Protein AF-A0A8D9GJ83-F1 (afdb_monomer_lite)

Secondary structure (DSSP, 8-state):
-------------------------------------------------------------PPP-------------SS------THHHHHHHHHHHHHHHHHHHT--S---PPPHHHHHHHHT-B-SSSSBS-HHHHHHHHHT--TTS--S-SSS--HHHHHHHHHHHHHHHHHTT--HHHHHHHHHHHHHHGGGGGGS-GGGPPTTHHHHHHHHHHHHHHTT----TT-HHHHHHHHHHHHHHHHS-HHHHTTS--GGGGGGGG--S--HHHHGGG--TTS-BTTBHHHHHHHHHHH--HHHHHHHHHHHHHTTT---SSS--HHHHHHHHHHHHHHTT-GGGGHHHHHHHHHHHHHT--TT---SSTT-SS--HHHHHHHHHHHHHTT----GGGGGGTEETTEE-SSTT-----HHHHHHHHHHHTT--TT-HHHHHHHHHHHHHHHHHHHTT----TTEE-TTHHHHHHHHHHS-GGG--HHHHHHHHHHH--GGG-EEE-STT-SSEE--TTTS-HHHHHHHHHHHHHHHHHHHHHHHHHHHHHHHTTGGGGT--HHHHHHHHHHHHHHS--STTHHHHHHHHHHHHHHHHHHHHH-S-HHHHHHHHHHHHHHHH--S---TT----SSTT---HHHHHHHHHHHHHHHHHHHHHHH----HHHHHHHHHHHHHHHHHHSS--HHHHHHHHHHHTSSS--GGGGGSHHHHHHHHHHHHHHHHHT-----HHHHHHHHHHHHHHHHHHHHHHHTS-TTTHHHHHHHHHHHHHHHHHHHH--TTSHHHHHHHHHHHT-TT--EEE--S----HHHHHHHHHS-SS--EEE-TT-TT--HHHHHHHHHH-SS----EEE-TTSS-HHHHHHSS-HHHHHHHHHH-HHHHHHHH-GGGGSEEE-TT-SS---HHHHHHHHHHHGGG--EEEEE-SS---TT-----S--S-TTHHHHH-TT--GGG--EEEEES-S--TTTGGGGGG-TT--EEEEEEE-S-THHHHHHHHHH-TT-SEEEEEESS--SS-B-TTTTHHHHHHHHH-TT--EEEEES--B-HHHHHHHHHH-SS--EEE-TT-SS--SHHHHHHHHHTTS----EEE-TT-TT-BHHHHHHHHHHHHTT--TT--EEE---TT-EEPTTS-EESS----HHHHHHH-TT-EEE---PPS---SSS-S--THHHHHHHHHHHTTTTGGGS-------------------------

pLDDT: mean 73.12, std 22.28, range [18.98, 98.5]

Foldseek 3Di:
DDDDDDDDDDDDDDDDDDDDDDDDDDDDDDDDDDDDDDDDDDDDDDDDDDDDDDDDDDDDDDDDDDDDDDDDPDDDPDDDDDDPPPPPQVVVLVVLLVVLLVVLVPFDLADKDFQLLLLLLQLQFDPPPLHRPQVQSLVVLVVQQDPQLWDFDPQDDDLLRGLSSLLSNLLSCLSSVHDVPSNVSSQVSNQVCVLCNVVGDPLQHFPCSLQSVVLSVVSCVVSPRDHDCPHPVNVVSPVVNVVVLVVDPLVVVLAAQDLVLLPCSSDPDHDLVSQQVQAFPQRGRQQASSSLSSSCNVPVDPSSVSSNVVQCVVVRSTHFRGIRQRLVLLLLLCVLCQLLLNCVSCVVSNVVSLVVNVVQADLLFDPSGGRDPWHFQLSRLSNLQSCLVVLHDDDPNNQVQQDDPLAGAGTRPDPHDWLNSLLSLLLSLLLDFPPRVSSVSSVVRSLVVLVVCVVVVNLDTNFKDWQCSVQVSVCCNQAPPLQDQSQLSSVSVLVRQPAQPIWTSDDVSRRGIMTRPSNRHVSSSVSSVSQSVVLVVLLVVVLVVLVVLCVVLVLVLLVQDPVNLVLLLCLLCSHVRDPVLSLLSSLLSVLSSLVVSQLSQQLPDLVSLVQLLVLLVVVVVPPDDPDPPPPDDPDPRHDDSNSSSVSVLVVLVVSQVVLCVVQVDRCSVVLSVLVSVVSVVCSPPSAWQSQVSSLLSSQSSDSDNPVVCCPPPLVVVLSVLRRLLLVLLPDDCPDPVVLVVSLVVLSNSLSNLSCSQSNDDPVCNVSSVSSSSSSSSSSNCSSVVVCAPSVLVVVLVSQLPPLPAQEDAAEQHQHALVSVLSSQLRHQRHQYYEHENHAHDDLVSLLSCLVRPPPTNHAYYHHHNHPDPPVSLLPDDPVSLVSSCVRYVVSVCCQQDLLVLQAEAPADPPDQDELVSLLVSCQSNQQNHAYDADDYPDDDDPPPDDDFSYDDLSLVSCVPPPRHQLCRHAEYHYEQGADCPPRLVSVQSNQNHQYYHHYADDDDCQVNLQCCLVRHLNHQYDHYYHNDQPPDACDCVNCVSVLSSLLRRQRHQEDAYERYNYALVVVLSNQQRYQRHQYYAHENHAHYQLVSLVVCQPRVPRHQHAEYEHEQHANHALVNVQVNLVSLLVVTPVNYQEYEHAHQQAHQYPVRDHDQPRDHPVVSSCVRPVSHDYHYHRDDPDDDDDDPPDPPVPVVVSVVSVVVVVVVVPPDDDDDDDDDDDDDDDYDDYDDYDDD

Organism: Brassica campestris (NCBI:txid3711)

InterPro domains:
  IPR001906 Terpene synthase, N-terminal domain [PF01397] (271-455)
  IPR008930 Terpenoid cyclases/protein prenyltransferase alpha-alpha toroid [SSF48239] (108-291)
  IPR008930 Terpenoid cyclases/protein prenyltransferase alpha-alpha toroid [SSF48239] (282-502)
  IPR008949 Isoprenoid synthase domain superfamily [G3DSA:1.10.600.10] (535-801)
  IPR008949 Isoprenoid synthase domain superfamily [SSF48576] (520-783)
  IPR032675 Leucine-rich repeat domain superfamily [G3DSA:3.80.10.10] (869-1026)
  IPR032675 Leucine-rich repeat domain superfamily [G3DSA:3.80.10.10] (1027-1166)
  IPR036965 Terpene synthase, N-terminal domain superfamily [G3DSA:1.50.10.130] (99-533)
  IPR050148 Terpene synthase-like [PTHR31739] (93-785)

Structure (mmCIF, N/CA/C/O backbone):
data_AF-A0A8D9GJ83-F1
#
_entry.id   AF-A0A8D9GJ83-F1
#
loop_
_atom_site.group_PDB
_atom_site.id
_atom_site.type_symbol
_atom_site.label_atom_id
_atom_site.label_alt_id
_atom_site.label_comp_id
_atom_site.label_asym_id
_atom_site.label_entity_id
_atom_site.label_seq_id
_atom_site.pdbx_PDB_ins_code
_atom_site.Cartn_x
_atom_site.Cartn_y
_atom_site.Cartn_z
_atom_site.occupancy
_atom_site.B_iso_or_equiv
_atom_site.auth_seq_id
_atom_site.auth_comp_id
_atom_site.auth_asym_id
_atom_site.auth_atom_id
_atom_site.pdbx_PDB_model_num
ATOM 1 N N . MET A 1 1 ? 0.315 40.683 31.418 1.00 27.83 1 MET A N 1
ATOM 2 C CA . MET A 1 1 ? 1.356 41.058 32.396 1.00 27.83 1 MET A CA 1
ATOM 3 C C . MET A 1 1 ? 2.654 40.435 31.937 1.00 27.83 1 MET A C 1
ATOM 5 O O . MET A 1 1 ? 2.744 39.225 31.814 1.00 27.83 1 MET A O 1
ATOM 9 N N . SER A 1 2 ? 3.570 41.310 31.556 1.00 22.62 2 SER A N 1
ATOM 10 C CA . SER A 1 2 ? 4.905 41.092 31.008 1.00 22.62 2 SER A CA 1
ATOM 11 C C . SER A 1 2 ? 5.904 40.647 32.071 1.00 22.62 2 SER A C 1
ATOM 13 O O . SER A 1 2 ? 5.884 41.228 33.149 1.00 22.62 2 SER A O 1
ATOM 15 N N . PHE A 1 3 ? 6.842 39.760 31.728 1.00 24.36 3 PHE A N 1
ATOM 16 C CA . PHE A 1 3 ? 8.225 39.866 32.206 1.00 24.36 3 PHE A CA 1
ATOM 17 C C . PHE A 1 3 ? 9.200 39.296 31.165 1.00 24.36 3 PHE A C 1
ATOM 19 O O . PHE A 1 3 ? 9.240 38.099 30.902 1.00 24.36 3 PHE A O 1
ATOM 26 N N . GLN A 1 4 ? 9.954 40.215 30.558 1.00 23.50 4 GLN A N 1
ATOM 27 C CA . GLN A 1 4 ? 11.200 39.995 29.826 1.00 23.50 4 GLN A CA 1
ATOM 28 C C . GLN A 1 4 ? 12.370 39.975 30.820 1.00 23.50 4 GLN A C 1
ATOM 30 O O . GLN A 1 4 ? 12.342 40.730 31.791 1.00 23.50 4 GLN A O 1
ATOM 35 N N . TYR A 1 5 ? 13.438 39.238 30.501 1.00 24.97 5 TYR A N 1
ATOM 36 C CA . TYR A 1 5 ? 14.807 39.603 30.883 1.00 24.97 5 TYR A CA 1
ATOM 37 C C . TYR A 1 5 ? 15.790 39.237 29.748 1.00 24.97 5 TYR A C 1
ATOM 39 O O . TYR A 1 5 ? 15.984 38.070 29.422 1.00 24.97 5 TYR A O 1
ATOM 47 N N . TYR A 1 6 ? 16.359 40.281 29.134 1.00 22.94 6 TYR A N 1
ATOM 48 C CA . TYR A 1 6 ? 17.632 40.350 28.383 1.00 22.94 6 TYR A CA 1
ATOM 49 C C . TYR A 1 6 ? 18.812 40.281 29.406 1.00 22.94 6 TYR A C 1
ATOM 51 O O . TYR A 1 6 ? 18.560 40.512 30.583 1.00 22.94 6 TYR A O 1
ATOM 59 N N . ALA A 1 7 ? 20.110 40.043 29.149 1.00 24.17 7 ALA A N 1
ATOM 60 C CA . ALA A 1 7 ? 20.991 40.154 27.980 1.00 24.17 7 ALA A CA 1
ATOM 61 C C . ALA A 1 7 ? 22.408 39.572 28.302 1.00 24.17 7 ALA A C 1
ATOM 63 O O . ALA A 1 7 ? 22.793 39.617 29.465 1.00 24.17 7 ALA A O 1
ATOM 64 N N . LEU A 1 8 ? 23.167 39.184 27.248 1.00 22.36 8 LEU A N 1
ATOM 65 C CA . LEU A 1 8 ? 24.612 39.445 26.939 1.00 22.36 8 LEU A CA 1
ATOM 66 C C . LEU A 1 8 ? 25.705 39.012 27.970 1.00 22.36 8 LEU A C 1
ATOM 68 O O . LEU A 1 8 ? 25.546 39.209 29.160 1.00 22.36 8 LEU A O 1
ATOM 72 N N . ASN A 1 9 ? 26.904 38.496 27.645 1.00 22.12 9 ASN A N 1
ATOM 73 C CA . ASN A 1 9 ? 27.788 38.687 26.488 1.00 22.12 9 ASN A CA 1
ATOM 74 C C . ASN A 1 9 ? 28.943 37.640 26.454 1.00 22.12 9 ASN A C 1
ATOM 76 O O . ASN A 1 9 ? 29.262 37.003 27.453 1.00 22.12 9 ASN A O 1
ATOM 80 N N . SER A 1 10 ? 29.576 37.547 25.283 1.00 20.81 10 SER A N 1
ATOM 81 C CA . SER A 1 10 ? 30.733 36.758 24.800 1.00 20.81 10 SER A CA 1
ATOM 82 C C . SER A 1 10 ? 32.085 36.868 25.543 1.00 20.81 10 SER A C 1
ATOM 84 O O . SER A 1 10 ? 32.339 37.908 26.141 1.00 20.81 10 SER A O 1
ATOM 86 N N . VAL A 1 11 ? 33.006 35.896 25.340 1.00 22.73 11 VAL A N 1
ATOM 87 C CA . VAL A 1 11 ? 34.366 36.052 24.726 1.00 22.73 11 VAL A CA 1
ATOM 88 C C . VAL A 1 11 ? 35.112 34.693 24.611 1.00 22.73 11 VAL A C 1
ATOM 90 O O . VAL A 1 11 ? 34.945 33.792 25.426 1.00 22.73 11 VAL A O 1
ATOM 93 N N . GLN A 1 12 ? 35.900 34.586 23.535 1.00 22.61 12 GLN A N 1
ATOM 94 C CA . GLN A 1 12 ? 36.705 33.492 22.960 1.00 22.61 12 GLN A CA 1
ATOM 95 C C . GLN A 1 12 ? 37.854 32.945 23.845 1.00 22.61 12 GLN A C 1
ATOM 97 O O . GLN A 1 12 ? 38.465 33.721 24.573 1.00 22.61 12 GLN A O 1
ATOM 102 N N . ASN A 1 13 ? 38.267 31.673 23.675 1.00 21.62 13 ASN A N 1
ATOM 103 C CA . ASN A 1 13 ? 39.493 31.301 22.926 1.00 21.62 13 ASN A CA 1
ATOM 104 C C . ASN A 1 13 ? 39.847 29.795 22.942 1.00 21.62 13 ASN A C 1
ATOM 106 O O . ASN A 1 13 ? 39.578 29.065 23.892 1.00 21.62 13 ASN A O 1
ATOM 110 N N . ASN A 1 14 ? 40.499 29.390 21.848 1.00 20.91 14 ASN A N 1
ATOM 111 C CA . ASN A 1 14 ? 41.061 28.082 21.492 1.00 20.91 14 ASN A CA 1
ATOM 112 C C . ASN A 1 14 ? 42.204 27.598 22.415 1.00 20.91 14 ASN A C 1
ATOM 114 O O . ASN A 1 14 ? 43.017 28.417 22.831 1.00 20.91 14 ASN A O 1
ATOM 118 N N . ASN A 1 15 ? 42.364 26.278 22.615 1.00 21.89 15 ASN A N 1
ATOM 119 C CA . ASN A 1 15 ? 43.464 25.462 22.047 1.00 21.89 15 ASN A CA 1
ATOM 120 C C . ASN A 1 15 ? 43.665 24.082 22.715 1.00 21.89 15 ASN A C 1
ATOM 122 O O . ASN A 1 15 ? 43.314 23.824 23.860 1.00 21.89 15 ASN A O 1
ATOM 126 N N . PHE A 1 16 ? 44.245 23.211 21.891 1.00 20.34 16 PHE A N 1
ATOM 127 C CA . PHE A 1 16 ? 44.512 21.777 21.975 1.00 20.34 16 PHE A CA 1
ATOM 128 C C . PHE A 1 16 ? 45.589 21.288 22.986 1.00 20.34 16 PHE A C 1
ATOM 130 O O . PHE A 1 16 ? 46.509 22.014 23.340 1.00 20.34 16 PHE A O 1
ATOM 137 N N . PHE A 1 17 ? 45.527 19.962 23.225 1.00 20.66 17 PHE A N 1
ATOM 138 C CA . PHE A 1 17 ? 46.575 18.961 23.555 1.00 20.66 17 PHE A CA 1
ATOM 139 C C . PHE A 1 17 ? 47.039 18.666 25.012 1.00 20.66 17 PHE A C 1
ATOM 141 O O . PHE A 1 17 ? 47.746 19.426 25.653 1.00 20.66 17 PHE A O 1
ATOM 148 N N . CYS A 1 18 ? 46.770 17.402 25.400 1.00 19.70 18 CYS A N 1
ATOM 149 C CA . CYS A 1 18 ? 47.689 16.365 25.924 1.00 19.70 18 CYS A CA 1
ATOM 150 C C . CYS A 1 18 ? 48.500 16.588 27.223 1.00 19.70 18 CYS A C 1
ATOM 152 O O . CYS A 1 18 ? 49.524 17.255 27.213 1.00 19.70 18 CYS A O 1
ATOM 154 N N . THR A 1 19 ? 48.227 15.816 28.287 1.00 21.41 19 THR A N 1
ATOM 155 C CA . THR A 1 19 ? 48.930 14.549 28.640 1.00 21.41 19 THR A CA 1
ATOM 156 C C . THR A 1 19 ? 48.764 14.132 30.117 1.00 21.41 19 THR A C 1
ATOM 158 O O . THR A 1 19 ? 48.921 14.929 31.027 1.00 21.41 19 THR A O 1
ATOM 161 N N . LYS A 1 20 ? 48.569 12.811 30.292 1.00 21.72 20 LYS A N 1
ATOM 162 C CA . LYS A 1 20 ? 49.153 11.885 31.293 1.00 21.72 20 LYS A CA 1
ATOM 163 C C . LYS A 1 20 ? 48.975 12.117 32.806 1.00 21.72 20 LYS A C 1
ATOM 165 O O . LYS A 1 20 ? 49.629 12.969 33.389 1.00 21.72 20 LYS A O 1
ATOM 170 N N . THR A 1 21 ? 48.428 11.070 33.441 1.00 22.28 21 THR A N 1
ATOM 171 C CA . THR A 1 21 ? 49.071 10.453 34.619 1.00 22.28 21 THR A CA 1
ATOM 172 C C . THR A 1 21 ? 49.032 8.911 34.544 1.00 22.28 21 THR A C 1
ATOM 174 O O . THR A 1 21 ? 47.981 8.292 34.416 1.00 22.28 21 THR A O 1
ATOM 177 N N . THR A 1 22 ? 50.234 8.333 34.567 1.00 22.28 22 THR A N 1
ATOM 178 C CA . THR A 1 22 ? 50.724 6.933 34.688 1.00 22.28 22 THR A CA 1
ATOM 179 C C . THR A 1 22 ? 50.175 6.178 35.924 1.00 22.28 22 THR A C 1
ATOM 181 O O . THR A 1 22 ? 49.994 6.817 36.950 1.00 22.28 22 THR A O 1
ATOM 184 N N . ILE A 1 23 ? 49.761 4.891 35.914 1.00 21.56 23 ILE A N 1
ATOM 185 C CA . ILE A 1 23 ? 50.394 3.557 35.653 1.00 21.56 23 ILE A CA 1
ATOM 186 C C . ILE A 1 23 ? 51.047 2.869 36.894 1.00 21.56 23 ILE A C 1
ATOM 188 O O . ILE A 1 23 ? 52.153 3.232 37.276 1.00 21.56 23 ILE A O 1
ATOM 192 N N . SER A 1 24 ? 50.405 1.755 37.335 1.00 20.80 24 SER A N 1
ATOM 193 C CA . SER A 1 24 ? 50.962 0.400 37.685 1.00 20.80 24 SER A CA 1
ATOM 194 C C . SER A 1 24 ? 51.687 0.207 39.045 1.00 20.80 24 SER A C 1
ATOM 196 O O . SER A 1 24 ? 51.962 1.221 39.679 1.00 20.80 24 SER A O 1
ATOM 198 N N . PRO A 1 25 ? 52.059 -1.025 39.523 1.00 36.62 25 PRO A N 1
ATOM 199 C CA . PRO A 1 25 ? 52.053 -2.354 38.861 1.00 36.62 25 PRO A CA 1
ATOM 200 C C . PRO A 1 25 ? 51.701 -3.614 39.700 1.00 36.62 25 PRO A C 1
ATOM 202 O O . PRO A 1 25 ? 51.746 -3.599 40.920 1.00 36.62 25 PRO A O 1
ATOM 205 N N . TYR A 1 26 ? 51.407 -4.746 39.031 1.00 20.22 26 TYR A N 1
ATOM 206 C CA . TYR A 1 26 ? 52.246 -5.972 39.025 1.00 20.22 26 TYR A CA 1
ATOM 207 C C . TYR A 1 26 ? 51.579 -7.156 38.287 1.00 20.22 26 TYR A C 1
ATOM 209 O O . TYR A 1 26 ? 50.457 -7.558 38.570 1.00 20.22 26 TYR A O 1
ATOM 217 N N . PHE A 1 27 ? 52.343 -7.759 37.370 1.00 22.48 27 PHE A N 1
ATOM 218 C CA . PHE A 1 27 ? 52.097 -9.028 36.671 1.00 22.48 27 PHE A CA 1
ATOM 219 C C . PHE A 1 27 ? 53.330 -9.918 36.900 1.00 22.48 27 PHE A C 1
ATOM 221 O O . PHE A 1 27 ? 54.445 -9.400 36.815 1.00 22.48 27 PHE A O 1
ATOM 228 N N . ARG A 1 28 ? 53.183 -11.246 37.059 1.00 22.00 28 ARG A N 1
ATOM 229 C CA . ARG A 1 28 ? 54.183 -12.218 36.556 1.00 22.00 28 ARG A CA 1
ATOM 230 C C . ARG A 1 28 ? 53.662 -13.663 36.459 1.00 22.00 28 ARG A C 1
ATOM 232 O O . ARG A 1 28 ? 53.137 -14.222 37.412 1.00 22.00 28 ARG A O 1
ATOM 239 N N . LYS A 1 29 ? 53.886 -14.239 35.270 1.00 23.55 29 LYS A N 1
ATOM 240 C CA . LYS A 1 29 ? 53.776 -15.650 34.844 1.00 23.55 29 LYS A CA 1
ATOM 241 C C . LYS A 1 29 ? 54.844 -16.541 35.494 1.00 23.55 29 LYS A C 1
ATOM 243 O O . LYS A 1 29 ? 55.973 -16.068 35.563 1.00 23.55 29 LYS A O 1
ATOM 248 N N . ILE A 1 30 ? 54.558 -17.837 35.715 1.00 21.47 30 ILE A N 1
ATOM 249 C CA . ILE A 1 30 ? 55.483 -18.985 35.505 1.00 21.47 30 ILE A CA 1
ATOM 250 C C . ILE A 1 30 ? 54.684 -20.234 35.051 1.00 21.47 30 ILE A C 1
ATOM 252 O O . ILE A 1 30 ? 53.531 -20.421 35.419 1.00 21.47 30 ILE A O 1
ATOM 256 N N . SER A 1 31 ? 55.317 -21.042 34.196 1.00 21.42 31 SER A N 1
ATOM 257 C CA . SER A 1 31 ? 54.876 -22.240 33.468 1.00 21.42 31 SER A CA 1
ATOM 258 C C . SER A 1 31 ? 55.155 -23.581 34.183 1.00 21.42 31 SER A C 1
ATOM 260 O O . SER A 1 31 ? 56.094 -23.655 34.969 1.00 21.42 31 SER A O 1
ATOM 262 N N . ARG A 1 32 ? 54.424 -24.659 33.815 1.00 21.39 32 ARG A N 1
ATOM 263 C CA . ARG A 1 32 ? 54.904 -26.007 33.367 1.00 21.39 32 ARG A CA 1
ATOM 264 C C . ARG A 1 32 ? 53.851 -27.126 33.572 1.00 21.39 32 ARG A C 1
ATOM 266 O O . ARG A 1 32 ? 53.192 -27.202 34.596 1.00 21.39 32 ARG A O 1
ATOM 273 N N . SER A 1 33 ? 53.733 -27.980 32.550 1.00 20.92 33 SER A N 1
ATOM 274 C CA . SER A 1 33 ? 52.922 -29.212 32.373 1.00 20.92 33 SER A CA 1
ATOM 275 C C . SER A 1 33 ? 53.438 -30.421 33.205 1.00 20.92 33 SER A C 1
ATOM 277 O O . SER A 1 33 ? 54.566 -30.290 33.686 1.00 20.92 33 SER A O 1
ATOM 279 N N . PRO A 1 34 ? 52.756 -31.602 33.336 1.00 28.67 34 PRO A N 1
ATOM 280 C CA . PRO A 1 34 ? 52.538 -32.576 32.228 1.00 28.67 34 PRO A CA 1
ATOM 281 C C . PRO A 1 34 ? 51.254 -33.470 32.254 1.00 28.67 34 PRO A C 1
ATOM 283 O O . PRO A 1 34 ? 50.641 -33.695 33.287 1.00 28.67 34 PRO A O 1
ATOM 286 N N . PHE A 1 35 ? 50.902 -33.996 31.065 1.00 20.67 35 PHE A N 1
ATOM 287 C CA . PHE A 1 35 ? 50.229 -35.274 30.711 1.00 20.67 35 PHE A CA 1
ATOM 288 C C . PHE A 1 35 ? 49.307 -36.012 31.716 1.00 20.67 35 PHE A C 1
ATOM 290 O O . PHE A 1 35 ? 49.795 -36.513 32.718 1.00 20.67 35 PHE A O 1
ATOM 297 N N . THR A 1 36 ? 48.057 -36.346 31.335 1.00 20.73 36 THR A N 1
ATOM 298 C CA . THR A 1 36 ? 47.646 -37.681 30.799 1.00 20.73 36 THR A CA 1
ATOM 299 C C . THR A 1 36 ? 46.145 -37.776 30.453 1.00 20.73 36 THR A C 1
ATOM 301 O O . THR A 1 36 ? 45.295 -37.087 31.003 1.00 20.73 36 THR A O 1
ATOM 304 N N . VAL A 1 37 ? 45.855 -38.661 29.497 1.00 22.30 37 VAL A N 1
ATOM 305 C CA . VAL A 1 37 ? 44.560 -39.036 28.906 1.00 22.30 37 VAL A CA 1
ATOM 306 C C . VAL A 1 37 ? 43.781 -40.006 29.807 1.00 22.30 37 VAL A C 1
ATOM 308 O O . VAL A 1 37 ? 44.364 -41.006 30.209 1.00 22.30 37 VAL A O 1
ATOM 311 N N . ALA A 1 38 ? 42.462 -39.825 29.986 1.00 20.91 38 ALA A N 1
ATOM 312 C CA . ALA A 1 38 ? 41.504 -40.942 30.088 1.00 20.91 38 ALA A CA 1
ATOM 313 C C . ALA A 1 38 ? 40.034 -40.510 29.891 1.00 20.91 38 ALA A C 1
ATOM 315 O O . ALA A 1 38 ? 39.585 -39.467 30.350 1.00 20.91 38 ALA A O 1
ATOM 316 N N . LYS A 1 39 ? 39.307 -41.371 29.175 1.00 23.56 39 LYS A N 1
ATOM 317 C CA . LYS A 1 39 ? 37.915 -41.295 28.706 1.00 23.56 39 LYS A CA 1
ATOM 318 C C . LYS A 1 39 ? 36.892 -41.535 29.833 1.00 23.56 39 LYS A C 1
ATOM 320 O O . LYS A 1 39 ? 37.119 -42.418 30.650 1.00 23.56 39 LYS A O 1
ATOM 325 N N . SER A 1 40 ? 35.697 -40.932 29.747 1.00 21.27 40 SER A N 1
ATOM 326 C CA . SER A 1 40 ? 34.394 -41.623 29.540 1.00 21.27 40 SER A CA 1
ATOM 327 C C . SER A 1 40 ? 33.158 -40.879 30.102 1.00 21.27 40 SER A C 1
ATOM 329 O O . SER A 1 40 ? 33.136 -40.490 31.258 1.00 21.27 40 SER A O 1
ATOM 331 N N . LYS A 1 41 ? 32.139 -40.752 29.227 1.00 22.16 41 LYS A N 1
ATOM 332 C CA . LYS A 1 41 ? 30.660 -40.719 29.397 1.00 22.16 41 LYS A CA 1
ATOM 333 C C . LYS A 1 41 ? 30.005 -39.959 30.575 1.00 22.16 41 LYS A C 1
ATOM 335 O O . LYS A 1 41 ? 30.254 -40.305 31.722 1.00 22.16 41 LYS A O 1
ATOM 340 N N . PRO A 1 42 ? 28.905 -39.223 30.310 1.00 23.41 42 PRO A N 1
ATOM 341 C CA . PRO A 1 42 ? 27.742 -39.229 31.184 1.00 23.41 42 PRO A CA 1
ATOM 342 C C . PRO A 1 42 ? 26.686 -40.229 30.685 1.00 23.41 42 PRO A C 1
ATOM 344 O O . PRO A 1 42 ? 26.356 -40.308 29.500 1.00 23.41 42 PRO A O 1
ATOM 347 N N . LYS A 1 43 ? 26.202 -41.035 31.632 1.00 22.59 43 LYS A N 1
ATOM 348 C CA . LYS A 1 43 ? 25.024 -41.897 31.531 1.00 22.59 43 LYS A CA 1
ATOM 349 C C . LYS A 1 43 ? 23.765 -41.030 31.483 1.00 22.59 43 LYS A C 1
ATOM 351 O O . LYS A 1 43 ? 23.676 -40.046 32.209 1.00 22.59 43 LYS A O 1
ATOM 356 N N . GLY A 1 44 ? 22.799 -41.455 30.677 1.00 22.67 44 GLY A N 1
ATOM 357 C CA . GLY A 1 44 ? 21.403 -41.056 30.815 1.00 22.67 44 GLY A CA 1
ATOM 358 C C . GLY A 1 44 ? 20.576 -42.088 31.588 1.00 22.67 44 GLY A C 1
ATOM 359 O O . GLY A 1 44 ? 21.124 -43.046 32.140 1.00 22.67 44 GLY A O 1
ATOM 360 N N . CYS A 1 45 ? 19.260 -41.890 31.453 1.00 20.92 45 CYS A N 1
ATOM 361 C CA . CYS A 1 45 ? 18.095 -42.680 31.877 1.00 20.92 45 CYS A CA 1
ATOM 362 C C . CYS A 1 45 ? 17.479 -42.308 33.233 1.00 20.92 45 CYS A C 1
ATOM 364 O O . CYS A 1 45 ? 18.206 -42.174 34.206 1.00 20.92 45 CYS A O 1
ATOM 366 N N . SER A 1 46 ? 16.156 -42.258 33.429 1.00 22.61 46 SER A N 1
ATOM 367 C CA . SER A 1 46 ? 14.909 -42.224 32.615 1.00 22.61 46 SER A CA 1
ATOM 368 C C . SER A 1 46 ? 13.765 -42.645 33.568 1.00 22.61 46 SER A C 1
ATOM 370 O O . SER A 1 46 ? 14.076 -43.082 34.675 1.00 22.61 46 SER A O 1
ATOM 372 N N . ILE A 1 47 ? 12.519 -42.692 33.056 1.00 22.42 47 ILE A N 1
ATOM 373 C CA . ILE A 1 47 ? 11.311 -43.461 33.484 1.00 22.42 47 ILE A CA 1
ATOM 374 C C . ILE A 1 47 ? 10.184 -42.483 33.889 1.00 22.42 47 ILE A C 1
ATOM 376 O O . ILE A 1 47 ? 10.434 -41.582 34.674 1.00 22.42 47 ILE A O 1
ATOM 380 N N . SER A 1 48 ? 8.944 -42.542 33.383 1.00 20.05 48 SER A N 1
ATOM 381 C CA . SER A 1 48 ? 8.200 -43.586 32.644 1.00 20.05 48 SER A CA 1
ATOM 382 C C . SER A 1 48 ? 6.969 -43.013 31.934 1.00 20.05 48 SER A C 1
ATOM 384 O O . SER A 1 48 ? 6.266 -42.193 32.513 1.00 20.05 48 SER A O 1
ATOM 386 N N . CYS A 1 49 ? 6.582 -43.628 30.814 1.00 19.80 49 CYS A N 1
ATOM 387 C CA . CYS A 1 49 ? 5.187 -44.026 30.607 1.00 19.80 49 CYS A CA 1
ATOM 388 C C . CYS A 1 49 ? 5.159 -45.489 30.114 1.00 19.80 49 CYS A C 1
ATOM 390 O O . CYS A 1 49 ? 6.072 -45.933 29.416 1.00 19.80 49 CYS A O 1
ATOM 392 N N . SER A 1 50 ? 4.196 -46.258 30.616 1.00 22.67 50 SER A N 1
ATOM 393 C CA . SER A 1 50 ? 4.157 -47.724 30.736 1.00 22.67 50 SER A CA 1
ATOM 394 C C . SER A 1 50 ? 3.593 -48.475 29.512 1.00 22.67 50 SER A C 1
ATOM 396 O O . SER A 1 50 ? 2.937 -47.911 28.645 1.00 22.67 50 SER A O 1
ATOM 398 N N . LYS A 1 51 ? 3.901 -49.782 29.461 1.00 20.61 51 LYS A N 1
ATOM 399 C CA . LYS A 1 51 ? 3.682 -50.778 28.389 1.00 20.61 51 LYS A CA 1
ATOM 400 C C . LYS A 1 51 ? 2.299 -51.484 28.431 1.00 20.61 51 LYS A C 1
ATOM 402 O O . LYS A 1 51 ? 1.913 -51.888 29.518 1.00 20.61 51 LYS A O 1
ATOM 407 N N . LEU A 1 52 ? 1.704 -51.716 27.238 1.00 24.02 52 LEU A N 1
ATOM 408 C CA . LEU A 1 52 ? 1.142 -52.962 26.603 1.00 24.02 52 LEU A CA 1
ATOM 409 C C . LEU A 1 52 ? 0.217 -53.929 27.410 1.00 24.02 52 LEU A C 1
ATOM 411 O O . LEU A 1 52 ? 0.479 -54.121 28.593 1.00 24.02 52 LEU A O 1
ATOM 415 N N . PRO A 1 53 ? -0.786 -54.637 26.798 1.00 22.39 53 PRO A N 1
ATOM 416 C CA . PRO A 1 53 ? -0.552 -55.593 25.692 1.00 22.39 53 PRO A CA 1
ATOM 417 C C . PRO A 1 53 ? -1.633 -55.782 24.595 1.00 22.39 53 PRO A C 1
ATOM 419 O O . PRO A 1 53 ? -2.797 -55.421 24.722 1.00 22.39 53 PRO A O 1
ATOM 422 N N . ILE A 1 54 ? -1.168 -56.416 23.512 1.00 22.36 54 ILE A N 1
ATOM 423 C CA . ILE A 1 54 ? -1.884 -56.955 22.344 1.00 22.36 54 ILE A CA 1
ATOM 424 C C . ILE A 1 54 ? -2.479 -58.335 22.682 1.00 22.36 54 ILE A C 1
ATOM 426 O O . ILE A 1 54 ? -1.785 -59.147 23.296 1.00 22.36 54 ILE A O 1
ATOM 430 N N . GLN A 1 55 ? -3.688 -58.642 22.187 1.00 20.78 55 GLN A N 1
ATOM 431 C CA . GLN A 1 55 ? -4.156 -60.021 21.983 1.00 20.78 55 GLN A CA 1
ATOM 432 C C . GLN A 1 55 ? -4.953 -60.179 20.665 1.00 20.78 55 GLN A C 1
ATOM 434 O O . GLN A 1 55 ? -6.069 -59.699 20.523 1.00 20.78 55 GLN A O 1
ATOM 439 N N . GLU A 1 56 ? -4.271 -60.809 19.703 1.00 18.98 56 GLU A N 1
ATOM 440 C CA . GLU A 1 56 ? -4.668 -61.797 18.677 1.00 18.98 56 GLU A CA 1
ATOM 441 C C . GLU A 1 56 ? -6.001 -61.752 17.885 1.00 18.98 56 GLU A C 1
ATOM 443 O O . GLU A 1 56 ? -7.056 -62.138 18.374 1.00 18.98 56 GLU A O 1
ATOM 448 N N . SER A 1 57 ? -5.814 -61.636 16.553 1.00 19.05 57 SER A N 1
ATOM 449 C CA . SER A 1 57 ? -6.452 -62.413 15.454 1.00 19.05 57 SER A CA 1
ATOM 450 C C . SER A 1 57 ? -7.915 -62.072 15.077 1.00 19.05 57 SER A C 1
ATOM 452 O O . SER A 1 57 ? -8.738 -61.854 15.947 1.00 19.05 57 SER A O 1
ATOM 454 N N . LYS A 1 58 ? -8.370 -62.036 13.811 1.00 20.42 58 LYS A N 1
ATOM 455 C CA . LYS A 1 58 ? -7.926 -62.670 12.552 1.00 20.42 58 LYS A CA 1
ATOM 456 C C . LYS A 1 58 ? -8.719 -62.073 11.357 1.00 20.42 58 LYS A C 1
ATOM 458 O O . LYS A 1 58 ? -9.927 -61.923 11.490 1.00 20.42 58 LYS A O 1
ATOM 463 N N . ASN A 1 59 ? -8.038 -61.917 10.207 1.00 21.39 59 ASN A N 1
ATOM 464 C CA . ASN A 1 59 ? -8.521 -61.882 8.798 1.00 21.39 59 ASN A CA 1
ATOM 465 C C . ASN A 1 59 ? -9.419 -60.701 8.358 1.00 21.39 59 ASN A C 1
ATOM 467 O O . ASN A 1 59 ? -10.316 -60.315 9.088 1.00 21.39 59 ASN A O 1
ATOM 471 N N . SER A 1 60 ? -9.350 -60.099 7.162 1.00 21.41 60 SER A N 1
ATOM 472 C CA . SER A 1 60 ? -8.661 -60.264 5.852 1.00 21.41 60 SER A CA 1
ATOM 473 C C . SER A 1 60 ? -9.232 -59.108 4.982 1.00 21.41 60 SER A C 1
ATOM 475 O O . SER A 1 60 ? -10.411 -58.819 5.151 1.00 21.41 60 SER A O 1
ATOM 477 N N . GLN A 1 61 ? -8.577 -58.361 4.087 1.00 23.75 61 GLN A N 1
ATOM 478 C CA . GLN A 1 61 ? -7.636 -58.676 3.010 1.00 23.75 61 GLN A CA 1
ATOM 479 C C . GLN A 1 61 ? -7.045 -57.336 2.502 1.00 23.75 61 GLN A C 1
ATOM 481 O O . GLN A 1 61 ? -7.796 -56.398 2.239 1.00 23.75 61 GLN A O 1
ATOM 486 N N . GLU A 1 62 ? -5.720 -57.261 2.368 1.00 22.83 62 GLU A N 1
ATOM 487 C CA . GLU A 1 62 ? -4.974 -56.169 1.727 1.00 22.83 62 GLU A CA 1
ATOM 488 C C . GLU A 1 62 ? -4.867 -56.395 0.210 1.00 22.83 62 GLU A C 1
ATOM 490 O O . GLU A 1 62 ? -4.662 -57.520 -0.248 1.00 22.83 62 GLU A O 1
ATOM 495 N N . THR A 1 63 ? -4.944 -55.312 -0.562 1.00 21.64 63 THR A N 1
ATOM 496 C CA . THR A 1 63 ? -4.470 -55.219 -1.950 1.00 21.64 63 THR A CA 1
ATOM 497 C C . THR A 1 63 ? -2.961 -54.976 -1.970 1.00 21.64 63 THR A C 1
ATOM 499 O O . THR A 1 63 ? -2.486 -53.985 -1.414 1.00 21.64 63 THR A O 1
ATOM 502 N N . GLN A 1 64 ? -2.225 -55.880 -2.619 1.00 22.72 64 GLN A N 1
ATOM 503 C CA . GLN A 1 64 ? -0.787 -55.790 -2.871 1.00 22.72 64 GLN A CA 1
ATOM 504 C C . GLN A 1 64 ? -0.446 -54.876 -4.057 1.00 22.72 64 GLN A C 1
ATOM 506 O O . GLN A 1 64 ? -1.186 -54.781 -5.034 1.00 22.72 64 GLN A O 1
ATOM 511 N N . HIS A 1 65 ? 0.723 -54.253 -3.912 1.00 24.69 65 HIS A N 1
ATOM 512 C CA . HIS A 1 65 ? 1.574 -53.640 -4.927 1.00 24.69 65 HIS A CA 1
ATOM 513 C C . HIS A 1 65 ? 1.776 -54.504 -6.179 1.00 24.69 65 HIS A C 1
ATOM 515 O O . HIS A 1 65 ? 1.884 -55.718 -6.053 1.00 24.69 65 HIS A O 1
ATOM 521 N N . ASP A 1 66 ? 1.984 -53.846 -7.324 1.00 21.45 66 ASP A N 1
ATOM 522 C CA . ASP A 1 66 ? 3.018 -54.259 -8.278 1.00 21.45 66 ASP A CA 1
ATOM 523 C C . ASP A 1 66 ? 3.543 -53.078 -9.118 1.00 21.45 66 ASP A C 1
ATOM 525 O O . ASP A 1 66 ? 2.868 -52.069 -9.336 1.00 21.45 66 ASP A O 1
ATOM 529 N N . ASP A 1 67 ? 4.806 -53.240 -9.501 1.00 22.38 67 ASP A N 1
ATOM 530 C CA . ASP A 1 67 ? 5.751 -52.351 -10.173 1.00 22.38 67 ASP A CA 1
ATOM 531 C C . ASP A 1 67 ? 5.266 -51.665 -11.465 1.00 22.38 67 ASP A C 1
ATOM 533 O O . ASP A 1 67 ? 4.627 -52.274 -12.321 1.00 22.38 67 ASP A O 1
ATOM 537 N N . LEU A 1 68 ? 5.729 -50.427 -11.698 1.00 24.19 68 LEU A N 1
ATOM 538 C CA . LEU A 1 68 ? 5.794 -49.840 -13.042 1.00 24.19 68 LEU A CA 1
ATOM 539 C C . LEU A 1 68 ? 7.238 -49.476 -13.401 1.00 24.19 68 LEU A C 1
ATOM 541 O O . LEU A 1 68 ? 7.809 -48.480 -12.958 1.00 24.19 68 LEU A O 1
ATOM 545 N N . SER A 1 69 ? 7.807 -50.343 -14.232 1.00 21.94 69 SER A N 1
ATOM 546 C CA . SER A 1 69 ? 9.088 -50.232 -14.917 1.00 21.94 69 SER A CA 1
ATOM 547 C C . SER A 1 69 ? 9.123 -49.105 -15.956 1.00 21.94 69 SER A C 1
ATOM 549 O O . SER A 1 69 ? 8.149 -48.870 -16.670 1.00 21.94 69 SER A O 1
ATOM 551 N N . LEU A 1 70 ? 10.309 -48.497 -16.096 1.00 29.95 70 LEU A N 1
ATOM 552 C CA . LEU A 1 70 ? 10.755 -47.661 -17.215 1.00 29.95 70 LEU A CA 1
ATOM 553 C C . LEU A 1 70 ? 10.272 -48.180 -18.583 1.00 29.95 70 LEU A C 1
ATOM 555 O O . LEU A 1 70 ? 10.701 -49.256 -18.998 1.00 29.95 70 LEU A O 1
ATOM 559 N N . ILE A 1 71 ? 9.541 -47.354 -19.343 1.00 25.05 71 ILE A N 1
ATOM 560 C CA . ILE A 1 71 ? 9.500 -47.439 -20.812 1.00 25.05 71 ILE A CA 1
ATOM 561 C C . ILE A 1 71 ? 9.643 -46.034 -21.433 1.00 25.05 71 ILE A C 1
ATOM 563 O O . ILE A 1 71 ? 9.024 -45.060 -21.018 1.00 25.05 71 ILE A O 1
ATOM 567 N N . GLN A 1 72 ? 10.552 -46.000 -22.405 1.00 22.91 72 GLN A N 1
ATOM 568 C CA . GLN A 1 72 ? 11.070 -44.955 -23.292 1.00 22.91 72 GLN A CA 1
ATOM 569 C C . GLN A 1 72 ? 10.132 -43.803 -23.711 1.00 22.91 72 GLN A C 1
ATOM 571 O O . GLN A 1 72 ? 9.147 -44.001 -24.414 1.00 22.91 72 GLN A O 1
ATOM 576 N N . TRP A 1 73 ? 10.577 -42.569 -23.449 1.00 23.70 73 TRP A N 1
ATOM 577 C CA . TRP A 1 73 ? 10.169 -41.360 -24.176 1.00 23.70 73 TRP A CA 1
ATOM 578 C C . TRP A 1 73 ? 10.999 -41.197 -25.458 1.00 23.70 73 TRP A C 1
ATOM 580 O O . TRP A 1 73 ? 11.946 -40.416 -25.493 1.00 23.70 73 TRP A O 1
ATOM 590 N N . GLN A 1 74 ? 10.665 -41.939 -26.513 1.00 26.44 74 GLN A N 1
ATOM 591 C CA . GLN A 1 74 ? 11.101 -41.648 -27.885 1.00 26.44 74 GLN A CA 1
ATOM 592 C C . GLN A 1 74 ? 10.028 -42.118 -28.870 1.00 26.44 74 GLN A C 1
ATOM 594 O O . GLN A 1 74 ? 10.124 -43.213 -29.404 1.00 26.44 74 GLN A O 1
ATOM 599 N N . HIS A 1 75 ? 8.989 -41.300 -29.045 1.00 25.03 75 HIS A N 1
ATOM 600 C CA . HIS A 1 75 ? 8.186 -41.113 -30.263 1.00 25.03 75 HIS A CA 1
ATOM 601 C C . HIS A 1 75 ? 6.849 -40.499 -29.859 1.00 25.03 75 HIS A C 1
ATOM 603 O O . HIS A 1 75 ? 6.026 -41.195 -29.287 1.00 25.03 75 HIS A O 1
ATOM 609 N N . LEU A 1 76 ? 6.674 -39.209 -30.147 1.00 24.23 76 LEU A N 1
ATOM 610 C CA . LEU A 1 76 ? 5.404 -38.539 -30.455 1.00 24.23 76 LEU A CA 1
ATOM 611 C C . LEU A 1 76 ? 5.769 -37.116 -30.922 1.00 24.23 76 LEU A C 1
ATOM 613 O O . LEU A 1 76 ? 5.707 -36.138 -30.185 1.00 24.23 76 LEU A O 1
ATOM 617 N N . GLN A 1 77 ? 6.272 -37.033 -32.156 1.00 33.88 77 GLN A N 1
ATOM 618 C CA . GLN A 1 77 ? 5.964 -35.889 -33.011 1.00 33.88 77 GLN A CA 1
ATOM 619 C C . GLN A 1 77 ? 4.561 -36.159 -33.557 1.00 33.88 77 GLN A C 1
ATOM 621 O O . GLN A 1 77 ? 4.352 -37.214 -34.154 1.00 33.88 77 GLN A O 1
ATOM 626 N N . GLY A 1 78 ? 3.630 -35.236 -33.338 1.00 25.80 78 GLY A N 1
ATOM 627 C CA . GLY A 1 78 ? 2.269 -35.314 -33.867 1.00 25.80 78 GLY A CA 1
ATOM 628 C C . GLY A 1 78 ? 1.240 -34.850 -32.845 1.00 25.80 78 GLY A C 1
ATOM 629 O O . GLY A 1 78 ? 1.026 -35.539 -31.858 1.00 25.80 78 GLY A O 1
ATOM 630 N N . GLU A 1 79 ? 0.692 -33.659 -33.100 1.00 31.86 79 GLU A N 1
ATOM 631 C CA . GLU A 1 79 ? -0.669 -33.206 -32.772 1.00 31.86 79 GLU A CA 1
ATOM 632 C C . GLU A 1 79 ? -1.281 -33.730 -31.462 1.00 31.86 79 GLU A C 1
ATOM 634 O O . GLU A 1 79 ? -1.890 -34.788 -31.436 1.00 31.86 79 GLU A O 1
ATOM 639 N N . ASP A 1 80 ? -1.096 -32.966 -30.379 1.00 28.02 80 ASP A N 1
ATOM 640 C CA . ASP A 1 80 ? -2.150 -32.565 -29.428 1.00 28.02 80 ASP A CA 1
ATOM 641 C C . ASP A 1 80 ? -1.496 -31.858 -28.230 1.00 28.02 80 ASP A C 1
ATOM 643 O O . ASP A 1 80 ? -0.975 -32.467 -27.293 1.00 28.02 80 ASP A O 1
ATOM 647 N N . ALA A 1 81 ? -1.485 -30.523 -28.275 1.00 25.59 81 ALA A N 1
ATOM 648 C CA . ALA A 1 81 ? -1.142 -29.705 -27.119 1.00 25.59 81 ALA A CA 1
ATOM 649 C C . ALA A 1 81 ? -2.277 -29.806 -26.078 1.00 25.59 81 ALA A C 1
ATOM 651 O O . ALA A 1 81 ? -3.445 -29.674 -26.455 1.00 25.59 81 ALA A O 1
ATOM 652 N N . PRO A 1 82 ? -1.987 -29.984 -24.774 1.00 24.62 82 PRO A N 1
ATOM 653 C CA . PRO A 1 82 ? -3.028 -29.936 -23.761 1.00 24.62 82 PRO A CA 1
ATOM 654 C C . PRO A 1 82 ? -3.575 -28.509 -23.688 1.00 24.62 82 PRO A C 1
ATOM 656 O O . PRO A 1 82 ? -2.876 -27.584 -23.273 1.00 24.62 82 PRO A O 1
ATOM 659 N N . GLN A 1 83 ? -4.833 -28.328 -24.095 1.00 26.06 83 GLN A N 1
ATOM 660 C CA . GLN A 1 83 ? -5.570 -27.099 -23.836 1.00 26.06 83 GLN A CA 1
ATOM 661 C C . GLN A 1 83 ? -5.694 -26.907 -22.321 1.00 26.06 83 GLN A C 1
ATOM 663 O O . GLN A 1 83 ? -6.370 -27.669 -21.631 1.00 26.06 83 GLN A O 1
ATOM 668 N N . ILE A 1 84 ? -5.039 -25.873 -21.796 1.00 31.52 84 ILE A N 1
ATOM 669 C CA . ILE A 1 84 ? -5.324 -25.350 -20.461 1.00 31.52 84 ILE A CA 1
ATOM 670 C C . ILE A 1 84 ? -6.731 -24.750 -20.534 1.00 31.52 84 ILE A C 1
ATOM 672 O O . ILE A 1 84 ? -6.971 -23.810 -21.289 1.00 31.52 84 ILE A O 1
ATOM 676 N N . GLY A 1 85 ? -7.679 -25.315 -19.788 1.00 29.00 85 GLY A N 1
ATOM 677 C CA . GLY A 1 85 ? -9.054 -24.828 -19.740 1.00 29.00 85 GLY A CA 1
ATOM 678 C C . GLY A 1 85 ? -9.137 -23.425 -19.131 1.00 29.00 85 GLY A C 1
ATOM 679 O O . GLY A 1 85 ? -9.204 -23.280 -17.916 1.00 29.00 85 GLY A O 1
ATOM 680 N N . ILE A 1 86 ? -9.181 -22.396 -19.980 1.00 36.34 86 ILE A N 1
ATOM 681 C CA . ILE A 1 86 ? -9.365 -20.978 -19.609 1.00 36.34 86 ILE A CA 1
ATOM 682 C C . ILE A 1 86 ? -10.810 -20.690 -19.126 1.00 36.34 86 ILE A C 1
ATOM 684 O O . ILE A 1 86 ? -11.074 -19.665 -18.506 1.00 36.34 86 ILE A O 1
ATOM 688 N N . GLY A 1 87 ? -11.760 -21.610 -19.336 1.00 32.84 87 GLY A N 1
ATOM 689 C CA . GLY A 1 87 ? -13.184 -21.382 -19.047 1.00 32.84 87 GLY A CA 1
ATOM 690 C C . GLY A 1 87 ? -13.635 -21.523 -17.584 1.00 32.84 87 GLY A C 1
ATOM 691 O O . GLY A 1 87 ? -14.703 -21.026 -17.250 1.00 32.84 87 GLY A O 1
ATOM 692 N N . SER A 1 88 ? -12.871 -22.182 -16.701 1.00 43.28 88 SER A N 1
ATOM 693 C CA . SER A 1 88 ? -13.356 -22.545 -15.350 1.00 43.28 88 SER A CA 1
ATOM 694 C C . SER A 1 88 ? -13.078 -21.508 -14.253 1.00 43.28 88 SER A C 1
ATOM 696 O O . SER A 1 88 ? -13.736 -21.554 -13.218 1.00 43.28 88 SER A O 1
ATOM 698 N N . SER A 1 89 ? -12.091 -20.620 -14.415 1.00 53.66 89 SER A N 1
ATOM 699 C CA . SER A 1 89 ? -11.667 -19.688 -13.355 1.00 53.66 89 SER A CA 1
ATOM 700 C C . SER A 1 89 ? -12.390 -18.338 -13.400 1.00 53.66 89 SER A C 1
ATOM 702 O O . SER A 1 89 ? -12.620 -17.737 -12.354 1.00 53.66 89 SER A O 1
ATOM 704 N N . ASN A 1 90 ? -12.801 -17.874 -14.585 1.00 63.81 90 ASN A N 1
ATOM 705 C CA . ASN A 1 90 ? -13.494 -16.589 -14.729 1.00 63.81 90 ASN A CA 1
ATOM 706 C C . ASN A 1 90 ? -14.889 -16.598 -14.080 1.00 63.81 90 ASN A C 1
ATOM 708 O O . ASN A 1 90 ? -15.254 -15.622 -13.431 1.00 63.81 90 ASN A O 1
ATOM 712 N N . SER A 1 91 ? -15.630 -17.712 -14.156 1.00 72.44 91 SER A N 1
ATOM 713 C CA . SER A 1 91 ? -16.952 -17.823 -13.518 1.00 72.44 91 SER A CA 1
ATOM 714 C C . SER A 1 91 ? -16.882 -17.724 -11.989 1.00 72.44 91 SER A C 1
ATOM 716 O O . SER A 1 91 ? -17.762 -17.138 -11.365 1.00 72.44 91 SER A O 1
ATOM 718 N N . VAL A 1 92 ? -15.812 -18.247 -11.380 1.00 81.94 92 VAL A N 1
ATOM 719 C CA . VAL A 1 92 ? -15.598 -18.205 -9.923 1.00 81.94 92 VAL A CA 1
ATOM 720 C C . VAL A 1 92 ? -15.313 -16.777 -9.446 1.00 81.94 92 VAL A C 1
ATOM 722 O O . VAL A 1 92 ? -15.864 -16.350 -8.429 1.00 81.94 92 VAL A O 1
ATOM 725 N N . ILE A 1 93 ? -14.506 -16.017 -10.197 1.00 88.12 93 ILE A N 1
ATOM 726 C CA . ILE A 1 93 ? -14.235 -14.600 -9.909 1.00 88.12 93 ILE A CA 1
ATOM 727 C C . ILE A 1 93 ? -15.511 -13.769 -10.047 1.00 88.12 93 ILE A C 1
ATOM 729 O O . ILE A 1 93 ? -15.811 -12.975 -9.160 1.00 88.12 93 ILE A O 1
ATOM 733 N N . GLU A 1 94 ? -16.295 -13.970 -11.107 1.00 90.44 94 GLU A N 1
ATOM 734 C CA . GLU A 1 94 ? -17.548 -13.233 -11.309 1.00 90.44 94 GLU A CA 1
ATOM 735 C C . GLU A 1 94 ? -18.553 -13.455 -10.172 1.00 90.44 94 GLU A C 1
ATOM 737 O O . GLU A 1 94 ? -19.201 -12.511 -9.713 1.00 90.44 94 GLU A O 1
ATOM 742 N N . GLU A 1 95 ? -18.689 -14.691 -9.690 1.00 91.44 95 GLU A N 1
ATOM 743 C CA . GLU A 1 95 ? -19.551 -14.998 -8.549 1.00 91.44 95 GLU A CA 1
ATOM 744 C C . GLU A 1 95 ? -19.037 -14.377 -7.247 1.00 91.44 95 GLU A C 1
ATOM 746 O O . GLU A 1 95 ? -19.832 -13.825 -6.484 1.00 91.44 95 GLU A O 1
ATOM 751 N N . ALA A 1 96 ? -17.726 -14.428 -6.996 1.00 92.12 96 ALA A N 1
ATOM 752 C CA . ALA A 1 96 ? -17.118 -13.784 -5.833 1.00 92.12 96 ALA A CA 1
ATOM 753 C C . ALA A 1 96 ? -17.319 -12.260 -5.862 1.00 92.12 96 ALA A C 1
ATOM 755 O O . ALA A 1 96 ? -17.761 -11.680 -4.873 1.00 92.12 96 ALA A O 1
ATOM 756 N N . VAL A 1 97 ? -17.107 -11.619 -7.015 1.00 95.44 97 VAL A N 1
ATOM 757 C CA . VAL A 1 97 ? -17.369 -10.184 -7.210 1.00 95.44 97 VAL A CA 1
ATOM 758 C C . VAL A 1 97 ? -18.836 -9.855 -6.926 1.00 95.44 97 VAL A C 1
ATOM 760 O O . VAL A 1 97 ? -19.117 -8.891 -6.218 1.00 95.44 97 VAL A O 1
ATOM 763 N N . LYS A 1 98 ? -19.793 -10.665 -7.402 1.00 94.94 98 LYS A N 1
ATOM 764 C CA . LYS A 1 98 ? -21.223 -10.460 -7.101 1.00 94.94 98 LYS A CA 1
ATOM 765 C C . LYS A 1 98 ? -21.526 -10.535 -5.602 1.00 94.94 98 LYS A C 1
ATOM 767 O O . LYS A 1 98 ? -22.313 -9.723 -5.115 1.00 94.94 98 LYS A O 1
ATOM 772 N N . ARG A 1 99 ? -20.906 -11.467 -4.868 1.00 93.56 99 ARG A N 1
ATOM 773 C CA . ARG A 1 99 ? -21.066 -11.566 -3.406 1.00 93.56 99 ARG A CA 1
ATOM 774 C C . ARG A 1 99 ? -20.525 -10.328 -2.698 1.00 93.56 99 ARG A C 1
ATOM 776 O O . ARG A 1 99 ? -21.254 -9.726 -1.915 1.00 93.56 99 ARG A O 1
ATOM 783 N N . VAL A 1 100 ? -19.319 -9.880 -3.049 1.00 94.50 100 VAL A N 1
ATOM 784 C CA . VAL A 1 100 ? -18.725 -8.667 -2.463 1.00 94.50 100 VAL A CA 1
ATOM 785 C C . VAL A 1 100 ? -19.557 -7.420 -2.791 1.00 94.50 100 VAL A C 1
ATOM 787 O O . VAL A 1 100 ? -19.837 -6.630 -1.896 1.00 94.50 100 VAL A O 1
ATOM 790 N N . LYS A 1 101 ? -20.070 -7.272 -4.021 1.00 95.88 101 LYS A N 1
ATOM 791 C CA . LYS A 1 101 ? -21.013 -6.186 -4.363 1.00 95.88 101 LYS A CA 1
ATOM 792 C C . LYS A 1 101 ? -22.273 -6.214 -3.502 1.00 95.88 101 LYS A C 1
ATOM 794 O O . LYS A 1 101 ? -22.755 -5.169 -3.077 1.00 95.88 101 LYS A O 1
ATOM 799 N N . SER A 1 102 ? -22.804 -7.405 -3.232 1.00 94.31 102 SER A N 1
ATOM 800 C CA . SER A 1 102 ? -23.952 -7.564 -2.340 1.00 94.31 102 SER A CA 1
ATOM 801 C C . SER A 1 102 ? -23.630 -7.143 -0.905 1.00 94.31 102 SER A C 1
ATOM 803 O O . SER A 1 102 ? -24.511 -6.610 -0.241 1.00 94.31 102 SER A O 1
ATOM 805 N N . ILE A 1 103 ? -22.406 -7.365 -0.419 1.00 91.94 103 ILE A N 1
ATOM 806 C CA . ILE A 1 103 ? -21.974 -6.865 0.894 1.00 91.94 103 ILE A CA 1
ATOM 807 C C . ILE A 1 103 ? -21.980 -5.334 0.882 1.00 91.94 103 ILE A C 1
ATOM 809 O O . ILE A 1 103 ? -22.677 -4.726 1.689 1.00 91.94 103 ILE A O 1
ATOM 813 N N . LEU A 1 104 ? -21.293 -4.720 -0.089 1.00 93.00 104 LEU A N 1
ATOM 814 C CA . LEU A 1 104 ? -21.136 -3.264 -0.187 1.00 93.00 104 LEU A CA 1
ATOM 815 C C . LEU A 1 104 ? -22.475 -2.514 -0.254 1.00 93.00 104 LEU A C 1
ATOM 817 O O . LEU A 1 104 ? -22.665 -1.519 0.436 1.00 93.00 104 LEU A O 1
ATOM 821 N N . ARG A 1 105 ? -23.437 -3.027 -1.028 1.00 92.38 105 ARG A N 1
ATOM 822 C CA . ARG A 1 105 ? -24.763 -2.402 -1.187 1.00 92.38 105 ARG A CA 1
ATOM 823 C C . ARG A 1 105 ? -25.652 -2.492 0.055 1.00 92.38 105 ARG A C 1
ATOM 825 O O . ARG A 1 105 ? -26.645 -1.777 0.137 1.00 92.38 105 ARG A O 1
ATOM 832 N N . ASN A 1 106 ? -25.336 -3.389 0.990 1.00 90.81 106 ASN A N 1
ATOM 833 C CA . ASN A 1 106 ? -26.123 -3.622 2.203 1.00 90.81 106 ASN A CA 1
ATOM 834 C C . ASN A 1 106 ? -25.447 -3.069 3.471 1.00 90.81 106 ASN A C 1
ATOM 836 O O . ASN A 1 106 ? -25.913 -3.348 4.580 1.00 90.81 106 ASN A O 1
ATOM 840 N N . ILE A 1 107 ? -24.367 -2.291 3.329 1.00 90.81 107 ILE A N 1
ATOM 841 C CA . ILE A 1 107 ? -23.732 -1.603 4.456 1.00 90.81 107 ILE A CA 1
ATOM 842 C C . ILE A 1 107 ? -24.734 -0.619 5.081 1.00 90.81 107 ILE A C 1
ATOM 844 O O . ILE A 1 107 ? -25.509 0.046 4.393 1.00 90.81 107 ILE A O 1
ATOM 848 N N . SER A 1 108 ? -24.746 -0.555 6.414 1.00 91.31 108 SER A N 1
ATOM 849 C CA . SER A 1 108 ? -25.650 0.312 7.179 1.00 91.31 108 SER A CA 1
ATOM 850 C C . SER A 1 108 ? -24.939 0.913 8.397 1.00 91.31 108 SER A C 1
ATOM 852 O O . SER A 1 108 ? -23.980 1.659 8.239 1.00 91.31 108 SER A O 1
ATOM 854 N N . ASP A 1 109 ? -25.387 0.587 9.610 1.00 91.81 109 ASP A N 1
ATOM 855 C CA . ASP A 1 109 ? -24.848 1.112 10.871 1.00 91.81 109 ASP A CA 1
ATOM 856 C C . ASP A 1 109 ? -23.594 0.359 11.372 1.00 91.81 109 ASP A C 1
ATOM 858 O O . ASP A 1 109 ? -23.073 0.678 12.444 1.00 91.81 109 ASP A O 1
ATOM 862 N N . GLY A 1 110 ? -23.113 -0.627 10.608 1.00 88.81 110 GLY A N 1
ATOM 863 C CA . GLY A 1 110 ? -21.967 -1.478 10.936 1.00 88.81 110 GLY A CA 1
ATOM 864 C C . GLY A 1 110 ? -22.334 -2.949 11.151 1.00 88.81 110 GLY A C 1
ATOM 865 O O . GLY A 1 110 ? -23.290 -3.247 11.876 1.00 88.81 110 GLY A O 1
ATOM 866 N N . GLU A 1 111 ? -21.564 -3.869 10.567 1.00 90.06 111 GLU A N 1
ATOM 867 C CA . GLU A 1 111 ? -21.576 -5.291 10.918 1.00 90.06 111 GLU A CA 1
ATOM 868 C C . GLU A 1 111 ? -20.416 -5.589 11.879 1.00 90.06 111 GLU A C 1
ATOM 870 O O . GLU A 1 111 ? -19.241 -5.587 11.517 1.00 90.06 111 GLU A O 1
ATOM 875 N N . ILE A 1 112 ? -20.762 -5.816 13.144 1.00 89.56 112 ILE A N 1
ATOM 876 C CA . ILE A 1 112 ? -19.822 -5.898 14.264 1.00 89.56 112 ILE A CA 1
ATOM 877 C C . ILE A 1 112 ? -20.249 -7.014 15.221 1.00 89.56 112 ILE A C 1
ATOM 879 O O . ILE A 1 112 ? -21.444 -7.221 15.453 1.00 89.56 112 ILE A O 1
ATOM 883 N N . THR A 1 113 ? -19.285 -7.749 15.784 1.00 89.25 113 THR A N 1
ATOM 884 C CA . THR A 1 113 ? -19.593 -8.823 16.738 1.00 89.25 113 THR A CA 1
ATOM 885 C C . THR A 1 113 ? -20.205 -8.302 18.040 1.00 89.25 113 THR A C 1
ATOM 887 O O . THR A 1 113 ? -19.987 -7.170 18.480 1.00 89.25 113 THR A O 1
ATOM 890 N N . ILE A 1 114 ? -21.011 -9.157 18.670 1.00 92.25 114 ILE A N 1
ATOM 891 C CA . ILE A 1 114 ? -21.721 -8.828 19.906 1.00 92.25 114 ILE A CA 1
ATOM 892 C C . ILE A 1 114 ? -20.768 -8.830 21.098 1.00 92.25 114 ILE A C 1
ATOM 894 O O . ILE A 1 114 ? -19.975 -9.748 21.275 1.00 92.25 114 ILE A O 1
ATOM 898 N N . SER A 1 115 ? -20.932 -7.830 21.958 1.00 92.81 115 SER A N 1
ATOM 899 C CA . SER A 1 115 ? -20.244 -7.683 23.232 1.00 92.81 115 SER A CA 1
ATOM 900 C C . SER A 1 115 ? -21.073 -8.316 24.352 1.00 92.81 115 SER A C 1
ATOM 902 O O . SER A 1 115 ? -22.206 -7.896 24.627 1.00 92.81 115 SER A O 1
ATOM 904 N N . ALA A 1 116 ? -20.511 -9.308 25.047 1.00 94.44 116 ALA A N 1
ATOM 905 C CA . ALA A 1 116 ? -21.219 -9.949 26.154 1.00 94.44 116 ALA A CA 1
ATOM 906 C C . ALA A 1 116 ? -21.330 -9.016 27.376 1.00 94.44 116 ALA A C 1
ATOM 908 O O . ALA A 1 116 ? -22.396 -8.936 27.987 1.00 94.44 116 ALA A O 1
ATOM 909 N N . TYR A 1 117 ? -20.284 -8.239 27.676 1.00 93.94 117 TYR A N 1
ATOM 910 C CA . TYR A 1 117 ? -20.290 -7.197 28.710 1.00 93.94 117 TYR A CA 1
ATOM 911 C C . TYR A 1 117 ? -21.390 -6.153 28.492 1.00 93.94 117 TYR A C 1
ATOM 913 O O . TYR A 1 117 ? -22.176 -5.887 29.400 1.00 93.94 117 TYR A O 1
ATOM 921 N N . ASP A 1 118 ? -21.476 -5.557 27.299 1.00 94.75 118 ASP A N 1
ATOM 922 C CA . ASP A 1 118 ? -22.453 -4.504 27.016 1.00 94.75 118 ASP A CA 1
ATOM 923 C C . ASP A 1 118 ? -23.874 -5.065 27.015 1.00 94.75 118 ASP A C 1
ATOM 925 O O . ASP A 1 118 ? -24.783 -4.454 27.582 1.00 94.75 118 ASP A O 1
ATOM 929 N N . THR A 1 119 ? -24.058 -6.274 26.476 1.00 97.00 119 THR A N 1
ATOM 930 C CA . THR A 1 119 ? -25.345 -6.977 26.539 1.00 97.00 119 THR A CA 1
ATOM 931 C C . THR A 1 119 ? -25.768 -7.245 27.986 1.00 97.00 119 THR A C 1
ATOM 933 O O . THR A 1 119 ? -26.940 -7.073 28.326 1.00 97.00 119 THR A O 1
ATOM 936 N N . ALA A 1 120 ? -24.830 -7.596 28.870 1.00 96.94 120 ALA A N 1
ATOM 937 C CA . ALA A 1 120 ? -25.099 -7.762 30.295 1.00 96.94 120 ALA A CA 1
ATOM 938 C C . ALA A 1 120 ? -25.508 -6.451 30.986 1.00 96.94 120 ALA A C 1
ATOM 940 O O . ALA A 1 120 ? -26.445 -6.453 31.785 1.00 96.94 120 ALA A O 1
ATOM 941 N N . TRP A 1 121 ? -24.890 -5.321 30.635 1.00 96.88 121 TRP A N 1
ATOM 942 C CA . TRP A 1 121 ? -25.317 -4.008 31.133 1.00 96.88 121 TRP A CA 1
ATOM 943 C C . TRP A 1 121 ? -26.728 -3.634 30.687 1.00 96.88 121 TRP A C 1
ATOM 945 O O . TRP A 1 121 ? -27.506 -3.121 31.489 1.00 96.88 121 TRP A O 1
ATOM 955 N N . ILE A 1 122 ? -27.103 -3.930 29.444 1.00 97.31 122 ILE A N 1
ATOM 956 C CA . ILE A 1 122 ? -28.484 -3.732 28.984 1.00 97.31 122 ILE A CA 1
ATOM 957 C C . ILE A 1 122 ? -29.448 -4.657 29.730 1.00 97.31 122 ILE A C 1
ATOM 959 O O . ILE A 1 122 ? -30.531 -4.233 30.136 1.00 97.31 122 ILE A O 1
ATOM 963 N N . ALA A 1 123 ? -29.051 -5.911 29.949 1.00 97.12 123 ALA A N 1
ATOM 964 C CA . ALA A 1 123 ? -29.859 -6.889 30.663 1.00 97.12 123 ALA A CA 1
ATOM 965 C C . ALA A 1 123 ? -30.153 -6.477 32.115 1.00 97.12 123 ALA A C 1
ATOM 967 O O . ALA A 1 123 ? -31.169 -6.900 32.654 1.00 97.12 123 ALA A O 1
ATOM 968 N N . LEU A 1 124 ? -29.320 -5.641 32.744 1.00 96.56 124 LEU A N 1
ATOM 969 C CA . LEU A 1 124 ? -29.533 -5.116 34.100 1.00 96.56 124 LEU A CA 1
ATOM 970 C C . LEU A 1 124 ? -30.625 -4.035 34.198 1.00 96.56 124 LEU A C 1
ATOM 972 O O . LEU A 1 124 ? -31.019 -3.667 35.304 1.00 96.56 124 LEU A O 1
ATOM 976 N N . ILE A 1 125 ? -31.118 -3.500 33.079 1.00 96.94 125 ILE A N 1
ATOM 977 C CA . ILE A 1 125 ? -32.089 -2.402 33.096 1.00 96.94 125 ILE A CA 1
ATOM 978 C C . ILE A 1 125 ? -33.450 -2.899 33.599 1.00 96.94 125 ILE A C 1
ATOM 980 O O . ILE A 1 125 ? -34.050 -3.792 33.006 1.00 96.94 125 ILE A O 1
ATOM 984 N N . ASP A 1 126 ? -33.973 -2.263 34.648 1.00 94.94 126 ASP A N 1
ATOM 985 C CA . ASP A 1 126 ? -35.321 -2.509 35.173 1.00 94.94 126 ASP A CA 1
ATOM 986 C C . ASP A 1 126 ? -36.384 -1.762 34.354 1.00 94.94 126 ASP A C 1
ATOM 988 O O . ASP A 1 126 ? -36.273 -0.546 34.157 1.00 94.94 126 ASP A O 1
ATOM 992 N N . ALA A 1 127 ? -37.431 -2.466 33.918 1.00 92.31 127 ALA A N 1
ATOM 993 C CA . ALA A 1 127 ? -38.595 -1.890 33.242 1.00 92.31 127 ALA A CA 1
ATOM 994 C C . ALA A 1 127 ? -39.415 -0.944 34.145 1.00 92.31 127 ALA A C 1
ATOM 996 O O . ALA A 1 127 ? -40.207 -0.145 33.647 1.00 92.31 127 ALA A O 1
ATOM 997 N N . GLY A 1 128 ? -39.196 -1.004 35.462 1.00 90.25 128 GLY A N 1
ATOM 998 C CA . GLY A 1 128 ? -39.910 -0.247 36.493 1.00 90.25 128 GLY A CA 1
ATOM 999 C C . GLY A 1 128 ? -40.840 -1.116 37.345 1.00 90.25 128 GLY A C 1
ATOM 1000 O O . GLY A 1 128 ? -41.405 -0.630 38.323 1.00 90.25 128 GLY A O 1
ATOM 1001 N N . ASP A 1 129 ? -40.980 -2.395 37.002 1.00 91.88 129 ASP A N 1
ATOM 1002 C CA . ASP A 1 129 ? -41.804 -3.394 37.686 1.00 91.88 129 ASP A CA 1
ATOM 1003 C C . ASP A 1 129 ? -40.976 -4.559 38.259 1.00 91.88 129 ASP A C 1
ATOM 1005 O O . ASP A 1 129 ? -41.533 -5.595 38.628 1.00 91.88 129 ASP A O 1
ATOM 1009 N N . LYS A 1 130 ? -39.653 -4.375 38.393 1.00 91.25 130 LYS A N 1
ATOM 1010 C CA . LYS A 1 130 ? -38.688 -5.404 38.808 1.00 91.25 130 LYS A CA 1
ATOM 1011 C C . LYS A 1 130 ? -38.599 -6.562 37.815 1.00 91.25 130 LYS A C 1
ATOM 1013 O O . LYS A 1 130 ? -38.342 -7.701 38.212 1.00 91.25 130 LYS A O 1
ATOM 1018 N N . THR A 1 131 ? -38.767 -6.267 36.530 1.00 93.19 131 THR A N 1
ATOM 1019 C CA . THR A 1 131 ? -38.464 -7.190 35.435 1.00 93.19 131 THR A CA 1
ATOM 1020 C C . THR A 1 131 ? -37.453 -6.572 34.462 1.00 93.19 131 THR A C 1
ATOM 1022 O O . THR A 1 131 ? -37.334 -5.343 34.395 1.00 93.19 131 THR A O 1
ATOM 1025 N N . PRO A 1 132 ? -36.696 -7.390 33.704 1.00 95.31 132 PRO A N 1
ATOM 1026 C CA . PRO A 1 132 ? -35.768 -6.867 32.708 1.00 95.31 132 PRO A CA 1
ATOM 1027 C C . PRO A 1 132 ? -36.512 -6.076 31.625 1.00 95.31 132 PRO A C 1
ATOM 1029 O O . PRO A 1 132 ? -37.381 -6.621 30.945 1.00 95.31 132 PRO A O 1
ATOM 1032 N N . ALA A 1 133 ? -36.115 -4.823 31.391 1.00 95.31 133 ALA A N 1
ATOM 1033 C CA . ALA A 1 133 ? -36.644 -3.994 30.302 1.00 95.31 133 ALA A CA 1
ATOM 1034 C C . ALA A 1 133 ? -36.360 -4.588 28.915 1.00 95.31 133 ALA A C 1
ATOM 1036 O O . ALA A 1 133 ? -37.120 -4.360 27.974 1.00 95.31 133 ALA A O 1
ATOM 1037 N N . PHE A 1 134 ? -35.286 -5.376 28.801 1.00 96.81 134 PHE A N 1
ATOM 1038 C CA . PHE A 1 134 ? -34.873 -6.060 27.579 1.00 96.81 134 PHE A CA 1
ATOM 1039 C C . PHE A 1 134 ? -34.731 -7.575 27.813 1.00 96.81 134 PHE A C 1
ATOM 1041 O O . PHE A 1 134 ? -33.616 -8.085 27.955 1.00 96.81 134 PHE A O 1
ATOM 1048 N N . PRO A 1 135 ? -35.839 -8.342 27.828 1.00 96.00 135 PRO A N 1
ATOM 1049 C CA . PRO A 1 135 ? -35.786 -9.793 28.035 1.00 96.00 135 PRO A CA 1
ATOM 1050 C C . PRO A 1 135 ? -34.978 -10.539 26.961 1.00 96.00 135 PRO A C 1
ATOM 1052 O O . PRO A 1 135 ? -34.403 -11.596 27.228 1.00 96.00 135 PRO A O 1
ATOM 1055 N N . SER A 1 136 ? -34.914 -9.992 25.743 1.00 97.25 136 SER A N 1
ATOM 1056 C CA . SER A 1 136 ? -34.108 -10.526 24.640 1.00 97.25 136 SER A CA 1
ATOM 1057 C C . SER A 1 136 ? -32.607 -10.515 24.947 1.00 97.25 136 SER A C 1
ATOM 1059 O O . SER A 1 136 ? -31.935 -11.486 24.608 1.00 97.25 136 SER A O 1
ATOM 1061 N N . ALA A 1 137 ? -32.097 -9.498 25.651 1.00 97.31 137 ALA A N 1
ATOM 1062 C CA . ALA A 1 137 ? -30.696 -9.430 26.074 1.00 97.31 137 ALA A CA 1
ATOM 1063 C C . ALA A 1 137 ? -30.357 -10.536 27.087 1.00 97.31 137 ALA A C 1
ATOM 1065 O O . ALA A 1 137 ? -29.369 -11.250 26.928 1.00 97.31 137 ALA A O 1
ATOM 1066 N N . VAL A 1 138 ? -31.235 -10.774 28.071 1.00 96.81 138 VAL A N 1
ATOM 1067 C CA . VAL A 1 138 ? -31.086 -11.892 29.023 1.00 96.81 138 VAL A CA 1
ATOM 1068 C C . VAL A 1 138 ? -31.061 -13.234 28.285 1.00 96.81 138 VAL A C 1
ATOM 1070 O O . VAL A 1 138 ? -30.218 -14.087 28.561 1.00 96.81 138 VAL A O 1
ATOM 1073 N N . LYS A 1 139 ? -31.964 -13.423 27.316 1.00 96.69 139 LYS A N 1
ATOM 1074 C CA . LYS A 1 139 ? -32.018 -14.644 26.503 1.00 96.69 139 LYS A CA 1
ATOM 1075 C C . LYS A 1 139 ? -30.757 -14.827 25.653 1.00 96.69 139 LYS A C 1
ATOM 1077 O O . LYS A 1 139 ? -30.280 -15.953 25.532 1.00 96.69 139 LYS A O 1
ATOM 1082 N N . TRP A 1 140 ? -30.212 -13.745 25.095 1.00 97.50 140 TRP A N 1
ATOM 1083 C CA . TRP A 1 140 ? -28.958 -13.786 24.346 1.00 97.50 140 TRP A CA 1
ATOM 1084 C C . TRP A 1 140 ? -27.807 -14.284 25.227 1.00 97.50 140 TRP A C 1
ATOM 1086 O O . TRP A 1 140 ? -27.119 -15.221 24.828 1.00 97.50 140 TRP A O 1
ATOM 1096 N N . ILE A 1 141 ? -27.662 -13.755 26.448 1.00 97.25 141 ILE A N 1
ATOM 1097 C CA . ILE A 1 141 ? -26.607 -14.175 27.390 1.00 97.25 141 ILE A CA 1
ATOM 1098 C C . ILE A 1 141 ? -26.676 -15.686 27.639 1.00 97.25 141 ILE A C 1
ATOM 1100 O O . ILE A 1 141 ? -25.676 -16.388 27.522 1.00 97.25 141 ILE A O 1
ATOM 1104 N N . VAL A 1 142 ? -27.866 -16.213 27.929 1.00 96.19 142 VAL A N 1
ATOM 1105 C CA . VAL A 1 142 ? -28.059 -17.643 28.229 1.00 96.19 142 VAL A CA 1
ATOM 1106 C C . VAL A 1 142 ? -27.713 -18.539 27.041 1.00 96.19 142 VAL A C 1
ATOM 1108 O O . VAL A 1 142 ? -27.171 -19.626 27.234 1.00 96.19 142 VAL A O 1
ATOM 1111 N N . ASN A 1 143 ? -28.034 -18.094 25.827 1.00 96.00 143 ASN A N 1
ATOM 1112 C CA . ASN A 1 143 ? -27.844 -18.879 24.611 1.00 96.00 143 ASN A CA 1
ATOM 1113 C C . ASN A 1 143 ? -26.404 -18.847 24.074 1.00 96.00 143 ASN A C 1
ATOM 1115 O O . ASN A 1 143 ? -26.065 -19.703 23.265 1.00 96.00 143 ASN A O 1
ATOM 1119 N N . ASN A 1 144 ? -25.579 -17.889 24.507 1.00 95.94 144 ASN A N 1
ATOM 1120 C CA . ASN A 1 144 ? -24.229 -17.658 23.975 1.00 95.94 144 ASN A CA 1
ATOM 1121 C C . ASN A 1 144 ? -23.116 -17.886 25.015 1.00 95.94 144 ASN A C 1
ATOM 1123 O O . ASN A 1 144 ? -22.013 -17.368 24.863 1.00 95.94 144 ASN A O 1
ATOM 1127 N N . GLN A 1 145 ? -23.385 -18.652 26.079 1.00 97.06 145 GLN A N 1
ATOM 1128 C CA . GLN A 1 145 ? -22.325 -19.111 26.982 1.00 97.06 145 GLN A CA 1
ATOM 1129 C C . GLN A 1 145 ? -21.411 -20.104 26.251 1.00 97.06 145 GLN A C 1
ATOM 1131 O O . GLN A 1 145 ? -21.895 -21.059 25.638 1.00 97.06 145 GLN A O 1
ATOM 1136 N N . LEU A 1 146 ? -20.096 -19.908 26.347 1.00 96.56 146 LEU A N 1
ATOM 1137 C CA . LEU A 1 146 ? -19.104 -20.806 25.766 1.00 96.56 146 LEU A CA 1
ATOM 1138 C C . LEU A 1 146 ? -19.054 -22.143 26.521 1.00 96.56 146 LEU A C 1
ATOM 1140 O O . LEU A 1 146 ? -19.532 -22.290 27.650 1.00 96.56 146 LEU A O 1
ATOM 1144 N N . SER A 1 147 ? -18.466 -23.155 25.879 1.00 94.44 147 SER A N 1
ATOM 1145 C CA . SER A 1 147 ? -18.427 -24.523 26.419 1.00 94.44 147 SER A CA 1
ATOM 1146 C C . SER A 1 147 ? -17.670 -24.651 27.750 1.00 94.44 147 SER A C 1
ATOM 1148 O O . SER A 1 147 ? -18.027 -25.502 28.567 1.00 94.44 147 SER A O 1
ATOM 1150 N N . ASP A 1 148 ? -16.691 -23.776 27.987 1.00 95.00 148 ASP A N 1
ATOM 1151 C CA . ASP A 1 148 ? -15.902 -23.671 29.221 1.00 95.00 148 ASP A CA 1
ATOM 1152 C C . ASP A 1 148 ? -16.629 -22.914 30.350 1.00 95.00 148 ASP A C 1
ATOM 1154 O O . ASP A 1 148 ? -16.120 -22.820 31.463 1.00 95.00 148 ASP A O 1
ATOM 1158 N N . GLY A 1 149 ? -17.837 -22.401 30.092 1.00 95.25 149 GLY A N 1
ATOM 1159 C CA . GLY A 1 149 ? -18.624 -21.622 31.045 1.00 95.25 149 GLY A CA 1
ATOM 1160 C C . GLY A 1 149 ? -18.380 -20.113 30.987 1.00 95.25 149 GLY A C 1
ATOM 1161 O O . GLY A 1 149 ? -19.098 -19.377 31.667 1.00 95.25 149 GLY A O 1
ATOM 1162 N N . SER A 1 150 ? -17.433 -19.643 30.174 1.00 96.31 150 SER A N 1
ATOM 1163 C CA . SER A 1 150 ? -17.157 -18.217 29.990 1.00 96.31 150 SER A CA 1
ATOM 1164 C C . SER A 1 150 ? -18.059 -17.555 28.942 1.00 96.31 150 SER A C 1
ATOM 1166 O O . SER A 1 150 ? -18.836 -18.211 28.244 1.00 96.31 150 SER A O 1
ATOM 1168 N N . TRP A 1 151 ? -17.951 -16.234 28.835 1.00 95.50 151 TRP A N 1
ATOM 1169 C CA . TRP A 1 151 ? -18.426 -15.435 27.705 1.00 95.50 151 TRP A CA 1
ATOM 1170 C C . TRP A 1 151 ? -17.262 -14.610 27.150 1.00 95.50 151 TRP A C 1
ATOM 1172 O O . TRP A 1 151 ? -16.340 -14.286 27.896 1.00 95.50 151 TRP A O 1
ATOM 1182 N N . GLY A 1 152 ? -17.319 -14.256 25.867 1.00 88.88 152 GLY A N 1
ATOM 1183 C CA . GLY A 1 152 ? -16.296 -13.471 25.171 1.00 88.88 152 GLY A CA 1
ATOM 1184 C C . GLY A 1 152 ? -16.059 -13.996 23.759 1.00 88.88 152 GLY A C 1
ATOM 1185 O O . GLY A 1 152 ? -16.896 -14.734 23.229 1.00 88.88 152 GLY A O 1
ATOM 1186 N N . ASP A 1 153 ? -14.920 -13.643 23.168 1.00 84.12 153 ASP A N 1
ATOM 1187 C CA . ASP A 1 153 ? -14.570 -14.111 21.824 1.00 84.12 153 ASP A CA 1
ATOM 1188 C C . ASP A 1 153 ? -14.274 -15.626 21.815 1.00 84.12 153 ASP A C 1
ATOM 1190 O O . ASP A 1 153 ? -13.554 -16.160 22.669 1.00 84.12 153 ASP A O 1
ATOM 1194 N N . ALA A 1 154 ? -14.875 -16.348 20.865 1.00 83.44 154 ALA A N 1
ATOM 1195 C CA . ALA A 1 154 ? -14.759 -17.802 20.757 1.00 83.44 154 ALA A CA 1
ATOM 1196 C C . ALA A 1 154 ? -13.476 -18.262 20.042 1.00 83.44 154 ALA A C 1
ATOM 1198 O O . ALA A 1 154 ? -13.037 -19.394 20.253 1.00 83.44 154 ALA A O 1
ATOM 1199 N N . HIS A 1 155 ? -12.894 -17.408 19.201 1.00 77.81 155 HIS A N 1
ATOM 1200 C CA . HIS A 1 155 ? -11.757 -17.704 18.334 1.00 77.81 155 HIS A CA 1
ATOM 1201 C C . HIS A 1 155 ? -10.434 -17.206 18.926 1.00 77.81 155 HIS A C 1
ATOM 1203 O O . HIS A 1 155 ? -9.408 -17.862 18.746 1.00 77.81 155 HIS A O 1
ATOM 1209 N N . LEU A 1 156 ? -10.464 -16.108 19.686 1.00 78.38 156 LEU A N 1
ATOM 1210 C CA . LEU A 1 156 ? -9.322 -15.564 20.410 1.00 78.38 156 LEU A CA 1
ATOM 1211 C C . LEU A 1 156 ? -9.550 -15.640 21.924 1.00 78.38 156 LEU A C 1
ATOM 1213 O O . LEU A 1 156 ? -10.482 -15.055 22.471 1.00 78.38 156 LEU A O 1
ATOM 1217 N N . PHE A 1 157 ? -8.670 -16.352 22.627 1.00 84.38 157 PHE A N 1
ATOM 1218 C CA . PHE A 1 157 ? -8.720 -16.437 24.084 1.00 84.38 157 PHE A CA 1
ATOM 1219 C C . PHE A 1 157 ? -7.822 -15.364 24.712 1.00 84.38 157 PHE A C 1
ATOM 1221 O O . PHE A 1 157 ? -6.604 -15.427 24.568 1.00 84.38 157 PHE A O 1
ATOM 1228 N N . SER A 1 158 ? -8.422 -14.433 25.456 1.00 85.69 158 SER A N 1
ATOM 1229 C CA . SER A 1 158 ? -7.726 -13.508 26.361 1.00 85.69 158 SER A CA 1
ATOM 1230 C C . SER A 1 158 ? -8.355 -13.578 27.752 1.00 85.69 158 SER A C 1
ATOM 1232 O O . SER A 1 158 ? -9.583 -13.565 27.867 1.00 85.69 158 SER A O 1
ATOM 1234 N N . TYR A 1 159 ? -7.552 -13.649 28.819 1.00 88.06 159 TYR A N 1
ATOM 1235 C CA . TYR A 1 159 ? -8.096 -13.708 30.181 1.00 88.06 159 TYR A CA 1
ATOM 1236 C C . TYR A 1 159 ? -8.816 -12.415 30.544 1.00 88.06 159 TYR A C 1
ATOM 1238 O O . TYR A 1 159 ? -9.916 -12.483 31.094 1.00 88.06 159 TYR A O 1
ATOM 1246 N N . HIS A 1 160 ? -8.260 -11.256 30.189 1.00 86.50 160 HIS A N 1
ATOM 1247 C CA . HIS A 1 160 ? -8.925 -9.971 30.377 1.00 86.50 160 HIS A CA 1
ATOM 1248 C C . HIS A 1 160 ? -10.323 -9.961 29.738 1.00 86.50 160 HIS A C 1
ATOM 1250 O O . HIS A 1 160 ? -11.295 -9.615 30.413 1.00 86.50 160 HIS A O 1
ATOM 1256 N N . ASP A 1 161 ? -10.439 -10.387 28.473 1.00 87.06 161 ASP A N 1
ATOM 1257 C CA . ASP A 1 161 ? -11.716 -10.454 27.748 1.00 87.06 161 ASP A CA 1
ATOM 1258 C C . ASP A 1 161 ? -12.690 -11.447 28.400 1.00 87.06 161 ASP A C 1
ATOM 1260 O O . ASP A 1 161 ? -13.816 -11.089 28.759 1.00 87.06 161 ASP A O 1
ATOM 1264 N N . ARG A 1 162 ? -12.252 -12.689 28.634 1.00 91.31 162 ARG A N 1
ATOM 1265 C CA . ARG A 1 162 ? -13.120 -13.739 29.180 1.00 91.31 162 ARG A CA 1
ATOM 1266 C C . ARG A 1 162 ? -13.603 -13.413 30.589 1.00 91.31 162 ARG A C 1
ATOM 1268 O O . ARG A 1 162 ? -14.772 -13.644 30.903 1.00 91.31 162 ARG A O 1
ATOM 1275 N N . LEU A 1 163 ? -12.743 -12.875 31.453 1.00 92.88 163 LEU A N 1
ATOM 1276 C CA . LEU A 1 163 ? -13.085 -12.597 32.850 1.00 92.88 163 LEU A CA 1
ATOM 1277 C C . LEU A 1 163 ? -14.081 -11.441 32.981 1.00 92.88 163 LEU A C 1
ATOM 1279 O O . LEU A 1 163 ? -15.059 -11.579 33.720 1.00 92.88 163 LEU A O 1
ATOM 1283 N N . ILE A 1 164 ? -13.881 -10.326 32.265 1.00 92.38 164 ILE A N 1
ATOM 1284 C CA . ILE A 1 164 ? -14.797 -9.175 32.353 1.00 92.38 164 ILE A CA 1
ATOM 1285 C C . ILE A 1 164 ? -16.180 -9.508 31.784 1.00 92.38 164 ILE A C 1
ATOM 1287 O O . ILE A 1 164 ? -17.197 -9.176 32.398 1.00 92.38 164 ILE A O 1
ATOM 1291 N N . ASN A 1 165 ? -16.222 -10.234 30.666 1.00 94.19 165 ASN A N 1
ATOM 1292 C CA . ASN A 1 165 ? -17.456 -10.695 30.040 1.00 94.19 165 ASN A CA 1
ATOM 1293 C C . ASN A 1 165 ? -18.237 -11.661 30.921 1.00 94.19 165 ASN A C 1
ATOM 1295 O O . ASN A 1 165 ? -19.441 -11.493 31.137 1.00 94.19 165 ASN A O 1
ATOM 1299 N N . THR A 1 166 ? -17.538 -12.663 31.453 1.00 96.56 166 THR A N 1
ATOM 1300 C CA . THR A 1 166 ? -18.145 -13.690 32.300 1.00 96.56 166 THR A CA 1
ATOM 1301 C C . THR A 1 166 ? -18.704 -13.077 33.573 1.00 96.56 166 THR A C 1
ATOM 1303 O O . THR A 1 166 ? -19.853 -13.348 33.926 1.00 96.56 166 THR A O 1
ATOM 1306 N N . LEU A 1 167 ? -17.942 -12.199 34.232 1.00 96.12 167 LEU A N 1
ATOM 1307 C CA . LEU A 1 167 ? -18.406 -11.524 35.439 1.00 96.12 167 LEU A CA 1
ATOM 1308 C C . LEU A 1 167 ? -19.664 -10.689 35.163 1.00 96.12 167 LEU A C 1
ATOM 1310 O O . LEU A 1 167 ? -20.615 -10.749 35.941 1.00 96.12 167 LEU A O 1
ATOM 1314 N N . ALA A 1 168 ? -19.712 -9.965 34.041 1.00 96.19 168 ALA A N 1
ATOM 1315 C CA . ALA A 1 168 ? -20.853 -9.113 33.707 1.00 96.19 168 ALA A CA 1
ATOM 1316 C C . ALA A 1 168 ? -22.115 -9.946 33.465 1.00 96.19 168 ALA A C 1
ATOM 1318 O O . ALA A 1 168 ? -23.171 -9.664 34.037 1.00 96.19 168 ALA A O 1
ATOM 1319 N N . CYS A 1 169 ? -21.990 -11.025 32.689 1.00 97.56 169 CYS A N 1
ATOM 1320 C CA . CYS A 1 169 ? -23.086 -11.951 32.417 1.00 97.56 169 CYS A CA 1
ATOM 1321 C C . CYS A 1 169 ? -23.609 -12.613 33.698 1.00 97.56 169 CYS A C 1
ATOM 1323 O O . CYS A 1 169 ? -24.821 -12.676 33.912 1.00 97.56 169 CYS A O 1
ATOM 1325 N N . VAL A 1 170 ? -22.716 -13.058 34.588 1.00 97.44 170 VAL A N 1
ATOM 1326 C CA . VAL A 1 170 ? -23.095 -13.636 35.886 1.00 97.44 170 VAL A CA 1
ATOM 1327 C C . VAL A 1 170 ? -23.841 -12.610 36.743 1.00 97.44 170 VAL A C 1
ATOM 1329 O O . VAL A 1 170 ? -24.901 -12.933 37.283 1.00 97.44 170 VAL A O 1
ATOM 1332 N N . VAL A 1 171 ? -23.340 -11.374 36.830 1.00 96.69 171 VAL A N 1
ATOM 1333 C CA . VAL A 1 171 ? -23.992 -10.279 37.567 1.00 96.69 171 VAL A CA 1
ATOM 1334 C C . VAL A 1 171 ? -25.402 -10.020 37.032 1.00 96.69 171 VAL A C 1
ATOM 1336 O O . VAL A 1 171 ? -26.346 -9.951 37.823 1.00 96.69 171 VAL A O 1
ATOM 1339 N N . ALA A 1 172 ? -25.583 -9.959 35.712 1.00 96.50 172 ALA A N 1
ATOM 1340 C CA . ALA A 1 172 ? -26.895 -9.774 35.097 1.00 96.50 172 ALA A CA 1
ATOM 1341 C C . ALA A 1 172 ? -27.864 -10.926 35.423 1.00 96.50 172 ALA A C 1
ATOM 1343 O O . ALA A 1 172 ? -28.984 -10.688 35.879 1.00 96.50 172 ALA A O 1
ATOM 1344 N N . LEU A 1 173 ? -27.434 -12.183 35.264 1.00 96.25 173 LEU A N 1
ATOM 1345 C CA . LEU A 1 173 ? -28.279 -13.354 35.536 1.00 96.25 173 LEU A CA 1
ATOM 1346 C C . LEU A 1 173 ? -28.656 -13.486 37.021 1.00 96.25 173 LEU A C 1
ATOM 1348 O O . LEU A 1 173 ? -29.792 -13.847 37.343 1.00 96.25 173 LEU A O 1
ATOM 1352 N N . ARG A 1 174 ? -27.723 -13.192 37.936 1.00 95.12 174 ARG A N 1
ATOM 1353 C CA . ARG A 1 174 ? -27.967 -13.228 39.389 1.00 95.12 174 ARG A CA 1
ATOM 1354 C C . ARG A 1 174 ? -28.856 -12.095 39.869 1.00 95.12 174 ARG A C 1
ATOM 1356 O O . ARG A 1 174 ? -29.715 -12.353 40.705 1.00 95.12 174 ARG A O 1
ATOM 1363 N N . SER A 1 175 ? -28.727 -10.897 39.304 1.00 94.31 175 SER A N 1
ATOM 1364 C CA . SER A 1 175 ? -29.568 -9.750 39.678 1.00 94.31 175 SER A CA 1
ATOM 1365 C C . SER A 1 175 ? -31.063 -10.027 39.470 1.00 94.31 175 SER A C 1
ATOM 1367 O O . SER A 1 175 ? -31.891 -9.580 40.259 1.00 94.31 175 SER A O 1
ATOM 1369 N N . TRP A 1 176 ? -31.409 -10.843 38.467 1.00 94.50 176 TRP A N 1
ATOM 1370 C CA . TRP A 1 176 ? -32.787 -11.269 38.197 1.00 94.50 176 TRP A CA 1
ATOM 1371 C C . TRP A 1 176 ? -33.163 -12.634 38.792 1.00 94.50 176 TRP A C 1
ATOM 1373 O O . TRP A 1 176 ? -34.302 -13.069 38.639 1.00 94.50 176 TRP A O 1
ATOM 1383 N N . ASN A 1 177 ? -32.236 -13.331 39.459 1.00 92.88 177 ASN A N 1
ATOM 1384 C CA . ASN A 1 177 ? -32.401 -14.718 39.918 1.00 92.88 177 ASN A CA 1
ATOM 1385 C C . ASN A 1 177 ? -32.836 -15.700 38.810 1.00 92.88 177 ASN A C 1
ATOM 1387 O O . ASN A 1 177 ? -33.547 -16.675 39.063 1.00 92.88 177 ASN A O 1
ATOM 1391 N N . LEU A 1 178 ? -32.378 -15.475 37.576 1.00 91.62 178 LEU A N 1
ATOM 1392 C CA . LEU A 1 178 ? -32.678 -16.328 36.427 1.00 91.62 178 LEU A CA 1
ATOM 1393 C C . LEU A 1 178 ? -31.495 -17.259 36.105 1.00 91.62 178 LEU A C 1
ATOM 1395 O O . LEU A 1 178 ? -30.353 -17.007 36.495 1.00 91.62 178 LEU A O 1
ATOM 1399 N N . PHE A 1 179 ? -31.792 -18.370 35.423 1.00 93.31 179 PHE A N 1
ATOM 1400 C CA . PHE A 1 179 ? -30.819 -19.304 34.826 1.00 93.31 179 PHE A CA 1
ATOM 1401 C C . PHE A 1 179 ? -29.622 -19.686 35.736 1.00 93.31 179 PHE A C 1
ATOM 1403 O O . PHE A 1 179 ? -28.463 -19.420 35.405 1.00 93.31 179 PHE A O 1
ATOM 1410 N N . PRO A 1 180 ? -29.868 -20.330 36.899 1.00 92.56 180 PRO A N 1
ATOM 1411 C CA . PRO A 1 180 ? -28.825 -20.638 37.885 1.00 92.56 180 PRO A CA 1
ATOM 1412 C C . PRO A 1 180 ? -27.730 -21.569 37.385 1.00 92.56 180 PRO A C 1
ATOM 1414 O O . PRO A 1 180 ? -26.592 -21.445 37.822 1.00 92.56 180 PRO A O 1
ATOM 1417 N N . HIS A 1 181 ? -28.047 -22.458 36.449 1.00 93.31 181 HIS A N 1
ATOM 1418 C CA . HIS A 1 181 ? -27.070 -23.378 35.887 1.00 93.31 181 HIS A CA 1
ATOM 1419 C C . HIS A 1 181 ? -25.966 -22.643 35.104 1.00 93.31 181 HIS A C 1
ATOM 1421 O O . HIS A 1 181 ? -24.784 -22.860 35.357 1.00 93.31 181 HIS A O 1
ATOM 1427 N N . GLN A 1 182 ? -26.342 -21.733 34.200 1.00 93.25 182 GLN A N 1
ATOM 1428 C CA . GLN A 1 182 ? -25.405 -20.918 33.420 1.00 93.25 182 GLN A CA 1
ATOM 1429 C C . GLN A 1 182 ? -24.585 -20.004 34.333 1.00 93.25 182 GLN A C 1
ATOM 1431 O O . GLN A 1 182 ? -23.365 -19.924 34.200 1.00 93.25 182 GLN A O 1
ATOM 1436 N N . SER A 1 183 ? -25.246 -19.376 35.311 1.00 93.75 183 SER A N 1
ATOM 1437 C CA . SER A 1 183 ? -24.574 -18.538 36.304 1.00 93.75 183 SER A CA 1
ATOM 1438 C C . SER A 1 183 ? -23.531 -19.315 37.110 1.00 93.75 183 SER A C 1
ATOM 1440 O O . SER A 1 183 ? -22.442 -18.794 37.320 1.00 93.75 183 SER A O 1
ATOM 1442 N N . GLN A 1 184 ? -23.832 -20.544 37.545 1.00 95.25 184 GLN A N 1
ATOM 1443 C CA . GLN A 1 184 ? -22.888 -21.348 38.321 1.00 95.25 184 GLN A CA 1
ATOM 1444 C C . GLN A 1 184 ? -21.656 -21.730 37.496 1.00 95.25 184 GLN A C 1
ATOM 1446 O O . GLN A 1 184 ? -20.542 -21.631 37.998 1.00 95.25 184 GLN A O 1
ATOM 1451 N N . LYS A 1 185 ? -21.843 -22.102 36.223 1.00 96.38 185 LYS A N 1
ATOM 1452 C CA . LYS A 1 185 ? -20.725 -22.380 35.309 1.00 96.38 185 LYS A CA 1
ATOM 1453 C C . LYS A 1 185 ? -19.806 -21.171 35.125 1.00 96.38 185 LYS A C 1
ATOM 1455 O O . LYS A 1 185 ? -18.593 -21.329 35.179 1.00 96.38 185 LYS A O 1
ATOM 1460 N N . GLY A 1 186 ? -20.379 -19.975 34.967 1.00 96.62 186 GLY A N 1
ATOM 1461 C CA . GLY A 1 186 ? -19.600 -18.739 34.853 1.00 96.62 186 GLY A CA 1
ATOM 1462 C C . GLY A 1 186 ? -18.811 -18.410 36.119 1.00 96.62 186 GLY A C 1
ATOM 1463 O O . GLY A 1 186 ? -17.653 -18.012 36.035 1.00 96.62 186 GLY A O 1
ATOM 1464 N N . ILE A 1 187 ? -19.405 -18.633 37.297 1.00 96.25 187 ILE A N 1
ATOM 1465 C CA . ILE A 1 187 ? -18.712 -18.465 38.584 1.00 96.25 187 ILE A CA 1
ATOM 1466 C C . ILE A 1 187 ? -17.534 -19.439 38.687 1.00 96.25 187 ILE A C 1
ATOM 1468 O O . ILE A 1 187 ? -16.434 -19.017 39.029 1.00 96.25 187 ILE A O 1
ATOM 1472 N N . THR A 1 188 ? -17.740 -20.712 38.338 1.00 96.56 188 THR A N 1
ATOM 1473 C CA . THR A 1 188 ? -16.672 -21.721 38.331 1.00 96.56 188 THR A CA 1
ATOM 1474 C C . THR A 1 188 ? -15.535 -21.326 37.387 1.00 96.56 188 THR A C 1
ATOM 1476 O O . THR A 1 188 ? -14.386 -21.299 37.816 1.00 96.56 188 THR A O 1
ATOM 1479 N N . PHE A 1 189 ? -15.840 -20.911 36.151 1.00 96.94 189 PHE A N 1
ATOM 1480 C CA . PHE A 1 189 ? -14.819 -20.422 35.220 1.00 96.94 189 PHE A CA 1
ATOM 1481 C C . PHE A 1 189 ? -14.028 -19.240 35.801 1.00 96.94 189 PHE A C 1
ATOM 1483 O O . PHE A 1 189 ? -12.801 -19.216 35.717 1.00 96.94 189 PHE A O 1
ATOM 1490 N N . PHE A 1 190 ? -14.714 -18.263 36.403 1.00 95.44 190 PHE A N 1
ATOM 1491 C CA . PHE A 1 190 ? -14.064 -17.092 36.993 1.00 95.44 190 PHE A CA 1
ATOM 1492 C C . PHE A 1 190 ? -13.119 -17.489 38.136 1.00 95.44 190 PHE A C 1
ATOM 1494 O O . PHE A 1 190 ? -11.974 -17.041 38.174 1.00 95.44 190 PHE A O 1
ATOM 1501 N N . GLN A 1 191 ? -13.573 -18.362 39.041 1.00 94.12 191 GLN A N 1
ATOM 1502 C CA . GLN A 1 191 ? -12.777 -18.867 40.164 1.00 94.12 191 GLN A CA 1
ATOM 1503 C C . GLN A 1 191 ? -11.516 -19.607 39.695 1.00 94.12 191 GLN A C 1
ATOM 1505 O O . GLN A 1 191 ? -10.449 -19.414 40.269 1.00 94.12 191 GLN A O 1
ATOM 1510 N N . GLU A 1 192 ? -11.620 -20.416 38.640 1.00 94.19 192 GLU A N 1
ATOM 1511 C CA . GLU A 1 192 ? -10.509 -21.222 38.115 1.00 94.19 192 GLU A CA 1
ATOM 1512 C C . GLU A 1 192 ? -9.462 -20.417 37.324 1.00 94.19 192 GLU A C 1
ATOM 1514 O O . GLU A 1 192 ? -8.347 -20.902 37.111 1.00 94.19 192 GLU A O 1
ATOM 1519 N N . ASN A 1 193 ? -9.807 -19.215 36.845 1.00 93.50 193 ASN A N 1
ATOM 1520 C CA . ASN A 1 193 ? -8.971 -18.469 35.898 1.00 93.50 193 ASN A CA 1
ATOM 1521 C C . ASN A 1 193 ? -8.531 -17.080 36.374 1.00 93.50 193 ASN A C 1
ATOM 1523 O O . ASN A 1 193 ? -7.626 -16.518 35.765 1.00 93.50 193 ASN A O 1
ATOM 1527 N N . ILE A 1 194 ? -9.095 -16.526 37.454 1.00 91.50 194 ILE A N 1
ATOM 1528 C CA . ILE A 1 194 ? -8.748 -15.169 37.910 1.00 91.50 194 ILE A CA 1
ATOM 1529 C C . ILE A 1 194 ? -7.270 -15.008 38.295 1.00 91.50 194 ILE A C 1
ATOM 1531 O O . ILE A 1 194 ? -6.685 -13.962 38.037 1.00 91.50 194 ILE A O 1
ATOM 1535 N N . GLU A 1 195 ? -6.641 -16.036 38.871 1.00 88.25 195 GLU A N 1
ATOM 1536 C CA . GLU A 1 195 ? -5.218 -15.988 39.251 1.00 88.25 195 GLU A CA 1
ATOM 1537 C C . GLU A 1 195 ? -4.289 -15.930 38.032 1.00 88.25 195 GLU A C 1
ATOM 1539 O O . GLU A 1 195 ? -3.218 -15.336 38.100 1.00 88.25 195 GLU A O 1
ATOM 1544 N N . LYS A 1 196 ? -4.728 -16.470 36.888 1.00 88.69 196 LYS A N 1
ATOM 1545 C CA . LYS A 1 196 ? -3.948 -16.493 35.641 1.00 88.69 196 LYS A CA 1
ATOM 1546 C C . LYS A 1 196 ? -3.889 -15.132 34.949 1.00 88.69 196 LYS A C 1
ATOM 1548 O O . LYS A 1 196 ? -3.123 -14.963 34.009 1.00 88.69 196 LYS A O 1
ATOM 1553 N N . LEU A 1 197 ? -4.671 -14.156 35.415 1.00 84.94 197 LEU A N 1
ATOM 1554 C CA . LEU A 1 197 ? -4.630 -12.789 34.902 1.00 84.94 197 LEU A CA 1
ATOM 1555 C C . LEU A 1 197 ? -3.264 -12.122 35.147 1.00 84.94 197 LEU A C 1
ATOM 1557 O O . LEU A 1 197 ? -2.868 -11.271 34.365 1.00 84.94 197 LEU A O 1
ATOM 1561 N N . GLU A 1 198 ? -2.526 -12.533 36.187 1.00 81.38 198 GLU A N 1
ATOM 1562 C CA . GLU A 1 198 ? -1.164 -12.039 36.465 1.00 81.38 198 GLU A CA 1
ATOM 1563 C C . GLU A 1 198 ? -0.135 -12.501 35.415 1.00 81.38 198 GLU A C 1
ATOM 1565 O O . GLU A 1 198 ? 0.907 -11.873 35.245 1.00 81.38 198 GLU A O 1
ATOM 1570 N N . GLU A 1 199 ? -0.425 -13.589 34.694 1.00 77.62 199 GLU A N 1
ATOM 1571 C CA . GLU A 1 199 ? 0.449 -14.144 33.654 1.00 77.62 199 GLU A CA 1
ATOM 1572 C C . GLU A 1 199 ? 0.204 -13.513 32.269 1.00 77.62 199 GLU A C 1
ATOM 1574 O O . GLU A 1 199 ? 0.986 -13.742 31.344 1.00 77.62 199 GLU A O 1
ATOM 1579 N N . GLU A 1 200 ? -0.877 -12.741 32.095 1.00 74.31 200 GLU A N 1
ATOM 1580 C CA . GLU A 1 200 ? -1.246 -12.141 30.810 1.00 74.31 200 GLU A CA 1
ATOM 1581 C C . GLU A 1 200 ? -0.572 -10.776 30.604 1.00 74.31 200 GLU A C 1
ATOM 1583 O O . GLU A 1 200 ? -0.427 -9.981 31.527 1.00 74.31 200 GLU A O 1
ATOM 1588 N N . ASN A 1 201 ? -0.158 -10.492 29.367 1.00 69.62 201 ASN A N 1
ATOM 1589 C CA . ASN A 1 201 ? 0.487 -9.228 29.026 1.00 69.62 201 ASN A CA 1
ATOM 1590 C C . ASN A 1 201 ? -0.506 -8.049 29.132 1.00 69.62 201 ASN A C 1
ATOM 1592 O O . ASN A 1 201 ? -1.525 -8.027 28.436 1.00 69.62 201 ASN A O 1
ATOM 1596 N N . ASP A 1 202 ? -0.156 -7.042 29.940 1.00 68.38 202 ASP A N 1
ATOM 1597 C CA . ASP A 1 202 ? -0.899 -5.785 30.124 1.00 68.38 202 ASP A CA 1
ATOM 1598 C C . ASP A 1 202 ? -1.102 -4.998 28.803 1.00 68.38 202 ASP A C 1
ATOM 1600 O O . ASP A 1 202 ? -1.990 -4.143 28.716 1.00 68.38 202 ASP A O 1
ATOM 1604 N N . GLU A 1 203 ? -0.304 -5.262 27.759 1.00 60.66 203 GLU A N 1
ATOM 1605 C CA . GLU A 1 203 ? -0.386 -4.569 26.462 1.00 60.66 203 GLU A CA 1
ATOM 1606 C C . GLU A 1 203 ? -1.716 -4.790 25.726 1.00 60.66 203 GLU A C 1
ATOM 1608 O O . GLU A 1 203 ? -2.214 -3.859 25.093 1.00 60.66 203 GLU A O 1
ATOM 1613 N N . HIS A 1 204 ? -2.333 -5.968 25.867 1.00 62.31 204 HIS A N 1
ATOM 1614 C CA . HIS A 1 204 ? -3.610 -6.316 25.223 1.00 62.31 204 HIS A CA 1
ATOM 1615 C C . HIS A 1 204 ? -4.832 -6.086 26.127 1.00 62.31 204 HIS A C 1
ATOM 1617 O O . HIS A 1 204 ? -5.945 -6.509 25.809 1.00 62.31 204 HIS A O 1
ATOM 1623 N N . MET A 1 205 ? -4.646 -5.415 27.266 1.00 72.06 205 MET A N 1
ATOM 1624 C CA . MET A 1 205 ? -5.723 -5.141 28.211 1.00 72.06 205 MET A CA 1
ATOM 1625 C C . MET A 1 205 ? -6.829 -4.268 27.570 1.00 72.06 205 MET A C 1
ATOM 1627 O O . MET A 1 205 ? -6.532 -3.164 27.087 1.00 72.06 205 MET A O 1
ATOM 1631 N N . PRO A 1 206 ? -8.113 -4.684 27.641 1.00 68.75 206 PRO A N 1
ATOM 1632 C CA . PRO A 1 206 ? -9.237 -3.932 27.100 1.00 68.75 206 PRO A CA 1
ATOM 1633 C C . PRO A 1 206 ? -9.363 -2.516 27.671 1.00 68.75 206 PRO A C 1
ATOM 1635 O O . PRO A 1 206 ? -8.978 -2.213 28.809 1.00 68.75 206 PRO A O 1
ATOM 1638 N N . ILE A 1 207 ? -9.957 -1.619 26.884 1.00 67.19 207 ILE A N 1
ATOM 1639 C CA . ILE A 1 207 ? -10.119 -0.214 27.267 1.00 67.19 207 ILE A CA 1
ATOM 1640 C C . ILE A 1 207 ? -10.979 -0.096 28.513 1.00 67.19 207 ILE A C 1
ATOM 1642 O O . ILE A 1 207 ? -12.063 -0.661 28.620 1.00 67.19 207 ILE A O 1
ATOM 1646 N N . GLY A 1 208 ? -10.482 0.689 29.467 1.00 73.38 208 GLY A N 1
ATOM 1647 C CA . GLY A 1 208 ? -11.205 0.946 30.702 1.00 73.38 208 GLY A CA 1
ATOM 1648 C C . GLY A 1 208 ? -11.280 -0.262 31.632 1.00 73.38 208 GLY A C 1
ATOM 1649 O O . GLY A 1 208 ? -11.881 -0.107 32.688 1.00 73.38 208 GLY A O 1
ATOM 1650 N N . PHE A 1 209 ? -10.643 -1.402 31.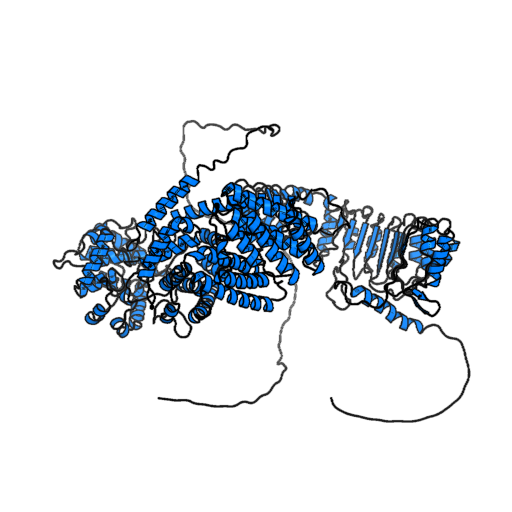322 1.00 82.31 209 PHE A N 1
ATOM 1651 C CA . PHE A 1 209 ? -10.662 -2.608 32.159 1.00 82.31 209 PHE A CA 1
ATOM 1652 C C . PHE A 1 209 ? -10.303 -2.300 33.618 1.00 82.31 209 PHE A C 1
ATOM 1654 O O . PHE A 1 209 ? -11.060 -2.633 34.524 1.00 82.31 209 PHE A O 1
ATOM 1661 N N . GLU A 1 210 ? -9.228 -1.539 33.843 1.00 82.62 210 GLU A N 1
ATOM 1662 C CA . GLU A 1 210 ? -8.769 -1.124 35.180 1.00 82.62 210 GLU A CA 1
ATOM 1663 C C . GLU A 1 210 ? -9.824 -0.347 35.986 1.00 82.62 210 GLU A C 1
ATOM 1665 O O . GLU A 1 210 ? -9.730 -0.261 37.202 1.00 82.62 210 GLU A O 1
ATOM 1670 N N . VAL A 1 211 ? -10.827 0.242 35.333 1.00 84.44 211 VAL A N 1
ATOM 1671 C CA . VAL A 1 211 ? -11.906 0.999 35.984 1.00 84.44 211 VAL A CA 1
ATOM 1672 C C . VAL A 1 211 ? -13.202 0.187 36.009 1.00 84.44 211 VAL A C 1
ATOM 1674 O O . VAL A 1 211 ? -13.847 0.080 37.054 1.00 84.44 211 VAL A O 1
ATOM 1677 N N . ALA A 1 212 ? -13.566 -0.412 34.876 1.00 87.12 212 ALA A N 1
ATOM 1678 C CA . ALA A 1 212 ? -14.776 -1.191 34.666 1.00 87.12 212 ALA A CA 1
ATOM 1679 C C . ALA A 1 212 ? -14.775 -2.498 35.468 1.00 87.12 212 ALA A C 1
ATOM 1681 O O . ALA A 1 212 ? -15.764 -2.802 36.136 1.00 87.12 212 ALA A O 1
ATOM 1682 N N . PHE A 1 213 ? -13.668 -3.245 35.456 1.00 89.94 213 PHE A N 1
ATOM 1683 C CA . PHE A 1 213 ? -13.579 -4.556 36.094 1.00 89.94 213 PHE A CA 1
ATOM 1684 C C . PHE A 1 213 ? -13.724 -4.477 37.625 1.00 89.94 213 PHE A C 1
ATOM 1686 O O . PHE A 1 213 ? -14.603 -5.156 38.163 1.00 89.94 213 PHE A O 1
ATOM 1693 N N . PRO A 1 214 ? -13.019 -3.585 38.357 1.00 90.69 214 PRO A N 1
ATOM 1694 C CA . PRO A 1 214 ? -13.244 -3.454 39.798 1.00 90.69 214 PRO A CA 1
ATOM 1695 C C . PRO A 1 214 ? -14.602 -2.844 40.144 1.00 90.69 214 PRO A C 1
ATOM 1697 O O . PRO A 1 214 ? -15.164 -3.139 41.192 1.00 90.69 214 PRO A O 1
ATOM 1700 N N . SER A 1 215 ? -15.154 -1.969 39.294 1.00 89.81 215 SER A N 1
ATOM 1701 C CA . SER A 1 215 ? -16.521 -1.466 39.499 1.00 89.81 215 SER A CA 1
ATOM 1702 C C . SER A 1 215 ? -17.550 -2.591 39.421 1.00 89.81 215 SER A C 1
ATOM 1704 O O . SER A 1 215 ? -18.448 -2.652 40.257 1.00 89.81 215 SER A O 1
ATOM 1706 N N . LEU A 1 216 ? -17.373 -3.518 38.484 1.00 91.75 216 LEU A N 1
ATOM 1707 C CA . LEU A 1 216 ? -18.230 -4.684 38.334 1.00 91.75 216 LEU A CA 1
ATOM 1708 C C . LEU A 1 216 ? -18.062 -5.694 39.482 1.00 91.75 216 LEU A C 1
ATOM 1710 O O . LEU A 1 216 ? -19.051 -6.263 39.940 1.00 91.75 216 LEU A O 1
ATOM 1714 N N . LEU A 1 217 ? -16.842 -5.860 40.005 1.00 93.00 217 LEU A N 1
ATOM 1715 C CA . LEU A 1 217 ? -16.581 -6.664 41.205 1.00 93.00 217 LEU A CA 1
ATOM 1716 C C . LEU A 1 217 ? -17.311 -6.125 42.442 1.00 93.00 217 LEU A C 1
ATOM 1718 O O . LEU A 1 217 ? -17.861 -6.908 43.212 1.00 93.00 217 LEU A O 1
ATOM 1722 N N . GLU A 1 218 ? -17.385 -4.804 42.625 1.00 91.69 218 GLU A N 1
ATOM 1723 C CA . GLU A 1 218 ? -18.169 -4.225 43.727 1.00 91.69 218 GLU A CA 1
ATOM 1724 C C . GLU A 1 218 ? -19.674 -4.482 43.573 1.00 91.69 218 GLU A C 1
ATOM 1726 O O . GLU A 1 218 ? -20.356 -4.745 44.565 1.00 91.69 218 GLU A O 1
ATOM 1731 N N . ILE A 1 219 ? -20.195 -4.468 42.341 1.00 92.25 219 ILE A N 1
ATOM 1732 C CA . ILE A 1 219 ? -21.591 -4.847 42.075 1.00 92.25 219 ILE A CA 1
ATOM 1733 C C . ILE A 1 219 ? -21.802 -6.322 42.431 1.00 92.25 219 ILE A C 1
ATOM 1735 O O . ILE A 1 219 ? -22.746 -6.643 43.151 1.00 92.25 219 ILE A O 1
ATOM 1739 N N . ALA A 1 220 ? -20.900 -7.207 41.992 1.00 94.25 220 ALA A N 1
ATOM 1740 C CA . ALA A 1 220 ? -20.958 -8.636 42.291 1.00 94.25 220 ALA A CA 1
ATOM 1741 C C . ALA A 1 220 ? -20.931 -8.919 43.804 1.00 94.25 220 ALA A C 1
ATOM 1743 O O . ALA A 1 220 ? -21.725 -9.725 44.300 1.00 94.25 220 ALA A O 1
ATOM 1744 N N . ARG A 1 221 ? -20.088 -8.188 44.547 1.00 93.88 221 ARG A N 1
ATOM 1745 C CA . ARG A 1 221 ? -20.018 -8.254 46.012 1.00 93.88 221 ARG A CA 1
ATOM 1746 C C . ARG A 1 221 ? -21.334 -7.814 46.652 1.00 93.88 221 ARG A C 1
ATOM 1748 O O . ARG A 1 221 ? -21.812 -8.472 47.571 1.00 93.88 221 ARG A O 1
ATOM 1755 N N . GLY A 1 222 ? -21.950 -6.746 46.141 1.00 93.19 222 GLY A N 1
ATOM 1756 C CA . GLY A 1 222 ? -23.226 -6.218 46.635 1.00 93.19 222 GLY A CA 1
ATOM 1757 C C . GLY A 1 222 ? -24.415 -7.178 46.499 1.00 93.19 222 GLY A C 1
ATOM 1758 O O . GLY A 1 222 ? -25.359 -7.085 47.282 1.00 93.19 222 GLY A O 1
ATOM 1759 N N . ILE A 1 223 ? -24.362 -8.122 45.554 1.00 93.38 223 ILE A N 1
ATOM 1760 C CA . ILE A 1 223 ? -25.397 -9.151 45.336 1.00 93.38 223 ILE A CA 1
ATOM 1761 C C . ILE A 1 223 ? -24.976 -10.556 45.806 1.00 93.38 223 ILE A C 1
ATOM 1763 O O . ILE A 1 223 ? -25.636 -11.538 45.472 1.00 93.38 223 ILE A O 1
ATOM 1767 N N . ASN A 1 224 ? -23.919 -10.652 46.624 1.00 93.25 224 ASN A N 1
ATOM 1768 C CA . ASN A 1 224 ? -23.413 -11.886 47.242 1.00 93.25 224 ASN A CA 1
ATOM 1769 C C . ASN A 1 224 ? -23.006 -12.991 46.244 1.00 93.25 224 ASN A C 1
ATOM 1771 O O . ASN A 1 224 ? -23.291 -14.169 46.466 1.00 93.25 224 ASN A O 1
ATOM 1775 N N . ILE A 1 225 ? -22.336 -12.631 45.145 1.00 93.50 225 ILE A N 1
ATOM 1776 C CA . ILE A 1 225 ? -21.693 -13.620 44.265 1.00 93.50 225 ILE A CA 1
ATOM 1777 C C . ILE A 1 225 ? -20.389 -14.103 44.908 1.00 93.50 225 ILE A C 1
ATOM 1779 O O . ILE A 1 225 ? -19.551 -13.290 45.297 1.00 93.50 225 ILE A O 1
ATOM 1783 N N . ASP A 1 226 ? -20.208 -15.420 44.991 1.00 91.81 226 ASP A N 1
ATOM 1784 C CA . ASP A 1 226 ? -19.021 -16.053 45.571 1.00 91.81 226 ASP A CA 1
ATOM 1785 C C . ASP A 1 226 ? -17.870 -16.122 44.552 1.00 91.81 226 ASP A C 1
ATOM 1787 O O . ASP A 1 226 ? -17.769 -17.061 43.762 1.00 91.81 226 ASP A O 1
ATOM 1791 N N . VAL A 1 227 ? -17.018 -15.096 44.530 1.00 90.56 227 VAL A N 1
ATOM 1792 C CA . VAL A 1 227 ? -15.783 -15.055 43.728 1.00 90.56 227 VAL A CA 1
ATOM 1793 C C . VAL A 1 227 ? -14.589 -14.630 44.592 1.00 90.56 227 VAL A C 1
ATOM 1795 O O . VAL A 1 227 ? -14.785 -14.013 45.641 1.00 90.56 227 VAL A O 1
ATOM 1798 N N . PRO A 1 228 ? -13.340 -14.927 44.182 1.00 90.38 228 PRO A N 1
ATOM 1799 C CA . PRO A 1 228 ? -12.152 -14.668 44.994 1.00 90.38 228 PRO A CA 1
ATOM 1800 C C . PRO A 1 228 ? -11.797 -13.169 45.027 1.00 90.38 228 PRO A C 1
ATOM 1802 O O . PRO A 1 228 ? -10.948 -12.700 44.280 1.00 90.38 228 PRO A O 1
ATOM 1805 N N . TYR A 1 229 ? -12.462 -12.384 45.880 1.00 89.56 229 TYR A N 1
ATOM 1806 C CA . TYR A 1 229 ? -12.275 -10.925 45.933 1.00 89.56 229 TYR A CA 1
ATOM 1807 C C . TYR A 1 229 ? -10.905 -10.476 46.468 1.00 89.56 229 TYR A C 1
ATOM 1809 O O . TYR A 1 229 ? -10.480 -9.356 46.187 1.00 89.56 229 TYR A O 1
ATOM 1817 N N . ASP A 1 230 ? -10.234 -11.322 47.253 1.00 86.94 230 ASP A N 1
ATOM 1818 C CA . ASP A 1 230 ? -9.011 -10.969 47.986 1.00 86.94 230 ASP A CA 1
ATOM 1819 C C . ASP A 1 230 ? -7.712 -11.409 47.286 1.00 86.94 230 ASP A C 1
ATOM 1821 O O . ASP A 1 230 ? -6.622 -11.271 47.858 1.00 86.94 230 ASP A O 1
ATOM 1825 N N . THR A 1 231 ? -7.811 -11.917 46.052 1.00 86.75 231 THR A N 1
ATOM 1826 C CA . THR A 1 231 ? -6.670 -12.372 45.245 1.00 86.75 231 THR A CA 1
ATOM 1827 C C . THR A 1 231 ? -5.665 -11.233 45.008 1.00 86.75 231 THR A C 1
ATOM 1829 O O . THR A 1 231 ? -6.083 -10.097 44.757 1.00 86.75 231 THR A O 1
ATOM 1832 N N . PRO A 1 232 ? -4.340 -11.492 45.060 1.00 86.31 232 PRO A N 1
ATOM 1833 C CA . PRO A 1 232 ? -3.311 -10.461 44.890 1.00 86.31 232 PRO A CA 1
ATOM 1834 C C . PRO A 1 232 ? -3.476 -9.603 43.630 1.00 86.31 232 PRO A C 1
ATOM 1836 O O . PRO A 1 232 ? -3.411 -8.379 43.734 1.00 86.31 232 PRO A O 1
ATOM 1839 N N . VAL A 1 233 ? -3.786 -10.223 42.484 1.00 86.94 233 VAL A N 1
ATOM 1840 C CA . VAL A 1 233 ? -3.996 -9.518 41.207 1.00 86.94 233 VAL A CA 1
ATOM 1841 C C . VAL A 1 233 ? -5.105 -8.464 41.297 1.00 86.94 233 VAL A C 1
ATOM 1843 O O . VAL A 1 233 ? -4.965 -7.359 40.782 1.00 86.94 233 VAL A O 1
ATOM 1846 N N . LEU A 1 234 ? -6.185 -8.739 42.038 1.00 87.56 234 LEU A N 1
ATOM 1847 C CA . LEU A 1 234 ? -7.281 -7.786 42.195 1.00 87.56 234 LEU A CA 1
ATOM 1848 C C . LEU A 1 234 ? -6.854 -6.576 43.025 1.00 87.56 234 LEU A C 1
ATOM 1850 O O . LEU A 1 234 ? -7.228 -5.456 42.689 1.00 87.56 234 LEU A O 1
ATOM 1854 N N . LYS A 1 235 ? -6.037 -6.763 44.070 1.00 87.56 235 LYS A N 1
ATOM 1855 C CA . LYS A 1 235 ? -5.547 -5.644 44.896 1.00 87.56 235 LYS A CA 1
ATOM 1856 C C . LYS A 1 235 ? -4.775 -4.624 44.062 1.00 87.56 235 LYS A C 1
ATOM 1858 O O . LYS A 1 235 ? -4.970 -3.425 44.261 1.00 87.56 235 LYS A O 1
ATOM 1863 N N . ASP A 1 236 ? -3.958 -5.093 43.120 1.00 86.31 236 ASP A N 1
ATOM 1864 C CA . ASP A 1 236 ? -3.253 -4.219 42.179 1.00 86.31 236 ASP A CA 1
ATOM 1865 C C . ASP A 1 236 ? -4.229 -3.473 41.257 1.00 86.31 236 ASP A C 1
ATOM 1867 O O . ASP A 1 236 ? -4.164 -2.249 41.146 1.00 86.31 236 ASP A O 1
ATOM 1871 N N . ILE A 1 237 ? -5.217 -4.167 40.680 1.00 86.56 237 ILE A N 1
ATOM 1872 C CA . ILE A 1 237 ? -6.207 -3.533 39.792 1.00 86.56 237 ILE A CA 1
ATOM 1873 C C . ILE A 1 237 ? -7.032 -2.468 40.541 1.00 86.56 237 ILE A C 1
ATOM 1875 O O . ILE A 1 237 ? -7.281 -1.389 40.001 1.00 86.56 237 ILE A O 1
ATOM 1879 N N . TYR A 1 238 ? -7.416 -2.698 41.803 1.00 88.06 238 TYR A N 1
ATOM 1880 C CA . TYR A 1 238 ? -8.076 -1.669 42.622 1.00 88.06 238 TYR A CA 1
ATOM 1881 C C . TYR A 1 238 ? -7.167 -0.455 42.878 1.00 88.06 238 TYR A C 1
ATOM 1883 O O . TYR A 1 238 ? -7.646 0.679 42.847 1.00 88.06 238 TYR A O 1
ATOM 1891 N N . ALA A 1 239 ? -5.861 -0.655 43.080 1.00 87.50 239 ALA A N 1
ATOM 1892 C CA . ALA A 1 239 ? -4.911 0.451 43.204 1.00 87.50 239 ALA A CA 1
ATOM 1893 C C . ALA A 1 239 ? -4.770 1.232 41.882 1.00 87.50 239 ALA A C 1
ATOM 1895 O O . ALA A 1 239 ? -4.835 2.467 41.885 1.00 87.50 239 ALA A O 1
ATOM 1896 N N . LYS A 1 240 ? -4.662 0.524 40.746 1.00 85.00 240 LYS A N 1
ATOM 1897 C CA . LYS A 1 240 ? -4.659 1.104 39.391 1.00 85.00 240 LYS A CA 1
ATOM 1898 C C . LYS A 1 240 ? -5.930 1.922 39.135 1.00 85.00 240 LYS A C 1
ATOM 1900 O O . LYS A 1 240 ? -5.838 3.047 38.640 1.00 85.00 240 LYS A O 1
ATOM 1905 N N . LYS A 1 241 ? -7.104 1.427 39.549 1.00 85.56 241 LYS A N 1
ATOM 1906 C CA . LYS A 1 241 ? -8.384 2.148 39.454 1.00 85.56 241 LYS A CA 1
ATOM 1907 C C . LYS A 1 241 ? -8.351 3.498 40.159 1.00 85.56 241 LYS A C 1
ATOM 1909 O O . LYS A 1 241 ? -8.665 4.509 39.537 1.00 85.56 241 LYS A O 1
ATOM 1914 N N . GLU A 1 242 ? -7.988 3.531 41.439 1.00 85.88 242 GLU A N 1
ATOM 1915 C CA . GLU A 1 242 ? -7.994 4.771 42.227 1.00 85.88 242 GLU A CA 1
ATOM 1916 C C . GLU A 1 242 ? -6.980 5.786 41.677 1.00 85.88 242 GLU A C 1
ATOM 1918 O O . GLU A 1 242 ? -7.275 6.976 41.518 1.00 85.88 242 GLU A O 1
ATOM 1923 N N . LEU A 1 243 ? -5.802 5.311 41.267 1.00 85.62 243 LEU A N 1
ATOM 1924 C CA . LEU A 1 243 ? -4.797 6.143 40.609 1.00 85.62 243 LEU A CA 1
ATOM 1925 C C . LEU A 1 243 ? -5.299 6.702 39.267 1.00 85.62 243 LEU A C 1
ATOM 1927 O O . LEU A 1 243 ? -5.024 7.852 38.928 1.00 85.62 243 LEU A O 1
ATOM 1931 N N . LYS A 1 244 ? -6.079 5.930 38.507 1.00 81.12 244 LYS A N 1
ATOM 1932 C CA . LYS A 1 244 ? -6.669 6.384 37.244 1.00 81.12 244 LYS A CA 1
ATOM 1933 C C . LYS A 1 244 ? -7.807 7.378 37.472 1.00 81.12 244 LYS A C 1
ATOM 1935 O O . LYS A 1 244 ? -7.836 8.414 36.814 1.00 81.12 244 LYS A O 1
ATOM 1940 N N . LEU A 1 245 ? -8.684 7.134 38.447 1.00 80.44 245 LEU A N 1
ATOM 1941 C CA . LEU A 1 245 ? -9.783 8.038 38.806 1.00 80.44 245 LEU A CA 1
ATOM 1942 C C . LEU A 1 245 ? -9.289 9.404 39.311 1.00 80.44 245 LEU A C 1
ATOM 1944 O O . LEU A 1 245 ? -9.923 10.414 39.015 1.00 80.44 245 LEU A O 1
ATOM 1948 N N . THR A 1 246 ? -8.154 9.460 40.018 1.00 82.81 246 THR A N 1
ATOM 1949 C CA . THR A 1 246 ? -7.548 10.736 40.460 1.00 82.81 246 THR A CA 1
ATOM 1950 C C . THR A 1 246 ? -6.930 11.542 39.316 1.00 82.81 246 THR A C 1
ATOM 1952 O O . THR A 1 246 ? -6.881 12.769 39.390 1.00 82.81 246 THR A O 1
ATOM 1955 N N . ARG A 1 247 ? -6.491 10.879 38.238 1.00 80.31 247 ARG A N 1
ATOM 1956 C CA . ARG A 1 247 ? -5.965 11.529 37.025 1.00 80.31 247 ARG A CA 1
ATOM 1957 C C . ARG A 1 247 ? -7.056 12.009 36.072 1.00 80.31 247 ARG A C 1
ATOM 1959 O O . ARG A 1 247 ? -6.770 12.825 35.200 1.00 80.31 247 ARG A O 1
ATOM 1966 N N . ILE A 1 248 ? -8.287 11.513 36.211 1.00 77.38 248 ILE A N 1
ATOM 1967 C CA . ILE A 1 248 ? -9.408 11.937 35.374 1.00 77.38 248 ILE A CA 1
ATOM 1968 C C . ILE A 1 248 ? -9.807 13.369 35.755 1.00 77.38 248 ILE A C 1
ATOM 1970 O O . ILE A 1 248 ? -10.235 13.611 36.888 1.00 77.38 248 ILE A O 1
ATOM 1974 N N . PRO A 1 249 ? -9.745 14.333 34.819 1.00 80.44 249 PRO A N 1
ATOM 1975 C CA . PRO A 1 249 ? -10.175 15.693 35.088 1.00 80.44 249 PRO A CA 1
ATOM 1976 C C . PRO A 1 249 ? -11.708 15.753 35.100 1.00 80.44 249 PRO A C 1
ATOM 1978 O O . PRO A 1 249 ? -12.338 16.114 34.103 1.00 80.44 249 PRO A O 1
ATOM 1981 N N . LYS A 1 250 ? -12.325 15.399 36.239 1.00 78.25 250 LYS A N 1
ATOM 1982 C CA . LYS A 1 250 ? -13.791 15.331 36.386 1.00 78.25 250 LYS A CA 1
ATOM 1983 C C . LYS A 1 250 ? -14.474 16.632 35.956 1.00 78.25 250 LYS A C 1
ATOM 1985 O O . LYS A 1 250 ? -15.515 16.578 35.313 1.00 78.25 250 LYS A O 1
ATOM 1990 N N . GLU A 1 251 ? -13.890 17.798 36.233 1.00 82.00 251 GLU A N 1
ATOM 1991 C CA . GLU A 1 251 ? -14.462 19.074 35.782 1.00 82.00 251 GLU A CA 1
ATOM 1992 C C . GLU A 1 251 ? -14.528 19.220 34.258 1.00 82.00 251 GLU A C 1
ATOM 1994 O O . GLU A 1 251 ? -15.490 19.788 33.744 1.00 82.00 251 GLU A O 1
ATOM 1999 N N . ILE A 1 252 ? -13.517 18.726 33.541 1.00 83.38 252 ILE A N 1
ATOM 2000 C CA . ILE A 1 252 ? -13.450 18.796 32.077 1.00 83.38 252 ILE A CA 1
ATOM 2001 C C . ILE A 1 252 ? -14.466 17.822 31.476 1.00 83.38 252 ILE A C 1
ATOM 2003 O O . ILE A 1 252 ? -15.224 18.207 30.589 1.00 83.38 252 ILE A O 1
ATOM 2007 N N . MET A 1 253 ? -14.554 16.607 32.026 1.00 84.12 253 MET A N 1
ATOM 2008 C CA . MET A 1 253 ? -15.492 15.568 31.584 1.00 84.12 253 MET A CA 1
ATOM 2009 C C . MET A 1 253 ? -16.964 16.012 31.623 1.00 84.12 253 MET A C 1
ATOM 2011 O O . MET A 1 253 ? -17.753 15.567 30.800 1.00 84.12 253 MET A O 1
ATOM 2015 N N . HIS A 1 254 ? -17.341 16.899 32.552 1.00 87.31 254 HIS A N 1
ATOM 2016 C CA . HIS A 1 254 ? -18.706 17.434 32.658 1.00 87.31 254 HIS A CA 1
ATOM 2017 C C . HIS A 1 254 ? -18.940 18.715 31.834 1.00 87.31 254 HIS A C 1
ATOM 2019 O O . HIS A 1 254 ? -20.054 19.236 31.825 1.00 87.31 254 HIS A O 1
ATOM 2025 N N . LYS A 1 255 ? -17.904 19.268 31.189 1.00 86.56 255 LYS A N 1
ATOM 2026 C CA . LYS A 1 255 ? -17.983 20.519 30.411 1.00 86.56 255 LYS A CA 1
ATOM 2027 C C . LYS A 1 255 ? -17.860 20.287 28.911 1.00 86.56 255 LYS A C 1
ATOM 2029 O O . LYS A 1 255 ? -18.512 20.994 28.149 1.00 86.56 255 LYS A O 1
ATOM 2034 N N . ILE A 1 256 ? -17.019 19.342 28.495 1.00 86.00 256 ILE A N 1
ATOM 2035 C CA . ILE A 1 256 ? -16.757 19.056 27.083 1.00 86.00 256 ILE A CA 1
ATOM 2036 C C . ILE A 1 256 ? -16.837 17.550 26.798 1.00 86.00 256 ILE A C 1
ATOM 2038 O O . ILE A 1 256 ? -16.487 16.749 27.669 1.00 86.00 256 ILE A O 1
ATOM 2042 N N . PRO A 1 257 ? -17.260 17.145 25.586 1.00 84.81 257 PRO A N 1
ATOM 2043 C CA . PRO A 1 257 ? -17.231 15.746 25.181 1.00 84.81 257 PRO A CA 1
ATOM 2044 C C . PRO A 1 257 ? -15.798 15.200 25.166 1.00 84.81 257 PRO A C 1
ATOM 2046 O O . PRO A 1 257 ? -14.897 15.808 24.594 1.00 84.81 257 PRO A O 1
ATOM 2049 N N . THR A 1 258 ? -15.583 14.046 25.798 1.00 84.56 258 THR A N 1
ATOM 2050 C CA . THR A 1 258 ? -14.286 13.348 25.838 1.00 84.56 258 THR A CA 1
ATOM 2051 C C . THR A 1 258 ? -14.507 11.840 25.744 1.00 84.56 258 THR A C 1
ATOM 2053 O O . THR A 1 258 ? -15.621 11.368 25.976 1.00 84.56 258 THR A O 1
ATOM 2056 N N . THR A 1 259 ? -13.450 11.067 25.473 1.00 83.00 259 THR A N 1
ATOM 2057 C CA . THR A 1 259 ? -13.536 9.591 25.413 1.00 83.00 259 THR A CA 1
ATOM 2058 C C . THR A 1 259 ? -14.032 8.943 26.705 1.00 83.00 259 THR A C 1
ATOM 2060 O O . THR A 1 259 ? -14.587 7.852 26.679 1.00 83.00 259 THR A O 1
ATOM 2063 N N . LEU A 1 260 ? -13.927 9.644 27.837 1.00 83.75 260 LEU A N 1
ATOM 2064 C CA . LEU A 1 260 ? -14.434 9.198 29.135 1.00 83.75 260 LEU A CA 1
ATOM 2065 C C . LEU A 1 260 ? -15.947 8.938 29.138 1.00 83.75 260 LEU A C 1
ATOM 2067 O O . LEU A 1 260 ? -16.414 8.099 29.906 1.00 83.75 260 LEU A O 1
ATOM 2071 N N . LEU A 1 261 ? -16.703 9.601 28.254 1.00 88.81 261 LEU A N 1
ATOM 2072 C CA . LEU A 1 261 ? -18.136 9.350 28.081 1.00 88.81 261 LEU A CA 1
ATOM 2073 C C . LEU A 1 261 ? -18.433 7.911 27.626 1.00 88.81 261 LEU A C 1
ATOM 2075 O O . LEU A 1 261 ? -19.539 7.424 27.842 1.00 88.81 261 LEU A O 1
ATOM 2079 N N . HIS A 1 262 ? -17.459 7.203 27.051 1.00 87.50 262 HIS A N 1
ATOM 2080 C CA . HIS A 1 262 ? -17.620 5.811 26.637 1.00 87.50 262 HIS A CA 1
ATOM 2081 C C . HIS A 1 262 ? -17.548 4.809 27.806 1.00 87.50 262 HIS A C 1
ATOM 2083 O O . HIS A 1 262 ? -17.843 3.631 27.628 1.00 87.50 262 HIS A O 1
ATOM 2089 N N . SER A 1 263 ? -17.142 5.224 29.011 1.00 88.94 263 SER A N 1
ATOM 2090 C CA . SER A 1 263 ? -16.912 4.313 30.152 1.00 88.94 263 SER A CA 1
ATOM 2091 C C . SER A 1 263 ? -17.496 4.838 31.469 1.00 88.94 263 SER A C 1
ATOM 2093 O O . SER A 1 263 ? -16.870 4.720 32.527 1.00 88.94 263 SER A O 1
ATOM 2095 N N . LEU A 1 264 ? -18.681 5.463 31.424 1.00 90.81 264 LEU A N 1
ATOM 2096 C CA . LEU A 1 264 ? -19.307 6.072 32.606 1.00 90.81 264 LEU A CA 1
ATOM 2097 C C . LEU A 1 264 ? -19.722 5.042 33.663 1.00 90.81 264 LEU A C 1
ATOM 2099 O O . LEU A 1 264 ? -19.720 5.363 34.848 1.00 90.81 264 LEU A O 1
ATOM 2103 N N . GLU A 1 265 ? -20.025 3.808 33.264 1.00 90.50 265 GLU A N 1
ATOM 2104 C CA . GLU A 1 265 ? -20.440 2.716 34.154 1.00 90.50 265 GLU A CA 1
ATOM 2105 C C . GLU A 1 265 ? -19.364 2.300 35.165 1.00 90.50 265 GLU A C 1
ATOM 2107 O O . GLU A 1 265 ? -19.662 1.726 36.213 1.00 90.50 265 GLU A O 1
ATOM 2112 N N . GLY A 1 266 ? -18.101 2.620 34.876 1.00 85.94 266 GLY A N 1
ATOM 2113 C CA . GLY A 1 266 ? -16.986 2.400 35.787 1.00 85.94 266 GLY A CA 1
ATOM 2114 C C . GLY A 1 266 ? -16.772 3.528 36.804 1.00 85.94 266 GLY A C 1
ATOM 2115 O O . GLY A 1 266 ? -15.969 3.357 37.726 1.00 85.94 266 GLY A O 1
ATOM 2116 N N . MET A 1 267 ? -17.447 4.671 36.657 1.00 86.06 267 MET A N 1
ATOM 2117 C CA . MET A 1 267 ? -17.157 5.901 37.400 1.00 86.06 267 MET A CA 1
ATOM 2118 C C . MET A 1 267 ? -18.133 6.157 38.556 1.00 86.06 267 MET A C 1
ATOM 2120 O O . MET A 1 267 ? -19.251 5.652 38.592 1.00 86.06 267 MET A O 1
ATOM 2124 N N . ARG A 1 268 ? -17.693 6.971 39.524 1.00 83.19 268 ARG A N 1
ATOM 2125 C CA . ARG A 1 268 ? -18.474 7.378 40.704 1.00 83.19 268 ARG A CA 1
ATOM 2126 C C . ARG A 1 268 ? -18.570 8.901 40.806 1.00 83.19 268 ARG A C 1
ATOM 2128 O O . ARG A 1 268 ? -17.689 9.618 40.317 1.00 83.19 268 ARG A O 1
ATOM 2135 N N . ASP A 1 269 ? -19.612 9.362 41.497 1.00 84.75 269 ASP A N 1
ATOM 2136 C CA . ASP A 1 269 ? -19.892 10.776 41.790 1.00 84.75 269 ASP A CA 1
ATOM 2137 C C . ASP A 1 269 ? -20.056 11.629 40.520 1.00 84.75 269 ASP A C 1
ATOM 2139 O O . ASP A 1 269 ? -19.360 12.626 40.318 1.00 84.75 269 ASP A O 1
ATOM 2143 N N . LEU A 1 270 ? -20.947 11.184 39.630 1.00 90.38 270 LEU A N 1
ATOM 2144 C CA . LEU A 1 270 ? -21.248 11.849 38.363 1.00 90.38 270 LEU A CA 1
ATOM 2145 C C . LEU A 1 270 ? -22.390 12.862 38.512 1.00 90.38 270 LEU A C 1
ATOM 2147 O O . LEU A 1 270 ? -23.405 12.583 39.148 1.00 90.38 270 LEU A O 1
ATOM 2151 N N . ASP A 1 271 ? -22.241 14.019 37.870 1.00 93.12 271 ASP A N 1
ATOM 2152 C CA . ASP A 1 271 ? -23.280 15.043 37.757 1.00 93.12 271 ASP A CA 1
ATOM 2153 C C . ASP A 1 271 ? -24.055 14.846 36.446 1.00 93.12 271 ASP A C 1
ATOM 2155 O O . ASP A 1 271 ? -23.674 15.328 35.373 1.00 93.12 271 ASP A O 1
ATOM 2159 N N . TRP A 1 272 ? -25.157 14.103 36.543 1.00 93.75 272 TRP A N 1
ATOM 2160 C CA . TRP A 1 272 ? -25.986 13.730 35.398 1.00 93.75 272 TRP A CA 1
ATOM 2161 C C . TRP A 1 272 ? -26.642 14.917 34.694 1.00 93.75 272 TRP A C 1
ATOM 2163 O O . TRP A 1 272 ? -26.842 14.859 33.482 1.00 93.75 272 TRP A O 1
ATOM 2173 N N . GLU A 1 273 ? -26.927 16.012 35.405 1.00 92.81 273 GLU A N 1
ATOM 2174 C CA . GLU A 1 273 ? -27.516 17.205 34.787 1.00 92.81 273 GLU A CA 1
ATOM 2175 C C . GLU A 1 273 ? -26.546 17.838 33.781 1.00 92.81 273 GLU A C 1
ATOM 2177 O O . GLU A 1 273 ? -26.950 18.342 32.730 1.00 92.81 273 GLU A O 1
ATOM 2182 N N . LYS A 1 274 ? -25.243 17.793 34.082 1.00 93.75 274 LYS A N 1
ATOM 2183 C CA . LYS A 1 274 ? -24.199 18.243 33.158 1.00 93.75 274 LYS A CA 1
ATOM 2184 C C . LYS A 1 274 ? -23.916 17.215 32.067 1.00 93.75 274 LYS A C 1
ATOM 2186 O O . LYS A 1 274 ? -23.816 17.601 30.907 1.00 93.75 274 LYS A O 1
ATOM 2191 N N . LEU A 1 275 ? -23.821 15.927 32.410 1.00 93.69 275 LEU A N 1
ATOM 2192 C CA . LEU A 1 275 ? -23.499 14.878 31.434 1.00 93.69 275 LEU A CA 1
ATOM 2193 C C . LEU A 1 275 ? -24.564 14.735 30.344 1.00 93.69 275 LEU A C 1
ATOM 2195 O O . LEU A 1 275 ? -24.202 14.588 29.182 1.00 93.69 275 LEU A O 1
ATOM 2199 N N . LEU A 1 276 ? -25.856 14.855 30.668 1.00 94.25 276 LEU A N 1
ATOM 2200 C CA . LEU A 1 276 ? -26.929 14.789 29.665 1.00 94.25 276 LEU A CA 1
ATOM 2201 C C . LEU A 1 276 ? -26.811 15.880 28.584 1.00 94.25 276 LEU A C 1
ATOM 2203 O O . LEU A 1 276 ? -27.260 15.678 27.461 1.00 94.25 276 LEU A O 1
ATOM 2207 N N . LYS A 1 277 ? -26.147 17.009 28.872 1.00 93.81 277 LYS A N 1
ATOM 2208 C CA . LYS A 1 277 ? -25.871 18.069 27.879 1.00 93.81 277 LYS A CA 1
ATOM 2209 C C . LYS A 1 277 ? -24.791 17.664 26.866 1.00 93.81 277 LYS A C 1
ATOM 2211 O O . LYS A 1 277 ? -24.635 18.338 25.853 1.00 93.81 277 LYS A O 1
ATOM 2216 N N . LEU A 1 278 ? -24.046 16.593 27.144 1.00 93.12 278 LEU A N 1
ATOM 2217 C CA . LEU A 1 278 ? -22.985 16.036 26.300 1.00 93.12 278 LEU A CA 1
ATOM 2218 C C . LEU A 1 278 ? -23.422 14.755 25.564 1.00 93.12 278 LEU A C 1
ATOM 2220 O O . LEU A 1 278 ? -22.588 14.115 24.924 1.00 93.12 278 LEU A O 1
ATOM 2224 N N . GLN A 1 279 ? -24.699 14.371 25.668 1.00 94.06 279 GLN A N 1
ATOM 2225 C CA . GLN A 1 279 ? -25.270 13.214 24.976 1.00 94.06 279 GLN A CA 1
ATOM 2226 C C . GLN A 1 279 ? -25.123 13.362 23.451 1.00 94.06 279 GLN A C 1
ATOM 2228 O O . GLN A 1 279 ? -25.258 14.457 22.893 1.00 94.06 279 GLN A O 1
ATOM 2233 N N . CYS A 1 280 ? -24.844 12.255 22.765 1.00 92.81 280 CYS A N 1
ATOM 2234 C CA . CYS A 1 280 ? -24.824 12.212 21.308 1.00 92.81 280 CYS A CA 1
ATOM 2235 C C . CYS A 1 280 ? -26.236 12.410 20.732 1.00 92.81 280 CYS A C 1
ATOM 2237 O O . CYS A 1 280 ? -27.246 12.179 21.396 1.00 92.81 280 CYS A O 1
ATOM 2239 N N . GLN A 1 281 ? -26.317 12.822 19.465 1.00 91.19 281 GLN A N 1
ATOM 2240 C CA . GLN A 1 281 ? -27.601 13.109 18.809 1.00 91.19 281 GLN A CA 1
ATOM 2241 C C . GLN A 1 281 ? -28.506 11.873 18.670 1.00 91.19 281 GLN A C 1
ATOM 2243 O O . GLN A 1 281 ? -29.725 12.005 18.582 1.00 91.19 281 GLN A O 1
ATOM 2248 N N . ASP A 1 282 ? -27.920 10.677 18.657 1.00 92.00 282 ASP A N 1
ATOM 2249 C CA . ASP A 1 282 ? -28.627 9.396 18.622 1.00 92.00 282 ASP A CA 1
ATOM 2250 C C . ASP A 1 282 ? -29.171 8.958 19.995 1.00 92.00 282 ASP A C 1
ATOM 2252 O O . ASP A 1 282 ? -29.950 8.008 20.063 1.00 92.00 282 ASP A O 1
ATOM 2256 N N . GLY A 1 283 ? -28.812 9.667 21.072 1.00 93.88 283 GLY A N 1
ATOM 2257 C CA . GLY A 1 283 ? -29.174 9.355 22.455 1.00 93.88 283 GLY A CA 1
ATOM 2258 C C . GLY A 1 283 ? -28.105 8.581 23.230 1.00 93.88 283 GLY A C 1
ATOM 2259 O O . GLY A 1 283 ? -28.294 8.315 24.418 1.00 93.88 283 GLY A O 1
ATOM 2260 N N . SER A 1 284 ? -26.984 8.232 22.600 1.00 95.88 284 SER A N 1
ATOM 2261 C CA . SER A 1 284 ? -25.903 7.494 23.252 1.00 95.88 284 SER A CA 1
ATOM 2262 C C . SER A 1 284 ? -24.964 8.391 24.063 1.00 95.88 284 SER A C 1
ATOM 2264 O O . SER A 1 284 ? -24.870 9.605 23.860 1.00 95.88 284 SER A O 1
ATOM 2266 N N . PHE A 1 285 ? -24.209 7.773 24.968 1.00 94.19 285 PHE A N 1
ATOM 2267 C CA . PHE A 1 285 ? -22.991 8.349 25.530 1.00 94.19 285 PHE A CA 1
ATOM 2268 C C . PHE A 1 285 ? -21.775 7.798 24.781 1.00 94.19 285 PHE A C 1
ATOM 2270 O O . PHE A 1 285 ? -21.354 6.661 24.998 1.00 94.19 285 PHE A O 1
ATOM 2277 N N . LEU A 1 286 ? -21.260 8.617 23.856 1.00 92.06 286 LEU A N 1
ATOM 2278 C CA . LEU A 1 286 ? -20.162 8.308 22.933 1.00 92.06 286 LEU A CA 1
ATOM 2279 C C . LEU A 1 286 ? -20.282 6.917 22.293 1.00 92.06 286 LEU A C 1
ATOM 2281 O O . LEU A 1 286 ? -19.308 6.169 22.255 1.00 92.06 286 LEU A O 1
ATOM 2285 N N . PHE A 1 287 ? -21.478 6.562 21.816 1.00 93.81 287 PHE A N 1
ATOM 2286 C CA . PHE A 1 287 ? -21.732 5.321 21.076 1.00 93.81 287 PHE A CA 1
ATOM 2287 C C . PHE A 1 287 ? -21.501 4.028 21.880 1.00 93.81 287 PHE A C 1
ATOM 2289 O O . PHE A 1 287 ? -21.404 2.959 21.291 1.00 93.81 287 PHE A O 1
ATOM 2296 N N . SER A 1 288 ? -21.415 4.088 23.218 1.00 93.81 288 SER A N 1
ATOM 2297 C CA . SER A 1 288 ? -21.280 2.902 24.082 1.00 93.81 288 SER A CA 1
ATOM 2298 C C . SER A 1 288 ? -22.639 2.431 24.607 1.00 93.81 288 SER A C 1
ATOM 2300 O O . SER A 1 288 ? -23.296 3.183 25.344 1.00 93.81 288 SER A O 1
ATOM 2302 N N . PRO A 1 289 ? -23.073 1.189 24.321 1.00 95.44 289 PRO A N 1
ATOM 2303 C CA . PRO A 1 289 ? -24.296 0.651 24.908 1.00 95.44 289 PRO A CA 1
ATOM 2304 C C . PRO A 1 289 ? -24.237 0.481 26.425 1.00 95.44 289 PRO A C 1
ATOM 2306 O O . PRO A 1 289 ? -25.187 0.882 27.091 1.00 95.44 289 PRO A O 1
ATOM 2309 N N . SER A 1 290 ? -23.135 -0.004 27.005 1.00 94.50 290 SER A N 1
ATOM 2310 C CA . SER A 1 290 ? -23.001 -0.109 28.471 1.00 94.50 290 SER A CA 1
ATOM 2311 C C . SER A 1 290 ? -23.013 1.245 29.180 1.00 94.50 290 SER A C 1
ATOM 2313 O O . SER A 1 290 ? -23.741 1.406 30.161 1.00 94.50 290 SER A O 1
ATOM 2315 N N . SER A 1 291 ? -22.286 2.244 28.667 1.00 94.69 291 SER A N 1
ATOM 2316 C CA . SER A 1 291 ? -22.293 3.597 29.249 1.00 94.69 291 SER A CA 1
ATOM 2317 C C . SER A 1 291 ? -23.698 4.212 29.194 1.00 94.69 291 SER A C 1
ATOM 2319 O O . SER A 1 291 ? -24.189 4.788 30.167 1.00 94.69 291 SER A O 1
ATOM 2321 N N . THR A 1 292 ? -24.400 4.009 28.073 1.00 97.00 292 THR A N 1
ATOM 2322 C CA . THR A 1 292 ? -25.771 4.502 27.875 1.00 97.00 292 THR A CA 1
ATOM 2323 C C . THR A 1 292 ? -26.787 3.751 28.742 1.00 97.00 292 THR A C 1
ATOM 2325 O O . THR A 1 292 ? -27.698 4.367 29.296 1.00 97.00 292 THR A O 1
ATOM 2328 N N . ALA A 1 293 ? -26.620 2.437 28.923 1.00 96.88 293 ALA A N 1
ATOM 2329 C CA . ALA A 1 293 ? -27.427 1.626 29.832 1.00 96.88 293 ALA A CA 1
ATOM 2330 C C . ALA A 1 293 ? -27.280 2.107 31.277 1.00 96.88 293 ALA A C 1
ATOM 2332 O O . ALA A 1 293 ? -28.282 2.334 31.958 1.00 96.88 293 ALA A O 1
ATOM 2333 N N . PHE A 1 294 ? -26.046 2.346 31.722 1.00 96.00 294 PHE A N 1
ATOM 2334 C CA . PHE A 1 294 ? -25.779 2.902 33.041 1.00 96.00 294 PHE A CA 1
ATOM 2335 C C . PHE A 1 294 ? -26.397 4.297 33.208 1.00 96.00 294 PHE A C 1
ATOM 2337 O O . PHE A 1 294 ? -27.102 4.541 34.188 1.00 96.00 294 PHE A O 1
ATOM 2344 N N . ALA A 1 295 ? -26.228 5.188 32.228 1.00 96.38 295 ALA A N 1
ATOM 2345 C CA . ALA A 1 295 ? -26.854 6.507 32.249 1.00 96.38 295 ALA A CA 1
ATOM 2346 C C . ALA A 1 295 ? -28.385 6.424 32.336 1.00 96.38 295 ALA A C 1
ATOM 2348 O O . ALA A 1 295 ? -29.003 7.152 33.116 1.00 96.38 295 ALA A O 1
ATOM 2349 N N . PHE A 1 296 ? -29.012 5.503 31.597 1.00 97.19 296 PHE A N 1
ATOM 2350 C CA . PHE A 1 296 ? -30.455 5.275 31.668 1.00 97.19 296 PHE A CA 1
ATOM 2351 C C . PHE A 1 296 ? -30.903 4.795 33.054 1.00 97.19 296 PHE A C 1
ATOM 2353 O O . PHE A 1 296 ? -31.903 5.293 33.569 1.00 97.19 296 PHE A O 1
ATOM 2360 N N . MET A 1 297 ? -30.166 3.878 33.689 1.00 95.00 297 MET A N 1
ATOM 2361 C CA . MET A 1 297 ? -30.490 3.406 35.043 1.00 95.00 297 MET A CA 1
ATOM 2362 C C . MET A 1 297 ? -30.496 4.546 36.069 1.00 95.00 297 MET A C 1
ATOM 2364 O O . MET A 1 297 ? -31.309 4.523 36.992 1.00 95.00 297 MET A O 1
ATOM 2368 N N . GLN A 1 298 ? -29.627 5.547 35.895 1.00 94.81 298 GLN A N 1
ATOM 2369 C CA . GLN A 1 298 ? -29.501 6.684 36.812 1.00 94.81 298 GLN A CA 1
ATOM 2370 C C . GLN A 1 298 ? -30.481 7.828 36.515 1.00 94.81 298 GLN A C 1
ATOM 2372 O O . GLN A 1 298 ? -30.916 8.517 37.433 1.00 94.81 298 GLN A O 1
ATOM 2377 N N . THR A 1 299 ? -30.833 8.046 35.245 1.00 95.56 299 THR A N 1
ATOM 2378 C CA . THR A 1 299 ? -31.564 9.254 34.805 1.00 95.56 299 THR A CA 1
ATOM 2379 C C . THR A 1 299 ? -32.971 8.987 34.283 1.00 95.56 299 THR A C 1
ATOM 2381 O O . THR A 1 299 ? -33.796 9.896 34.276 1.00 95.56 299 THR A O 1
ATOM 2384 N N . ARG A 1 300 ? -33.252 7.757 33.833 1.00 94.75 300 ARG A N 1
ATOM 2385 C CA . ARG A 1 300 ? -34.463 7.380 33.083 1.00 94.75 300 ARG A CA 1
ATOM 2386 C C . ARG A 1 300 ? -34.697 8.220 31.818 1.00 94.75 300 ARG A C 1
ATOM 2388 O O . ARG A 1 300 ? -35.837 8.387 31.393 1.00 94.75 300 ARG A O 1
ATOM 2395 N N . ASP A 1 301 ? -33.626 8.718 31.200 1.00 96.38 301 ASP A N 1
ATOM 2396 C CA . ASP A 1 301 ? -33.700 9.508 29.971 1.00 96.38 301 ASP A CA 1
ATOM 2397 C C . ASP A 1 301 ? -34.273 8.715 28.776 1.00 96.38 301 ASP A C 1
ATOM 2399 O O . ASP A 1 301 ? -33.873 7.585 28.485 1.00 96.38 301 ASP A O 1
ATOM 2403 N N . ASN A 1 302 ? -35.206 9.325 28.042 1.00 95.81 302 ASN A N 1
ATOM 2404 C CA . ASN A 1 302 ? -35.897 8.659 26.936 1.00 95.81 302 ASN A CA 1
ATOM 2405 C C . ASN A 1 302 ? -35.012 8.480 25.693 1.00 95.81 302 ASN A C 1
ATOM 2407 O O . ASN A 1 302 ? -35.226 7.526 24.940 1.00 95.81 302 ASN A O 1
ATOM 2411 N N . ASN A 1 303 ? -34.032 9.361 25.465 1.00 96.62 303 ASN A N 1
ATOM 2412 C CA . ASN A 1 303 ? -33.141 9.246 24.310 1.00 96.62 303 ASN A CA 1
ATOM 2413 C C . ASN A 1 303 ? -32.168 8.078 24.499 1.00 96.62 303 ASN A C 1
ATOM 2415 O O . ASN A 1 303 ? -32.012 7.279 23.576 1.00 96.62 303 ASN A O 1
ATOM 2419 N N . CYS A 1 304 ? -31.627 7.898 25.710 1.00 97.19 304 CYS A N 1
ATOM 2420 C CA . CYS A 1 304 ? -30.852 6.706 26.069 1.00 97.19 304 CYS A CA 1
ATOM 2421 C C . CYS A 1 304 ? -31.642 5.424 25.770 1.00 97.19 304 CYS A C 1
ATOM 2423 O O . CYS A 1 304 ? -31.143 4.508 25.121 1.00 97.19 304 CYS A O 1
ATOM 2425 N N . LEU A 1 305 ? -32.909 5.364 26.197 1.00 96.50 305 LEU A N 1
ATOM 2426 C CA . LEU A 1 305 ? -33.754 4.191 25.969 1.00 96.50 305 LEU A CA 1
ATOM 2427 C C . LEU A 1 305 ? -34.020 3.932 24.481 1.00 96.50 305 LEU A C 1
ATOM 2429 O O . LEU A 1 305 ? -34.052 2.778 24.055 1.00 96.50 305 LEU A O 1
ATOM 2433 N N . LYS A 1 306 ? -34.213 4.994 23.689 1.00 97.12 306 LYS A N 1
ATOM 2434 C CA . LYS A 1 306 ? -34.408 4.899 22.237 1.00 97.12 306 LYS A CA 1
ATOM 2435 C C . LYS A 1 306 ? -33.173 4.317 21.547 1.00 97.12 306 LYS A C 1
ATOM 2437 O O . LYS A 1 306 ? -33.319 3.393 20.754 1.00 97.12 306 LYS A O 1
ATOM 2442 N N . TYR A 1 307 ? -31.982 4.807 21.887 1.00 97.19 307 TYR A N 1
ATOM 2443 C CA . TYR A 1 307 ? -30.720 4.273 21.376 1.00 97.19 307 TYR A CA 1
ATOM 2444 C C . TYR A 1 307 ? -30.570 2.774 21.685 1.00 97.19 307 TYR A C 1
ATOM 2446 O O . TYR A 1 307 ? -30.326 1.970 20.786 1.00 97.19 307 TYR A O 1
ATOM 2454 N N . LEU A 1 308 ? -30.795 2.381 22.944 1.00 97.50 308 LEU A N 1
ATOM 2455 C CA . LEU A 1 308 ? -30.654 0.987 23.376 1.00 97.50 308 LEU A CA 1
ATOM 2456 C C . LEU A 1 308 ? -31.657 0.057 22.685 1.00 97.50 308 LEU A C 1
ATOM 2458 O O . LEU A 1 308 ? -31.287 -1.047 22.296 1.00 97.50 308 LEU A O 1
ATOM 2462 N N . ARG A 1 309 ? -32.908 0.499 22.487 1.00 96.81 309 ARG A N 1
ATOM 2463 C CA . ARG A 1 309 ? -33.909 -0.263 21.719 1.00 96.81 309 ARG A CA 1
ATOM 2464 C C . ARG A 1 309 ? -33.444 -0.520 20.294 1.00 96.81 309 ARG A C 1
ATOM 2466 O O . ARG A 1 309 ? -33.463 -1.669 19.872 1.00 96.81 309 ARG A O 1
ATOM 2473 N N . ASN A 1 310 ? -32.963 0.513 19.606 1.00 95.81 310 ASN A N 1
ATOM 2474 C CA . ASN A 1 310 ? -32.473 0.376 18.236 1.00 95.81 310 ASN A CA 1
ATOM 2475 C C . ASN A 1 310 ? -31.317 -0.634 18.146 1.00 95.81 310 ASN A C 1
ATOM 2477 O O . ASN A 1 310 ? -31.326 -1.500 17.275 1.00 95.81 310 ASN A O 1
ATOM 2481 N N . ALA A 1 311 ? -30.350 -0.562 19.068 1.00 95.62 311 ALA A N 1
ATOM 2482 C CA . ALA A 1 311 ? -29.229 -1.500 19.102 1.00 95.62 311 ALA A CA 1
ATOM 2483 C C . ALA A 1 311 ? -29.702 -2.945 19.360 1.00 95.62 311 ALA A C 1
ATOM 2485 O O . ALA A 1 311 ? -29.353 -3.858 18.617 1.00 95.62 311 ALA A O 1
ATOM 2486 N N . VAL A 1 312 ? -30.554 -3.159 20.368 1.00 96.44 312 VAL A N 1
ATOM 2487 C CA . VAL A 1 312 ? -31.078 -4.495 20.710 1.00 96.44 312 VAL A CA 1
ATOM 2488 C C . VAL A 1 312 ? -31.915 -5.092 19.574 1.00 96.44 312 VAL A C 1
ATOM 2490 O O . VAL A 1 312 ? -31.843 -6.299 19.331 1.00 96.44 312 VAL A O 1
ATOM 2493 N N . GLU A 1 313 ? -32.705 -4.272 18.876 1.00 95.31 313 GLU A N 1
ATOM 2494 C CA . GLU A 1 313 ? -33.498 -4.687 17.712 1.00 95.31 313 GLU A CA 1
ATOM 2495 C C . GLU A 1 313 ? -32.600 -5.089 16.536 1.00 95.31 313 GLU A C 1
ATOM 2497 O O . GLU A 1 313 ? -32.810 -6.146 15.943 1.00 95.31 313 GLU A O 1
ATOM 2502 N N . ARG A 1 314 ? -31.552 -4.307 16.244 1.00 93.88 314 ARG A N 1
ATOM 2503 C CA . ARG A 1 314 ? -30.598 -4.585 15.156 1.00 93.88 314 ARG A CA 1
ATOM 2504 C C . ARG A 1 314 ? -29.833 -5.899 15.339 1.00 93.88 314 ARG A C 1
ATOM 2506 O O . ARG A 1 314 ? -29.503 -6.561 14.352 1.00 93.88 314 ARG A O 1
ATOM 2513 N N . PHE A 1 315 ? -29.544 -6.268 16.582 1.00 94.62 315 PHE A N 1
ATOM 2514 C CA . PHE A 1 315 ? -28.680 -7.397 16.934 1.00 94.62 315 PHE A CA 1
ATOM 2515 C C . PHE A 1 315 ? -29.428 -8.538 17.648 1.00 94.62 315 PHE A C 1
ATOM 2517 O O . PHE A 1 315 ? -28.820 -9.409 18.275 1.00 94.62 315 PHE A O 1
ATOM 2524 N N . ASN A 1 316 ? -30.761 -8.573 17.522 1.00 94.00 316 ASN A N 1
ATOM 2525 C CA . ASN A 1 316 ? -31.624 -9.659 18.000 1.00 94.00 316 ASN A CA 1
ATOM 2526 C C . ASN A 1 316 ? -31.408 -10.034 19.481 1.00 94.00 316 ASN A C 1
ATOM 2528 O O . ASN A 1 316 ? -31.388 -11.212 19.847 1.00 94.00 316 ASN A O 1
ATOM 2532 N N . GLY A 1 317 ? -31.267 -9.032 20.350 1.00 93.62 317 GLY A N 1
ATOM 2533 C CA . GLY A 1 317 ? -31.056 -9.215 21.788 1.00 93.62 317 GLY A CA 1
ATOM 2534 C C . GLY A 1 317 ? -29.661 -8.820 22.257 1.00 93.62 317 GLY A C 1
ATOM 2535 O O . GLY A 1 317 ? -29.551 -8.139 23.274 1.00 93.62 317 GLY A O 1
ATOM 2536 N N . GLY A 1 318 ? -28.622 -9.223 21.526 1.00 94.44 318 GLY A N 1
ATOM 2537 C CA . GLY A 1 318 ? -27.249 -8.804 21.805 1.00 94.44 318 GLY A CA 1
ATOM 2538 C C . GLY A 1 318 ? -27.019 -7.332 21.465 1.00 94.44 318 GLY A C 1
ATOM 2539 O O . GLY A 1 318 ? -27.836 -6.731 20.777 1.00 94.44 318 GLY A O 1
ATOM 2540 N N . VAL A 1 319 ? -25.906 -6.756 21.917 1.00 94.81 319 VAL A N 1
ATOM 2541 C CA . VAL A 1 319 ? -25.381 -5.471 21.421 1.00 94.81 319 VAL A CA 1
ATOM 2542 C C . VAL A 1 319 ? -23.850 -5.485 21.333 1.00 94.81 319 VAL A C 1
ATOM 2544 O O . VAL A 1 319 ? -23.207 -6.160 22.136 1.00 94.81 319 VAL A O 1
ATOM 2547 N N . PRO A 1 320 ? -23.235 -4.752 20.392 1.00 92.25 320 PRO A N 1
ATOM 2548 C CA . PRO A 1 320 ? -21.781 -4.606 20.312 1.00 92.25 320 PRO A CA 1
ATOM 2549 C C . PRO A 1 320 ? -21.243 -3.641 21.380 1.00 92.25 320 PRO A C 1
ATOM 2551 O O . PRO A 1 320 ? -22.004 -3.013 22.113 1.00 92.25 320 PRO A O 1
ATOM 2554 N N . GLY A 1 321 ? -19.918 -3.510 21.477 1.00 86.25 321 GLY A N 1
ATOM 2555 C CA . GLY A 1 321 ? -19.293 -2.576 22.425 1.00 86.25 321 GLY A CA 1
ATOM 2556 C C . GLY A 1 321 ? -19.314 -1.108 21.983 1.00 86.25 321 GLY A C 1
ATOM 2557 O O . GLY A 1 321 ? -19.248 -0.215 22.825 1.00 86.25 321 GLY A O 1
ATOM 2558 N N . ALA A 1 322 ? -19.456 -0.853 20.679 1.00 89.69 322 ALA A N 1
ATOM 2559 C CA . ALA A 1 322 ? -19.708 0.468 20.112 1.00 89.69 322 ALA A CA 1
ATOM 2560 C C . ALA A 1 322 ? -20.723 0.359 18.971 1.00 89.69 322 ALA A C 1
ATOM 2562 O O . ALA A 1 322 ? -20.658 -0.580 18.179 1.00 89.69 322 ALA A O 1
ATOM 2563 N N . PHE A 1 323 ? -21.666 1.299 18.898 1.00 92.69 323 PHE A N 1
ATOM 2564 C CA . PHE A 1 323 ? -22.672 1.352 17.840 1.00 92.69 323 PHE A CA 1
ATOM 2565 C C . PHE A 1 323 ? -23.196 2.784 17.641 1.00 92.69 323 PHE A C 1
ATOM 2567 O O . PHE A 1 323 ? -23.489 3.450 18.633 1.00 92.69 323 PHE A O 1
ATOM 2574 N N . PRO A 1 324 ? -23.365 3.272 16.401 1.00 94.94 324 PRO A N 1
ATOM 2575 C CA . PRO A 1 324 ? -22.960 2.653 15.135 1.00 94.94 324 PRO A CA 1
ATOM 2576 C C . PRO A 1 324 ? -21.430 2.654 14.939 1.00 94.94 324 PRO A C 1
ATOM 2578 O O . PRO A 1 324 ? -20.692 3.257 15.718 1.00 94.94 324 PRO A O 1
ATOM 2581 N N . VAL A 1 325 ? -20.957 1.963 13.902 1.00 93.50 325 VAL A N 1
ATOM 2582 C CA . VAL A 1 325 ? -19.560 1.981 13.409 1.00 93.50 325 VAL A CA 1
ATOM 2583 C C . VAL A 1 325 ? -19.525 2.179 11.888 1.00 93.50 325 VAL A C 1
ATOM 2585 O O . VAL A 1 325 ? -18.682 1.633 11.177 1.00 93.50 325 VAL A O 1
ATOM 2588 N N . ASP A 1 326 ? -20.490 2.946 11.383 1.00 95.00 326 ASP A N 1
ATOM 2589 C CA . ASP A 1 326 ? -20.756 3.125 9.961 1.00 95.00 326 ASP A CA 1
ATOM 2590 C C . ASP A 1 326 ? -19.578 3.758 9.220 1.00 95.00 326 ASP A C 1
ATOM 2592 O O . ASP A 1 326 ? -19.114 3.196 8.231 1.00 95.00 326 ASP A O 1
ATOM 2596 N N . LEU A 1 327 ? -19.060 4.897 9.685 1.00 96.12 327 LEU A N 1
ATOM 2597 C CA . LEU A 1 327 ? -17.958 5.575 8.994 1.00 96.12 327 LEU A CA 1
ATOM 2598 C C . LEU A 1 327 ? -16.698 4.709 8.969 1.00 96.12 327 LEU A C 1
ATOM 2600 O O . LEU A 1 327 ? -16.103 4.547 7.904 1.00 96.12 327 LEU A O 1
ATOM 2604 N N . PHE A 1 328 ? -16.352 4.096 10.102 1.00 94.19 328 PHE A N 1
ATOM 2605 C CA . PHE A 1 328 ? -15.215 3.180 10.202 1.00 94.19 328 PHE A CA 1
ATOM 2606 C C . PHE A 1 328 ? -15.323 2.029 9.191 1.00 94.19 328 PHE A C 1
ATOM 2608 O O . PHE A 1 328 ? -14.375 1.764 8.450 1.00 94.19 328 PHE A O 1
ATOM 2615 N N . GLU A 1 329 ? -16.482 1.368 9.115 1.00 94.31 329 GLU A N 1
ATOM 2616 C CA . GLU A 1 329 ? -16.697 0.236 8.209 1.00 94.31 329 GLU A CA 1
ATOM 2617 C C . GLU A 1 329 ? -16.568 0.653 6.735 1.00 94.31 329 GLU A C 1
ATOM 2619 O O . GLU A 1 329 ? -15.795 0.041 5.996 1.00 94.31 329 GLU A O 1
ATOM 2624 N N . HIS A 1 330 ? -17.230 1.737 6.311 1.00 96.75 330 HIS A N 1
ATOM 2625 C CA . HIS A 1 330 ? -17.138 2.225 4.928 1.00 96.75 330 HIS A CA 1
ATOM 2626 C C . HIS A 1 330 ? -15.693 2.564 4.534 1.00 96.75 330 HIS A C 1
ATOM 2628 O O . HIS A 1 330 ? -15.219 2.169 3.467 1.00 96.75 330 HIS A O 1
ATOM 2634 N N . ILE A 1 331 ? -14.983 3.289 5.401 1.00 97.44 331 ILE A N 1
ATOM 2635 C CA . ILE A 1 331 ? -13.610 3.744 5.165 1.00 97.44 331 ILE A CA 1
ATOM 2636 C C . ILE A 1 331 ? -12.661 2.550 5.040 1.00 97.44 331 ILE A C 1
ATOM 2638 O O . ILE A 1 331 ? -11.876 2.467 4.088 1.00 97.44 331 ILE A O 1
ATOM 2642 N N . TRP A 1 332 ? -12.723 1.612 5.986 1.00 95.25 332 TRP A N 1
ATOM 2643 C CA . TRP A 1 332 ? -11.802 0.485 5.989 1.00 95.25 332 TRP A CA 1
ATOM 2644 C C . TRP A 1 332 ? -12.079 -0.501 4.868 1.00 95.25 332 TRP A C 1
ATOM 2646 O O . TRP A 1 332 ? -11.119 -0.986 4.275 1.00 95.25 332 TRP A O 1
ATOM 2656 N N . ILE A 1 333 ? -13.338 -0.755 4.505 1.00 95.56 333 ILE A N 1
ATOM 2657 C CA . ILE A 1 333 ? -13.651 -1.620 3.362 1.00 95.56 333 ILE A CA 1
ATOM 2658 C C . ILE A 1 333 ? -13.007 -1.081 2.084 1.00 95.56 333 ILE A C 1
ATOM 2660 O O . ILE A 1 333 ? -12.319 -1.823 1.380 1.00 95.56 333 ILE A O 1
ATOM 2664 N N . VAL A 1 334 ? -13.162 0.219 1.813 1.00 97.50 334 VAL A N 1
ATOM 2665 C CA . VAL A 1 334 ? -12.556 0.850 0.634 1.00 97.50 334 VAL A CA 1
ATOM 2666 C C . VAL A 1 334 ? -11.030 0.720 0.671 1.00 97.50 334 VAL A C 1
ATOM 2668 O O . VAL A 1 334 ? -10.431 0.309 -0.324 1.00 97.50 334 VAL A O 1
ATOM 2671 N N . ASP A 1 335 ? -10.392 0.993 1.815 1.00 97.12 335 ASP A N 1
ATOM 2672 C CA . ASP A 1 335 ? -8.938 0.845 1.953 1.00 97.12 335 ASP A CA 1
ATOM 2673 C C . ASP A 1 335 ? -8.471 -0.598 1.717 1.00 97.12 335 ASP A C 1
ATOM 2675 O O . ASP A 1 335 ? -7.491 -0.818 1.005 1.00 97.12 335 ASP A O 1
ATOM 2679 N N . ARG A 1 336 ? -9.173 -1.595 2.270 1.00 95.62 336 ARG A N 1
ATOM 2680 C CA . ARG A 1 336 ? -8.831 -3.014 2.092 1.00 95.62 336 ARG A CA 1
ATOM 2681 C C . ARG A 1 336 ? -8.962 -3.440 0.635 1.00 95.62 336 ARG A C 1
ATOM 2683 O O . ARG A 1 336 ? -8.029 -4.038 0.109 1.00 95.62 336 ARG A O 1
ATOM 2690 N N . LEU A 1 337 ? -10.054 -3.085 -0.042 1.00 97.06 337 LEU A N 1
ATOM 2691 C CA . LEU A 1 337 ? -10.258 -3.426 -1.455 1.00 97.06 337 LEU A CA 1
ATOM 2692 C C . LEU A 1 337 ? -9.206 -2.783 -2.374 1.00 97.06 337 LEU A C 1
ATOM 2694 O O . LEU A 1 337 ? -8.746 -3.428 -3.321 1.00 97.06 337 LEU A O 1
ATOM 2698 N N . GLN A 1 338 ? -8.801 -1.538 -2.092 1.00 96.56 338 GLN A N 1
ATOM 2699 C CA . GLN A 1 338 ? -7.744 -0.851 -2.841 1.00 96.56 338 GLN A CA 1
ATOM 2700 C C . GLN A 1 338 ? -6.375 -1.497 -2.627 1.00 96.56 338 GLN A C 1
ATOM 2702 O O . GLN A 1 338 ? -5.696 -1.824 -3.599 1.00 96.56 338 GLN A O 1
ATOM 2707 N N . ARG A 1 339 ? -5.982 -1.735 -1.370 1.00 95.69 339 ARG A N 1
ATOM 2708 C CA . ARG A 1 339 ? -4.681 -2.337 -1.043 1.00 95.69 339 ARG A CA 1
ATOM 2709 C C . ARG A 1 339 ? -4.586 -3.798 -1.478 1.00 95.69 339 ARG A C 1
ATOM 2711 O O . ARG A 1 339 ? -3.507 -4.249 -1.824 1.00 95.69 339 ARG A O 1
ATOM 2718 N N . LEU A 1 340 ? -5.698 -4.535 -1.507 1.00 95.31 340 LEU A N 1
ATOM 2719 C CA . LEU A 1 340 ? -5.769 -5.885 -2.084 1.00 95.31 340 LEU A CA 1
ATOM 2720 C C . LEU A 1 340 ? -5.768 -5.882 -3.622 1.00 95.31 340 LEU A C 1
ATOM 2722 O O . LEU A 1 340 ? -5.732 -6.942 -4.244 1.00 95.31 340 LEU A O 1
ATOM 2726 N N . GLY A 1 341 ? -5.800 -4.706 -4.253 1.00 94.44 341 GLY A N 1
ATOM 2727 C CA . GLY A 1 341 ? -5.652 -4.561 -5.694 1.00 94.44 341 GLY A CA 1
ATOM 2728 C C . GLY A 1 341 ? -6.857 -5.024 -6.513 1.00 94.44 341 GLY A C 1
ATOM 2729 O O . GLY A 1 341 ? -6.696 -5.280 -7.710 1.00 94.44 341 GLY A O 1
ATOM 2730 N N . ILE A 1 342 ? -8.038 -5.119 -5.892 1.00 96.81 342 ILE A N 1
ATOM 2731 C CA . ILE A 1 342 ? -9.297 -5.601 -6.492 1.00 96.81 342 ILE A CA 1
ATOM 2732 C C . ILE A 1 342 ? -10.390 -4.523 -6.568 1.00 96.81 342 ILE A C 1
ATOM 2734 O O . ILE A 1 342 ? -11.487 -4.795 -7.047 1.00 96.81 342 ILE A O 1
ATOM 2738 N N . SER A 1 343 ? -10.102 -3.286 -6.153 1.00 96.62 343 SER A N 1
ATOM 2739 C CA . SER A 1 343 ? -11.071 -2.178 -6.123 1.00 96.62 343 SER A CA 1
ATOM 2740 C C . SER A 1 343 ? -11.729 -1.860 -7.469 1.00 96.62 343 SER A C 1
ATOM 2742 O O . SER A 1 343 ? -12.878 -1.436 -7.481 1.00 96.62 343 SER A O 1
ATOM 2744 N N . ARG A 1 344 ? -11.046 -2.103 -8.597 1.00 94.38 344 ARG A N 1
ATOM 2745 C CA . ARG A 1 344 ? -11.569 -1.854 -9.959 1.00 94.38 344 ARG A CA 1
ATOM 2746 C C . ARG A 1 344 ? -12.843 -2.639 -10.300 1.00 94.38 344 ARG A C 1
ATOM 2748 O O . ARG A 1 344 ? -13.583 -2.269 -11.198 1.00 94.38 344 ARG A O 1
ATOM 2755 N N . TYR A 1 345 ? -13.132 -3.721 -9.574 1.00 95.75 345 TYR A N 1
ATOM 2756 C CA . TYR A 1 345 ? -14.388 -4.463 -9.730 1.00 95.75 345 TYR A CA 1
ATOM 2757 C C . TYR A 1 345 ? -15.588 -3.775 -9.058 1.00 95.75 345 TYR A C 1
ATOM 2759 O O . TYR A 1 345 ? -16.735 -4.153 -9.313 1.00 95.75 345 TYR A O 1
ATOM 2767 N N . PHE A 1 346 ? -15.331 -2.786 -8.199 1.00 96.81 346 PHE A N 1
ATOM 2768 C CA . PHE A 1 346 ? -16.286 -2.208 -7.254 1.00 96.81 346 PHE A CA 1
ATOM 2769 C C . PHE A 1 346 ? -16.338 -0.677 -7.337 1.00 96.81 346 PHE A C 1
ATOM 2771 O O . PHE A 1 346 ? -16.646 -0.030 -6.345 1.00 96.81 346 PHE A O 1
ATOM 2778 N N . GLU A 1 347 ? -15.993 -0.070 -8.477 1.00 94.31 347 GLU A N 1
ATOM 2779 C CA . GLU A 1 347 ? -15.894 1.395 -8.604 1.00 94.31 347 GLU A CA 1
ATOM 2780 C C . GLU A 1 347 ? -17.196 2.126 -8.245 1.00 94.31 347 GLU A C 1
ATOM 2782 O O . GLU A 1 347 ? -17.161 3.105 -7.500 1.00 94.31 347 GLU A O 1
ATOM 2787 N N . GLU A 1 348 ? -18.340 1.621 -8.718 1.00 95.81 348 GLU A N 1
ATOM 2788 C CA . GLU A 1 348 ? -19.671 2.162 -8.407 1.00 95.81 348 GLU A CA 1
ATOM 2789 C C . GLU A 1 348 ? -19.955 2.085 -6.902 1.00 95.81 348 GLU A C 1
ATOM 2791 O O . GLU A 1 348 ? -20.263 3.092 -6.267 1.00 95.81 348 GLU A O 1
ATOM 2796 N N . GLU A 1 349 ? -19.768 0.905 -6.311 1.00 97.19 349 GLU A N 1
ATOM 2797 C CA . GLU A 1 349 ? -20.019 0.680 -4.891 1.00 97.19 349 GLU A CA 1
ATOM 2798 C C . GLU A 1 349 ? -19.049 1.472 -3.986 1.00 97.19 349 GLU A C 1
ATOM 2800 O O . GLU A 1 349 ? -19.451 2.020 -2.962 1.00 97.19 349 GLU A O 1
ATOM 2805 N N . ILE A 1 350 ? -17.773 1.596 -4.369 1.00 97.12 350 ILE A N 1
ATOM 2806 C CA . ILE A 1 350 ? -16.784 2.419 -3.654 1.00 97.12 350 ILE A CA 1
ATOM 2807 C C . ILE A 1 350 ? -17.186 3.893 -3.700 1.00 97.12 350 ILE A C 1
ATOM 2809 O O . ILE A 1 350 ? -17.070 4.586 -2.687 1.00 97.12 350 ILE A O 1
ATOM 2813 N N . LYS A 1 351 ? -17.674 4.378 -4.847 1.00 95.88 351 LYS A N 1
ATOM 2814 C CA . LYS A 1 351 ? -18.162 5.751 -4.969 1.00 95.88 351 LYS A CA 1
ATOM 2815 C C . LYS A 1 351 ? -19.340 6.001 -4.024 1.00 95.88 351 LYS A C 1
ATOM 2817 O O . LYS A 1 351 ? -19.333 7.007 -3.322 1.00 95.88 351 LYS A O 1
ATOM 2822 N N . GLU A 1 352 ? -20.306 5.086 -3.954 1.00 96.44 352 GLU A N 1
ATOM 2823 C CA . GLU A 1 352 ? -21.432 5.186 -3.013 1.00 96.44 352 GLU A CA 1
ATOM 2824 C C . GLU A 1 352 ? -20.957 5.240 -1.551 1.00 96.44 352 GLU A C 1
ATOM 2826 O O . GLU A 1 352 ? -21.417 6.089 -0.779 1.00 96.44 352 GLU A O 1
ATOM 2831 N N . CYS A 1 353 ? -19.985 4.398 -1.183 1.00 97.19 353 CYS A N 1
ATOM 2832 C CA . CYS A 1 353 ? -19.387 4.412 0.150 1.00 97.19 353 CYS A CA 1
ATOM 2833 C C . CYS A 1 353 ? -18.716 5.754 0.475 1.00 97.19 353 CYS A C 1
ATOM 2835 O O . CYS A 1 353 ? -18.893 6.296 1.566 1.00 97.19 353 CYS A O 1
ATOM 2837 N N . LEU A 1 354 ? -17.951 6.318 -0.460 1.00 97.69 354 LEU A N 1
ATOM 2838 C CA . LEU A 1 354 ? -17.255 7.588 -0.244 1.00 97.69 354 LEU A CA 1
ATOM 2839 C C . LEU A 1 354 ? -18.201 8.790 -0.275 1.00 97.69 354 LEU A C 1
ATOM 2841 O O . LEU A 1 354 ? -18.006 9.721 0.503 1.00 97.69 354 LEU A O 1
ATOM 2845 N N . ASP A 1 355 ? -19.271 8.743 -1.073 1.00 97.56 355 ASP A N 1
ATOM 2846 C CA . ASP A 1 355 ? -20.360 9.723 -1.023 1.00 97.56 355 ASP A CA 1
ATOM 2847 C C . ASP A 1 355 ? -21.036 9.725 0.360 1.00 97.56 355 ASP A C 1
ATOM 2849 O O . ASP A 1 355 ? -21.384 10.789 0.884 1.00 97.56 355 ASP A O 1
ATOM 2853 N N . TYR A 1 356 ? -21.198 8.549 0.981 1.00 97.56 356 TYR A N 1
ATOM 2854 C CA . TYR A 1 356 ? -21.688 8.433 2.355 1.00 97.56 356 TYR A CA 1
ATOM 2855 C C . TYR A 1 356 ? -20.709 9.053 3.360 1.00 97.56 356 TYR A C 1
ATOM 2857 O O . TYR A 1 356 ? -21.114 9.894 4.162 1.00 97.56 356 TYR A O 1
ATOM 2865 N N . VAL A 1 357 ? -19.420 8.707 3.290 1.00 98.00 357 VAL A N 1
ATOM 2866 C CA . VAL A 1 357 ? -18.390 9.259 4.190 1.00 98.00 357 VAL A CA 1
ATOM 2867 C C . VAL A 1 357 ? -18.288 10.781 4.048 1.00 98.00 357 VAL A C 1
ATOM 2869 O O . VAL A 1 357 ? -18.292 11.496 5.049 1.00 98.00 357 VAL A O 1
ATOM 2872 N N . HIS A 1 358 ? -18.274 11.299 2.817 1.00 97.69 358 HIS A N 1
ATOM 2873 C CA . HIS A 1 358 ? -18.204 12.733 2.538 1.00 97.69 358 HIS A CA 1
ATOM 2874 C C . HIS A 1 358 ? -19.416 13.494 3.088 1.00 97.69 358 HIS A C 1
ATOM 2876 O O . HIS A 1 358 ? -19.271 14.602 3.600 1.00 97.69 358 HIS A O 1
ATOM 2882 N N . ARG A 1 359 ? -20.615 12.898 3.045 1.00 97.50 359 ARG A N 1
ATOM 2883 C CA . ARG A 1 359 ? -21.838 13.503 3.602 1.00 97.50 359 ARG A CA 1
ATOM 2884 C C . ARG A 1 359 ? -21.716 13.824 5.093 1.00 97.50 359 ARG A C 1
ATOM 2886 O O . ARG A 1 359 ? -22.339 14.778 5.553 1.00 97.50 359 ARG A O 1
ATOM 2893 N N . TYR A 1 360 ? -20.945 13.030 5.833 1.00 96.94 360 TYR A N 1
ATOM 2894 C CA . TYR A 1 360 ? -20.727 13.194 7.272 1.00 96.94 360 TYR A CA 1
ATOM 2895 C C . TYR A 1 360 ? -19.346 13.759 7.620 1.00 96.94 360 TYR A C 1
ATOM 2897 O O . TYR A 1 360 ? -19.016 13.879 8.800 1.00 96.94 360 TYR A O 1
ATOM 2905 N N . TRP A 1 361 ? -18.551 14.131 6.616 1.00 97.38 361 TRP A N 1
ATOM 2906 C CA . TRP A 1 361 ? -17.280 14.812 6.813 1.00 97.38 361 TRP A CA 1
ATOM 2907 C C . TRP A 1 361 ? -17.493 16.206 7.422 1.00 97.38 361 TRP A C 1
ATOM 2909 O O . TRP A 1 361 ? -18.447 16.908 7.082 1.00 97.38 361 TRP A O 1
ATOM 2919 N N . THR A 1 362 ? -16.602 16.626 8.325 1.00 96.00 362 THR A N 1
ATOM 2920 C CA . THR A 1 362 ? -16.677 17.946 8.972 1.00 96.00 362 THR A CA 1
ATOM 2921 C C . THR A 1 362 ? -15.306 18.609 9.060 1.00 96.00 362 THR A C 1
ATOM 2923 O O . THR A 1 362 ? -14.282 17.929 9.091 1.00 96.00 362 THR A O 1
ATOM 2926 N N . ASP A 1 363 ? -15.278 19.936 9.215 1.00 94.00 363 ASP A N 1
ATOM 2927 C CA . ASP A 1 363 ? -14.038 20.710 9.413 1.00 94.00 363 ASP A CA 1
ATOM 2928 C C . ASP A 1 363 ? -13.286 20.348 10.708 1.00 94.00 363 ASP A C 1
ATOM 2930 O O . ASP A 1 363 ? -12.119 20.698 10.883 1.00 94.00 363 ASP A O 1
ATOM 2934 N N . LYS A 1 364 ? -13.950 19.647 11.637 1.00 93.00 364 LYS A N 1
ATOM 2935 C CA . LYS A 1 364 ? -13.342 19.142 12.875 1.00 93.00 364 LYS A CA 1
ATOM 2936 C C . LYS A 1 364 ? -12.809 17.716 12.747 1.00 93.00 364 LYS A C 1
ATOM 2938 O O . LYS A 1 364 ? -12.109 17.251 13.641 1.00 93.00 364 LYS A O 1
ATOM 2943 N N . GLY A 1 365 ? -13.144 17.036 11.654 1.00 94.81 365 GLY A N 1
ATOM 2944 C CA . GLY A 1 365 ? -12.854 15.631 11.409 1.00 94.81 365 GLY A CA 1
ATOM 2945 C C . GLY A 1 365 ? -14.062 14.754 11.672 1.00 94.81 365 GLY A C 1
ATOM 2946 O O . GLY A 1 365 ? -15.194 15.231 11.792 1.00 94.81 365 GLY A O 1
ATOM 2947 N N . ILE A 1 366 ? -13.808 13.459 11.761 1.00 95.94 366 ILE A N 1
ATOM 2948 C CA . ILE A 1 366 ? -14.819 12.437 12.018 1.00 95.94 366 ILE A CA 1
ATOM 2949 C C . ILE A 1 366 ? -14.314 11.470 13.091 1.00 95.94 366 ILE A C 1
ATOM 2951 O O . ILE A 1 366 ? -13.168 11.554 13.535 1.00 95.94 366 ILE A O 1
ATOM 2955 N N . CYS A 1 367 ? -15.185 10.568 13.524 1.00 93.12 367 CYS A N 1
ATOM 2956 C CA . CYS A 1 367 ? -14.783 9.350 14.214 1.00 93.12 367 CYS A CA 1
ATOM 2957 C C . CYS A 1 367 ? -15.473 8.148 13.564 1.00 93.12 367 CYS A C 1
ATOM 2959 O O . CYS A 1 367 ? -16.145 8.310 12.543 1.00 93.12 367 CYS A O 1
ATOM 2961 N N . TRP A 1 368 ? -15.375 6.973 14.179 1.00 92.38 368 TRP A N 1
ATOM 2962 C CA . TRP A 1 368 ? -15.973 5.731 13.675 1.00 92.38 368 TRP A CA 1
ATOM 2963 C C . TRP A 1 368 ? -17.486 5.779 13.402 1.00 92.38 368 TRP A C 1
ATOM 2965 O O . TRP A 1 368 ? -17.996 4.925 12.677 1.00 92.38 368 TRP A O 1
ATOM 2975 N N . ALA A 1 369 ? -18.198 6.761 13.963 1.00 94.06 369 ALA A N 1
ATOM 2976 C CA . ALA A 1 369 ? -19.641 6.927 13.870 1.00 94.06 369 ALA A CA 1
ATOM 2977 C C . ALA A 1 369 ? -20.024 8.317 13.341 1.00 94.06 369 ALA A C 1
ATOM 2979 O O . ALA A 1 369 ? -19.418 9.335 13.698 1.00 94.06 369 ALA A O 1
ATOM 2980 N N . ARG A 1 370 ? -21.089 8.382 12.537 1.00 93.31 370 ARG A N 1
ATOM 2981 C CA . ARG A 1 370 ? -21.650 9.659 12.064 1.00 93.31 370 ARG A CA 1
ATOM 2982 C C . ARG A 1 370 ? -22.145 10.565 13.202 1.00 93.31 370 ARG A C 1
ATOM 2984 O O . ARG A 1 370 ? -22.565 10.111 14.263 1.00 93.31 370 ARG A O 1
ATOM 2991 N N . CYS A 1 371 ? -22.179 11.874 12.936 1.00 90.06 371 CYS A N 1
ATOM 2992 C CA . CYS A 1 371 ? -22.756 12.902 13.821 1.00 90.06 371 CYS A CA 1
ATOM 2993 C C . CYS A 1 371 ? -22.145 12.973 15.239 1.00 90.06 371 CYS A C 1
ATOM 2995 O O . CYS A 1 371 ? -22.816 13.377 16.193 1.00 90.06 371 CYS A O 1
ATOM 2997 N N . SER A 1 372 ? -20.869 12.611 15.383 1.00 90.31 372 SER A N 1
ATOM 2998 C CA . SER A 1 372 ? -20.145 12.705 16.651 1.00 90.31 372 SER A CA 1
ATOM 2999 C C . SER A 1 372 ? -19.656 14.119 16.968 1.00 90.31 372 SER A C 1
ATOM 3001 O O . SER A 1 372 ? -19.163 14.848 16.105 1.00 90.31 372 SER A O 1
ATOM 3003 N N . HIS A 1 373 ? -19.700 14.477 18.253 1.00 87.62 373 HIS A N 1
ATOM 3004 C CA . HIS A 1 373 ? -19.044 15.680 18.773 1.00 87.62 373 HIS A CA 1
ATOM 3005 C C . HIS A 1 373 ? -17.565 15.458 19.125 1.00 87.62 373 HIS A C 1
ATOM 3007 O O . HIS A 1 373 ? -16.853 16.438 19.339 1.00 87.62 373 HIS A O 1
ATOM 3013 N N . VAL A 1 374 ? -17.103 14.204 19.171 1.00 89.12 374 VAL A N 1
ATOM 3014 C CA . VAL A 1 374 ? -15.706 13.819 19.419 1.00 89.12 374 VAL A CA 1
ATOM 3015 C C . VAL A 1 374 ? -15.139 13.201 18.149 1.00 89.12 374 VAL A C 1
ATOM 3017 O O . VAL A 1 374 ? -15.694 12.233 17.638 1.00 89.12 374 VAL A O 1
ATOM 3020 N N . GLN A 1 375 ? -14.034 13.751 17.660 1.00 92.31 375 GLN A N 1
ATOM 3021 C CA . GLN A 1 375 ? -13.342 13.269 16.469 1.00 92.31 375 GLN A CA 1
ATOM 3022 C C . GLN A 1 375 ? -12.060 12.547 16.864 1.00 92.31 375 GLN A C 1
ATOM 3024 O O . GLN A 1 375 ? -11.528 12.730 17.966 1.00 92.31 375 GLN A O 1
ATOM 3029 N N . ASP A 1 376 ? -11.558 11.730 15.954 1.00 92.81 376 ASP A N 1
ATOM 3030 C CA . ASP A 1 376 ? -10.392 10.907 16.189 1.00 92.81 376 ASP A CA 1
ATOM 3031 C C . ASP A 1 376 ? -9.477 10.910 14.957 1.00 92.81 376 ASP A C 1
ATOM 3033 O O . ASP A 1 376 ? -9.942 10.941 13.816 1.00 92.81 376 ASP A O 1
ATOM 3037 N N . ILE A 1 377 ? -8.160 10.939 15.191 1.00 95.19 377 ILE A N 1
ATOM 3038 C CA . ILE A 1 377 ? -7.193 11.123 14.102 1.00 95.19 377 ILE A CA 1
ATOM 3039 C C . ILE A 1 377 ? -7.140 9.947 13.123 1.00 95.19 377 ILE A C 1
ATOM 3041 O O . ILE A 1 377 ? -6.687 10.135 12.001 1.00 95.19 377 ILE A O 1
ATOM 3045 N N . ASP A 1 378 ? -7.569 8.752 13.530 1.00 94.19 378 ASP A N 1
ATOM 3046 C CA . ASP A 1 378 ? -7.393 7.539 12.739 1.00 94.19 378 ASP A CA 1
ATOM 3047 C C . ASP A 1 378 ? -8.428 7.509 11.612 1.00 94.19 378 ASP A C 1
ATOM 3049 O O . ASP A 1 378 ? -8.078 7.586 10.431 1.00 94.19 378 ASP A O 1
ATOM 3053 N N . ASP A 1 379 ? -9.709 7.578 11.987 1.00 95.75 379 ASP A N 1
ATOM 3054 C CA . ASP A 1 379 ? -10.817 7.695 11.038 1.00 95.75 379 ASP A CA 1
ATOM 3055 C C . ASP A 1 379 ? -10.705 8.986 10.212 1.00 95.75 379 ASP A C 1
ATOM 3057 O O . ASP A 1 379 ? -10.911 8.974 8.996 1.00 95.75 379 ASP A O 1
ATOM 3061 N N . THR A 1 380 ? -10.291 10.099 10.835 1.00 97.75 380 THR A N 1
ATOM 3062 C CA . THR A 1 380 ? -10.076 11.369 10.122 1.00 97.75 380 THR A CA 1
ATOM 3063 C C . THR A 1 380 ? -8.963 11.258 9.079 1.00 97.75 380 THR A C 1
ATOM 3065 O O . THR A 1 380 ? -9.157 11.705 7.949 1.00 97.75 380 THR A O 1
ATOM 3068 N N . ALA A 1 381 ? -7.812 10.663 9.411 1.00 98.00 381 ALA A N 1
ATOM 3069 C CA . ALA A 1 381 ? -6.704 10.501 8.468 1.00 98.00 381 ALA A CA 1
ATOM 3070 C C . ALA A 1 381 ? -7.067 9.562 7.315 1.00 98.00 381 ALA A C 1
ATOM 3072 O O . ALA A 1 381 ? -6.761 9.843 6.153 1.00 98.00 381 ALA A O 1
ATOM 3073 N N . MET A 1 382 ? -7.755 8.467 7.630 1.00 97.75 382 MET A N 1
ATOM 3074 C CA . MET A 1 382 ? -8.209 7.502 6.643 1.00 97.75 382 MET A CA 1
ATOM 3075 C C . MET A 1 382 ? -9.234 8.102 5.676 1.00 97.75 382 MET A C 1
ATOM 3077 O O . MET A 1 382 ? -9.017 8.047 4.462 1.00 97.75 382 MET A O 1
ATOM 3081 N N . ALA A 1 383 ? -10.299 8.731 6.184 1.00 98.12 383 ALA A N 1
ATOM 3082 C CA . ALA A 1 383 ? -11.286 9.403 5.342 1.00 98.12 383 ALA A CA 1
ATOM 3083 C C . ALA A 1 383 ? -10.661 10.534 4.532 1.00 98.12 383 ALA A C 1
ATOM 3085 O O . ALA A 1 383 ? -10.888 10.592 3.330 1.00 98.12 383 ALA A O 1
ATOM 3086 N N . PHE A 1 384 ? -9.832 11.386 5.143 1.00 98.50 384 PHE A N 1
ATOM 3087 C CA . PHE A 1 384 ? -9.142 12.463 4.434 1.00 98.50 384 PHE A CA 1
ATOM 3088 C C . PHE A 1 384 ? -8.383 11.937 3.213 1.00 98.50 384 PHE A C 1
ATOM 3090 O O . PHE A 1 384 ? -8.553 12.442 2.104 1.00 98.50 384 PHE A O 1
ATOM 3097 N N . ARG A 1 385 ? -7.575 10.888 3.408 1.00 97.88 385 ARG A N 1
ATOM 3098 C CA . ARG A 1 385 ? -6.787 10.282 2.335 1.00 97.88 385 ARG A CA 1
ATOM 3099 C C . ARG A 1 385 ? -7.680 9.712 1.238 1.00 97.88 385 ARG A C 1
ATOM 3101 O O . ARG A 1 385 ? -7.436 9.988 0.068 1.00 97.88 385 ARG A O 1
ATOM 3108 N N . LEU A 1 386 ? -8.690 8.917 1.594 1.00 97.69 386 LEU A N 1
ATOM 3109 C CA . LEU A 1 386 ? -9.566 8.273 0.612 1.00 97.69 386 LEU A CA 1
ATOM 3110 C C . LEU A 1 386 ? -10.411 9.298 -0.148 1.00 97.69 386 LEU A C 1
ATOM 3112 O O . LEU A 1 386 ? -10.434 9.269 -1.374 1.00 97.69 386 LEU A O 1
ATOM 3116 N N . LEU A 1 387 ? -11.033 10.246 0.551 1.00 97.06 387 LEU A N 1
ATOM 3117 C CA . LEU A 1 387 ? -11.799 11.331 -0.058 1.00 97.06 387 LEU A CA 1
ATOM 3118 C C . LEU A 1 387 ? -10.927 12.141 -1.025 1.00 97.06 387 LEU A C 1
ATOM 3120 O O . LEU A 1 387 ? -11.315 12.350 -2.173 1.00 97.06 387 LEU A O 1
ATOM 3124 N N . ARG A 1 388 ? -9.708 12.515 -0.619 1.00 94.69 388 ARG A N 1
ATOM 3125 C CA . ARG A 1 388 ? -8.787 13.261 -1.483 1.00 94.69 388 ARG A CA 1
ATOM 3126 C C . ARG A 1 388 ? -8.346 12.465 -2.715 1.00 94.69 388 ARG A C 1
ATOM 3128 O O . ARG A 1 388 ? -8.368 13.006 -3.814 1.00 94.69 388 ARG A O 1
ATOM 3135 N N . LEU A 1 389 ? -7.990 11.184 -2.567 1.00 93.19 389 LEU A N 1
ATOM 3136 C CA . LEU A 1 389 ? -7.654 10.316 -3.712 1.00 93.19 389 LEU A CA 1
ATOM 3137 C C . LEU A 1 389 ? -8.815 10.187 -4.697 1.00 93.19 389 LEU A C 1
ATOM 3139 O O . LEU A 1 389 ? -8.599 10.046 -5.902 1.00 93.19 389 LEU A O 1
ATOM 3143 N N . HIS A 1 390 ? -10.043 10.241 -4.181 1.00 91.69 390 HIS A N 1
ATOM 3144 C CA . HIS A 1 390 ? -11.263 10.126 -4.965 1.00 91.69 390 HIS A CA 1
ATOM 3145 C C . HIS A 1 390 ? -11.800 11.455 -5.520 1.00 91.69 390 HIS A C 1
ATOM 3147 O O . HIS A 1 390 ? -12.850 11.456 -6.154 1.00 91.69 390 HIS A O 1
ATOM 3153 N N . GLY A 1 391 ? -11.056 12.558 -5.367 1.00 90.06 391 GLY A N 1
ATOM 3154 C CA . GLY A 1 391 ? -11.377 13.864 -5.961 1.00 90.06 391 GLY A CA 1
ATOM 3155 C C . GLY A 1 391 ? -12.307 14.748 -5.122 1.00 90.06 391 GLY A C 1
ATOM 3156 O O . GLY A 1 391 ? -12.705 15.826 -5.566 1.00 90.06 391 GLY A O 1
ATOM 3157 N N . TYR A 1 392 ? -12.648 14.336 -3.898 1.00 92.06 392 TYR A N 1
ATOM 3158 C CA . TYR A 1 392 ? -13.432 15.168 -2.987 1.00 92.06 392 TYR A CA 1
ATOM 3159 C C . TYR A 1 392 ? -12.566 16.288 -2.403 1.00 92.06 392 TYR A C 1
ATOM 3161 O O . TYR A 1 392 ? -11.416 16.087 -2.003 1.00 92.06 392 TYR A O 1
ATOM 3169 N N . GLN A 1 393 ? -13.154 17.478 -2.299 1.00 91.50 393 GLN A N 1
ATOM 3170 C CA . GLN A 1 393 ? -12.485 18.651 -1.749 1.00 91.50 393 GLN A CA 1
ATOM 3171 C C . GLN A 1 393 ? -12.498 18.604 -0.220 1.00 91.50 393 GLN A C 1
ATOM 3173 O O . GLN A 1 393 ? -13.476 18.981 0.422 1.00 91.50 393 GLN A O 1
ATOM 3178 N N . VAL A 1 394 ? -11.390 18.146 0.363 1.00 94.44 394 VAL A N 1
ATOM 3179 C CA . VAL A 1 394 ? -11.188 18.062 1.816 1.00 94.44 394 VAL A CA 1
ATOM 3180 C C . VAL A 1 394 ? -9.989 18.901 2.251 1.00 94.44 394 VAL A C 1
ATOM 3182 O O . VAL A 1 394 ? -8.918 18.844 1.642 1.00 94.44 394 VAL A O 1
ATOM 3185 N N . SER A 1 395 ? -10.164 19.687 3.316 1.00 95.50 395 SER A N 1
ATOM 3186 C CA . SER A 1 395 ? -9.122 20.565 3.861 1.00 95.50 395 SER A CA 1
ATOM 3187 C C . SER A 1 395 ? -8.242 19.838 4.877 1.00 95.50 395 SER A C 1
ATOM 3189 O O . SER A 1 395 ? -8.750 19.179 5.786 1.00 95.50 395 SER A O 1
ATOM 3191 N N . ALA A 1 396 ? -6.922 20.015 4.775 1.00 96.69 396 ALA A N 1
ATOM 3192 C CA . ALA A 1 396 ? -5.968 19.501 5.758 1.00 96.69 396 ALA A CA 1
ATOM 3193 C C . ALA A 1 396 ? -6.043 20.211 7.123 1.00 96.69 396 ALA A C 1
ATOM 3195 O O . ALA A 1 396 ? -5.484 19.724 8.107 1.00 96.69 396 ALA A O 1
ATOM 3196 N N . ASP A 1 397 ? -6.757 21.336 7.220 1.00 96.81 397 ASP A N 1
ATOM 3197 C CA . ASP A 1 397 ? -6.947 22.062 8.482 1.00 96.81 397 ASP A CA 1
ATOM 3198 C C . ASP A 1 397 ? -7.640 21.226 9.559 1.00 96.81 397 ASP A C 1
ATOM 3200 O O . ASP A 1 397 ? -7.479 21.500 10.749 1.00 96.81 397 ASP A O 1
ATOM 3204 N N . VAL A 1 398 ? -8.326 20.158 9.152 1.00 96.81 398 VAL A N 1
ATOM 3205 C CA . VAL A 1 398 ? -8.912 19.157 10.041 1.00 96.81 398 VAL A CA 1
ATOM 3206 C C . VAL A 1 398 ? -7.907 18.606 11.063 1.00 96.81 398 VAL A C 1
ATOM 3208 O O . VAL A 1 398 ? -8.263 18.353 12.216 1.00 96.81 398 VAL A O 1
ATOM 3211 N N . PHE A 1 399 ? -6.628 18.493 10.679 1.00 97.31 399 PHE A N 1
ATOM 3212 C CA . PHE A 1 399 ? -5.572 17.946 11.529 1.00 97.31 399 PHE A CA 1
ATOM 3213 C C . PHE A 1 399 ? -5.091 18.912 12.616 1.00 97.31 399 PHE A C 1
ATOM 3215 O O . PHE A 1 399 ? -4.502 18.464 13.597 1.00 97.31 399 PHE A O 1
ATOM 3222 N N . LYS A 1 400 ? -5.400 20.215 12.514 1.00 95.62 400 LYS A N 1
ATOM 3223 C CA . LYS A 1 400 ? -5.066 21.209 13.553 1.00 95.62 400 LYS A CA 1
ATOM 3224 C C . LYS A 1 400 ? -5.723 20.886 14.897 1.00 95.62 400 LYS A C 1
ATOM 3226 O O . LYS A 1 400 ? -5.199 21.255 15.937 1.00 95.62 400 LYS A O 1
ATOM 3231 N N . ASN A 1 401 ? -6.850 20.172 14.891 1.00 92.81 401 ASN A N 1
ATOM 3232 C CA . ASN A 1 401 ? -7.546 19.767 16.117 1.00 92.81 401 ASN A CA 1
ATOM 3233 C C . ASN A 1 401 ? -6.795 18.682 16.909 1.00 92.81 401 ASN A C 1
ATOM 3235 O O . ASN A 1 401 ? -7.055 18.495 18.098 1.00 92.81 401 ASN A O 1
ATOM 3239 N N . PHE A 1 402 ? -5.884 17.964 16.248 1.00 94.44 402 PHE A N 1
ATOM 3240 C CA . PHE A 1 402 ? -5.111 16.860 16.818 1.00 94.44 402 PHE A CA 1
ATOM 3241 C C . PHE A 1 402 ? -3.654 17.233 17.097 1.00 94.44 402 PHE A C 1
ATOM 3243 O O . PHE A 1 402 ? -2.925 16.430 17.678 1.00 94.44 402 PHE A O 1
ATOM 3250 N N . GLU A 1 403 ? -3.235 18.427 16.682 1.00 94.19 403 GLU A N 1
ATOM 3251 C CA . GLU A 1 403 ? -1.880 18.933 16.849 1.00 94.19 403 GLU A CA 1
ATOM 3252 C C . GLU A 1 403 ? -1.755 19.731 18.150 1.00 94.19 403 GLU A C 1
ATOM 3254 O O . GLU A 1 403 ? -2.633 20.516 18.521 1.00 94.19 403 GLU A O 1
ATOM 3259 N N . LYS A 1 404 ? -0.649 19.516 18.861 1.00 92.12 404 LYS A N 1
ATOM 3260 C CA . LYS A 1 404 ? -0.248 20.330 20.001 1.00 92.12 404 LYS A CA 1
ATOM 3261 C C . LYS A 1 404 ? 1.274 20.340 20.111 1.00 92.12 404 LYS A C 1
ATOM 3263 O O . LYS A 1 404 ? 1.881 19.300 20.336 1.00 92.12 404 LYS A O 1
ATOM 3268 N N . GLU A 1 405 ? 1.863 21.532 20.032 1.00 90.00 405 GLU A N 1
ATOM 3269 C CA . GLU A 1 405 ? 3.312 21.757 20.193 1.00 90.00 405 GLU A CA 1
ATOM 3270 C C . GLU A 1 405 ? 4.174 20.967 19.184 1.00 90.00 405 GLU A C 1
ATOM 3272 O O . GLU A 1 405 ? 5.298 20.571 19.477 1.00 90.00 405 GLU A O 1
ATOM 3277 N N . GLY A 1 406 ? 3.660 20.759 17.970 1.00 87.81 406 GLY A N 1
ATOM 3278 C CA . GLY A 1 406 ? 4.308 19.998 16.902 1.00 87.81 406 GLY A CA 1
ATOM 3279 C C . GLY A 1 406 ? 4.106 18.482 16.988 1.00 87.81 406 GLY A C 1
ATOM 3280 O O . GLY A 1 406 ? 4.571 17.764 16.103 1.00 87.81 406 GLY A O 1
ATOM 3281 N N . GLU A 1 407 ? 3.407 17.990 18.012 1.00 92.56 407 GLU A N 1
ATOM 3282 C CA . GLU A 1 407 ? 3.044 16.581 18.162 1.00 92.56 407 GLU A CA 1
ATOM 3283 C C . GLU A 1 407 ? 1.585 16.335 17.782 1.00 92.56 407 GLU A C 1
ATOM 3285 O O . GLU A 1 407 ? 0.728 17.204 17.953 1.00 92.56 407 GLU A O 1
ATOM 3290 N N . PHE A 1 408 ? 1.294 15.128 17.297 1.00 93.50 408 PHE A N 1
ATOM 3291 C CA . PHE A 1 408 ? -0.060 14.714 16.944 1.00 93.50 408 PHE A CA 1
ATOM 3292 C C . PHE A 1 408 ? -0.567 13.648 17.902 1.00 93.50 408 PHE A C 1
ATOM 3294 O O . PHE A 1 408 ? 0.156 12.731 18.294 1.00 93.50 408 PHE A O 1
ATOM 3301 N N . PHE A 1 409 ? -1.841 13.762 18.254 1.00 89.50 409 PHE A N 1
ATOM 3302 C CA . PHE A 1 409 ? -2.493 12.877 19.203 1.00 89.50 409 PHE A CA 1
ATOM 3303 C C . PHE A 1 409 ? -3.727 12.250 18.592 1.00 89.50 409 PHE A C 1
ATOM 3305 O O . PHE A 1 409 ? -4.399 12.814 17.735 1.00 89.50 409 PHE A O 1
ATOM 3312 N N . CYS A 1 410 ? -4.066 11.078 19.103 1.00 86.31 410 CYS A N 1
ATOM 3313 C CA . CYS A 1 410 ? -5.281 10.382 18.755 1.00 86.31 410 CYS A CA 1
ATOM 3314 C C . CYS A 1 410 ? -6.511 11.293 18.933 1.00 86.31 410 CYS A C 1
ATOM 3316 O O . CYS A 1 410 ? -7.286 11.487 17.990 1.00 86.31 410 CYS A O 1
ATOM 3318 N N . PHE A 1 411 ? -6.734 11.799 20.144 1.00 84.75 411 PHE A N 1
ATOM 3319 C CA . PHE A 1 411 ? -7.907 12.601 20.493 1.00 84.75 411 PHE A CA 1
ATOM 3320 C C . PHE A 1 411 ? -7.472 13.984 20.961 1.00 84.75 411 PHE A C 1
ATOM 3322 O O . PHE A 1 411 ? -6.476 14.113 21.678 1.00 84.75 411 PHE A O 1
ATOM 3329 N N . ALA A 1 412 ? -8.262 15.003 20.625 1.00 80.00 412 ALA A N 1
ATOM 3330 C CA . ALA A 1 412 ? -8.027 16.362 21.090 1.00 80.00 412 ALA A CA 1
ATOM 3331 C C . ALA A 1 412 ? -7.957 16.421 22.630 1.00 80.00 412 ALA A C 1
ATOM 3333 O O . ALA A 1 412 ? -8.826 15.903 23.336 1.00 80.00 412 ALA A O 1
ATOM 3334 N N . GLY A 1 413 ? -6.905 17.052 23.159 1.00 71.00 413 GLY A N 1
ATOM 3335 C CA . GLY A 1 413 ? -6.701 17.223 24.602 1.00 71.00 413 GLY A CA 1
ATOM 3336 C C . GLY A 1 413 ? -6.251 15.968 25.362 1.00 71.00 413 GLY A C 1
ATOM 3337 O O . GLY A 1 413 ? -6.209 16.001 26.591 1.00 71.00 413 GLY A O 1
ATOM 3338 N N . GLN A 1 414 ? -5.904 14.880 24.667 1.00 76.12 414 GLN A N 1
ATOM 3339 C CA . GLN A 1 414 ? -5.375 13.651 25.266 1.00 76.12 414 GLN A CA 1
ATOM 3340 C C . GLN A 1 414 ? -3.949 13.372 24.796 1.00 76.12 414 GLN A C 1
ATOM 3342 O O . GLN A 1 414 ? -3.520 13.878 23.770 1.00 76.12 414 GLN A O 1
ATOM 3347 N N . SER A 1 415 ? -3.226 12.534 25.539 1.00 74.44 415 SER A N 1
ATOM 3348 C CA . SER A 1 415 ? -1.846 12.141 25.226 1.00 74.44 415 SER A CA 1
ATOM 3349 C C . SER A 1 415 ? -1.740 10.774 24.541 1.00 74.44 415 SER A C 1
ATOM 3351 O O . SER A 1 415 ? -0.659 10.197 24.490 1.00 74.44 415 SER A O 1
ATOM 3353 N N . ASN A 1 416 ? -2.856 10.198 24.081 1.00 72.50 416 ASN A N 1
ATOM 3354 C CA . ASN A 1 416 ? -2.838 8.882 23.447 1.00 72.50 416 ASN A CA 1
ATOM 3355 C C . ASN A 1 416 ? -2.241 8.988 22.033 1.00 72.50 416 ASN A C 1
ATOM 3357 O O . ASN A 1 416 ? -2.655 9.850 21.259 1.00 72.50 416 ASN A O 1
ATOM 3361 N N . GLN A 1 417 ? -1.301 8.108 21.701 1.00 79.31 417 GLN A N 1
ATOM 3362 C CA . GLN A 1 417 ? -0.648 8.017 20.393 1.00 79.31 417 GLN A CA 1
ATOM 3363 C C . GLN A 1 417 ? -0.629 6.542 19.989 1.00 79.31 417 GLN A C 1
ATOM 3365 O O . GLN A 1 417 ? 0.276 5.800 20.357 1.00 79.31 417 GLN A O 1
ATOM 3370 N N . ALA A 1 418 ? -1.688 6.107 19.307 1.00 80.94 418 ALA A N 1
ATOM 3371 C CA . ALA A 1 418 ? -1.823 4.757 18.772 1.00 80.94 418 ALA A CA 1
ATOM 3372 C C . ALA A 1 418 ? -0.908 4.557 17.561 1.00 80.94 418 ALA A C 1
ATOM 3374 O O . ALA A 1 418 ? -0.786 5.463 16.734 1.00 80.94 418 ALA A O 1
ATOM 3375 N N . LEU A 1 419 ? -0.328 3.366 17.417 1.00 86.06 419 LEU A N 1
ATOM 3376 C CA . LEU A 1 419 ? 0.590 3.062 16.324 1.00 86.06 419 LEU A CA 1
ATOM 3377 C C . LEU A 1 419 ? -0.126 3.115 14.963 1.00 86.06 419 LEU A C 1
ATOM 3379 O O . LEU A 1 419 ? 0.339 3.792 14.049 1.00 86.06 419 LEU A O 1
ATOM 3383 N N . THR A 1 420 ? -1.299 2.492 14.863 1.00 87.19 420 THR A N 1
ATOM 3384 C CA . THR A 1 420 ? -2.191 2.498 13.689 1.00 87.19 420 THR A CA 1
ATOM 3385 C C . THR A 1 420 ? -2.673 3.897 13.319 1.00 87.19 420 THR A C 1
ATOM 3387 O O . THR A 1 420 ? -2.550 4.304 12.165 1.00 87.19 420 THR A O 1
ATOM 3390 N N . GLY A 1 421 ? -3.122 4.683 14.302 1.00 90.75 421 GLY A N 1
ATOM 3391 C CA . GLY A 1 421 ? -3.524 6.073 14.076 1.00 90.75 421 GLY A CA 1
ATOM 3392 C C . GLY A 1 421 ? -2.379 6.935 13.531 1.00 90.75 421 GLY A C 1
ATOM 3393 O O . GLY A 1 421 ? -2.580 7.732 12.614 1.00 90.75 421 GLY A O 1
ATOM 3394 N N . MET A 1 422 ? -1.154 6.748 14.037 1.00 94.44 422 MET A N 1
ATOM 3395 C CA . MET A 1 422 ? 0.030 7.444 13.515 1.00 94.44 422 MET A CA 1
ATOM 3396 C C . MET A 1 422 ? 0.455 6.928 12.135 1.00 94.44 422 MET A C 1
ATOM 3398 O O . MET A 1 422 ? 0.888 7.716 11.295 1.00 94.44 422 MET A O 1
ATOM 3402 N N . PHE A 1 423 ? 0.293 5.634 11.864 1.00 95.00 423 PHE A N 1
ATOM 3403 C CA . PHE A 1 423 ? 0.519 5.042 10.547 1.00 95.00 423 PHE A CA 1
ATOM 3404 C C . PHE A 1 423 ? -0.443 5.594 9.489 1.00 95.00 423 PHE A C 1
ATOM 3406 O O . PHE A 1 423 ? -0.017 5.988 8.400 1.00 95.00 423 PHE A O 1
ATOM 3413 N N . ASN A 1 424 ? -1.729 5.709 9.809 1.00 96.38 424 ASN A N 1
ATOM 3414 C CA . ASN A 1 424 ? -2.709 6.277 8.890 1.00 96.38 424 ASN A CA 1
ATOM 3415 C C . ASN A 1 424 ? -2.520 7.785 8.702 1.00 96.38 424 ASN A C 1
ATOM 3417 O O . ASN A 1 424 ? -2.636 8.263 7.570 1.00 96.38 424 ASN A O 1
ATOM 3421 N N . LEU A 1 425 ? -2.117 8.518 9.748 1.00 97.56 425 LEU A N 1
ATOM 3422 C CA . LEU A 1 425 ? -1.664 9.906 9.617 1.00 97.56 425 LEU A CA 1
ATOM 3423 C C . LEU A 1 425 ? -0.463 10.013 8.667 1.00 97.56 425 LEU A C 1
ATOM 3425 O O . LEU A 1 425 ? -0.458 10.868 7.780 1.00 97.56 425 LEU A O 1
ATOM 3429 N N . TYR A 1 426 ? 0.527 9.124 8.797 1.00 97.75 426 TYR A N 1
ATOM 3430 C CA . TYR A 1 426 ? 1.686 9.090 7.907 1.00 97.75 426 TYR A CA 1
ATOM 3431 C C . TYR A 1 426 ? 1.274 8.861 6.450 1.00 97.75 426 TYR A C 1
ATOM 3433 O O . TYR A 1 426 ? 1.701 9.601 5.564 1.00 97.75 426 TYR A O 1
ATOM 3441 N N . ARG A 1 427 ? 0.390 7.893 6.181 1.00 97.25 427 ARG A N 1
ATOM 3442 C CA . ARG A 1 427 ? -0.144 7.643 4.830 1.00 97.25 427 ARG A CA 1
ATOM 3443 C C . ARG A 1 427 ? -0.910 8.850 4.284 1.00 97.25 427 ARG A C 1
ATOM 3445 O O . ARG A 1 427 ? -0.711 9.215 3.131 1.00 97.25 427 ARG A O 1
ATOM 3452 N N . ALA A 1 428 ? -1.755 9.483 5.097 1.00 97.75 428 ALA A N 1
ATOM 3453 C CA . ALA A 1 428 ? -2.535 10.658 4.706 1.00 97.75 428 ALA A CA 1
ATOM 3454 C C . ALA A 1 428 ? -1.652 11.878 4.399 1.00 97.75 428 ALA A C 1
ATOM 3456 O O . ALA A 1 428 ? -1.876 12.581 3.415 1.00 97.75 428 ALA A O 1
ATOM 3457 N N . SER A 1 429 ? -0.605 12.093 5.200 1.00 97.31 429 SER A N 1
ATOM 3458 C CA . SER A 1 429 ? 0.316 13.228 5.066 1.00 97.31 429 SER A CA 1
ATOM 3459 C C . SER A 1 429 ? 1.114 13.249 3.759 1.00 97.31 429 SER A C 1
ATOM 3461 O O . SER A 1 429 ? 1.605 14.296 3.351 1.00 97.31 429 SER A O 1
ATOM 3463 N N . GLN A 1 430 ? 1.224 12.109 3.072 1.00 95.25 430 GLN A N 1
ATOM 3464 C CA . GLN A 1 430 ? 1.929 12.000 1.792 1.00 95.25 430 GLN A CA 1
ATOM 3465 C C . GLN A 1 430 ? 1.115 12.525 0.599 1.00 95.25 430 GLN A C 1
ATOM 3467 O O . GLN A 1 430 ? 1.647 12.599 -0.503 1.00 95.25 430 GLN A O 1
ATOM 3472 N N . LEU A 1 431 ? -0.148 12.906 0.818 1.00 95.00 431 LEU A N 1
ATOM 3473 C CA . LEU A 1 431 ? -1.020 13.549 -0.171 1.00 95.00 431 LEU A CA 1
ATOM 3474 C C . LEU A 1 431 ? -1.118 15.066 0.066 1.00 95.00 431 LEU A C 1
ATOM 3476 O O . LEU A 1 431 ? -2.130 15.694 -0.260 1.00 95.00 431 LEU A O 1
ATOM 3480 N N . ALA A 1 432 ? -0.097 15.642 0.703 1.00 94.19 432 ALA A N 1
ATOM 3481 C CA . ALA A 1 432 ? -0.027 17.069 0.958 1.00 94.19 432 ALA A CA 1
ATOM 3482 C C . ALA A 1 432 ? 0.069 17.858 -0.347 1.00 94.19 432 ALA A C 1
ATOM 3484 O O . ALA A 1 432 ? 0.872 17.543 -1.225 1.00 94.19 432 ALA A O 1
ATOM 3485 N N . PHE A 1 433 ? -0.720 18.922 -0.443 1.00 94.19 433 PHE A N 1
ATOM 3486 C CA . PHE A 1 433 ? -0.513 19.950 -1.451 1.00 94.19 433 PHE A CA 1
ATOM 3487 C C . PHE A 1 433 ? 0.598 20.911 -0.996 1.00 94.19 433 PHE A C 1
ATOM 3489 O O . PHE A 1 433 ? 0.805 21.087 0.212 1.00 94.19 433 PHE A O 1
ATOM 3496 N N . PRO A 1 434 ? 1.289 21.604 -1.923 1.00 90.50 434 PRO A N 1
ATOM 3497 C CA . PRO A 1 434 ? 2.471 22.414 -1.607 1.00 90.50 434 PRO A CA 1
ATOM 3498 C C . PRO A 1 434 ? 2.291 23.442 -0.475 1.00 90.50 434 PRO A C 1
ATOM 3500 O O . PRO A 1 434 ? 3.251 23.775 0.225 1.00 90.50 434 PRO A O 1
ATOM 3503 N N . LYS A 1 435 ? 1.068 23.957 -0.283 1.00 91.38 435 LYS A N 1
ATOM 3504 C CA . LYS A 1 435 ? 0.724 24.996 0.708 1.00 91.38 435 LYS A CA 1
ATOM 3505 C C . LYS A 1 435 ? 0.307 24.448 2.082 1.00 91.38 435 LYS A C 1
ATOM 3507 O O . LYS A 1 435 ? 0.069 25.233 2.997 1.00 91.38 435 LYS A O 1
ATOM 3512 N N . GLU A 1 436 ? 0.194 23.133 2.245 1.00 94.88 436 GLU A N 1
ATOM 3513 C CA . GLU A 1 436 ? -0.357 22.506 3.451 1.00 94.88 436 GLU A CA 1
ATOM 3514 C C . GLU A 1 436 ? 0.736 22.156 4.473 1.00 94.88 436 GLU A C 1
ATOM 3516 O O . GLU A 1 436 ? 1.114 20.999 4.652 1.00 94.88 436 GLU A O 1
ATOM 3521 N N . GLU A 1 437 ? 1.229 23.166 5.195 1.00 94.31 437 GLU A N 1
ATOM 3522 C CA . GLU A 1 437 ? 2.284 22.994 6.213 1.00 94.31 437 GLU A CA 1
ATOM 3523 C C . GLU A 1 437 ? 1.907 22.010 7.334 1.00 94.31 437 GLU A C 1
ATOM 3525 O O . GLU A 1 437 ? 2.756 21.267 7.824 1.00 94.31 437 GLU A O 1
ATOM 3530 N N . ILE A 1 438 ? 0.624 21.934 7.706 1.00 96.88 438 ILE A N 1
ATOM 3531 C CA . ILE A 1 438 ? 0.151 20.994 8.735 1.00 96.88 438 ILE A CA 1
ATOM 3532 C C . ILE A 1 438 ? 0.439 19.532 8.363 1.00 96.88 438 ILE A C 1
ATOM 3534 O O . ILE A 1 438 ? 0.816 18.747 9.231 1.00 96.88 438 ILE A O 1
ATOM 3538 N N . LEU A 1 439 ? 0.336 19.167 7.080 1.00 96.88 439 LEU A N 1
ATOM 3539 C CA . LEU A 1 439 ? 0.638 17.809 6.626 1.00 96.88 439 LEU A CA 1
ATOM 3540 C C . LEU A 1 439 ? 2.137 17.550 6.528 1.00 96.88 439 LEU A C 1
ATOM 3542 O O . LEU A 1 439 ? 2.565 16.430 6.787 1.00 96.88 439 LEU A O 1
ATOM 3546 N N . LYS A 1 440 ? 2.951 18.568 6.230 1.00 94.62 440 LYS A N 1
ATOM 3547 C CA . LYS A 1 440 ? 4.416 18.438 6.289 1.00 94.62 440 LYS A CA 1
ATOM 3548 C C . LYS A 1 440 ? 4.871 18.143 7.719 1.00 94.62 440 LYS A C 1
ATOM 3550 O O . LYS A 1 440 ? 5.627 17.195 7.933 1.00 94.62 440 LYS A O 1
ATOM 3555 N N . ASN A 1 441 ? 4.319 18.866 8.697 1.00 95.69 441 ASN A N 1
ATOM 3556 C CA . ASN A 1 441 ? 4.546 18.604 10.120 1.00 95.69 441 ASN A CA 1
ATOM 3557 C C . ASN A 1 441 ? 4.053 17.204 10.517 1.00 95.69 441 ASN A C 1
ATOM 3559 O O . ASN A 1 441 ? 4.770 16.466 11.192 1.00 95.69 441 ASN A O 1
ATOM 3563 N N . ALA A 1 442 ? 2.866 16.801 10.049 1.00 97.19 442 ALA A N 1
ATOM 3564 C CA . ALA A 1 442 ? 2.324 15.467 10.298 1.00 97.19 442 ALA A CA 1
ATOM 3565 C C . ALA A 1 442 ? 3.213 14.356 9.716 1.00 97.19 442 ALA A C 1
ATOM 3567 O O . ALA A 1 442 ? 3.471 13.370 10.407 1.00 97.19 442 ALA A O 1
ATOM 3568 N N . LYS A 1 443 ? 3.729 14.516 8.487 1.00 96.12 443 LYS A N 1
ATOM 3569 C CA . LYS A 1 443 ? 4.656 13.574 7.831 1.00 96.12 443 LYS A CA 1
ATOM 3570 C C . LYS A 1 443 ? 5.944 13.431 8.634 1.00 96.12 443 LYS A C 1
ATOM 3572 O O . LYS A 1 443 ? 6.409 12.314 8.855 1.00 96.12 443 LYS A O 1
ATOM 3577 N N . GLU A 1 444 ? 6.514 14.549 9.086 1.00 95.19 444 GLU A N 1
ATOM 3578 C CA . GLU A 1 444 ? 7.743 14.550 9.880 1.00 95.19 444 GLU A CA 1
ATOM 3579 C C . GLU A 1 444 ? 7.544 13.873 11.241 1.00 95.19 444 GLU A C 1
ATOM 3581 O O . GLU A 1 444 ? 8.325 12.988 11.604 1.00 95.19 444 GLU A O 1
ATOM 3586 N N . PHE A 1 445 ? 6.494 14.251 11.972 1.00 96.38 445 PHE A N 1
ATOM 3587 C CA . PHE A 1 445 ? 6.180 13.683 13.280 1.00 96.38 445 PHE A CA 1
ATOM 3588 C C . PHE A 1 445 ? 5.893 12.181 13.189 1.00 96.38 445 PHE A C 1
ATOM 3590 O O . PHE A 1 445 ? 6.566 11.380 13.838 1.00 96.38 445 PHE A O 1
ATOM 3597 N N . SER A 1 446 ? 4.940 11.786 12.341 1.00 96.62 446 SER A N 1
ATOM 3598 C CA . SER A 1 446 ? 4.521 10.387 12.218 1.00 96.62 446 SER A CA 1
ATOM 3599 C C . SER A 1 446 ? 5.646 9.488 11.698 1.00 96.62 446 SER A C 1
ATOM 3601 O O . SER A 1 446 ? 5.847 8.404 12.237 1.00 96.62 446 SER A O 1
ATOM 3603 N N . SER A 1 447 ? 6.469 9.944 10.743 1.00 94.12 447 SER A N 1
ATOM 3604 C CA . SER A 1 447 ? 7.632 9.169 10.284 1.00 94.12 447 SER A CA 1
ATOM 3605 C C . SER A 1 447 ? 8.663 8.954 11.395 1.00 94.12 447 SER A C 1
ATOM 3607 O O . SER A 1 447 ? 9.182 7.846 11.534 1.00 94.12 447 SER A O 1
ATOM 3609 N N . LYS A 1 448 ? 8.959 9.985 12.203 1.00 94.31 448 LYS A N 1
ATOM 3610 C CA . LYS A 1 448 ? 9.872 9.860 13.353 1.00 94.31 448 LYS A CA 1
ATOM 3611 C C . LYS A 1 448 ? 9.304 8.926 14.417 1.00 94.31 448 LYS A C 1
ATOM 3613 O O . LYS A 1 448 ? 10.038 8.079 14.915 1.00 94.31 448 LYS A O 1
ATOM 3618 N N . TYR A 1 449 ? 8.014 9.055 14.724 1.00 93.62 449 TYR A N 1
ATOM 3619 C CA . TYR A 1 449 ? 7.319 8.199 15.681 1.00 93.62 449 TYR A CA 1
ATOM 3620 C C . TYR A 1 449 ? 7.383 6.722 15.263 1.00 93.62 449 TYR A C 1
ATOM 3622 O O . TYR A 1 449 ? 7.803 5.874 16.048 1.00 93.62 449 TYR A O 1
ATOM 3630 N N . LEU A 1 450 ? 7.036 6.417 14.007 1.00 93.12 450 LEU A N 1
ATOM 3631 C CA . LEU A 1 450 ? 7.024 5.049 13.479 1.00 93.12 450 LEU A CA 1
ATOM 3632 C C . LEU A 1 450 ? 8.431 4.440 13.415 1.00 93.12 450 LEU A C 1
ATOM 3634 O O . LEU A 1 450 ? 8.608 3.291 13.806 1.00 93.12 450 LEU A O 1
ATOM 3638 N N . LYS A 1 451 ? 9.445 5.208 12.989 1.00 90.69 451 LYS A N 1
ATOM 3639 C CA . LYS A 1 451 ? 10.848 4.753 12.991 1.00 90.69 451 LYS A CA 1
ATOM 3640 C C . LYS A 1 451 ? 11.357 4.477 14.397 1.00 90.69 451 LYS A C 1
ATOM 3642 O O . LYS A 1 451 ? 11.953 3.438 14.631 1.00 90.69 451 LYS A O 1
ATOM 3647 N N . HIS A 1 452 ? 11.067 5.367 15.344 1.00 90.62 452 HIS A N 1
ATOM 3648 C CA . HIS A 1 452 ? 11.431 5.150 16.739 1.00 90.62 452 HIS A CA 1
ATOM 3649 C C . HIS A 1 452 ? 10.797 3.864 17.287 1.00 90.62 452 HIS A C 1
ATOM 3651 O O . HIS A 1 452 ? 11.482 3.086 17.938 1.00 90.62 452 HIS A O 1
ATOM 3657 N N . LYS A 1 453 ? 9.513 3.614 16.990 1.00 87.56 453 LYS A N 1
ATOM 3658 C CA . LYS A 1 453 ? 8.817 2.376 17.376 1.00 87.56 453 LYS A CA 1
ATOM 3659 C C . LYS A 1 453 ? 9.401 1.126 16.709 1.00 87.56 453 LYS A C 1
ATOM 3661 O O . LYS A 1 453 ? 9.485 0.092 17.361 1.00 87.56 453 LYS A O 1
ATOM 3666 N N . GLN A 1 454 ? 9.852 1.236 15.460 1.00 86.50 454 GLN A N 1
ATOM 3667 C CA . GLN A 1 454 ? 10.577 0.174 14.757 1.00 86.50 454 GLN A CA 1
ATOM 3668 C C . GLN A 1 454 ? 11.943 -0.120 15.397 1.00 86.50 454 GLN A C 1
ATOM 3670 O O . GLN A 1 454 ? 12.285 -1.282 15.582 1.00 86.50 454 GLN A O 1
ATOM 3675 N N . ASP A 1 455 ? 12.702 0.912 15.775 1.00 86.50 455 ASP A N 1
ATOM 3676 C CA . ASP A 1 455 ? 14.051 0.768 16.342 1.00 86.50 455 ASP A CA 1
ATOM 3677 C C . ASP A 1 455 ? 14.058 0.099 17.730 1.00 86.50 455 ASP A C 1
ATOM 3679 O O . ASP A 1 455 ? 15.045 -0.537 18.105 1.00 86.50 455 ASP A O 1
ATOM 3683 N N . ILE A 1 456 ? 12.968 0.237 18.492 1.00 87.00 456 ILE A N 1
ATOM 3684 C CA . ILE A 1 456 ? 12.796 -0.378 19.820 1.00 87.00 456 ILE A CA 1
ATOM 3685 C C . ILE A 1 456 ? 11.972 -1.677 19.796 1.00 87.00 456 ILE A C 1
ATOM 3687 O O . ILE A 1 456 ? 11.682 -2.212 20.860 1.00 87.00 456 ILE A O 1
ATOM 3691 N N . ASP A 1 457 ? 11.620 -2.182 18.607 1.00 78.38 457 ASP A N 1
ATOM 3692 C CA . ASP A 1 457 ? 10.827 -3.408 18.391 1.00 78.38 457 ASP A CA 1
ATOM 3693 C C . ASP A 1 457 ? 9.427 -3.383 19.049 1.00 78.38 457 ASP A C 1
ATOM 3695 O O . ASP A 1 457 ? 8.882 -4.400 19.466 1.00 78.38 457 ASP A O 1
ATOM 3699 N N . GLU A 1 458 ? 8.812 -2.196 19.121 1.00 79.19 458 GLU A N 1
ATOM 3700 C CA . GLU A 1 458 ? 7.465 -1.966 19.670 1.00 79.19 458 GLU A CA 1
ATOM 3701 C C . GLU A 1 458 ? 6.451 -1.661 18.550 1.00 79.19 458 GLU A C 1
ATOM 3703 O O . GLU A 1 458 ? 5.610 -0.763 18.666 1.00 79.19 458 GLU A O 1
ATOM 3708 N N . LEU A 1 459 ? 6.518 -2.394 17.433 1.00 79.38 459 LEU A N 1
ATOM 3709 C CA . LEU A 1 459 ? 5.533 -2.308 16.342 1.00 79.38 459 LEU A CA 1
ATOM 3710 C C . LEU A 1 459 ? 4.269 -3.133 16.634 1.00 79.38 459 LEU A C 1
ATOM 3712 O O . LEU A 1 459 ? 3.733 -3.820 15.765 1.00 79.38 459 LEU A O 1
ATOM 3716 N N . ILE A 1 460 ? 3.801 -3.052 17.876 1.00 70.69 460 ILE A N 1
ATOM 3717 C CA . ILE A 1 460 ? 2.577 -3.684 18.354 1.00 70.69 460 ILE A CA 1
ATOM 3718 C C . ILE A 1 460 ? 1.561 -2.572 18.574 1.00 70.69 460 ILE A C 1
ATOM 3720 O O . ILE A 1 460 ? 1.831 -1.581 19.259 1.00 70.69 460 ILE A O 1
ATOM 3724 N N . ASP A 1 461 ? 0.392 -2.715 17.962 1.00 68.94 461 ASP A N 1
ATOM 3725 C CA . ASP A 1 461 ? -0.709 -1.803 18.212 1.00 68.94 461 ASP A CA 1
ATOM 3726 C C . ASP A 1 461 ? -1.589 -2.349 19.334 1.00 68.94 461 ASP A C 1
ATOM 3728 O O . ASP A 1 461 ? -1.980 -3.512 19.347 1.00 68.94 461 ASP A O 1
ATOM 3732 N N . LYS A 1 462 ? -1.915 -1.477 20.283 1.00 63.94 462 LYS A N 1
ATOM 3733 C CA . LYS A 1 462 ? -2.764 -1.815 21.426 1.00 63.94 462 LYS A CA 1
ATOM 3734 C C . LYS A 1 462 ? -4.208 -2.173 21.026 1.00 63.94 462 LYS A C 1
ATOM 3736 O O . LYS A 1 462 ? -4.924 -2.793 21.807 1.00 63.94 462 LYS A O 1
ATOM 3741 N N . TRP A 1 463 ? -4.656 -1.741 19.852 1.00 62.50 463 TRP A N 1
ATOM 3742 C CA . TRP A 1 463 ? -6.058 -1.708 19.431 1.00 62.50 463 TRP A CA 1
ATOM 3743 C C . TRP A 1 463 ? -6.394 -2.752 18.361 1.00 62.50 463 TRP A C 1
ATOM 3745 O O . TRP A 1 463 ? -7.569 -2.980 18.068 1.00 62.50 463 TRP A O 1
ATOM 3755 N N . ILE A 1 464 ? -5.391 -3.410 17.776 1.00 66.69 464 ILE A N 1
ATOM 3756 C CA . ILE A 1 464 ? -5.594 -4.457 16.775 1.00 66.69 464 ILE A CA 1
ATOM 3757 C C . ILE A 1 464 ? -4.494 -5.518 16.839 1.00 66.69 464 ILE A C 1
ATOM 3759 O O . ILE A 1 464 ? -3.304 -5.211 16.842 1.00 66.69 464 ILE A O 1
ATOM 3763 N N . ILE A 1 465 ? -4.905 -6.786 16.820 1.00 66.69 465 ILE A N 1
ATOM 3764 C CA . ILE A 1 465 ? -4.017 -7.911 16.538 1.00 66.69 465 ILE A CA 1
ATOM 3765 C C . ILE A 1 465 ? -4.091 -8.153 15.034 1.00 66.69 465 ILE A C 1
ATOM 3767 O O . ILE A 1 465 ? -5.017 -8.791 14.533 1.00 66.69 465 ILE A O 1
ATOM 3771 N N . MET A 1 466 ? -3.122 -7.589 14.318 1.00 71.69 466 MET A N 1
ATOM 3772 C CA . MET A 1 466 ? -2.947 -7.817 12.885 1.00 71.69 466 MET A CA 1
ATOM 3773 C C . MET A 1 466 ? -1.942 -8.934 12.656 1.00 71.69 466 MET A C 1
ATOM 3775 O O . MET A 1 466 ? -0.959 -9.053 13.388 1.00 71.69 466 MET A O 1
ATOM 3779 N N . LYS A 1 467 ? -2.139 -9.697 11.583 1.00 75.56 467 LYS A N 1
ATOM 3780 C CA . LYS A 1 467 ? -1.206 -10.744 11.161 1.00 75.56 467 LYS A CA 1
ATOM 3781 C C . LYS A 1 467 ? 0.234 -10.245 10.965 1.00 75.56 467 LYS A C 1
ATOM 3783 O O . LYS A 1 467 ? 1.155 -10.954 11.361 1.00 75.56 467 LYS A O 1
ATOM 3788 N N . ASP A 1 468 ? 0.435 -9.080 10.339 1.00 78.75 468 ASP A N 1
ATOM 3789 C CA . ASP A 1 468 ? 1.777 -8.536 10.058 1.00 78.75 468 ASP A CA 1
ATOM 3790 C C . ASP A 1 468 ? 1.820 -6.992 10.028 1.00 78.75 468 ASP A C 1
ATOM 3792 O O . ASP A 1 468 ? 2.173 -6.363 9.026 1.00 78.75 468 ASP A O 1
ATOM 3796 N N . LEU A 1 469 ? 1.466 -6.357 11.151 1.00 81.88 469 LEU A N 1
ATOM 3797 C CA . LEU A 1 469 ? 1.608 -4.902 11.306 1.00 81.88 469 LEU A CA 1
ATOM 3798 C C . LEU A 1 469 ? 3.061 -4.401 11.135 1.00 81.88 469 LEU A C 1
ATOM 3800 O O . LEU A 1 469 ? 3.248 -3.369 10.478 1.00 81.88 469 LEU A O 1
ATOM 3804 N N . PRO A 1 470 ? 4.099 -5.093 11.657 1.00 82.44 470 PRO A N 1
ATOM 3805 C CA . PRO A 1 470 ? 5.483 -4.688 11.427 1.00 82.44 470 PRO A CA 1
ATOM 3806 C C . PRO A 1 470 ? 5.849 -4.647 9.941 1.00 82.44 470 PRO A C 1
ATOM 3808 O O . PRO A 1 470 ? 6.506 -3.700 9.504 1.00 82.44 470 PRO A O 1
ATOM 3811 N N . GLY A 1 471 ? 5.387 -5.622 9.149 1.00 77.56 471 GLY A N 1
ATOM 3812 C CA . GLY A 1 471 ? 5.569 -5.638 7.701 1.00 77.56 471 GLY A CA 1
ATOM 3813 C C . GLY A 1 471 ? 4.863 -4.483 6.987 1.00 77.56 471 GLY A C 1
ATOM 3814 O O . GLY A 1 471 ? 5.453 -3.875 6.092 1.00 77.56 471 GLY A O 1
ATOM 3815 N N . GLU A 1 472 ? 3.635 -4.131 7.386 1.00 84.81 472 GLU A N 1
ATOM 3816 C CA . GLU A 1 472 ? 2.902 -2.993 6.804 1.00 84.81 472 GLU A CA 1
ATOM 3817 C C . GLU A 1 472 ? 3.617 -1.656 7.048 1.00 84.81 472 GLU A C 1
ATOM 3819 O O . GLU A 1 472 ? 3.785 -0.850 6.126 1.00 84.81 472 GLU A O 1
ATOM 3824 N N . ILE A 1 473 ? 4.068 -1.426 8.285 1.00 87.31 473 ILE A N 1
ATOM 3825 C CA . ILE A 1 473 ? 4.783 -0.200 8.662 1.00 87.31 473 ILE A CA 1
ATOM 3826 C C . ILE A 1 473 ? 6.168 -0.173 8.013 1.00 87.31 473 ILE A C 1
ATOM 3828 O O . ILE A 1 473 ? 6.564 0.858 7.466 1.00 87.31 473 ILE A O 1
ATOM 3832 N N . GLY A 1 474 ? 6.884 -1.300 8.024 1.00 81.69 474 GLY A N 1
ATOM 3833 C CA . GLY A 1 474 ? 8.190 -1.436 7.384 1.00 81.69 474 GLY A CA 1
ATOM 3834 C C . GLY A 1 474 ? 8.130 -1.101 5.895 1.00 81.69 474 GLY A C 1
ATOM 3835 O O . GLY A 1 474 ? 8.908 -0.270 5.427 1.00 81.69 474 GLY A O 1
ATOM 3836 N N . PHE A 1 475 ? 7.145 -1.654 5.179 1.00 82.31 475 PHE A N 1
ATOM 3837 C CA . PHE A 1 475 ? 6.916 -1.350 3.767 1.00 82.31 475 PHE A CA 1
ATOM 3838 C C . PHE A 1 475 ? 6.673 0.144 3.533 1.00 82.31 475 PHE A C 1
ATOM 3840 O O . PHE A 1 475 ? 7.308 0.732 2.665 1.00 82.31 475 PHE A O 1
ATOM 3847 N N . ALA A 1 476 ? 5.794 0.782 4.310 1.00 84.81 476 ALA A N 1
ATOM 3848 C CA . ALA A 1 476 ? 5.473 2.196 4.109 1.00 84.81 476 ALA A CA 1
ATOM 3849 C C . ALA A 1 476 ? 6.635 3.144 4.450 1.00 84.81 476 ALA A C 1
ATOM 3851 O O . ALA A 1 476 ? 6.745 4.216 3.856 1.00 84.81 476 ALA A O 1
ATOM 3852 N N . LEU A 1 477 ? 7.488 2.780 5.416 1.00 82.94 477 LEU A N 1
ATOM 3853 C CA . LEU A 1 477 ? 8.681 3.556 5.766 1.00 82.94 477 LEU A CA 1
ATOM 3854 C C . LEU A 1 477 ? 9.794 3.423 4.719 1.00 82.94 477 LEU A C 1
ATOM 3856 O O . LEU A 1 477 ? 10.562 4.371 4.535 1.00 82.94 477 LEU A O 1
ATOM 3860 N N . GLU A 1 478 ? 9.890 2.269 4.055 1.00 80.75 478 GLU A N 1
ATOM 3861 C CA . GLU A 1 478 ? 10.860 2.012 2.985 1.00 80.75 478 GLU A CA 1
ATOM 3862 C C . GLU A 1 478 ? 10.390 2.570 1.634 1.00 80.75 478 GLU A C 1
ATOM 3864 O O . GLU A 1 478 ? 11.171 3.186 0.904 1.00 80.75 478 GLU A O 1
ATOM 3869 N N . ILE A 1 479 ? 9.109 2.385 1.311 1.00 82.38 479 ILE A N 1
ATOM 3870 C CA . ILE A 1 479 ? 8.497 2.761 0.038 1.00 82.38 479 ILE A CA 1
ATOM 3871 C C . ILE A 1 479 ? 7.451 3.858 0.289 1.00 82.38 479 ILE A C 1
ATOM 3873 O O . ILE A 1 479 ? 6.311 3.555 0.650 1.00 82.38 479 ILE A O 1
ATOM 3877 N N . PRO A 1 480 ? 7.798 5.145 0.078 1.00 87.44 480 PRO A N 1
ATOM 3878 C CA . PRO A 1 480 ? 6.829 6.229 0.198 1.00 87.44 480 PRO A CA 1
ATOM 3879 C C . PRO A 1 480 ? 5.730 6.095 -0.863 1.00 87.44 480 PRO A C 1
ATOM 3881 O O . PRO A 1 480 ? 5.919 5.466 -1.903 1.00 87.44 480 PRO A O 1
ATOM 3884 N N . TRP A 1 481 ? 4.596 6.764 -0.668 1.00 93.62 481 TRP A N 1
ATOM 3885 C CA . TRP A 1 481 ? 3.452 6.726 -1.581 1.00 93.62 481 TRP A CA 1
ATOM 3886 C C . TRP A 1 481 ? 3.819 7.123 -3.020 1.00 93.62 481 TRP A C 1
ATOM 3888 O O . TRP A 1 481 ? 3.318 6.512 -3.963 1.00 93.62 481 TRP A O 1
ATOM 3898 N N . TYR A 1 482 ? 4.753 8.067 -3.198 1.00 91.94 482 TYR A N 1
ATOM 3899 C CA . TYR A 1 482 ? 5.294 8.447 -4.511 1.00 91.94 482 TYR A CA 1
ATOM 3900 C C . TYR A 1 482 ? 6.072 7.318 -5.205 1.00 91.94 482 TYR A C 1
ATOM 3902 O O . TYR A 1 482 ? 6.145 7.302 -6.425 1.00 91.94 482 TYR A O 1
ATOM 3910 N N . ALA A 1 483 ? 6.613 6.355 -4.458 1.00 87.25 483 ALA A N 1
ATOM 3911 C CA . ALA A 1 483 ? 7.270 5.158 -4.984 1.00 87.25 483 ALA A CA 1
ATOM 3912 C C . ALA A 1 483 ? 6.358 3.913 -4.960 1.00 87.25 483 ALA A C 1
ATOM 3914 O O . ALA A 1 483 ? 6.734 2.863 -5.473 1.00 87.25 483 ALA A O 1
ATOM 3915 N N . SER A 1 484 ? 5.170 3.988 -4.354 1.00 86.00 484 SER A N 1
ATOM 3916 C CA . SER A 1 484 ? 4.303 2.821 -4.174 1.00 86.00 484 SER A CA 1
ATOM 3917 C C . SER A 1 484 ? 3.577 2.462 -5.473 1.00 86.00 484 SER A C 1
ATOM 3919 O O . SER A 1 484 ? 2.537 3.045 -5.795 1.00 86.00 484 SER A O 1
ATOM 3921 N N . LEU A 1 485 ? 4.132 1.524 -6.248 1.00 87.56 485 LEU A N 1
ATOM 3922 C CA . LEU A 1 485 ? 3.482 1.017 -7.461 1.00 87.56 485 LEU A CA 1
ATOM 3923 C C . LEU A 1 485 ? 2.330 0.060 -7.105 1.00 87.56 485 LEU A C 1
ATOM 3925 O O . LEU A 1 485 ? 2.507 -0.778 -6.213 1.00 87.56 485 LEU A O 1
ATOM 3929 N N . PRO A 1 486 ? 1.188 0.106 -7.821 1.00 88.19 486 PRO A N 1
ATOM 3930 C CA . PRO A 1 486 ? -0.013 -0.660 -7.486 1.00 88.19 486 PRO A CA 1
ATOM 3931 C C . PRO A 1 486 ? 0.231 -2.148 -7.215 1.00 88.19 486 PRO A C 1
ATOM 3933 O O . PRO A 1 486 ? -0.192 -2.670 -6.182 1.00 88.19 486 PRO A O 1
ATOM 3936 N N . ARG A 1 487 ? 0.935 -2.856 -8.111 1.00 86.06 487 ARG A N 1
ATOM 3937 C CA . ARG A 1 487 ? 1.202 -4.296 -7.938 1.00 86.06 487 ARG A CA 1
ATOM 3938 C C . ARG A 1 487 ? 2.263 -4.603 -6.889 1.00 86.06 487 ARG A C 1
ATOM 3940 O O . ARG A 1 487 ? 2.272 -5.723 -6.386 1.00 86.06 487 ARG A O 1
ATOM 3947 N N . VAL A 1 488 ? 3.132 -3.648 -6.557 1.00 82.81 488 VAL A N 1
ATOM 3948 C CA . VAL A 1 488 ? 4.137 -3.813 -5.500 1.00 82.81 488 VAL A CA 1
ATOM 3949 C C . VAL A 1 488 ? 3.444 -3.771 -4.144 1.00 82.81 488 VAL A C 1
ATOM 3951 O O . VAL A 1 488 ? 3.529 -4.745 -3.405 1.00 82.81 488 VAL A O 1
ATOM 3954 N N . GLU A 1 489 ? 2.677 -2.717 -3.861 1.00 83.88 489 GLU A N 1
ATOM 3955 C CA . GLU A 1 489 ? 1.905 -2.600 -2.614 1.00 83.88 489 GLU A CA 1
ATOM 3956 C C . GLU A 1 489 ? 0.913 -3.752 -2.456 1.00 83.88 489 GLU A C 1
ATOM 3958 O O . GLU A 1 489 ? 0.913 -4.428 -1.428 1.00 83.88 489 GLU A O 1
ATOM 3963 N N . THR A 1 490 ? 0.144 -4.045 -3.515 1.00 84.75 490 THR A N 1
ATOM 3964 C CA . THR A 1 490 ? -0.824 -5.154 -3.513 1.00 84.75 490 THR A CA 1
ATOM 3965 C C . THR A 1 490 ? -0.164 -6.469 -3.142 1.00 84.75 490 THR A C 1
ATOM 3967 O O . THR A 1 490 ? -0.718 -7.264 -2.382 1.00 84.75 490 THR A O 1
ATOM 3970 N N . ARG A 1 491 ? 1.034 -6.714 -3.679 1.00 83.69 491 ARG A N 1
ATOM 3971 C CA . ARG A 1 491 ? 1.716 -7.973 -3.458 1.00 83.69 491 ARG A CA 1
ATOM 3972 C C . ARG A 1 491 ? 2.042 -8.159 -1.984 1.00 83.69 491 ARG A C 1
ATOM 3974 O O . ARG A 1 491 ? 1.615 -9.164 -1.421 1.00 83.69 491 ARG A O 1
ATOM 3981 N N . PHE A 1 492 ? 2.748 -7.214 -1.366 1.00 79.44 492 PHE A N 1
ATOM 3982 C CA . PHE A 1 492 ? 3.068 -7.291 0.063 1.00 79.44 492 PHE A CA 1
ATOM 3983 C C . PHE A 1 492 ? 1.796 -7.359 0.911 1.00 79.44 492 PHE A C 1
ATOM 3985 O O . PHE A 1 492 ? 1.702 -8.187 1.816 1.00 79.44 492 PHE A O 1
ATOM 3992 N N . TYR A 1 493 ? 0.771 -6.587 0.549 1.00 82.88 493 TYR A N 1
ATOM 3993 C CA . TYR A 1 493 ? -0.448 -6.532 1.338 1.00 82.88 493 TYR A CA 1
ATOM 3994 C C . TYR A 1 493 ? -1.273 -7.826 1.333 1.00 82.88 493 TYR A C 1
ATOM 3996 O O . TYR A 1 493 ? -1.846 -8.187 2.357 1.00 82.88 493 TYR A O 1
ATOM 4004 N N . ILE A 1 494 ? -1.288 -8.584 0.230 1.00 82.88 494 ILE A N 1
ATOM 4005 C CA . ILE A 1 494 ? -1.922 -9.917 0.183 1.00 82.88 494 ILE A CA 1
ATOM 4006 C C . ILE A 1 494 ? -1.298 -10.877 1.213 1.00 82.88 494 ILE A C 1
ATOM 4008 O O . ILE A 1 494 ? -1.981 -11.761 1.731 1.00 82.88 494 ILE A O 1
ATOM 4012 N N . GLU A 1 495 ? -0.006 -10.734 1.516 1.00 78.88 495 GLU A N 1
ATOM 4013 C CA . GLU A 1 495 ? 0.654 -11.538 2.550 1.00 78.88 495 GLU A CA 1
ATOM 4014 C C . GLU A 1 495 ? 0.435 -11.003 3.960 1.00 78.88 495 GLU A C 1
ATOM 4016 O O . GLU A 1 495 ? 0.391 -11.804 4.893 1.00 78.88 495 GLU A O 1
ATOM 4021 N N . GLN A 1 496 ? 0.250 -9.695 4.107 1.00 81.25 496 GLN A N 1
ATOM 4022 C CA . GLN A 1 496 ? 0.082 -9.029 5.399 1.00 81.25 496 GLN A CA 1
ATOM 4023 C C . GLN A 1 496 ? -1.353 -9.104 5.924 1.00 81.25 496 GLN A C 1
ATOM 4025 O O . GLN A 1 496 ? -1.554 -9.274 7.121 1.00 81.25 496 GLN A O 1
ATOM 4030 N N . TYR A 1 497 ? -2.351 -9.050 5.041 1.00 83.31 497 TYR A N 1
ATOM 4031 C CA . TYR A 1 497 ? -3.762 -9.090 5.419 1.00 83.31 497 TYR A CA 1
ATOM 4032 C C . TYR A 1 497 ? -4.134 -10.426 6.087 1.00 83.31 497 TYR A C 1
ATOM 4034 O O . TYR A 1 497 ? -3.909 -11.505 5.521 1.00 83.31 497 TYR A O 1
ATOM 4042 N N . GLY A 1 498 ? -4.709 -10.372 7.294 1.00 76.94 498 GLY A N 1
ATOM 4043 C CA . GLY A 1 498 ? -5.039 -11.561 8.086 1.00 76.94 498 GLY A CA 1
ATOM 4044 C C . GLY A 1 498 ? -6.370 -12.223 7.746 1.00 76.94 498 GLY A C 1
ATOM 4045 O O . GLY A 1 498 ? -6.653 -13.311 8.259 1.00 76.94 498 GLY A O 1
ATOM 4046 N N . GLY A 1 499 ? -7.167 -11.621 6.857 1.00 85.38 499 GLY A N 1
ATOM 4047 C CA . GLY A 1 499 ? -8.506 -12.114 6.540 1.00 85.38 499 GLY A CA 1
ATOM 4048 C C . GLY A 1 499 ? -9.392 -12.063 7.781 1.00 85.38 499 GLY A C 1
ATOM 4049 O O . GLY A 1 499 ? -9.368 -11.066 8.494 1.00 85.38 499 GLY A O 1
ATOM 4050 N N . GLU A 1 500 ? -10.133 -13.135 8.057 1.00 77.94 500 GLU A N 1
ATOM 4051 C CA . GLU A 1 500 ? -10.997 -13.245 9.248 1.00 77.94 500 GLU A CA 1
ATOM 4052 C C . GLU A 1 500 ? -10.224 -13.378 10.576 1.00 77.94 500 GLU A C 1
ATOM 4054 O O . GLU A 1 500 ? -10.817 -13.234 11.642 1.00 77.94 500 GLU A O 1
ATOM 4059 N N . ASN A 1 501 ? -8.914 -13.665 10.520 1.00 68.69 501 ASN A N 1
ATOM 4060 C CA . ASN A 1 501 ? -8.079 -13.889 11.708 1.00 68.69 501 ASN A CA 1
ATOM 4061 C C . ASN A 1 501 ? -7.513 -12.599 12.309 1.00 68.69 501 ASN A C 1
ATOM 4063 O O . ASN A 1 501 ? -6.947 -12.644 13.398 1.00 68.69 501 ASN A O 1
ATOM 4067 N N . ASP A 1 502 ? -7.606 -11.476 11.595 1.00 64.12 502 ASP A N 1
ATOM 4068 C CA . ASP A 1 502 ? -7.297 -10.174 12.180 1.00 64.12 502 ASP A CA 1
ATOM 4069 C C . ASP A 1 502 ? -8.418 -9.829 13.160 1.00 64.12 502 ASP A C 1
ATOM 4071 O O . ASP A 1 502 ? -9.593 -9.753 12.784 1.00 64.12 502 ASP A O 1
ATOM 4075 N N . VAL A 1 503 ? -8.048 -9.618 14.419 1.00 58.19 503 VAL A N 1
ATOM 4076 C CA . VAL A 1 503 ? -9.007 -9.346 15.487 1.00 58.19 503 VAL A CA 1
ATOM 4077 C C . VAL A 1 503 ? -8.746 -7.959 16.046 1.00 58.19 503 VAL A C 1
ATOM 4079 O O . VAL A 1 503 ? -7.623 -7.611 16.414 1.00 58.19 503 VAL A O 1
ATOM 4082 N N . TRP A 1 504 ? -9.793 -7.146 16.126 1.00 56.19 504 TRP A N 1
ATOM 4083 C CA . TRP A 1 504 ? -9.704 -5.816 16.706 1.00 56.19 504 TRP A CA 1
ATOM 4084 C C . TRP A 1 504 ? -9.837 -5.958 18.218 1.00 56.19 504 TRP A C 1
ATOM 4086 O O . TRP A 1 504 ? -10.859 -6.433 18.713 1.00 56.19 504 TRP A O 1
ATOM 4096 N N . ILE A 1 505 ? -8.834 -5.530 18.984 1.00 50.84 505 ILE A N 1
ATOM 4097 C CA . ILE A 1 505 ? -8.995 -5.373 20.434 1.00 50.84 505 ILE A CA 1
ATOM 4098 C C . ILE A 1 505 ? -9.706 -4.044 20.634 1.00 50.84 505 ILE A C 1
ATOM 4100 O O . ILE A 1 505 ? -9.094 -3.028 20.938 1.00 50.84 505 ILE A O 1
ATOM 4104 N N . GLY A 1 506 ? -11.006 -4.080 20.368 1.00 39.53 506 GLY A N 1
ATOM 4105 C CA . GLY A 1 506 ? -11.935 -2.985 20.492 1.00 39.53 506 GLY A CA 1
ATOM 4106 C C . GLY A 1 506 ? -11.538 -1.705 19.751 1.00 39.53 506 GLY A C 1
ATOM 4107 O O . GLY A 1 506 ? -10.669 -0.966 20.196 1.00 39.53 506 GLY A O 1
ATOM 4108 N N . ASN A 1 507 ? -12.252 -1.359 18.673 1.00 31.59 507 ASN A N 1
ATOM 4109 C CA . ASN A 1 507 ? -12.145 -0.042 18.028 1.00 31.59 507 ASN A CA 1
ATOM 4110 C C . ASN A 1 507 ? -12.136 1.067 19.090 1.00 31.59 507 ASN A C 1
ATOM 4112 O O . ASN A 1 507 ? -13.178 1.273 19.702 1.00 31.59 507 ASN A O 1
ATOM 4116 N N . ARG A 1 508 ? -10.957 1.674 19.321 1.00 41.88 508 ARG A N 1
ATOM 4117 C CA . ARG A 1 508 ? -10.529 2.861 20.099 1.00 41.88 508 ARG A CA 1
ATOM 4118 C C . ARG A 1 508 ? -11.251 3.266 21.402 1.00 41.88 508 ARG A C 1
ATOM 4120 O O . ARG A 1 508 ? -10.798 4.180 22.090 1.00 41.88 508 ARG A O 1
ATOM 4127 N N . ASN A 1 509 ? -12.330 2.583 21.754 1.00 40.09 509 ASN A N 1
ATOM 4128 C CA . ASN A 1 509 ? -13.285 2.768 22.837 1.00 40.09 509 ASN A CA 1
ATOM 4129 C C . ASN A 1 509 ? -14.050 1.464 23.185 1.00 40.09 509 ASN A C 1
ATOM 4131 O O . ASN A 1 509 ? -14.548 1.353 24.298 1.00 40.09 509 ASN A O 1
ATOM 4135 N N . VAL A 1 510 ? -14.096 0.442 22.324 1.00 39.34 510 VAL A N 1
ATOM 4136 C CA . VAL A 1 510 ? -14.786 -0.826 22.627 1.00 39.34 510 VAL A CA 1
ATOM 4137 C C . VAL A 1 510 ? -14.068 -1.628 23.732 1.00 39.34 510 VAL A C 1
ATOM 4139 O O . VAL A 1 510 ? -12.851 -1.787 23.734 1.00 39.34 510 VAL A O 1
ATOM 4142 N N . LYS A 1 511 ? -14.842 -2.144 24.696 1.00 52.09 511 LYS A N 1
ATOM 4143 C CA . LYS A 1 511 ? -14.378 -2.763 25.959 1.00 52.09 511 LYS A CA 1
ATOM 4144 C C . LYS A 1 511 ? -13.980 -4.244 25.846 1.00 52.09 511 LYS A C 1
ATOM 4146 O O . LYS A 1 511 ? -13.765 -4.881 26.874 1.00 52.09 511 LYS A O 1
ATOM 4151 N N . GLN A 1 512 ? -13.930 -4.790 24.630 1.00 55.34 512 GLN A N 1
ATOM 4152 C CA . GLN A 1 512 ? -13.773 -6.219 24.324 1.00 55.34 512 GLN A CA 1
ATOM 4153 C C . GLN A 1 512 ? -13.077 -6.464 22.988 1.00 55.34 512 GLN A C 1
ATOM 4155 O O . GLN A 1 512 ? -12.991 -5.565 22.152 1.00 55.34 512 GLN A O 1
ATOM 4160 N N . VAL A 1 513 ? -12.653 -7.710 22.789 1.00 57.75 513 VAL A N 1
ATOM 4161 C CA . VAL A 1 513 ? -12.209 -8.248 21.501 1.00 57.75 513 VAL A CA 1
ATOM 4162 C C . VAL A 1 513 ? -13.395 -8.308 20.525 1.00 57.75 513 VAL A C 1
ATOM 4164 O O . VAL A 1 513 ? -14.476 -8.781 20.872 1.00 57.75 513 VAL A O 1
ATOM 4167 N N . VAL A 1 514 ? -13.216 -7.783 19.311 1.00 63.91 514 VAL A N 1
ATOM 4168 C CA . VAL A 1 514 ? -14.266 -7.620 18.299 1.00 63.91 514 VAL A CA 1
ATOM 4169 C C . VAL A 1 514 ? -13.759 -8.010 16.912 1.00 63.91 514 VAL A C 1
ATOM 4171 O O . VAL A 1 514 ? -12.630 -7.705 16.533 1.00 63.91 514 VAL A O 1
ATOM 4174 N N . SER A 1 515 ? -14.634 -8.628 16.119 1.00 71.44 515 SER A N 1
ATOM 4175 C CA . SER A 1 515 ? -14.418 -8.843 14.688 1.00 71.44 515 SER A CA 1
ATOM 4176 C C . SER A 1 515 ? -15.343 -7.943 13.863 1.00 71.44 515 SER A C 1
ATOM 4178 O O . SER A 1 515 ? -16.472 -7.648 14.266 1.00 71.44 515 SER A O 1
ATOM 4180 N N . MET A 1 516 ? -14.835 -7.503 12.711 1.00 83.25 516 MET A N 1
ATOM 4181 C CA . MET A 1 516 ? -15.523 -6.662 11.728 1.00 83.25 516 MET A CA 1
ATOM 4182 C C . MET A 1 516 ? -15.638 -7.458 10.420 1.00 83.25 516 MET A C 1
ATOM 4184 O O . MET A 1 516 ? -14.767 -7.327 9.554 1.00 83.25 516 MET A O 1
ATOM 4188 N N . PRO A 1 517 ? -16.668 -8.311 10.253 1.00 85.88 517 PRO A N 1
ATOM 4189 C CA . PRO A 1 517 ? -16.707 -9.316 9.187 1.00 85.88 517 PRO A CA 1
ATOM 4190 C C . PRO A 1 517 ? -16.681 -8.737 7.772 1.00 85.88 517 PRO A C 1
ATOM 4192 O O . PRO A 1 517 ? -16.222 -9.390 6.836 1.00 85.88 517 PRO A O 1
ATOM 4195 N N . TYR A 1 518 ? -17.165 -7.506 7.590 1.00 90.50 518 TYR A N 1
ATOM 4196 C CA . TYR A 1 518 ? -17.115 -6.840 6.292 1.00 90.50 518 TYR A CA 1
ATOM 4197 C C . TYR A 1 518 ? -15.783 -6.151 6.010 1.00 90.50 518 TYR A C 1
ATOM 4199 O O . TYR A 1 518 ? -15.499 -5.903 4.845 1.00 90.50 518 TYR A O 1
ATOM 4207 N N . VAL A 1 519 ? -14.938 -5.908 7.016 1.00 88.12 519 VAL A N 1
ATOM 4208 C CA . VAL A 1 519 ? -13.578 -5.360 6.852 1.00 88.12 519 VAL A CA 1
ATOM 4209 C C . VAL A 1 519 ? -12.538 -6.482 6.752 1.00 88.12 519 VAL A C 1
ATOM 4211 O O . VAL A 1 519 ? -11.604 -6.405 5.948 1.00 88.12 519 VAL A O 1
ATOM 4214 N N . ASN A 1 520 ? -12.703 -7.531 7.558 1.00 86.44 520 ASN A N 1
ATOM 4215 C CA . ASN A 1 520 ? -11.786 -8.652 7.742 1.00 86.44 520 ASN A CA 1
ATOM 4216 C C . ASN A 1 520 ? -12.430 -9.937 7.224 1.00 86.44 520 ASN A C 1
ATOM 4218 O O . ASN A 1 520 ? -13.129 -10.642 7.947 1.00 86.44 520 ASN A O 1
ATOM 4222 N N . ASN A 1 521 ? -12.227 -10.202 5.932 1.00 86.75 521 ASN A N 1
ATOM 4223 C CA . ASN A 1 521 ? -12.973 -11.204 5.189 1.00 86.75 521 ASN A CA 1
ATOM 4224 C C . ASN A 1 521 ? -12.051 -12.054 4.301 1.00 86.75 521 ASN A C 1
ATOM 4226 O O . ASN A 1 521 ? -11.332 -11.544 3.436 1.00 86.75 521 ASN A O 1
ATOM 4230 N N . ASN A 1 522 ? -12.112 -13.375 4.477 1.00 88.62 522 ASN A N 1
ATOM 4231 C CA . ASN A 1 522 ? -11.362 -14.323 3.655 1.00 88.62 522 ASN A CA 1
ATOM 4232 C C . ASN A 1 522 ? -11.797 -14.311 2.180 1.00 88.62 522 ASN A C 1
ATOM 4234 O O . ASN A 1 522 ? -10.966 -14.566 1.310 1.00 88.62 522 ASN A O 1
ATOM 4238 N N . GLU A 1 523 ? -13.053 -13.973 1.865 1.00 90.50 523 GLU A N 1
ATOM 4239 C CA . GLU A 1 523 ? -13.514 -13.834 0.479 1.00 90.50 523 GLU A CA 1
ATOM 4240 C C . GLU A 1 523 ? -12.737 -12.745 -0.268 1.00 90.50 523 GLU A C 1
ATOM 4242 O O . GLU A 1 523 ? -12.391 -12.940 -1.435 1.00 90.50 523 GLU A O 1
ATOM 4247 N N . TYR A 1 524 ? -12.397 -11.632 0.396 1.00 93.75 524 TYR A N 1
ATOM 4248 C CA . TYR A 1 524 ? -11.603 -10.565 -0.220 1.00 93.75 524 TYR A CA 1
ATOM 4249 C C . TYR A 1 524 ? -10.186 -11.045 -0.521 1.00 93.75 524 TYR A C 1
ATOM 4251 O O . TYR A 1 524 ? -9.663 -10.795 -1.606 1.00 93.75 524 TYR A O 1
ATOM 4259 N N . LEU A 1 525 ? -9.576 -11.765 0.424 1.00 91.38 525 LEU A N 1
ATOM 4260 C CA . LEU A 1 525 ? -8.223 -12.289 0.278 1.00 91.38 525 LEU A CA 1
ATOM 4261 C C . LEU A 1 525 ? -8.135 -13.343 -0.833 1.00 91.38 525 LEU A C 1
ATOM 4263 O O . LEU A 1 525 ? -7.210 -13.309 -1.645 1.00 91.38 525 LEU A O 1
ATOM 4267 N N . GLU A 1 526 ? -9.085 -14.274 -0.891 1.00 90.25 526 GLU A N 1
ATOM 4268 C CA . GLU A 1 526 ? -9.099 -15.310 -1.925 1.00 90.25 526 GLU A CA 1
ATOM 4269 C C . GLU A 1 526 ? -9.380 -14.727 -3.313 1.00 90.25 526 GLU A C 1
ATOM 4271 O O . GLU A 1 526 ? -8.704 -15.099 -4.276 1.00 90.25 526 GLU A O 1
ATOM 4276 N N . LEU A 1 527 ? -10.291 -13.753 -3.419 1.00 93.50 527 LEU A N 1
ATOM 4277 C CA . LEU A 1 527 ? -10.508 -13.006 -4.658 1.00 93.50 527 LEU A CA 1
ATOM 4278 C C . LEU A 1 527 ? -9.233 -12.264 -5.092 1.00 93.50 527 LEU A C 1
ATOM 4280 O O . LEU A 1 527 ? -8.838 -12.359 -6.253 1.00 93.50 527 LEU A O 1
ATOM 4284 N N . ALA A 1 528 ? -8.547 -11.594 -4.163 1.00 92.19 528 ALA A N 1
ATOM 4285 C CA . ALA A 1 528 ? -7.303 -10.875 -4.435 1.00 92.19 528 ALA A CA 1
ATOM 4286 C C . ALA A 1 528 ? -6.174 -11.794 -4.911 1.00 92.19 528 ALA A C 1
ATOM 4288 O O . ALA A 1 528 ? -5.499 -11.483 -5.892 1.00 92.19 528 ALA A O 1
ATOM 4289 N N . LYS A 1 529 ? -5.989 -12.959 -4.276 1.00 85.31 529 LYS A N 1
ATOM 4290 C CA . LYS A 1 529 ? -5.000 -13.960 -4.710 1.00 85.31 529 LYS A CA 1
ATOM 4291 C C . LYS A 1 529 ? -5.290 -14.461 -6.120 1.00 85.31 529 LYS A C 1
ATOM 4293 O O . LYS A 1 529 ? -4.374 -14.550 -6.938 1.00 85.31 529 LYS A O 1
ATOM 4298 N N . GLN A 1 530 ? -6.546 -14.809 -6.401 1.00 89.19 530 GLN A N 1
ATOM 4299 C CA . GLN A 1 530 ? -6.942 -15.309 -7.717 1.00 89.19 530 GLN A CA 1
ATOM 4300 C C . GLN A 1 530 ? -6.740 -14.244 -8.792 1.00 89.19 530 GLN A C 1
ATOM 4302 O O . GLN A 1 530 ? -6.122 -14.535 -9.814 1.00 89.19 530 GLN A O 1
ATOM 4307 N N . ASP A 1 531 ? -7.196 -13.017 -8.544 1.00 90.38 531 ASP A N 1
ATOM 4308 C CA . ASP A 1 531 ? -7.026 -11.887 -9.454 1.00 90.38 531 ASP A CA 1
ATOM 4309 C C . ASP A 1 531 ? -5.548 -11.572 -9.727 1.00 90.38 531 ASP A C 1
ATOM 4311 O O . ASP A 1 531 ? -5.123 -11.469 -10.879 1.00 90.38 531 ASP A O 1
ATOM 4315 N N . TYR A 1 532 ? -4.739 -11.497 -8.669 1.00 86.00 532 TYR A N 1
ATOM 4316 C CA . TYR A 1 532 ? -3.315 -11.211 -8.773 1.00 86.00 532 TYR A CA 1
ATOM 4317 C C . TYR A 1 532 ? -2.579 -12.268 -9.605 1.00 86.00 532 TYR A C 1
ATOM 4319 O O . TYR A 1 532 ? -1.873 -11.919 -10.552 1.00 86.00 532 TYR A O 1
ATOM 4327 N N . ASN A 1 533 ? -2.783 -13.556 -9.303 1.00 83.69 533 ASN A N 1
ATOM 4328 C CA . ASN A 1 533 ? -2.160 -14.662 -10.041 1.00 83.69 533 ASN A CA 1
ATOM 4329 C C . ASN A 1 533 ? -2.590 -14.673 -11.513 1.00 83.69 533 ASN A C 1
ATOM 4331 O O . ASN A 1 533 ? -1.789 -14.941 -12.406 1.00 83.69 533 ASN A O 1
ATOM 4335 N N . ASN A 1 534 ? -3.854 -14.347 -11.768 1.00 86.94 534 ASN A N 1
ATOM 4336 C CA . ASN A 1 534 ? -4.421 -14.254 -13.101 1.00 86.94 534 ASN A CA 1
ATOM 4337 C C . ASN A 1 534 ? -3.784 -13.138 -13.944 1.00 86.94 534 ASN A C 1
ATOM 4339 O O . ASN A 1 534 ? -3.518 -13.352 -15.127 1.00 86.94 534 ASN A O 1
ATOM 4343 N N . CYS A 1 535 ? -3.554 -11.959 -13.366 1.00 85.50 535 CYS A N 1
ATOM 4344 C CA . CYS A 1 535 ? -2.832 -10.874 -14.034 1.00 85.50 535 CYS A CA 1
ATOM 4345 C C . CYS A 1 535 ? -1.350 -11.232 -14.221 1.00 85.50 535 CYS A C 1
ATOM 4347 O O . CYS A 1 535 ? -0.818 -11.085 -15.316 1.00 85.50 535 CYS A O 1
ATOM 4349 N N . GLN A 1 536 ? -0.705 -11.798 -13.196 1.00 82.06 536 GLN A N 1
ATOM 4350 C CA . GLN A 1 536 ? 0.703 -12.195 -13.263 1.00 82.06 536 GLN A CA 1
ATOM 4351 C C . GLN A 1 536 ? 0.967 -13.247 -14.353 1.00 82.06 536 GLN A C 1
ATOM 4353 O O . GLN A 1 536 ? 1.968 -13.156 -15.063 1.00 82.06 536 GLN A O 1
ATOM 4358 N N . ALA A 1 537 ? 0.074 -14.226 -14.525 1.00 80.25 537 ALA A N 1
ATOM 4359 C CA . ALA A 1 537 ? 0.184 -15.229 -15.584 1.00 80.25 537 ALA A CA 1
ATOM 4360 C C . ALA A 1 537 ? 0.122 -14.605 -16.991 1.00 80.25 537 ALA A C 1
ATOM 4362 O O . ALA A 1 537 ? 0.847 -15.031 -17.890 1.00 80.25 537 ALA A O 1
ATOM 4363 N N . LEU A 1 538 ? -0.701 -13.568 -17.181 1.00 85.19 538 LEU A N 1
ATOM 4364 C CA . LEU A 1 538 ? -0.730 -12.806 -18.429 1.00 85.19 538 LEU A CA 1
ATOM 4365 C C . LEU A 1 538 ? 0.580 -12.032 -18.631 1.00 85.19 538 LEU A C 1
ATOM 4367 O O . LEU A 1 538 ? 1.182 -12.118 -19.699 1.00 85.19 538 LEU A O 1
ATOM 4371 N N . HIS A 1 539 ? 1.067 -11.337 -17.600 1.00 83.62 539 HIS A N 1
ATOM 4372 C CA . HIS A 1 539 ? 2.320 -10.578 -17.689 1.00 83.62 539 HIS A CA 1
ATOM 4373 C C . HIS A 1 539 ? 3.523 -11.477 -18.004 1.00 83.62 539 HIS A C 1
ATOM 4375 O O . HIS A 1 539 ? 4.447 -11.052 -18.689 1.00 83.62 539 HIS A O 1
ATOM 4381 N N . GLN A 1 540 ? 3.515 -12.737 -17.558 1.00 77.69 540 GLN A N 1
ATOM 4382 C CA . GLN A 1 540 ? 4.530 -13.730 -17.932 1.00 77.69 540 GLN A CA 1
ATOM 4383 C C . GLN A 1 540 ? 4.519 -14.050 -19.432 1.00 77.69 540 GLN A C 1
ATOM 4385 O O . GLN A 1 540 ? 5.581 -14.139 -20.050 1.00 77.69 540 GLN A O 1
ATOM 4390 N N . LEU A 1 541 ? 3.332 -14.208 -20.023 1.00 82.81 541 LEU A N 1
ATOM 4391 C CA . LEU A 1 541 ? 3.176 -14.452 -21.458 1.00 82.81 541 LEU A CA 1
ATOM 4392 C C . LEU A 1 541 ? 3.619 -13.236 -22.286 1.00 82.81 541 LEU A C 1
ATOM 4394 O O . LEU A 1 541 ? 4.294 -13.367 -23.311 1.00 82.81 541 LEU A O 1
ATOM 4398 N N . GLU A 1 542 ? 3.261 -12.043 -21.825 1.00 85.75 542 GLU A N 1
ATOM 4399 C CA . GLU A 1 542 ? 3.667 -10.787 -22.450 1.00 85.75 542 GLU A CA 1
ATOM 4400 C C . GLU A 1 542 ? 5.172 -10.572 -22.358 1.00 85.75 542 GLU A C 1
ATOM 4402 O O . GLU A 1 542 ? 5.781 -10.163 -23.342 1.00 85.75 542 GLU A O 1
ATOM 4407 N N . TRP A 1 543 ? 5.788 -10.912 -21.225 1.00 86.12 543 TRP A N 1
ATOM 4408 C CA . TRP A 1 543 ? 7.235 -10.862 -21.059 1.00 86.12 543 TRP A CA 1
ATOM 4409 C C . TRP A 1 543 ? 7.955 -11.779 -22.055 1.00 86.12 543 TRP A C 1
ATOM 4411 O O . TRP A 1 543 ? 8.887 -11.329 -22.718 1.00 86.12 543 TRP A O 1
ATOM 4421 N N . ASP A 1 544 ? 7.500 -13.023 -22.237 1.00 78.19 544 ASP A N 1
ATOM 4422 C CA . ASP A 1 544 ? 8.068 -13.939 -23.241 1.00 78.19 544 ASP A CA 1
ATOM 4423 C C . ASP A 1 544 ? 7.958 -13.358 -24.664 1.00 78.19 544 ASP A C 1
ATOM 4425 O O . ASP A 1 544 ? 8.922 -13.349 -25.436 1.00 78.19 544 ASP A O 1
ATOM 4429 N N . THR A 1 545 ? 6.803 -12.777 -24.991 1.00 86.50 545 THR A N 1
ATOM 4430 C CA . THR A 1 545 ? 6.575 -12.097 -26.277 1.00 86.50 545 THR A CA 1
ATOM 4431 C C . THR A 1 545 ? 7.475 -10.866 -26.438 1.00 86.50 545 THR A C 1
ATOM 4433 O O . THR A 1 545 ? 8.027 -10.615 -27.512 1.00 86.50 545 THR A O 1
ATOM 4436 N N . PHE A 1 546 ? 7.680 -10.108 -25.363 1.00 87.75 546 PHE A N 1
ATOM 4437 C CA . PHE A 1 546 ? 8.526 -8.920 -25.331 1.00 87.75 546 PHE A CA 1
ATOM 4438 C C . PHE A 1 546 ? 10.014 -9.263 -25.491 1.00 87.75 546 PHE A C 1
ATOM 4440 O O . PHE A 1 546 ? 10.741 -8.563 -26.199 1.00 87.75 546 PHE A O 1
ATOM 4447 N N . GLN A 1 547 ? 10.465 -10.379 -24.910 1.00 79.25 547 GLN A N 1
ATOM 4448 C CA . GLN A 1 547 ? 11.818 -10.902 -25.106 1.00 79.25 547 GLN A CA 1
ATOM 4449 C C . GLN A 1 547 ? 12.058 -11.333 -26.555 1.00 79.25 547 GLN A C 1
ATOM 4451 O O . GLN A 1 547 ? 13.090 -10.974 -27.125 1.00 79.25 547 GLN A O 1
ATOM 4456 N N . LYS A 1 548 ? 11.099 -12.035 -27.174 1.00 84.62 548 LYS A N 1
ATOM 4457 C CA . LYS A 1 548 ? 11.170 -12.407 -28.598 1.00 84.62 548 LYS A CA 1
ATOM 4458 C C . LYS A 1 548 ? 11.287 -11.174 -29.490 1.00 84.62 548 LYS A C 1
ATOM 4460 O O . LYS A 1 548 ? 12.208 -11.097 -30.298 1.00 84.62 548 LYS A O 1
ATOM 4465 N N . TRP A 1 549 ? 10.444 -10.163 -29.270 1.00 92.81 549 TRP A N 1
ATOM 4466 C CA . TRP A 1 549 ? 10.521 -8.887 -29.994 1.00 92.81 549 TRP A CA 1
ATOM 4467 C C . TRP A 1 549 ? 11.897 -8.210 -29.857 1.00 92.81 549 TRP A C 1
ATOM 4469 O O . TRP A 1 549 ? 12.431 -7.690 -30.842 1.00 92.81 549 TRP A O 1
ATOM 4479 N N . TYR A 1 550 ? 12.497 -8.240 -28.663 1.00 88.50 550 TYR A N 1
ATOM 4480 C CA . TYR A 1 550 ? 13.834 -7.693 -28.414 1.00 88.50 550 TYR A CA 1
ATOM 4481 C C . TYR A 1 550 ? 14.939 -8.438 -29.180 1.00 88.50 550 TYR A C 1
ATOM 4483 O O . TYR A 1 550 ? 15.824 -7.800 -29.761 1.00 88.50 550 TYR A O 1
ATOM 4491 N N . GLU A 1 551 ? 14.881 -9.771 -29.202 1.00 84.81 551 GLU A N 1
ATOM 4492 C CA . GLU A 1 551 ? 15.845 -10.621 -29.909 1.00 84.81 551 GLU A CA 1
ATOM 4493 C C . GLU A 1 551 ? 15.713 -10.472 -31.434 1.00 84.81 551 GLU A C 1
ATOM 4495 O O . GLU A 1 551 ? 16.708 -10.216 -32.115 1.00 84.81 551 GLU A O 1
ATOM 4500 N N . GLU A 1 552 ? 14.488 -10.520 -31.965 1.00 87.88 552 GLU A N 1
ATOM 4501 C CA . GLU A 1 552 ? 14.180 -10.357 -33.395 1.00 87.88 552 GLU A CA 1
ATOM 4502 C C . GLU A 1 552 ? 14.507 -8.956 -33.928 1.00 87.88 552 GLU A C 1
ATOM 4504 O O . GLU A 1 552 ? 14.810 -8.777 -35.109 1.00 87.88 552 GLU A O 1
ATOM 4509 N N . SER A 1 553 ? 14.447 -7.941 -33.065 1.00 84.12 553 SER A N 1
ATOM 4510 C CA . SER A 1 553 ? 14.800 -6.561 -33.411 1.00 84.12 553 SER A CA 1
ATOM 4511 C C . SER A 1 553 ? 16.282 -6.247 -33.199 1.00 84.12 553 SER A C 1
ATOM 4513 O O . SER A 1 553 ? 16.700 -5.133 -33.494 1.00 84.12 553 SER A O 1
ATOM 4515 N N . ARG A 1 554 ? 17.090 -7.199 -32.702 1.00 84.50 554 ARG A N 1
ATOM 4516 C CA . ARG A 1 554 ? 18.535 -7.031 -32.435 1.00 84.50 554 ARG A CA 1
ATOM 4517 C C . ARG A 1 554 ? 18.861 -5.791 -31.590 1.00 84.50 554 ARG A C 1
ATOM 4519 O O . ARG A 1 554 ? 19.917 -5.179 -31.734 1.00 84.50 554 ARG A O 1
ATOM 4526 N N . LEU A 1 555 ? 17.977 -5.437 -30.655 1.00 82.81 555 LEU A N 1
ATOM 4527 C CA . LEU A 1 555 ? 18.110 -4.226 -29.829 1.00 82.81 555 LEU A CA 1
ATOM 4528 C C . LEU A 1 555 ? 19.318 -4.269 -28.877 1.00 82.81 555 LEU A C 1
ATOM 4530 O O . LEU A 1 555 ? 19.782 -3.223 -28.424 1.00 82.81 555 LEU A O 1
ATOM 4534 N N . TYR A 1 556 ? 19.882 -5.458 -28.632 1.00 80.12 556 TYR A N 1
ATOM 4535 C CA . TYR A 1 556 ? 21.154 -5.624 -27.921 1.00 80.12 556 TYR A CA 1
ATOM 4536 C C . TYR A 1 556 ? 22.342 -4.967 -28.643 1.00 80.12 556 TYR A C 1
ATOM 4538 O O . TYR A 1 556 ? 23.320 -4.609 -27.992 1.00 80.12 556 TYR A O 1
ATOM 4546 N N . GLU A 1 557 ? 22.270 -4.789 -29.966 1.00 79.44 557 GLU A N 1
ATOM 4547 C CA . GLU A 1 557 ? 23.297 -4.088 -30.751 1.00 79.44 557 GLU A CA 1
ATOM 4548 C C . GLU A 1 557 ? 23.150 -2.565 -30.650 1.00 79.44 557 GLU A C 1
ATOM 4550 O O . GLU A 1 557 ? 24.117 -1.846 -30.869 1.00 79.44 557 GLU A O 1
ATOM 4555 N N . CYS A 1 558 ? 21.968 -2.080 -30.255 1.00 78.06 558 CYS A N 1
ATOM 4556 C CA . CYS A 1 558 ? 21.632 -0.660 -30.104 1.00 78.06 558 CYS A CA 1
ATOM 4557 C C . CYS A 1 558 ? 21.817 -0.154 -28.657 1.00 78.06 558 CYS A C 1
ATOM 4559 O O . CYS A 1 558 ? 21.166 0.800 -28.237 1.00 78.06 558 CYS A O 1
ATOM 4561 N N . GLY A 1 559 ? 22.649 -0.831 -27.857 1.00 72.81 559 GLY A N 1
ATOM 4562 C CA . GLY A 1 559 ? 22.986 -0.417 -26.488 1.00 72.81 559 GLY A CA 1
ATOM 4563 C C . GLY A 1 559 ? 21.992 -0.827 -25.393 1.00 72.81 559 GLY A C 1
ATOM 4564 O O . GLY A 1 559 ? 22.236 -0.543 -24.222 1.00 72.81 559 GLY A O 1
ATOM 4565 N N . VAL A 1 560 ? 20.902 -1.540 -25.710 1.00 77.69 560 VAL A N 1
ATOM 4566 C CA . VAL A 1 560 ? 19.925 -1.981 -24.696 1.00 77.69 560 VAL A CA 1
ATOM 4567 C C . VAL A 1 560 ? 20.321 -3.334 -24.106 1.00 77.69 560 VAL A C 1
ATOM 4569 O O . VAL A 1 560 ? 20.279 -4.362 -24.784 1.00 77.69 560 VAL A O 1
ATOM 4572 N N . CYS A 1 561 ? 20.652 -3.373 -22.814 1.00 76.19 561 CYS A N 1
ATOM 4573 C CA . CYS A 1 561 ? 20.934 -4.620 -22.099 1.00 76.19 561 CYS A CA 1
ATOM 4574 C C . CYS A 1 561 ? 19.647 -5.343 -21.648 1.00 76.19 561 CYS A C 1
ATOM 4576 O O . CYS A 1 561 ? 18.589 -4.732 -21.494 1.00 76.19 561 CYS A O 1
ATOM 4578 N N . ARG A 1 562 ? 19.736 -6.656 -21.377 1.00 70.31 562 ARG A N 1
ATOM 4579 C CA . ARG A 1 562 ? 18.586 -7.455 -20.896 1.00 70.31 562 ARG A CA 1
ATOM 4580 C C . ARG A 1 562 ? 17.999 -6.946 -19.574 1.00 70.31 562 ARG A C 1
ATOM 4582 O O . ARG A 1 562 ? 16.798 -7.078 -19.372 1.00 70.31 562 ARG A O 1
ATOM 4589 N N . ASN A 1 563 ? 18.818 -6.351 -18.706 1.00 65.00 563 ASN A N 1
ATOM 4590 C CA . ASN A 1 563 ? 18.335 -5.763 -17.453 1.00 65.00 563 ASN A CA 1
ATOM 4591 C C . ASN A 1 563 ? 17.473 -4.528 -17.746 1.00 65.00 563 ASN A C 1
ATOM 4593 O O . ASN A 1 563 ? 16.337 -4.462 -17.291 1.00 65.00 563 ASN A O 1
ATOM 4597 N N . GLY A 1 564 ? 17.948 -3.634 -18.620 1.00 69.31 564 GLY A N 1
ATOM 4598 C CA . GLY A 1 564 ? 17.190 -2.463 -19.062 1.00 69.31 564 GLY A CA 1
ATOM 4599 C C . GLY A 1 564 ? 15.882 -2.815 -19.777 1.00 69.31 564 GLY A C 1
ATOM 4600 O O . GLY A 1 564 ? 14.909 -2.076 -19.652 1.00 69.31 564 GLY A O 1
ATOM 4601 N N . LEU A 1 565 ? 15.837 -3.953 -20.482 1.00 79.19 565 LEU A N 1
ATOM 4602 C CA . LEU A 1 565 ? 14.611 -4.507 -21.066 1.00 79.19 565 LEU A CA 1
ATOM 4603 C C . LEU A 1 565 ? 13.601 -4.915 -19.982 1.00 79.19 565 LEU A C 1
ATOM 4605 O O . LEU A 1 565 ? 12.436 -4.526 -20.052 1.00 79.19 565 LEU A O 1
ATOM 4609 N N . LEU A 1 566 ? 14.048 -5.687 -18.985 1.00 77.19 566 LEU A N 1
ATOM 4610 C CA . LEU A 1 566 ? 13.193 -6.151 -17.891 1.00 77.19 566 LEU A CA 1
ATOM 4611 C C . LEU A 1 566 ? 12.672 -4.989 -17.049 1.00 77.19 566 LEU A C 1
ATOM 4613 O O . LEU A 1 566 ? 11.496 -4.976 -16.714 1.00 77.19 566 LEU A O 1
ATOM 4617 N N . GLU A 1 567 ? 13.519 -4.009 -16.744 1.00 78.75 567 GLU A N 1
ATOM 4618 C CA . GLU A 1 567 ? 13.131 -2.807 -16.001 1.00 78.75 567 GLU A CA 1
ATOM 4619 C C . GLU A 1 567 ? 11.998 -2.052 -16.704 1.00 78.75 567 GLU A C 1
ATOM 4621 O O . GLU A 1 567 ? 11.000 -1.723 -16.068 1.00 78.75 567 GLU A O 1
ATOM 4626 N N . CYS A 1 568 ? 12.110 -1.827 -18.020 1.00 84.88 568 CYS A N 1
ATOM 4627 C CA . CYS A 1 568 ? 11.064 -1.151 -18.791 1.00 84.88 568 CYS A CA 1
ATOM 4628 C C . CYS A 1 568 ? 9.736 -1.921 -18.761 1.00 84.88 568 CYS A C 1
ATOM 4630 O O . CYS A 1 568 ? 8.682 -1.314 -18.590 1.00 84.88 568 CYS A O 1
ATOM 4632 N N . PHE A 1 569 ? 9.780 -3.249 -18.904 1.00 85.00 569 PHE A N 1
ATOM 4633 C CA . PHE A 1 569 ? 8.574 -4.075 -18.826 1.00 85.00 569 PHE A CA 1
ATOM 4634 C C . PHE A 1 569 ? 7.979 -4.087 -17.414 1.00 85.00 569 PHE A C 1
ATOM 4636 O O . PHE A 1 569 ? 6.775 -3.919 -17.250 1.00 85.00 569 PHE A O 1
ATOM 4643 N N . TYR A 1 570 ? 8.821 -4.244 -16.393 1.00 82.75 570 TYR A N 1
ATOM 4644 C CA . TYR A 1 570 ? 8.407 -4.298 -14.996 1.00 82.75 570 TYR A CA 1
ATOM 4645 C C . TYR A 1 570 ? 7.727 -3.002 -14.555 1.00 82.75 570 TYR A C 1
ATOM 4647 O O . TYR A 1 570 ? 6.653 -3.064 -13.967 1.00 82.75 570 TYR A O 1
ATOM 4655 N N . LEU A 1 571 ? 8.303 -1.836 -14.866 1.00 87.19 571 LEU A N 1
ATOM 4656 C CA . LEU A 1 571 ? 7.699 -0.547 -14.513 1.00 87.19 571 LEU A CA 1
ATOM 4657 C C . LEU A 1 571 ? 6.328 -0.361 -15.174 1.00 87.19 571 LEU A C 1
ATOM 4659 O O . LEU A 1 571 ? 5.416 0.168 -14.539 1.00 87.19 571 LEU A O 1
ATOM 4663 N N . ALA A 1 572 ? 6.167 -0.843 -16.410 1.00 91.06 572 ALA A N 1
ATOM 4664 C CA . ALA A 1 572 ? 4.886 -0.810 -17.099 1.00 91.06 572 ALA A CA 1
ATOM 4665 C C . ALA A 1 572 ? 3.870 -1.777 -16.472 1.00 91.06 572 ALA A C 1
ATOM 4667 O O . ALA A 1 572 ? 2.757 -1.371 -16.145 1.00 91.06 572 ALA A O 1
ATOM 4668 N N . ALA A 1 573 ? 4.259 -3.035 -16.243 1.00 87.50 573 ALA A N 1
ATOM 4669 C CA . ALA A 1 573 ? 3.388 -4.083 -15.710 1.00 87.50 573 ALA A CA 1
ATOM 4670 C C . ALA A 1 573 ? 3.016 -3.901 -14.234 1.00 87.50 573 ALA A C 1
ATOM 4672 O O . ALA A 1 573 ? 1.914 -4.264 -13.824 1.00 87.50 573 ALA A O 1
ATOM 4673 N N . ALA A 1 574 ? 3.910 -3.325 -13.429 1.00 86.00 574 ALA A N 1
ATOM 4674 C CA . ALA A 1 574 ? 3.649 -3.048 -12.020 1.00 86.00 574 ALA A CA 1
ATOM 4675 C C . ALA A 1 574 ? 2.656 -1.889 -11.813 1.00 86.00 574 ALA A C 1
ATOM 4677 O O . ALA A 1 574 ? 2.044 -1.793 -10.744 1.00 86.00 574 ALA A O 1
ATOM 4678 N N . THR A 1 575 ? 2.505 -1.041 -12.834 1.00 90.62 575 THR A N 1
ATOM 4679 C CA . THR A 1 575 ? 1.668 0.161 -12.833 1.00 90.62 575 THR A CA 1
ATOM 4680 C C . THR A 1 575 ? 0.348 -0.067 -13.572 1.00 90.62 575 THR A C 1
ATOM 4682 O O . THR A 1 575 ? -0.704 0.029 -12.951 1.00 90.62 575 THR A O 1
ATOM 4685 N N . ILE A 1 576 ? 0.391 -0.437 -14.858 1.00 94.38 576 ILE A N 1
ATOM 4686 C CA . ILE A 1 576 ? -0.786 -0.764 -15.683 1.00 94.38 576 ILE A CA 1
ATOM 4687 C C . ILE A 1 576 ? -0.889 -2.285 -15.767 1.00 94.38 576 ILE A C 1
ATOM 4689 O O . ILE A 1 576 ? -0.277 -2.922 -16.626 1.00 94.38 576 ILE A O 1
ATOM 4693 N N . PHE A 1 577 ? -1.619 -2.886 -14.837 1.00 90.38 577 PHE A N 1
ATOM 4694 C CA . PHE A 1 577 ? -1.567 -4.327 -14.587 1.00 90.38 577 PHE A CA 1
ATOM 4695 C C . PHE A 1 577 ? -2.794 -5.083 -15.098 1.00 90.38 577 PHE A C 1
ATOM 4697 O O . PHE A 1 577 ? -2.782 -6.315 -15.142 1.00 90.38 577 PHE A O 1
ATOM 4704 N N . GLU A 1 578 ? -3.857 -4.369 -15.444 1.00 92.19 578 GLU A N 1
ATOM 4705 C CA . GLU A 1 578 ? -5.132 -4.930 -15.853 1.00 92.19 578 GLU A CA 1
ATOM 4706 C C . GLU A 1 578 ? -4.987 -5.707 -17.170 1.00 92.19 578 GLU A C 1
ATOM 4708 O O . GLU A 1 578 ? -4.139 -5.403 -18.022 1.00 92.19 578 GLU A O 1
ATOM 4713 N N . LYS A 1 579 ? -5.791 -6.767 -17.309 1.00 88.94 579 LYS A N 1
ATOM 4714 C CA . LYS A 1 579 ? -5.672 -7.721 -18.420 1.00 88.94 579 LYS A CA 1
ATOM 4715 C C . LYS A 1 579 ? -6.090 -7.111 -19.753 1.00 88.94 579 LYS A C 1
ATOM 4717 O O . LYS A 1 579 ? -5.446 -7.331 -20.768 1.00 88.94 579 LYS A O 1
ATOM 4722 N N . ASP A 1 580 ? -7.161 -6.341 -19.705 1.00 89.00 580 ASP A N 1
ATOM 4723 C CA . ASP A 1 580 ? -7.763 -5.564 -20.782 1.00 89.00 580 ASP A CA 1
ATOM 4724 C C . ASP A 1 580 ? -6.891 -4.381 -21.227 1.00 89.00 580 ASP A C 1
ATOM 4726 O O . ASP A 1 580 ? -7.040 -3.894 -22.337 1.00 89.00 580 ASP A O 1
ATOM 4730 N N . ARG A 1 581 ? -5.896 -3.979 -20.426 1.00 91.62 581 ARG A N 1
ATOM 4731 C CA . ARG A 1 581 ? -5.004 -2.843 -20.722 1.00 91.62 581 ARG A CA 1
ATOM 4732 C C . ARG A 1 581 ? -3.622 -3.275 -21.231 1.00 91.62 581 ARG A C 1
ATOM 4734 O O . ARG A 1 581 ? -2.613 -2.616 -20.968 1.00 91.62 581 ARG A O 1
ATOM 4741 N N . SER A 1 582 ? -3.561 -4.405 -21.942 1.00 91.94 582 SER A N 1
ATOM 4742 C CA . SER A 1 582 ? -2.319 -4.931 -22.534 1.00 91.94 582 SER A CA 1
ATOM 4743 C C . SER A 1 582 ? -1.689 -3.956 -23.528 1.00 91.94 582 SER A C 1
ATOM 4745 O O . SER A 1 582 ? -0.482 -3.720 -23.469 1.00 91.94 582 SER A O 1
ATOM 4747 N N . ASP A 1 583 ? -2.490 -3.332 -24.392 1.00 92.12 583 ASP A N 1
ATOM 4748 C CA . ASP A 1 583 ? -1.981 -2.439 -25.438 1.00 92.12 583 ASP A CA 1
ATOM 4749 C C . ASP A 1 583 ? -1.289 -1.200 -24.847 1.00 92.12 583 ASP A C 1
ATOM 4751 O O . ASP A 1 583 ? -0.186 -0.840 -25.265 1.00 92.12 583 ASP A O 1
ATOM 4755 N N . GLU A 1 584 ? -1.867 -0.612 -23.794 1.00 93.81 584 GLU A N 1
ATOM 4756 C CA . GLU A 1 584 ? -1.272 0.494 -23.030 1.00 93.81 584 GLU A CA 1
ATOM 4757 C C . GLU A 1 584 ? 0.089 0.108 -22.428 1.00 93.81 584 GLU A C 1
ATOM 4759 O O . GLU A 1 584 ? 1.091 0.810 -22.609 1.00 93.81 584 GLU A O 1
ATOM 4764 N N . ARG A 1 585 ? 0.139 -1.037 -21.738 1.00 94.62 585 ARG A N 1
ATOM 4765 C CA . ARG A 1 585 ? 1.347 -1.549 -21.078 1.00 94.62 585 ARG A CA 1
ATOM 4766 C C . ARG A 1 585 ? 2.448 -1.877 -22.086 1.00 94.62 585 ARG A C 1
ATOM 4768 O O . ARG A 1 585 ? 3.606 -1.500 -21.886 1.00 94.62 585 ARG A O 1
ATOM 4775 N N . MET A 1 586 ? 2.101 -2.551 -23.179 1.00 93.88 586 MET A N 1
ATOM 4776 C CA . MET A 1 586 ? 3.054 -2.951 -24.214 1.00 93.88 586 MET A CA 1
ATOM 4777 C C . MET A 1 586 ? 3.576 -1.751 -25.003 1.00 93.88 586 MET A C 1
ATOM 4779 O O . MET A 1 586 ? 4.772 -1.704 -25.308 1.00 93.88 586 MET A O 1
ATOM 4783 N N . ALA A 1 587 ? 2.731 -0.758 -25.295 1.00 94.56 587 ALA A N 1
ATOM 4784 C CA . ALA A 1 587 ? 3.167 0.476 -25.936 1.00 94.56 587 ALA A CA 1
ATOM 4785 C C . ALA A 1 587 ? 4.133 1.266 -25.049 1.00 94.56 587 ALA A C 1
ATOM 4787 O O . ALA A 1 587 ? 5.163 1.726 -25.548 1.00 94.56 587 ALA A O 1
ATOM 4788 N N . TRP A 1 588 ? 3.869 1.365 -23.743 1.00 96.00 588 TRP A N 1
ATOM 4789 C CA . TRP A 1 588 ? 4.795 1.998 -22.803 1.00 96.00 588 TRP A CA 1
ATOM 4790 C C . TRP A 1 588 ? 6.142 1.267 -22.741 1.00 96.00 588 TRP A C 1
ATOM 4792 O O . TRP A 1 588 ? 7.196 1.889 -22.925 1.00 96.00 588 TRP A O 1
ATOM 4802 N N . ALA A 1 589 ? 6.130 -0.055 -22.549 1.00 94.12 589 ALA A N 1
ATOM 4803 C CA . ALA A 1 589 ? 7.349 -0.852 -22.432 1.00 94.12 589 ALA A CA 1
ATOM 4804 C C . ALA A 1 589 ? 8.203 -0.792 -23.712 1.00 94.12 589 ALA A C 1
ATOM 4806 O O . ALA A 1 589 ? 9.404 -0.511 -23.643 1.00 94.12 589 ALA A O 1
ATOM 4807 N N . LYS A 1 590 ? 7.590 -0.994 -24.891 1.00 95.56 590 LYS A N 1
ATOM 4808 C CA . LYS A 1 590 ? 8.280 -0.920 -26.194 1.00 95.56 590 LYS A CA 1
ATOM 4809 C C . LYS A 1 590 ? 8.836 0.481 -26.453 1.00 95.56 590 LYS A C 1
ATOM 4811 O O . LYS A 1 590 ? 9.995 0.604 -26.847 1.00 95.56 590 LYS A O 1
ATOM 4816 N N . SER A 1 591 ? 8.054 1.528 -26.185 1.00 95.81 591 SER A N 1
ATOM 4817 C CA . SER A 1 591 ? 8.492 2.916 -26.392 1.00 95.81 591 SER A CA 1
ATOM 4818 C C . SER A 1 591 ? 9.668 3.280 -25.485 1.00 95.81 591 SER A C 1
ATOM 4820 O O . SER A 1 591 ? 10.651 3.839 -25.965 1.00 95.81 591 SER A O 1
ATOM 4822 N N . SER A 1 592 ? 9.633 2.875 -24.212 1.00 92.69 592 SER A N 1
ATOM 4823 C CA . SER A 1 592 ? 10.726 3.114 -23.256 1.00 92.69 592 SER A CA 1
ATOM 4824 C C . SER A 1 592 ? 12.037 2.464 -23.708 1.00 92.69 592 SER A C 1
ATOM 4826 O O . SER A 1 592 ? 13.113 3.052 -23.599 1.00 92.69 592 SER A O 1
ATOM 4828 N N . VAL A 1 593 ? 11.962 1.245 -24.250 1.00 92.94 593 VAL A N 1
ATOM 4829 C CA . VAL A 1 593 ? 13.126 0.528 -24.791 1.00 92.94 593 VAL A CA 1
ATOM 4830 C C . VAL A 1 593 ? 13.677 1.204 -26.044 1.00 92.94 593 VAL A C 1
ATOM 4832 O O . VAL A 1 593 ? 14.892 1.344 -26.176 1.00 92.94 593 VAL A O 1
ATOM 4835 N N . LEU A 1 594 ? 12.803 1.634 -26.955 1.00 94.19 594 LEU A N 1
ATOM 4836 C CA . LEU A 1 594 ? 13.206 2.308 -28.189 1.00 94.19 594 LEU A CA 1
ATOM 4837 C C . LEU A 1 594 ? 13.857 3.666 -27.908 1.00 94.19 594 LEU A C 1
ATOM 4839 O O . LEU A 1 594 ? 14.890 3.963 -28.500 1.00 94.19 594 LEU A O 1
ATOM 4843 N N . VAL A 1 595 ? 13.331 4.443 -26.956 1.00 92.25 595 VAL A N 1
ATOM 4844 C CA . VAL A 1 595 ? 13.969 5.687 -26.494 1.00 92.25 595 VAL A CA 1
ATOM 4845 C C . VAL A 1 595 ? 15.368 5.403 -25.943 1.00 92.25 595 VAL A C 1
ATOM 4847 O O . VAL A 1 595 ? 16.329 6.028 -26.386 1.00 92.25 595 VAL A O 1
ATOM 4850 N N . LYS A 1 596 ? 15.525 4.400 -25.063 1.00 88.25 596 LYS A N 1
ATOM 4851 C CA . LYS A 1 596 ? 16.850 3.995 -24.552 1.00 88.25 596 LYS A CA 1
ATOM 4852 C C . LYS A 1 596 ? 17.809 3.607 -25.683 1.00 88.25 596 LYS A C 1
ATOM 4854 O O . LYS A 1 596 ? 18.978 3.981 -25.632 1.00 88.25 596 LYS A O 1
ATOM 4859 N N . ALA A 1 597 ? 17.335 2.888 -26.701 1.00 89.62 597 ALA A N 1
ATOM 4860 C CA . ALA A 1 597 ? 18.142 2.494 -27.857 1.00 89.62 597 ALA A CA 1
ATOM 4861 C C . ALA A 1 597 ? 18.594 3.700 -28.701 1.00 89.62 597 ALA A C 1
ATOM 4863 O O . ALA A 1 597 ? 19.759 3.771 -29.096 1.00 89.62 597 ALA A O 1
ATOM 4864 N N . ILE A 1 598 ? 17.692 4.657 -28.950 1.00 90.19 598 ILE A N 1
ATOM 4865 C CA . ILE A 1 598 ? 17.964 5.887 -29.712 1.00 90.19 598 ILE A CA 1
ATOM 4866 C C . ILE A 1 598 ? 18.982 6.757 -28.978 1.00 90.19 598 ILE A C 1
ATOM 4868 O O . ILE A 1 598 ? 20.015 7.098 -29.557 1.00 90.19 598 ILE A O 1
ATOM 4872 N N . SER A 1 599 ? 18.746 7.039 -27.696 1.00 87.06 599 SER A N 1
ATOM 4873 C CA . SER A 1 599 ? 19.656 7.853 -26.887 1.00 87.06 599 SER A CA 1
ATOM 4874 C C . SER A 1 599 ? 21.032 7.201 -26.748 1.00 87.06 599 SER A C 1
ATOM 4876 O O . SER A 1 599 ? 22.043 7.879 -26.904 1.00 87.06 599 SER A O 1
ATOM 4878 N N . SER A 1 600 ? 21.090 5.880 -26.550 1.00 84.44 600 SER A N 1
ATOM 4879 C CA . SER A 1 600 ? 22.363 5.157 -26.399 1.00 84.44 600 SER A CA 1
ATOM 4880 C C . SER A 1 600 ? 23.167 5.063 -27.698 1.00 84.44 600 SER A C 1
ATOM 4882 O O . SER A 1 600 ? 24.391 5.030 -27.653 1.00 84.44 600 SER A O 1
ATOM 4884 N N . SER A 1 601 ? 22.498 4.993 -28.854 1.00 82.56 601 SER A N 1
ATOM 4885 C CA . SER A 1 601 ? 23.171 4.802 -30.148 1.00 82.56 601 SER A CA 1
ATOM 4886 C C . SER A 1 601 ? 23.515 6.119 -30.853 1.00 82.56 601 SER A C 1
ATOM 4888 O O . SER A 1 601 ? 24.474 6.164 -31.619 1.00 82.56 601 SER A O 1
ATOM 4890 N N . PHE A 1 602 ? 22.730 7.181 -30.631 1.00 82.38 602 PHE A N 1
ATOM 4891 C CA . PHE A 1 602 ? 22.826 8.430 -31.399 1.00 82.38 602 PHE A CA 1
ATOM 4892 C C . PHE A 1 602 ? 22.774 9.709 -30.548 1.00 82.38 602 PHE A C 1
ATOM 4894 O O . PHE A 1 602 ? 22.807 10.798 -31.122 1.00 82.38 602 PHE A O 1
ATOM 4901 N N . GLY A 1 603 ? 22.718 9.615 -29.215 1.00 78.25 603 GLY A N 1
ATOM 4902 C CA . GLY A 1 603 ? 22.610 10.776 -28.322 1.00 78.25 603 GLY A CA 1
ATOM 4903 C C . GLY A 1 603 ? 23.889 11.602 -28.134 1.00 78.25 603 GLY A C 1
ATOM 4904 O O . GLY A 1 603 ? 23.793 12.755 -27.728 1.00 78.25 603 GLY A O 1
ATOM 4905 N N . GLU A 1 604 ? 25.075 11.071 -28.457 1.00 74.94 604 GLU A N 1
ATOM 4906 C CA . GLU A 1 604 ? 26.363 11.708 -28.112 1.00 74.94 604 GLU A CA 1
ATOM 4907 C C . GLU A 1 604 ? 26.655 13.022 -28.863 1.00 74.94 604 GLU A C 1
ATOM 4909 O O . GLU A 1 604 ? 27.291 13.919 -28.311 1.00 74.94 604 GLU A O 1
ATOM 4914 N N . SER A 1 605 ? 26.209 13.162 -30.118 1.00 80.44 605 SER A N 1
ATOM 4915 C CA . SER A 1 605 ? 26.523 14.322 -30.972 1.00 80.44 605 SER A CA 1
ATOM 4916 C C . SER A 1 605 ? 25.267 14.944 -31.582 1.00 80.44 605 SER A C 1
ATOM 4918 O O . SER A 1 605 ? 24.286 14.252 -31.838 1.00 80.44 605 SER A O 1
ATOM 4920 N N . SER A 1 606 ? 25.267 16.253 -31.853 1.00 82.25 606 SER A N 1
ATOM 4921 C CA . SER A 1 606 ? 24.156 16.893 -32.582 1.00 82.25 606 SER A CA 1
ATOM 4922 C C . SER A 1 606 ? 23.966 16.297 -33.977 1.00 82.25 606 SER A C 1
ATOM 4924 O O . SER A 1 606 ? 22.836 16.103 -34.416 1.00 82.25 606 SER A O 1
ATOM 4926 N N . ASP A 1 607 ? 25.060 15.948 -34.654 1.00 80.88 607 ASP A N 1
ATOM 4927 C CA . ASP A 1 607 ? 25.031 15.463 -36.036 1.00 80.88 607 ASP A CA 1
ATOM 4928 C C . ASP A 1 607 ? 24.409 14.063 -36.137 1.00 80.88 607 ASP A C 1
ATOM 4930 O O . ASP A 1 607 ? 23.630 13.791 -37.054 1.00 80.88 607 ASP A O 1
ATOM 4934 N N . SER A 1 608 ? 24.676 13.184 -35.163 1.00 82.31 608 SER A N 1
ATOM 4935 C CA . SER A 1 608 ? 24.035 11.866 -35.075 1.00 82.31 608 SER A CA 1
ATOM 4936 C C . SER A 1 608 ? 22.533 11.974 -34.800 1.00 82.31 608 SER A C 1
ATOM 4938 O O . SER A 1 608 ? 21.746 11.255 -35.420 1.00 82.31 608 SER A O 1
ATOM 4940 N N . ARG A 1 609 ? 22.124 12.909 -33.932 1.00 86.69 609 ARG A N 1
ATOM 4941 C CA . ARG A 1 609 ? 20.709 13.189 -33.642 1.00 86.69 609 ARG A CA 1
ATOM 4942 C C . ARG A 1 609 ? 19.963 13.729 -34.865 1.00 86.69 609 ARG A C 1
ATOM 4944 O O . ARG A 1 609 ? 18.888 13.230 -35.196 1.00 86.69 609 ARG A O 1
ATOM 4951 N N . VAL A 1 610 ? 20.557 14.692 -35.578 1.00 86.00 610 VAL A N 1
ATOM 4952 C CA . VAL A 1 610 ? 20.001 15.241 -36.829 1.00 86.00 610 VAL A CA 1
ATOM 4953 C C . VAL A 1 610 ? 19.877 14.155 -37.898 1.00 86.00 610 VAL A C 1
ATOM 4955 O O . VAL A 1 610 ? 18.822 14.034 -38.515 1.00 86.00 610 VAL A O 1
ATOM 4958 N N . SER A 1 611 ? 20.901 13.312 -38.061 1.00 84.56 611 SER A N 1
ATOM 4959 C CA . SER A 1 611 ? 20.880 12.215 -39.036 1.00 84.56 611 SER A CA 1
ATOM 4960 C C . SER A 1 611 ? 19.733 11.225 -38.798 1.00 84.56 611 SER A C 1
ATOM 4962 O O . SER A 1 611 ? 19.084 10.795 -39.754 1.00 84.56 611 SER A O 1
ATOM 4964 N N . LEU A 1 612 ? 19.460 10.870 -37.537 1.00 86.31 612 LEU A N 1
ATOM 4965 C CA . LEU A 1 612 ? 18.359 9.969 -37.192 1.00 86.31 612 LEU A CA 1
ATOM 4966 C C . LEU A 1 612 ? 16.991 10.624 -37.431 1.00 86.31 612 LEU A C 1
ATOM 4968 O O . LEU A 1 612 ? 16.110 9.985 -38.010 1.00 86.31 612 LEU A O 1
ATOM 4972 N N . PHE A 1 613 ? 16.829 11.896 -37.046 1.00 88.06 613 PHE A N 1
ATOM 4973 C CA . PHE A 1 613 ? 15.606 12.664 -37.303 1.00 88.06 613 PHE A CA 1
ATOM 4974 C C . PHE A 1 613 ? 15.296 12.748 -38.803 1.00 88.06 613 PHE A C 1
ATOM 4976 O O . PHE A 1 613 ? 14.192 12.399 -39.219 1.00 88.06 613 PHE A O 1
ATOM 4983 N N . ASP A 1 614 ? 16.273 13.137 -39.627 1.00 85.31 614 ASP A N 1
ATOM 4984 C CA . ASP A 1 614 ? 16.077 13.284 -41.072 1.00 85.31 614 ASP A CA 1
ATOM 4985 C C . ASP A 1 614 ? 15.692 11.949 -41.724 1.00 85.31 614 ASP A C 1
ATOM 4987 O O . ASP A 1 614 ? 14.835 11.904 -42.610 1.00 85.31 614 ASP A O 1
ATOM 4991 N N . GLN A 1 615 ? 16.278 10.835 -41.274 1.00 84.62 615 GLN A N 1
ATOM 4992 C CA . GLN A 1 615 ? 15.923 9.505 -41.775 1.00 84.62 615 GLN A CA 1
ATOM 4993 C C . GLN A 1 615 ? 14.503 9.093 -41.386 1.00 84.62 615 GLN A C 1
ATOM 4995 O O . GLN A 1 615 ? 13.774 8.590 -42.241 1.00 84.62 615 GLN A O 1
ATOM 5000 N N . PHE A 1 616 ? 14.080 9.341 -40.144 1.00 87.38 616 PHE A N 1
ATOM 5001 C CA . PHE A 1 616 ? 12.703 9.086 -39.718 1.00 87.38 616 PHE A CA 1
ATOM 5002 C C . PHE A 1 616 ? 11.698 9.952 -40.497 1.00 87.38 616 PHE A C 1
ATOM 5004 O O . PHE A 1 616 ? 10.717 9.439 -41.040 1.00 87.38 616 PHE A O 1
ATOM 5011 N N . HIS A 1 617 ? 11.983 11.249 -40.633 1.00 85.12 617 HIS A N 1
ATOM 5012 C CA . HIS A 1 617 ? 11.138 12.210 -41.340 1.00 85.12 617 HIS A CA 1
ATOM 5013 C C . HIS A 1 617 ? 10.976 11.864 -42.832 1.00 85.12 617 HIS A C 1
ATOM 5015 O O . HIS A 1 617 ? 9.868 11.873 -43.377 1.00 85.12 617 HIS A O 1
ATOM 5021 N N . ASN A 1 618 ? 12.073 11.484 -43.498 1.00 81.62 618 ASN A N 1
ATOM 5022 C CA . ASN A 1 618 ? 12.054 11.059 -44.899 1.00 81.62 618 ASN A CA 1
ATOM 5023 C C . ASN A 1 618 ? 11.334 9.716 -45.093 1.00 81.62 618 ASN A C 1
ATOM 5025 O O . ASN A 1 618 ? 10.605 9.552 -46.076 1.00 81.62 618 ASN A O 1
ATOM 5029 N N . ALA A 1 619 ? 11.501 8.775 -44.158 1.00 78.56 619 ALA A N 1
ATOM 5030 C CA . ALA A 1 619 ? 10.821 7.483 -44.188 1.00 78.56 619 ALA A CA 1
ATOM 5031 C C . ALA A 1 619 ? 9.301 7.621 -44.012 1.00 78.56 619 ALA A C 1
ATOM 5033 O O . ALA A 1 619 ? 8.551 6.903 -44.661 1.00 78.56 619 ALA A O 1
ATOM 5034 N N . ARG A 1 620 ? 8.834 8.581 -43.202 1.00 77.06 620 ARG A N 1
ATOM 5035 C CA . ARG A 1 620 ? 7.400 8.872 -43.042 1.00 77.06 620 ARG A CA 1
ATOM 5036 C C . ARG A 1 620 ? 6.758 9.452 -44.308 1.00 77.06 620 ARG A C 1
ATOM 5038 O O . ARG A 1 620 ? 5.606 9.150 -44.594 1.00 77.06 620 ARG A O 1
ATOM 5045 N N . ARG A 1 621 ? 7.474 10.306 -45.053 1.00 72.38 621 ARG A N 1
ATOM 5046 C CA . ARG A 1 621 ? 6.971 10.923 -46.300 1.00 72.38 621 ARG A CA 1
ATOM 5047 C C . ARG A 1 621 ? 7.010 9.994 -47.506 1.00 72.38 621 ARG A C 1
ATOM 5049 O O . ARG A 1 621 ? 6.226 10.160 -48.438 1.00 72.38 621 ARG A O 1
ATOM 5056 N N . SER A 1 622 ? 7.955 9.066 -47.509 1.00 64.31 622 SER A N 1
ATOM 5057 C CA . SER A 1 622 ? 8.127 8.102 -48.584 1.00 64.31 622 SER A CA 1
ATOM 5058 C C . SER A 1 622 ? 7.238 6.901 -48.279 1.00 64.31 622 SER A C 1
ATOM 5060 O O . SER A 1 622 ? 7.669 5.993 -47.585 1.00 64.31 622 SER A O 1
ATOM 5062 N N . ASP A 1 623 ? 6.008 6.882 -48.797 1.00 51.22 623 ASP A N 1
ATOM 5063 C CA . ASP A 1 623 ? 4.985 5.823 -48.623 1.00 51.22 623 ASP A CA 1
ATOM 5064 C C . ASP A 1 623 ? 5.403 4.426 -49.175 1.00 51.22 623 ASP A C 1
ATOM 5066 O O . ASP A 1 623 ? 4.588 3.548 -49.462 1.00 51.22 623 ASP A O 1
ATOM 5070 N N . HIS A 1 624 ? 6.702 4.205 -49.387 1.00 44.62 624 HIS A N 1
ATOM 5071 C CA . HIS A 1 624 ? 7.291 2.978 -49.889 1.00 44.62 624 HIS A CA 1
ATOM 5072 C C . HIS A 1 624 ? 7.624 2.020 -48.744 1.00 44.62 624 HIS A C 1
ATOM 5074 O O . HIS A 1 624 ? 8.213 2.405 -47.736 1.00 44.62 624 HIS A O 1
ATOM 5080 N N . HIS A 1 625 ? 7.312 0.734 -48.945 1.00 47.06 625 HIS A N 1
ATOM 5081 C CA . HIS A 1 625 ? 7.876 -0.367 -48.165 1.00 47.06 625 HIS A CA 1
ATOM 5082 C C . HIS A 1 625 ? 9.377 -0.143 -47.961 1.00 47.06 625 HIS A C 1
ATOM 5084 O O . HIS A 1 625 ? 10.141 -0.143 -48.931 1.00 47.06 625 HIS A O 1
ATOM 5090 N N . PHE A 1 626 ? 9.789 0.036 -46.705 1.00 47.66 626 PHE A N 1
ATOM 5091 C CA . PHE A 1 626 ? 11.192 0.020 -46.313 1.00 47.66 626 PHE A CA 1
ATOM 5092 C C . PHE A 1 626 ? 11.741 -1.355 -46.714 1.00 47.66 626 PHE A C 1
ATOM 5094 O O . PHE A 1 626 ? 11.433 -2.372 -46.099 1.00 47.66 626 PHE A O 1
ATOM 5101 N N . ASN A 1 627 ? 12.426 -1.412 -47.854 1.00 41.59 627 ASN A N 1
ATOM 5102 C CA . ASN A 1 627 ? 12.828 -2.665 -48.474 1.00 41.59 627 ASN A CA 1
ATOM 5103 C C . ASN A 1 627 ? 14.075 -3.168 -47.737 1.00 41.59 627 ASN A C 1
ATOM 5105 O O . ASN A 1 627 ? 15.077 -2.456 -47.682 1.00 41.59 627 ASN A O 1
ATOM 5109 N N . ASP A 1 628 ? 14.031 -4.402 -47.233 1.00 40.84 628 ASP A N 1
ATOM 5110 C CA . ASP A 1 628 ? 15.050 -5.112 -46.428 1.00 40.84 628 ASP A CA 1
ATOM 5111 C C . ASP A 1 628 ? 16.468 -5.205 -47.055 1.00 40.84 628 ASP A C 1
ATOM 5113 O O . ASP A 1 628 ? 17.354 -5.897 -46.556 1.00 40.84 628 ASP A O 1
ATOM 5117 N N . ARG A 1 629 ? 16.714 -4.553 -48.199 1.00 38.06 629 ARG A N 1
ATOM 5118 C CA . ARG A 1 629 ? 17.878 -4.766 -49.069 1.00 38.06 629 ARG A CA 1
ATOM 5119 C C . ARG A 1 629 ? 18.974 -3.703 -49.015 1.00 38.06 629 ARG A C 1
ATOM 5121 O O . ARG A 1 629 ? 19.994 -3.912 -49.665 1.00 38.06 629 ARG A O 1
ATOM 5128 N N . SER A 1 630 ? 18.847 -2.614 -48.253 1.00 40.66 630 SER A N 1
ATOM 5129 C CA . SER A 1 630 ? 19.949 -1.642 -48.092 1.00 40.66 630 SER A CA 1
ATOM 5130 C C . SER A 1 630 ? 20.691 -1.802 -46.758 1.00 40.66 630 SER A C 1
ATOM 5132 O O . SER A 1 630 ? 20.861 -0.844 -46.009 1.00 40.66 630 SER A O 1
ATOM 5134 N N . MET A 1 631 ? 21.141 -3.020 -46.447 1.00 40.75 631 MET A N 1
ATOM 5135 C CA . MET A 1 631 ? 22.129 -3.263 -45.389 1.00 40.75 631 MET A CA 1
ATOM 5136 C C . MET A 1 631 ? 23.522 -3.388 -46.015 1.00 40.75 631 MET A C 1
ATOM 5138 O O . MET A 1 631 ? 23.993 -4.491 -46.283 1.00 40.75 631 MET A O 1
ATOM 5142 N N . ILE A 1 632 ? 24.186 -2.258 -46.268 1.00 38.66 632 ILE A N 1
ATOM 5143 C CA . ILE A 1 632 ? 25.633 -2.235 -46.517 1.00 38.66 632 ILE A CA 1
ATOM 5144 C C . ILE A 1 632 ? 26.294 -1.644 -45.270 1.00 38.66 632 ILE A C 1
ATOM 5146 O O . ILE A 1 632 ? 26.035 -0.505 -44.892 1.00 38.66 632 ILE A O 1
ATOM 5150 N N . LEU A 1 633 ? 27.106 -2.469 -44.607 1.00 34.94 633 LEU A N 1
ATOM 5151 C CA . LEU A 1 633 ? 27.956 -2.099 -43.479 1.00 34.94 633 LEU A CA 1
ATOM 5152 C C . LEU A 1 633 ? 29.149 -1.286 -43.991 1.00 34.94 633 LEU A C 1
ATOM 5154 O O . LEU A 1 633 ? 30.147 -1.870 -44.412 1.00 34.94 633 LEU A O 1
ATOM 5158 N N . ASP A 1 634 ? 29.095 0.039 -43.894 1.00 36.03 634 ASP A N 1
ATOM 5159 C CA . ASP A 1 634 ? 30.324 0.829 -43.877 1.00 36.03 634 ASP A CA 1
ATOM 5160 C C . ASP A 1 634 ? 30.856 0.861 -42.438 1.00 36.03 634 ASP A C 1
ATOM 5162 O O . ASP A 1 634 ? 30.376 1.606 -41.590 1.00 36.03 634 ASP A O 1
ATOM 5166 N N . ARG A 1 635 ? 31.878 0.024 -42.209 1.00 38.81 635 ARG A N 1
ATOM 5167 C CA . ARG A 1 635 ? 32.651 -0.230 -40.973 1.00 38.81 635 ARG A CA 1
ATOM 5168 C C . ARG A 1 635 ? 32.071 -1.275 -39.995 1.00 38.81 635 ARG A C 1
ATOM 5170 O O . ARG A 1 635 ? 30.895 -1.232 -39.646 1.00 38.81 635 ARG A O 1
ATOM 5177 N N . PRO A 1 636 ? 32.906 -2.203 -39.480 1.00 34.19 636 PRO A N 1
ATOM 5178 C CA . PRO A 1 636 ? 32.516 -3.091 -38.386 1.00 34.19 636 PRO A CA 1
ATOM 5179 C C . PRO A 1 636 ? 32.352 -2.285 -37.087 1.00 34.19 636 PRO A C 1
ATOM 5181 O O . PRO A 1 636 ? 33.333 -1.732 -36.593 1.00 34.19 636 PRO A O 1
ATOM 5184 N N . GLY A 1 637 ? 31.135 -2.235 -36.531 1.00 46.06 637 GLY A N 1
ATOM 5185 C CA . GLY A 1 637 ? 30.875 -1.751 -35.165 1.00 46.06 637 GLY A CA 1
ATOM 5186 C C . GLY A 1 637 ? 29.971 -0.520 -34.994 1.00 46.06 637 GLY A C 1
ATOM 5187 O O . GLY A 1 637 ? 29.682 -0.192 -33.850 1.00 46.06 637 GLY A O 1
ATOM 5188 N N . SER A 1 638 ? 29.495 0.147 -36.057 1.00 52.16 638 SER A N 1
ATOM 5189 C CA . SER A 1 638 ? 28.553 1.283 -35.939 1.00 52.16 638 SER A CA 1
ATOM 5190 C C . SER A 1 638 ? 27.121 0.894 -36.324 1.00 52.16 638 SER A C 1
ATOM 5192 O O . SER A 1 638 ? 26.894 0.421 -37.442 1.00 52.16 638 SER A O 1
ATOM 5194 N N . VAL A 1 639 ? 26.151 1.131 -35.434 1.00 60.19 639 VAL A N 1
ATOM 5195 C CA . VAL A 1 639 ? 24.717 0.978 -35.736 1.00 60.19 639 VAL A CA 1
ATOM 5196 C C . VAL A 1 639 ? 24.319 2.032 -36.771 1.00 60.19 639 VAL A C 1
ATOM 5198 O O . VAL A 1 639 ? 24.565 3.220 -36.580 1.00 60.19 639 VAL A O 1
ATOM 5201 N N . GLN A 1 640 ? 23.719 1.610 -37.885 1.00 69.44 640 GLN A N 1
ATOM 5202 C CA . GLN A 1 640 ? 23.228 2.535 -38.910 1.00 69.44 640 GLN A CA 1
ATOM 5203 C C . GLN A 1 640 ? 21.905 3.170 -38.450 1.00 69.44 640 GLN A C 1
ATOM 5205 O O . GLN A 1 640 ? 21.027 2.428 -37.998 1.00 69.44 640 GLN A O 1
ATOM 5210 N N . PRO A 1 641 ? 21.695 4.495 -38.593 1.00 73.88 641 PRO A N 1
ATOM 5211 C CA . PRO A 1 641 ? 20.427 5.111 -38.192 1.00 73.88 641 PRO A CA 1
ATOM 5212 C C . PRO A 1 641 ? 19.221 4.523 -38.946 1.00 73.88 641 PRO A C 1
ATOM 5214 O O . PRO A 1 641 ? 18.138 4.408 -38.377 1.00 73.88 641 PRO A O 1
ATOM 5217 N N . SER A 1 642 ? 19.424 4.033 -40.174 1.00 73.06 642 SER A N 1
ATOM 5218 C CA . SER A 1 642 ? 18.391 3.381 -40.989 1.00 73.06 642 SER A CA 1
ATOM 5219 C C . SER A 1 642 ? 17.868 2.082 -40.374 1.00 73.06 642 SER A C 1
ATOM 5221 O O . SER A 1 642 ? 16.681 1.781 -40.496 1.00 73.06 642 SER A O 1
ATOM 5223 N N . LEU A 1 643 ? 18.728 1.331 -39.674 1.00 80.12 643 LEU A N 1
ATOM 5224 C CA . LEU A 1 643 ? 18.341 0.113 -38.963 1.00 80.12 643 LEU A CA 1
ATOM 5225 C C . LEU A 1 643 ? 17.396 0.448 -37.805 1.00 80.12 643 LEU A C 1
ATOM 5227 O O . LEU A 1 643 ? 16.331 -0.156 -37.687 1.00 80.12 643 LEU A O 1
ATOM 5231 N N . LEU A 1 644 ? 17.762 1.427 -36.974 1.00 84.00 644 LEU A N 1
ATOM 5232 C CA . LEU A 1 644 ? 16.974 1.796 -35.798 1.00 84.00 644 LEU A CA 1
ATOM 5233 C C . LEU A 1 644 ? 15.649 2.472 -36.181 1.00 84.00 644 LEU A C 1
ATOM 5235 O O . LEU A 1 644 ? 14.613 2.151 -35.602 1.00 84.00 644 LEU A O 1
ATOM 5239 N N . VAL A 1 645 ? 15.657 3.328 -37.208 1.00 85.25 645 VAL A N 1
ATOM 5240 C CA . VAL A 1 645 ? 14.438 3.916 -37.791 1.00 85.25 645 VAL A CA 1
ATOM 5241 C C . VAL A 1 645 ? 13.519 2.829 -38.358 1.00 85.25 645 VAL A C 1
ATOM 5243 O O . VAL A 1 645 ? 12.312 2.871 -38.124 1.00 85.25 645 VAL A O 1
ATOM 5246 N N . GLY A 1 646 ? 14.070 1.815 -39.035 1.00 84.94 646 GLY A N 1
ATOM 5247 C CA . GLY A 1 646 ? 13.299 0.667 -39.520 1.00 84.94 646 GLY A CA 1
ATOM 5248 C C . GLY A 1 646 ? 12.646 -0.135 -38.388 1.00 84.94 646 GLY A C 1
ATOM 5249 O O . GLY A 1 646 ? 11.463 -0.472 -38.473 1.00 84.94 646 GLY A O 1
ATOM 5250 N N . ILE A 1 647 ? 13.379 -0.391 -37.297 1.00 88.81 647 ILE A N 1
ATOM 5251 C CA . ILE A 1 647 ? 12.849 -1.067 -36.099 1.00 88.81 647 ILE A CA 1
ATOM 5252 C C . ILE A 1 647 ? 11.723 -0.245 -35.460 1.00 88.81 647 ILE A C 1
ATOM 5254 O O . ILE A 1 647 ? 10.679 -0.810 -35.114 1.00 88.81 647 ILE A O 1
ATOM 5258 N N . LEU A 1 648 ? 11.915 1.072 -35.327 1.00 91.50 648 LEU A N 1
ATOM 5259 C CA . LEU A 1 648 ? 10.913 1.992 -34.792 1.00 91.50 648 LEU A CA 1
ATOM 5260 C C . LEU A 1 648 ? 9.633 1.940 -35.634 1.00 91.50 648 LEU A C 1
ATOM 5262 O O . LEU A 1 648 ? 8.580 1.588 -35.115 1.00 91.50 648 LEU A O 1
ATOM 5266 N N . ILE A 1 649 ? 9.731 2.183 -36.942 1.00 89.31 649 ILE A N 1
ATOM 5267 C CA . ILE A 1 649 ? 8.598 2.170 -37.882 1.00 89.31 649 ILE A CA 1
ATOM 5268 C C . ILE A 1 649 ? 7.855 0.831 -37.852 1.00 89.31 649 ILE A C 1
ATOM 5270 O O . ILE A 1 649 ? 6.626 0.808 -37.763 1.00 89.31 649 ILE A O 1
ATOM 5274 N N . ARG A 1 650 ? 8.580 -0.296 -37.879 1.00 90.06 650 ARG A N 1
ATOM 5275 C CA . ARG A 1 650 ? 7.983 -1.638 -37.788 1.00 90.06 650 ARG A CA 1
ATOM 5276 C C . ARG A 1 650 ? 7.193 -1.810 -36.493 1.00 90.06 650 ARG A C 1
ATOM 5278 O O . ARG A 1 650 ? 6.081 -2.328 -36.523 1.00 90.06 650 ARG A O 1
ATOM 5285 N N . THR A 1 651 ? 7.756 -1.355 -35.378 1.00 92.94 651 THR A N 1
ATOM 5286 C CA . THR A 1 651 ? 7.123 -1.469 -34.062 1.00 92.94 651 THR A CA 1
ATOM 5287 C C . THR A 1 651 ? 5.893 -0.568 -33.946 1.00 92.94 651 THR A C 1
ATOM 5289 O O . THR A 1 651 ? 4.863 -1.027 -33.460 1.00 92.94 651 THR A O 1
ATOM 5292 N N . LEU A 1 652 ? 5.955 0.674 -34.441 1.00 92.81 652 LEU A N 1
ATOM 5293 C CA . LEU A 1 652 ? 4.806 1.587 -34.466 1.00 92.81 652 LEU A CA 1
ATOM 5294 C C . LEU A 1 652 ? 3.675 1.040 -35.336 1.00 92.81 652 LEU A C 1
ATOM 5296 O O . LEU A 1 652 ? 2.525 1.039 -34.908 1.00 92.81 652 LEU A O 1
ATOM 5300 N N . ASN A 1 653 ? 4.002 0.509 -36.517 1.00 90.62 653 ASN A N 1
ATOM 5301 C CA . ASN A 1 653 ? 3.015 -0.124 -37.389 1.00 90.62 653 ASN A CA 1
ATOM 5302 C C . ASN A 1 653 ? 2.344 -1.315 -36.704 1.00 90.62 653 ASN A C 1
ATOM 5304 O O . ASN A 1 653 ? 1.122 -1.413 -36.758 1.00 90.62 653 ASN A O 1
ATOM 5308 N N . GLN A 1 654 ? 3.120 -2.172 -36.032 1.00 90.31 654 GLN A N 1
ATOM 5309 C CA . GLN A 1 654 ? 2.579 -3.299 -35.276 1.00 90.31 654 GLN A CA 1
ATOM 5310 C C . GLN A 1 654 ? 1.614 -2.824 -34.181 1.00 90.31 654 GLN A C 1
ATOM 5312 O O . GLN A 1 654 ? 0.471 -3.253 -34.176 1.00 90.31 654 GLN A O 1
ATOM 5317 N N . ILE A 1 655 ? 2.034 -1.886 -33.324 1.00 89.81 655 ILE A N 1
ATOM 5318 C CA . ILE A 1 655 ? 1.193 -1.356 -32.236 1.00 89.81 655 ILE A CA 1
ATOM 5319 C C . ILE A 1 655 ? -0.105 -0.744 -32.788 1.00 89.81 655 ILE A C 1
ATOM 5321 O O . ILE A 1 655 ? -1.185 -1.027 -32.280 1.00 89.81 655 ILE A O 1
ATOM 5325 N N . SER A 1 656 ? -0.022 0.061 -33.855 1.00 90.81 656 SER A N 1
ATOM 5326 C CA . SER A 1 656 ? -1.219 0.655 -34.470 1.00 90.81 656 SER A CA 1
ATOM 5327 C C . SER A 1 656 ? -2.143 -0.379 -35.110 1.00 90.81 656 SER A C 1
ATOM 5329 O O . SER A 1 656 ? -3.357 -0.206 -35.088 1.00 90.81 656 SER A O 1
ATOM 5331 N N . PHE A 1 657 ? -1.578 -1.440 -35.693 1.00 88.94 657 PHE A N 1
ATOM 5332 C CA . PHE A 1 657 ? -2.347 -2.489 -36.347 1.00 88.94 657 PHE A CA 1
ATOM 5333 C C . PHE A 1 657 ? -3.043 -3.382 -35.324 1.00 88.94 657 PHE A C 1
ATOM 5335 O O . PHE A 1 657 ? -4.216 -3.687 -35.504 1.00 88.94 657 PHE A O 1
ATOM 5342 N N . ASP A 1 658 ? -2.353 -3.746 -34.242 1.00 86.56 658 ASP A N 1
ATOM 5343 C CA . ASP A 1 658 ? -2.921 -4.543 -33.155 1.00 86.56 658 ASP A CA 1
ATOM 5344 C C . ASP A 1 658 ? -4.134 -3.815 -32.540 1.00 86.56 658 ASP A C 1
ATOM 5346 O O . ASP A 1 658 ? -5.207 -4.410 -32.450 1.00 86.56 658 ASP A O 1
ATOM 5350 N N . LEU A 1 659 ? -4.018 -2.502 -32.270 1.00 86.94 659 LEU A N 1
ATOM 5351 C CA . LEU A 1 659 ? -5.137 -1.675 -31.790 1.00 86.94 659 LEU A CA 1
ATOM 5352 C C . LEU A 1 659 ? -6.268 -1.538 -32.824 1.00 86.94 659 LEU A C 1
ATOM 5354 O O . LEU A 1 659 ? -7.448 -1.561 -32.483 1.00 86.94 659 LEU A O 1
ATOM 5358 N N . PHE A 1 660 ? -5.936 -1.397 -34.109 1.00 88.69 660 PHE A N 1
ATOM 5359 C CA . PHE A 1 660 ? -6.949 -1.356 -35.165 1.00 88.69 660 PHE A CA 1
ATOM 5360 C C . PHE A 1 660 ? -7.717 -2.683 -35.264 1.00 88.69 660 PHE A C 1
ATOM 5362 O O . PHE A 1 660 ? -8.921 -2.682 -35.513 1.00 88.69 660 PHE A O 1
ATOM 5369 N N . MET A 1 661 ? -7.043 -3.814 -35.050 1.00 86.75 661 MET A N 1
ATOM 5370 C CA . MET A 1 661 ? -7.660 -5.139 -35.088 1.00 86.75 661 MET A CA 1
ATOM 5371 C C . MET A 1 661 ? -8.531 -5.432 -33.860 1.00 86.75 661 MET A C 1
ATOM 5373 O O . MET A 1 661 ? -9.510 -6.166 -34.002 1.00 86.75 661 MET A O 1
ATOM 5377 N N . SER A 1 662 ? -8.200 -4.888 -32.684 1.00 82.25 662 SER A N 1
ATOM 5378 C CA . SER A 1 662 ? -9.000 -5.044 -31.461 1.00 82.25 662 SER A CA 1
ATOM 5379 C C . SER A 1 662 ? -10.170 -4.053 -31.384 1.00 82.25 662 SER A C 1
ATOM 5381 O O . SER A 1 662 ? -11.307 -4.477 -31.178 1.00 82.25 662 SER A O 1
ATOM 5383 N N . ASP A 1 663 ? -9.911 -2.763 -31.625 1.00 80.12 663 ASP A N 1
ATOM 5384 C CA . ASP A 1 663 ? -10.843 -1.656 -31.348 1.00 80.12 663 ASP A CA 1
ATOM 5385 C C . ASP A 1 663 ? -11.344 -0.914 -32.599 1.00 80.12 663 ASP A C 1
ATOM 5387 O O . ASP A 1 663 ? -12.202 -0.032 -32.509 1.00 80.12 663 ASP A O 1
ATOM 5391 N N . GLY A 1 664 ? -10.798 -1.206 -33.782 1.00 83.38 664 GLY A N 1
ATOM 5392 C CA . GLY A 1 664 ? -11.167 -0.529 -35.032 1.00 83.38 664 GLY A CA 1
ATOM 5393 C C . GLY A 1 664 ? -10.661 0.913 -35.163 1.00 83.38 664 GLY A C 1
ATOM 5394 O O . GLY A 1 664 ? -11.028 1.598 -36.122 1.00 83.38 664 GLY A O 1
ATOM 5395 N N . ARG A 1 665 ? -9.829 1.404 -34.233 1.00 85.75 665 ARG A N 1
ATOM 5396 C CA . ARG A 1 665 ? -9.278 2.767 -34.284 1.00 85.75 665 ARG A CA 1
ATOM 5397 C C . ARG A 1 665 ? -7.947 2.827 -35.022 1.00 85.75 665 ARG A C 1
ATOM 5399 O O . ARG A 1 665 ? -6.997 2.140 -34.660 1.00 85.75 665 ARG A O 1
ATOM 5406 N N . ASP A 1 666 ? -7.848 3.726 -35.998 1.00 86.94 666 ASP A N 1
ATOM 5407 C CA . ASP A 1 666 ? -6.584 4.019 -36.676 1.00 86.94 666 ASP A CA 1
ATOM 5408 C C . ASP A 1 666 ? -5.841 5.166 -35.975 1.00 86.94 666 ASP A C 1
ATOM 5410 O O . ASP A 1 666 ? -6.152 6.345 -36.148 1.00 86.94 666 ASP A O 1
ATOM 5414 N N . VAL A 1 667 ? -4.835 4.803 -35.179 1.00 89.69 667 VAL A N 1
ATOM 5415 C CA . VAL A 1 667 ? -3.946 5.745 -34.476 1.00 89.69 667 VAL A CA 1
ATOM 5416 C C . VAL A 1 667 ? -2.588 5.899 -35.160 1.00 89.69 667 VAL A C 1
ATOM 5418 O O . VAL A 1 667 ? -1.704 6.565 -34.621 1.00 89.69 667 VAL A O 1
ATOM 5421 N N . LYS A 1 668 ? -2.388 5.302 -36.345 1.00 88.69 668 LYS A N 1
ATOM 5422 C CA . LYS A 1 668 ? -1.080 5.252 -37.012 1.00 88.69 668 LYS A CA 1
ATOM 5423 C C . LYS A 1 668 ? -0.521 6.653 -37.247 1.00 88.69 668 LYS A C 1
ATOM 5425 O O . LYS A 1 668 ? 0.585 6.960 -36.820 1.00 88.69 668 LYS A O 1
ATOM 5430 N N . ASN A 1 669 ? -1.289 7.537 -37.878 1.00 88.38 669 ASN A N 1
ATOM 5431 C CA . ASN A 1 669 ? -0.810 8.891 -38.174 1.00 88.38 669 ASN A CA 1
ATOM 5432 C C . ASN A 1 669 ? -0.486 9.690 -36.905 1.00 88.38 669 ASN A C 1
ATOM 5434 O O . ASN A 1 669 ? 0.492 10.439 -36.890 1.00 88.38 669 ASN A O 1
ATOM 5438 N N . LEU A 1 670 ? -1.270 9.485 -35.843 1.00 90.06 670 LEU A N 1
ATOM 5439 C CA . LEU A 1 670 ? -1.060 10.130 -34.555 1.00 90.06 670 LEU A CA 1
ATOM 5440 C C . LEU A 1 670 ? 0.256 9.677 -33.922 1.00 90.06 670 LEU A C 1
ATOM 5442 O O . LEU A 1 670 ? 1.094 10.521 -33.629 1.00 90.06 670 LEU A O 1
ATOM 5446 N N . ILE A 1 671 ? 0.488 8.371 -33.754 1.00 91.38 671 ILE A N 1
ATOM 5447 C CA . ILE A 1 671 ? 1.715 7.890 -33.097 1.00 91.38 671 ILE A CA 1
ATOM 5448 C C . ILE A 1 671 ? 2.976 8.291 -33.876 1.00 91.38 671 ILE A C 1
ATOM 5450 O O . ILE A 1 671 ? 3.991 8.610 -33.266 1.00 91.38 671 ILE A O 1
ATOM 5454 N N . TYR A 1 672 ? 2.918 8.367 -35.210 1.00 91.62 672 TYR A N 1
ATOM 5455 C CA . TYR A 1 672 ? 4.036 8.887 -36.005 1.00 91.62 672 TYR A CA 1
ATOM 5456 C C . TYR A 1 672 ? 4.300 10.369 -35.735 1.00 91.62 672 TYR A C 1
ATOM 5458 O O . TYR A 1 672 ? 5.459 10.772 -35.678 1.00 91.62 672 TYR A O 1
ATOM 5466 N N . GLN A 1 673 ? 3.244 11.167 -35.566 1.00 91.88 673 GLN A N 1
ATOM 5467 C CA . GLN A 1 673 ? 3.366 12.572 -35.187 1.00 91.88 673 GLN A CA 1
ATOM 5468 C C . GLN A 1 673 ? 3.957 12.722 -33.783 1.00 91.88 673 GLN A C 1
ATOM 5470 O O . GLN A 1 673 ? 4.880 13.503 -33.603 1.00 91.88 673 GLN A O 1
ATOM 5475 N N . LEU A 1 674 ? 3.515 11.914 -32.817 1.00 93.69 674 LEU A N 1
ATOM 5476 C CA . LEU A 1 674 ? 4.053 11.935 -31.452 1.00 93.69 674 LEU A CA 1
ATOM 5477 C C . LEU A 1 674 ? 5.563 11.667 -31.408 1.00 93.69 674 LEU A C 1
ATOM 5479 O O . LEU A 1 674 ? 6.303 12.358 -30.706 1.00 93.69 674 LEU A O 1
ATOM 5483 N N . TRP A 1 675 ? 6.021 10.669 -32.165 1.00 94.62 675 TRP A N 1
ATOM 5484 C CA . TRP A 1 675 ? 7.442 10.341 -32.266 1.00 94.62 675 TRP A CA 1
ATOM 5485 C C . TRP A 1 675 ? 8.238 11.393 -33.039 1.00 94.62 675 TRP A C 1
ATOM 5487 O O . TRP A 1 675 ? 9.380 11.662 -32.679 1.00 94.62 675 TRP A O 1
ATOM 5497 N N . GLU A 1 676 ? 7.651 12.006 -34.069 1.00 92.25 676 GLU A N 1
ATOM 5498 C CA . GLU A 1 676 ? 8.270 13.119 -34.796 1.00 92.25 676 GLU A CA 1
ATOM 5499 C C . GLU A 1 676 ? 8.470 14.341 -33.893 1.00 92.25 676 GLU A C 1
ATOM 5501 O O . GLU A 1 676 ? 9.585 14.855 -33.824 1.00 92.25 676 GLU A O 1
ATOM 5506 N N . ASP A 1 677 ? 7.435 14.740 -33.149 1.00 91.19 677 ASP A N 1
ATOM 5507 C CA . ASP A 1 677 ? 7.476 15.871 -32.217 1.00 91.19 677 ASP A CA 1
ATOM 5508 C C . ASP A 1 677 ? 8.546 15.659 -31.131 1.00 91.19 677 ASP A C 1
ATOM 5510 O O . ASP A 1 677 ? 9.279 16.582 -30.766 1.00 91.19 677 ASP A O 1
ATOM 5514 N N . TRP A 1 678 ? 8.662 14.433 -30.603 1.00 93.88 678 TRP A N 1
ATOM 5515 C CA . TRP A 1 678 ? 9.709 14.097 -29.637 1.00 93.88 678 TRP A CA 1
ATOM 5516 C C . TRP A 1 678 ? 11.104 14.117 -30.271 1.00 93.88 678 TRP A C 1
ATOM 5518 O O . TRP A 1 678 ? 12.010 14.740 -29.719 1.00 93.88 678 TRP A O 1
ATOM 5528 N N . LEU A 1 679 ? 11.285 13.486 -31.437 1.00 92.00 679 LEU A N 1
ATOM 5529 C CA . LEU A 1 679 ? 12.574 13.465 -32.131 1.00 92.00 679 LEU A CA 1
ATOM 5530 C C . LEU A 1 679 ? 13.032 14.873 -32.530 1.00 92.00 679 LEU A C 1
ATOM 5532 O O . LEU A 1 679 ? 14.230 15.137 -32.508 1.00 92.00 679 LEU A O 1
ATOM 5536 N N . GLU A 1 680 ? 12.113 15.780 -32.868 1.00 90.44 680 GLU A N 1
ATOM 5537 C CA . GLU A 1 680 ? 12.432 17.179 -33.166 1.00 90.44 680 GLU A CA 1
ATOM 5538 C C . GLU A 1 680 ? 12.994 17.909 -31.938 1.00 90.44 680 GLU A C 1
ATOM 5540 O O . GLU A 1 680 ? 14.031 18.570 -32.042 1.00 90.44 680 GLU A O 1
ATOM 5545 N N . LYS A 1 681 ? 12.368 17.739 -30.765 1.00 88.62 681 LYS A N 1
ATOM 5546 C CA . LYS A 1 681 ? 12.875 18.282 -29.492 1.00 88.62 681 LYS A CA 1
ATOM 5547 C C . LYS A 1 681 ? 14.222 17.652 -29.120 1.00 88.62 681 LYS A C 1
ATOM 5549 O O . LYS A 1 681 ? 15.201 18.357 -28.877 1.00 88.62 681 LYS A O 1
ATOM 5554 N N . TRP A 1 682 ? 14.308 16.324 -29.170 1.00 89.25 682 TRP A N 1
ATOM 5555 C CA . TRP A 1 682 ? 15.519 15.563 -28.856 1.00 89.25 682 TRP A CA 1
ATOM 5556 C C . TRP A 1 682 ? 16.696 15.920 -29.781 1.00 89.25 682 TRP A C 1
ATOM 5558 O O . TRP A 1 682 ? 17.845 16.014 -29.339 1.00 89.25 682 TRP A O 1
ATOM 5568 N N . LYS A 1 683 ? 16.424 16.214 -31.059 1.00 87.38 683 LYS A N 1
ATOM 5569 C CA . LYS A 1 683 ? 17.421 16.689 -32.030 1.00 87.38 683 LYS A CA 1
ATOM 5570 C C . LYS A 1 683 ? 18.130 17.965 -31.580 1.00 87.38 683 LYS A C 1
ATOM 5572 O O . LYS A 1 683 ? 19.318 18.113 -31.859 1.00 87.38 683 LYS A O 1
ATOM 5577 N N . LEU A 1 684 ? 17.426 18.871 -30.904 1.00 83.25 684 LEU A N 1
ATOM 5578 C CA . LEU A 1 684 ? 17.983 20.128 -30.408 1.00 83.25 684 LEU A CA 1
ATOM 5579 C C . LEU A 1 684 ? 18.656 19.917 -29.049 1.00 83.25 684 LEU A C 1
ATOM 5581 O O . LEU A 1 684 ? 19.870 20.096 -28.924 1.00 83.25 684 LEU A O 1
ATOM 5585 N N . ASP A 1 685 ? 17.905 19.406 -28.079 1.00 78.00 685 ASP A N 1
ATOM 5586 C CA . ASP A 1 685 ? 18.286 19.474 -26.663 1.00 78.00 685 ASP A CA 1
ATOM 5587 C C . ASP A 1 685 ? 19.041 18.230 -26.167 1.00 78.00 685 ASP A C 1
ATOM 5589 O O . ASP A 1 685 ? 19.791 18.298 -25.199 1.00 78.00 685 ASP A O 1
ATOM 5593 N N . GLY A 1 686 ? 18.914 17.097 -26.865 1.00 72.69 686 GLY A N 1
ATOM 5594 C CA . GLY A 1 686 ? 19.628 15.839 -26.586 1.00 72.69 686 GLY A CA 1
ATOM 5595 C C . GLY A 1 686 ? 18.996 15.011 -25.473 1.00 72.69 686 GLY A C 1
ATOM 5596 O O . GLY A 1 686 ? 19.159 13.793 -25.444 1.00 72.69 686 GLY A O 1
ATOM 5597 N N . GLU A 1 687 ? 18.216 15.668 -24.625 1.00 70.38 687 GLU A N 1
ATOM 5598 C CA . GLU A 1 687 ? 17.399 15.110 -23.557 1.00 70.38 687 GLU A CA 1
ATOM 5599 C C . GLU A 1 687 ? 16.115 15.947 -23.451 1.00 70.38 687 GLU A C 1
ATOM 5601 O O . GLU A 1 687 ? 16.144 17.160 -23.670 1.00 70.38 687 GLU A O 1
ATOM 5606 N N . GLY A 1 688 ? 14.991 15.319 -23.105 1.00 71.88 688 GLY A N 1
ATOM 5607 C CA . GLY A 1 688 ? 13.732 16.011 -22.832 1.00 71.88 688 GLY A CA 1
ATOM 5608 C C . GLY A 1 688 ? 12.561 15.553 -23.702 1.00 71.88 688 GLY A C 1
ATOM 5609 O O . GLY A 1 688 ? 12.693 15.219 -24.880 1.00 71.88 688 GLY A O 1
ATOM 5610 N N . GLY A 1 689 ? 11.365 15.567 -23.106 1.00 80.69 689 GLY A N 1
ATOM 5611 C CA . GLY A 1 689 ? 10.113 15.181 -23.763 1.00 80.69 689 GLY A CA 1
ATOM 5612 C C . GLY A 1 689 ? 9.796 13.683 -23.724 1.00 80.69 689 GLY A C 1
ATOM 5613 O O . GLY A 1 689 ? 8.748 13.283 -24.225 1.00 80.69 689 GLY A O 1
ATOM 5614 N N . GLU A 1 690 ? 10.653 12.843 -23.138 1.00 88.31 690 GLU A N 1
ATOM 5615 C CA . GLU A 1 690 ? 10.446 11.392 -23.070 1.00 88.31 690 GLU A CA 1
ATOM 5616 C C . GLU A 1 690 ? 9.259 11.031 -22.171 1.00 88.31 690 GLU A C 1
ATOM 5618 O O . GLU A 1 690 ? 8.467 10.157 -22.519 1.00 88.31 690 GLU A O 1
ATOM 5623 N N . GLY A 1 691 ? 9.109 11.714 -21.028 1.00 88.25 691 GLY A N 1
ATOM 5624 C CA . GLY A 1 691 ? 7.981 11.506 -20.116 1.00 88.25 691 GLY A CA 1
ATOM 5625 C C . GLY A 1 691 ? 6.641 11.816 -20.791 1.00 88.25 691 GLY A C 1
ATOM 5626 O O . GLY A 1 691 ? 5.705 11.020 -20.720 1.00 88.25 691 GLY A O 1
ATOM 5627 N N . GLU A 1 692 ? 6.578 12.936 -21.515 1.00 92.75 692 GLU A N 1
ATOM 5628 C CA . GLU A 1 692 ? 5.433 13.320 -22.347 1.00 92.75 692 GLU A CA 1
ATOM 5629 C C . GLU A 1 692 ? 5.166 12.297 -23.465 1.00 92.75 692 GLU A C 1
ATOM 5631 O O . GLU A 1 692 ? 4.013 11.913 -23.672 1.00 92.75 692 GLU A O 1
ATOM 5636 N N . LEU A 1 693 ? 6.207 11.814 -24.158 1.00 93.94 693 LEU A N 1
ATOM 5637 C CA . LEU A 1 693 ? 6.071 10.789 -25.199 1.00 93.94 693 LEU A CA 1
ATOM 5638 C C . LEU A 1 693 ? 5.472 9.498 -24.632 1.00 93.94 693 LEU A C 1
ATOM 5640 O O . LEU A 1 693 ? 4.508 8.985 -25.201 1.00 93.94 693 LEU A O 1
ATOM 5644 N N . MET A 1 694 ? 6.003 8.983 -23.516 1.00 92.94 694 MET A N 1
ATOM 5645 C CA . MET A 1 694 ? 5.490 7.755 -22.894 1.00 92.94 694 MET A CA 1
ATOM 5646 C C . MET A 1 694 ? 4.003 7.882 -22.569 1.00 92.94 694 MET A C 1
ATOM 5648 O O . MET A 1 694 ? 3.223 6.988 -22.889 1.00 92.94 694 MET A O 1
ATOM 5652 N N . LEU A 1 695 ? 3.592 9.016 -22.001 1.00 92.81 695 LEU A N 1
ATOM 5653 C CA . LEU A 1 695 ? 2.191 9.252 -21.684 1.00 92.81 695 LEU A CA 1
ATOM 5654 C C . LEU A 1 695 ? 1.300 9.364 -22.907 1.00 92.81 695 LEU A C 1
ATOM 5656 O O . LEU A 1 695 ? 0.248 8.731 -22.943 1.00 92.81 695 LEU A O 1
ATOM 5660 N N . LYS A 1 696 ? 1.696 10.139 -23.918 1.00 93.12 696 LYS A N 1
ATOM 5661 C CA . LYS A 1 696 ? 0.896 10.251 -25.142 1.00 93.12 696 LYS A CA 1
ATOM 5662 C C . LYS A 1 696 ? 0.783 8.901 -25.850 1.00 93.12 696 LYS A C 1
ATOM 5664 O O . LYS A 1 696 ? -0.285 8.601 -26.382 1.00 93.12 696 LYS A O 1
ATOM 5669 N N . MET A 1 697 ? 1.821 8.061 -25.799 1.00 94.38 697 MET A N 1
ATOM 5670 C CA . MET A 1 697 ? 1.758 6.681 -26.286 1.00 94.38 697 MET A CA 1
ATOM 5671 C C . MET A 1 697 ? 0.741 5.848 -25.496 1.00 94.38 697 MET A C 1
ATOM 5673 O O . MET A 1 697 ? -0.123 5.241 -26.119 1.00 94.38 697 MET A O 1
ATOM 5677 N N . ILE A 1 698 ? 0.778 5.866 -24.158 1.00 93.31 698 ILE A N 1
ATOM 5678 C CA . ILE A 1 698 ? -0.193 5.152 -23.304 1.00 93.31 698 ILE A CA 1
ATOM 5679 C C . ILE A 1 698 ? -1.624 5.611 -23.600 1.00 93.31 698 ILE A C 1
ATOM 5681 O O . ILE A 1 698 ? -2.494 4.797 -23.894 1.00 93.31 698 ILE A O 1
ATOM 5685 N N . LEU A 1 699 ? -1.872 6.921 -23.569 1.00 91.44 699 LEU A N 1
ATOM 5686 C CA . LEU A 1 699 ? -3.207 7.490 -23.758 1.00 91.44 699 LEU A CA 1
ATOM 5687 C C . LEU A 1 699 ? -3.765 7.222 -25.160 1.00 91.44 699 LEU A C 1
ATOM 5689 O O . LEU A 1 699 ? -4.970 7.040 -25.304 1.00 91.44 699 LEU A O 1
ATOM 5693 N N . SER A 1 700 ? -2.905 7.139 -26.180 1.00 90.56 700 SER A N 1
ATOM 5694 C CA . SER A 1 700 ? -3.323 6.781 -27.544 1.00 90.56 700 SER A CA 1
ATOM 5695 C C . SER A 1 700 ? -3.774 5.321 -27.665 1.00 90.56 700 SER A C 1
ATOM 5697 O O . SER A 1 700 ? -4.512 4.997 -28.594 1.00 90.56 700 SER A O 1
ATOM 5699 N N . MET A 1 701 ? -3.342 4.446 -26.748 1.00 90.88 701 MET A N 1
ATOM 5700 C CA . MET A 1 701 ? -3.718 3.027 -26.717 1.00 90.88 701 MET A CA 1
ATOM 5701 C C . MET A 1 701 ? -4.939 2.728 -25.840 1.00 90.88 701 MET A C 1
ATOM 5703 O O . MET A 1 701 ? -5.409 1.599 -25.832 1.00 90.88 701 MET A O 1
ATOM 5707 N N . LYS A 1 702 ? -5.471 3.707 -25.097 1.00 87.44 702 LYS A N 1
ATOM 5708 C CA . LYS A 1 702 ? -6.707 3.518 -24.320 1.00 87.44 702 LYS A CA 1
ATOM 5709 C C . LYS A 1 702 ? -7.896 3.274 -25.244 1.00 87.44 702 LYS A C 1
ATOM 5711 O O . LYS A 1 702 ? -7.998 3.964 -26.252 1.00 87.44 702 LYS A O 1
ATOM 5716 N N . HIS A 1 703 ? -8.851 2.426 -24.854 1.00 80.00 703 HIS A N 1
ATOM 5717 C CA . HIS A 1 703 ? -10.090 2.171 -25.615 1.00 80.00 703 HIS A CA 1
ATOM 5718 C C . HIS A 1 703 ? -10.909 3.444 -25.926 1.00 80.00 703 HIS A C 1
ATOM 5720 O O . HIS A 1 703 ? -11.512 3.564 -26.995 1.00 80.00 703 HIS A O 1
ATOM 5726 N N . ASN A 1 704 ? -10.875 4.445 -25.038 1.00 81.38 704 ASN A N 1
ATOM 5727 C CA . ASN A 1 704 ? -11.513 5.751 -25.246 1.00 81.38 704 ASN A CA 1
ATOM 5728 C C . ASN A 1 704 ? -10.579 6.714 -25.993 1.00 81.38 704 ASN A C 1
ATOM 5730 O O . ASN A 1 704 ? -9.376 6.737 -25.728 1.00 81.38 704 ASN A O 1
ATOM 5734 N N . ASP A 1 705 ? -11.112 7.503 -26.930 1.00 80.69 705 ASP A N 1
ATOM 5735 C CA . ASP A 1 705 ? -10.316 8.505 -27.648 1.00 80.69 705 ASP A CA 1
ATOM 5736 C C . ASP A 1 705 ? -10.163 9.764 -26.786 1.00 80.69 705 ASP A C 1
ATOM 5738 O O . ASP A 1 705 ? -11.086 10.566 -26.646 1.00 80.69 705 ASP A O 1
ATOM 5742 N N . LEU A 1 706 ? -8.985 9.909 -26.180 1.00 82.25 706 LEU A N 1
ATOM 5743 C CA . LEU A 1 706 ? -8.624 11.032 -25.308 1.00 82.25 706 LEU A CA 1
ATOM 5744 C C . LEU A 1 706 ? -7.651 12.006 -25.989 1.00 82.25 706 LEU A C 1
ATOM 5746 O O . LEU A 1 706 ? -7.099 12.901 -25.349 1.00 82.25 706 LEU A O 1
ATOM 5750 N N . THR A 1 707 ? -7.420 11.846 -27.291 1.00 79.81 707 THR A N 1
ATOM 5751 C CA . THR A 1 707 ? -6.363 12.560 -28.022 1.00 79.81 707 THR A CA 1
ATOM 5752 C C . THR A 1 707 ? -6.668 14.049 -28.187 1.00 79.81 707 THR A C 1
ATOM 5754 O O . THR A 1 707 ? -5.755 14.876 -28.176 1.00 79.81 707 THR A O 1
ATOM 5757 N N . SER A 1 708 ? -7.951 14.427 -28.207 1.00 81.69 708 SER A N 1
ATOM 5758 C CA . SER A 1 708 ? -8.392 15.828 -28.203 1.00 81.69 708 SER A CA 1
ATOM 5759 C C . SER A 1 708 ? -7.952 16.602 -26.954 1.00 81.69 708 SER A C 1
ATOM 5761 O O . SER A 1 708 ? -7.914 17.832 -26.973 1.00 81.69 708 SER A O 1
ATOM 5763 N N . LEU A 1 709 ? -7.615 15.904 -25.863 1.00 84.25 709 LEU A N 1
ATOM 5764 C CA . LEU A 1 709 ? -7.202 16.512 -24.597 1.00 84.25 709 LEU A CA 1
ATOM 5765 C C . LEU A 1 709 ? -5.715 16.889 -24.574 1.00 84.25 709 LEU A C 1
ATOM 5767 O O . LEU A 1 709 ? -5.300 17.630 -23.685 1.00 84.25 709 LEU A O 1
ATOM 5771 N N . PHE A 1 710 ? -4.913 16.465 -25.558 1.00 87.31 710 PHE A N 1
ATOM 5772 C CA . PHE A 1 710 ? -3.474 16.766 -25.597 1.00 87.31 710 PHE A CA 1
ATOM 5773 C C . PHE A 1 710 ? -3.168 18.268 -25.695 1.00 87.31 710 PHE A C 1
ATOM 5775 O O . PHE A 1 710 ? -2.090 18.704 -25.299 1.00 87.31 710 PHE A O 1
ATOM 5782 N N . SER A 1 711 ? -4.108 19.070 -26.203 1.00 85.81 711 SER A N 1
ATOM 5783 C CA . SER A 1 711 ? -3.986 20.532 -26.278 1.00 85.81 711 SER A CA 1
ATOM 5784 C C . SER A 1 711 ? -4.569 21.264 -25.063 1.00 85.81 711 SER A C 1
ATOM 5786 O O . SER A 1 711 ? -4.537 22.493 -25.021 1.00 85.81 711 SER A O 1
ATOM 5788 N N . HIS A 1 712 ? -5.124 20.547 -24.081 1.00 87.88 712 HIS A N 1
ATOM 5789 C CA . HIS A 1 712 ? -5.724 21.164 -22.902 1.00 87.88 712 HIS A CA 1
ATOM 5790 C C . HIS A 1 712 ? -4.645 21.829 -22.018 1.00 87.88 712 HIS A C 1
ATOM 5792 O O . HIS A 1 712 ? -3.599 21.218 -21.788 1.00 87.88 712 HIS A O 1
ATOM 5798 N N . PRO A 1 713 ? -4.869 23.035 -21.455 1.00 87.69 713 PRO A N 1
ATOM 5799 C CA . PRO A 1 713 ? -3.858 23.737 -20.655 1.00 87.69 713 PRO A CA 1
ATOM 5800 C C . PRO A 1 713 ? -3.304 22.916 -19.484 1.00 87.69 713 PRO A C 1
ATOM 5802 O O . PRO A 1 713 ? -2.097 22.913 -19.246 1.00 87.69 713 PRO A O 1
ATOM 5805 N N . ASN A 1 714 ? -4.164 22.166 -18.789 1.00 85.62 714 ASN A N 1
ATOM 5806 C CA . ASN A 1 714 ? -3.712 21.304 -17.697 1.00 85.62 714 ASN A CA 1
ATOM 5807 C C . ASN A 1 714 ? -2.867 20.124 -18.188 1.00 85.62 714 ASN A C 1
ATOM 5809 O O . ASN A 1 714 ? -1.897 19.764 -17.530 1.00 85.62 714 ASN A O 1
ATOM 5813 N N . PHE A 1 715 ? -3.179 19.560 -19.361 1.00 89.81 715 PHE A N 1
ATOM 5814 C CA . PHE A 1 715 ? -2.372 18.498 -19.962 1.00 89.81 715 PHE A CA 1
ATOM 5815 C C . PHE A 1 715 ? -0.960 19.004 -20.265 1.00 89.81 715 PHE A C 1
ATOM 5817 O O . PHE A 1 715 ? 0.028 18.340 -19.948 1.00 89.81 715 PHE A O 1
ATOM 5824 N N . VAL A 1 716 ? -0.857 20.207 -20.839 1.00 90.25 716 VAL A N 1
ATOM 5825 C CA . VAL A 1 716 ? 0.430 20.866 -21.103 1.00 90.25 716 VAL A CA 1
ATOM 5826 C C . VAL A 1 716 ? 1.189 21.074 -19.794 1.00 90.25 716 VAL A C 1
ATOM 5828 O O . VAL A 1 716 ? 2.362 20.716 -19.700 1.00 90.25 716 VAL A O 1
ATOM 5831 N N . ARG A 1 717 ? 0.510 21.558 -18.746 1.00 90.69 717 ARG A N 1
ATOM 5832 C CA . ARG A 1 717 ? 1.125 21.761 -17.431 1.00 90.69 717 ARG A CA 1
ATOM 5833 C C . ARG A 1 717 ? 1.630 20.459 -16.802 1.00 90.69 717 ARG A C 1
ATOM 5835 O O . ARG A 1 717 ? 2.748 20.425 -16.295 1.00 90.69 717 ARG A O 1
ATOM 5842 N N . LEU A 1 718 ? 0.841 19.389 -16.850 1.00 92.06 718 LEU A N 1
ATOM 5843 C CA . LEU A 1 718 ? 1.241 18.067 -16.365 1.00 92.06 718 LEU A CA 1
ATOM 5844 C C . LEU A 1 718 ? 2.410 17.493 -17.187 1.00 92.06 718 LEU A C 1
ATOM 5846 O O . LEU A 1 718 ? 3.318 16.884 -16.621 1.00 92.06 718 LEU A O 1
ATOM 5850 N N . SER A 1 719 ? 2.440 17.756 -18.499 1.00 92.12 719 SER A N 1
ATOM 5851 C CA . SER A 1 719 ? 3.533 17.362 -19.403 1.00 92.12 719 SER A CA 1
ATOM 5852 C C . SER A 1 719 ? 4.852 18.054 -19.055 1.00 92.12 719 SER A C 1
ATOM 5854 O O . SER A 1 719 ? 5.908 17.422 -19.058 1.00 92.12 719 SER A O 1
ATOM 5856 N N . GLU A 1 720 ? 4.814 19.335 -18.681 1.00 91.94 720 GLU A N 1
ATOM 5857 C CA . GLU A 1 720 ? 5.999 20.041 -18.179 1.00 91.94 720 GLU A CA 1
ATOM 5858 C C . GLU A 1 720 ? 6.548 19.392 -16.903 1.00 91.94 720 GLU A C 1
ATOM 5860 O O . GLU A 1 720 ? 7.758 19.194 -16.784 1.00 91.94 720 GLU A O 1
ATOM 5865 N N . ILE A 1 721 ? 5.669 19.063 -15.951 1.00 93.50 721 ILE A N 1
ATOM 5866 C CA . ILE A 1 721 ? 6.070 18.489 -14.662 1.00 93.50 721 ILE A CA 1
ATOM 5867 C C . ILE A 1 721 ? 6.653 17.087 -14.862 1.00 93.50 721 ILE A C 1
ATOM 5869 O O . ILE A 1 721 ? 7.744 16.804 -14.367 1.00 93.50 721 ILE A O 1
ATOM 5873 N N . ILE A 1 722 ? 5.985 16.216 -15.628 1.00 93.69 722 ILE A N 1
ATOM 5874 C CA . ILE A 1 722 ? 6.474 14.845 -15.817 1.00 93.69 722 ILE A CA 1
ATOM 5875 C C . ILE A 1 722 ? 7.808 14.794 -16.564 1.00 93.69 722 ILE A C 1
ATOM 5877 O O . ILE A 1 722 ? 8.651 13.961 -16.241 1.00 93.69 722 ILE A O 1
ATOM 5881 N N . ASN A 1 723 ? 8.052 15.708 -17.507 1.00 92.06 723 ASN A N 1
ATOM 5882 C CA . ASN A 1 723 ? 9.348 15.799 -18.175 1.00 92.06 723 ASN A CA 1
ATOM 5883 C C . ASN A 1 723 ? 10.463 16.173 -17.181 1.00 92.06 723 ASN A C 1
ATOM 5885 O O . ASN A 1 723 ? 11.534 15.569 -17.220 1.00 92.06 723 ASN A O 1
ATOM 5889 N N . ARG A 1 724 ? 10.214 17.094 -16.235 1.00 91.25 724 ARG A N 1
ATOM 5890 C CA . ARG A 1 724 ? 11.182 17.413 -15.165 1.00 91.25 724 ARG A CA 1
ATOM 5891 C C . ARG A 1 724 ? 11.448 16.211 -14.254 1.00 91.25 724 ARG A C 1
ATOM 5893 O O . ARG A 1 724 ? 12.603 15.929 -13.943 1.00 91.25 724 ARG A O 1
ATOM 5900 N N . ILE A 1 725 ? 10.399 15.481 -13.872 1.00 91.12 725 ILE A N 1
ATOM 5901 C CA . ILE A 1 725 ? 10.492 14.252 -13.066 1.00 91.12 725 ILE A CA 1
ATOM 5902 C C . ILE A 1 725 ? 11.321 13.187 -13.800 1.00 91.12 725 ILE A C 1
ATOM 5904 O O . ILE A 1 725 ? 12.234 12.602 -13.215 1.00 91.12 725 ILE A O 1
ATOM 5908 N N . TYR A 1 726 ? 11.052 12.969 -15.089 1.00 88.31 726 TYR A N 1
ATOM 5909 C CA . TYR A 1 726 ? 11.785 12.006 -15.905 1.00 88.31 726 TYR A CA 1
ATOM 5910 C C . TYR A 1 726 ? 13.275 12.350 -15.988 1.00 88.31 726 TYR A C 1
ATOM 5912 O O . TYR A 1 726 ? 14.107 11.488 -15.711 1.00 88.31 726 TYR A O 1
ATOM 5920 N N . LEU A 1 727 ? 13.627 13.605 -16.285 1.00 84.38 727 LEU A N 1
ATOM 5921 C CA . LEU A 1 727 ? 15.026 14.038 -16.368 1.00 84.38 727 LEU A CA 1
ATOM 5922 C C . LEU A 1 727 ? 15.791 13.783 -15.062 1.00 84.38 727 LEU A C 1
ATOM 5924 O O . LEU A 1 727 ? 16.922 13.301 -15.086 1.00 84.38 727 LEU A O 1
ATOM 5928 N N . ILE A 1 728 ? 15.166 14.040 -13.907 1.00 83.88 728 ILE A N 1
ATOM 5929 C CA . ILE A 1 728 ? 15.776 13.736 -12.604 1.00 83.88 728 ILE A CA 1
ATOM 5930 C C . ILE A 1 728 ? 15.988 12.224 -12.441 1.00 83.88 728 ILE A C 1
ATOM 5932 O O . ILE A 1 728 ? 17.044 11.809 -11.966 1.00 83.88 728 ILE A O 1
ATOM 5936 N N . SER A 1 729 ? 15.027 11.403 -12.880 1.00 78.31 729 SER A N 1
ATOM 5937 C CA . SER A 1 729 ? 15.103 9.941 -12.758 1.00 78.31 729 SER A CA 1
ATOM 5938 C C . SER A 1 729 ? 16.247 9.297 -13.552 1.00 78.31 729 SER A C 1
ATOM 5940 O O . SER A 1 729 ? 16.716 8.225 -13.173 1.00 78.31 729 SER A O 1
ATOM 5942 N N . GLN A 1 730 ? 16.721 9.947 -14.623 1.00 75.06 730 GLN A N 1
ATOM 5943 C CA . GLN A 1 730 ? 17.828 9.452 -15.451 1.00 75.06 730 GLN A CA 1
ATOM 5944 C C . GLN A 1 730 ? 19.217 9.808 -14.888 1.00 75.06 730 GLN A C 1
ATOM 5946 O O . GLN A 1 730 ? 20.237 9.365 -15.418 1.00 75.06 730 GLN A O 1
ATOM 5951 N N . TYR A 1 731 ? 19.293 10.591 -13.808 1.00 70.38 731 TYR A N 1
ATOM 5952 C CA . TYR A 1 731 ? 20.563 11.063 -13.260 1.00 70.38 731 TYR A CA 1
ATOM 5953 C C . TYR A 1 731 ? 21.371 9.938 -12.580 1.00 70.38 731 TYR A C 1
ATOM 5955 O O . TYR A 1 731 ? 20.866 9.215 -11.719 1.00 70.38 731 TYR A O 1
ATOM 5963 N N . SER A 1 732 ? 22.664 9.824 -12.910 1.00 58.34 732 SER A N 1
ATOM 5964 C CA . SER A 1 732 ? 23.567 8.813 -12.333 1.00 58.34 732 SER A CA 1
ATOM 5965 C C . SER A 1 732 ? 23.929 9.109 -10.868 1.00 58.34 732 SER A C 1
ATOM 5967 O O . SER A 1 732 ? 24.274 10.238 -10.502 1.00 58.34 732 SER A O 1
ATOM 5969 N N . LYS A 1 733 ? 23.892 8.080 -10.008 1.00 57.66 733 LYS A N 1
ATOM 5970 C CA . LYS A 1 733 ? 24.162 8.173 -8.560 1.00 57.66 733 LYS A CA 1
ATOM 5971 C C . LYS A 1 733 ? 25.662 8.352 -8.268 1.00 57.66 733 LYS A C 1
ATOM 5973 O O . LYS A 1 733 ? 26.341 7.419 -7.854 1.00 57.66 733 LYS A O 1
ATOM 5978 N N . ALA A 1 734 ? 26.190 9.559 -8.473 1.00 42.94 734 ALA A N 1
ATOM 5979 C CA . ALA A 1 734 ? 27.610 9.869 -8.259 1.00 42.94 734 ALA A CA 1
ATOM 5980 C C . ALA A 1 734 ? 27.984 10.179 -6.786 1.00 42.94 734 ALA A C 1
ATOM 5982 O O . ALA A 1 734 ? 29.139 10.015 -6.402 1.00 42.94 734 ALA A O 1
ATOM 5983 N N . SER A 1 735 ? 27.035 10.628 -5.944 1.00 53.59 735 SER A N 1
ATOM 5984 C CA . SER A 1 735 ? 27.256 10.948 -4.516 1.00 53.59 735 SER A CA 1
ATOM 5985 C C . SER A 1 735 ? 25.948 10.984 -3.705 1.00 53.59 735 SER A C 1
ATOM 5987 O O . SER A 1 735 ? 24.945 11.522 -4.173 1.00 53.59 735 SER A O 1
ATOM 5989 N N . ARG A 1 736 ? 25.970 10.492 -2.451 1.00 56.44 736 ARG A N 1
ATOM 5990 C CA . ARG A 1 736 ? 24.796 10.438 -1.542 1.00 56.44 736 ARG A CA 1
ATOM 5991 C C . ARG A 1 736 ? 24.183 11.809 -1.222 1.00 56.44 736 ARG A C 1
ATOM 5993 O O . ARG A 1 736 ? 22.988 11.892 -0.956 1.00 56.44 736 ARG A O 1
ATOM 6000 N N . ASN A 1 737 ? 24.981 12.880 -1.209 1.00 59.97 737 ASN A N 1
ATOM 6001 C CA . ASN A 1 737 ? 24.467 14.227 -0.919 1.00 59.97 737 ASN A CA 1
ATOM 6002 C C . ASN A 1 737 ? 23.689 14.801 -2.110 1.00 59.97 737 ASN A C 1
ATOM 6004 O O . ASN A 1 737 ? 22.630 15.388 -1.917 1.00 59.97 737 ASN A O 1
ATOM 6008 N N . VAL A 1 738 ? 24.175 14.553 -3.330 1.00 67.81 738 VAL A N 1
ATOM 6009 C CA . VAL A 1 738 ? 23.502 14.952 -4.576 1.00 67.81 738 VAL A CA 1
ATOM 6010 C C . VAL A 1 738 ? 22.202 14.161 -4.761 1.00 67.81 738 VAL A C 1
ATOM 6012 O O . VAL A 1 738 ? 21.196 14.720 -5.182 1.00 67.81 738 VAL A O 1
ATOM 6015 N N . GLU A 1 739 ? 22.184 12.881 -4.375 1.00 70.06 739 GLU A N 1
ATOM 6016 C CA . GLU A 1 739 ? 20.982 12.035 -4.405 1.00 70.06 739 GLU A CA 1
ATOM 6017 C C . GLU A 1 739 ? 19.854 12.595 -3.522 1.00 70.06 739 GLU A C 1
ATOM 6019 O O . GLU A 1 739 ? 18.732 12.761 -3.994 1.00 70.06 739 GLU A O 1
ATOM 6024 N N . LYS A 1 740 ? 20.148 12.970 -2.269 1.00 74.88 740 LYS A N 1
ATOM 6025 C CA . LYS A 1 740 ? 19.144 13.551 -1.357 1.00 74.88 740 LYS A CA 1
ATOM 6026 C C . LYS A 1 740 ? 18.560 14.866 -1.871 1.00 74.88 740 LYS A C 1
ATOM 6028 O O . LYS A 1 740 ? 17.363 15.103 -1.730 1.00 74.88 740 LYS A O 1
ATOM 6033 N N . GLU A 1 741 ? 19.396 15.718 -2.455 1.00 82.94 741 GLU A N 1
ATOM 6034 C CA . GLU A 1 741 ? 18.954 16.986 -3.035 1.00 82.94 741 GLU A CA 1
ATOM 6035 C C . GLU A 1 741 ? 18.029 16.758 -4.238 1.00 82.94 741 GLU A C 1
ATOM 6037 O O . GLU A 1 741 ? 16.959 17.360 -4.319 1.00 82.94 741 GLU A O 1
ATOM 6042 N N . LYS A 1 742 ? 18.390 15.829 -5.133 1.00 84.50 742 LYS A N 1
ATOM 6043 C CA . LYS A 1 742 ? 17.571 15.471 -6.298 1.00 84.50 742 LYS A CA 1
ATOM 6044 C C . LYS A 1 742 ? 16.239 14.830 -5.911 1.00 84.50 742 LYS A C 1
ATOM 6046 O O . LYS A 1 742 ? 15.229 15.199 -6.502 1.00 84.50 742 LYS A O 1
ATOM 6051 N N . ILE A 1 743 ? 16.211 13.957 -4.896 1.00 84.50 743 ILE A N 1
ATOM 6052 C CA . ILE A 1 743 ? 14.959 13.402 -4.348 1.00 84.50 743 ILE A CA 1
ATOM 6053 C C . ILE A 1 743 ? 14.046 14.533 -3.875 1.00 84.50 743 ILE A C 1
ATOM 6055 O O . ILE A 1 743 ? 12.887 14.573 -4.265 1.00 84.50 743 ILE A O 1
ATOM 6059 N N . LYS A 1 744 ? 14.571 15.499 -3.113 1.00 86.50 744 LYS A N 1
ATOM 6060 C CA . LYS A 1 744 ? 13.773 16.625 -2.610 1.00 86.50 744 LYS A CA 1
ATOM 6061 C C . LYS A 1 744 ? 13.197 17.492 -3.736 1.00 86.50 744 LYS A C 1
ATOM 6063 O O . LYS A 1 744 ? 12.055 17.932 -3.654 1.00 86.50 744 LYS A O 1
ATOM 6068 N N . ILE A 1 745 ? 13.972 17.735 -4.796 1.00 89.56 745 ILE A N 1
ATOM 6069 C CA . ILE A 1 745 ? 13.478 18.453 -5.982 1.00 89.56 745 ILE A CA 1
ATOM 6070 C C . ILE A 1 745 ? 12.355 17.651 -6.652 1.00 89.56 745 ILE A C 1
ATOM 6072 O O . ILE A 1 745 ? 11.320 18.219 -6.988 1.00 89.56 745 ILE A O 1
ATOM 6076 N N . MET A 1 746 ? 12.533 16.338 -6.805 1.00 90.75 746 MET A N 1
ATOM 6077 C CA . MET A 1 746 ? 11.527 15.455 -7.392 1.00 90.75 746 MET A CA 1
ATOM 6078 C C . MET A 1 746 ? 10.246 15.400 -6.546 1.00 90.75 746 MET A C 1
ATOM 6080 O O . MET A 1 746 ? 9.159 15.466 -7.106 1.00 90.75 746 MET A O 1
ATOM 6084 N N . GLU A 1 747 ? 10.353 15.351 -5.214 1.00 91.19 747 GLU A N 1
ATOM 6085 C CA . GLU A 1 747 ? 9.205 15.412 -4.297 1.00 91.19 747 GLU A CA 1
ATOM 6086 C C . GLU A 1 747 ? 8.415 16.723 -4.456 1.00 91.19 747 GLU A C 1
ATOM 6088 O O . GLU A 1 747 ? 7.190 16.676 -4.515 1.00 91.19 747 GLU A O 1
ATOM 6093 N N . ASN A 1 748 ? 9.084 17.872 -4.619 1.00 91.56 748 ASN A N 1
ATOM 6094 C CA . ASN A 1 748 ? 8.407 19.156 -4.862 1.00 91.56 748 ASN A CA 1
ATOM 6095 C C . ASN A 1 748 ? 7.645 19.188 -6.204 1.00 91.56 748 ASN A C 1
ATOM 6097 O O . ASN A 1 748 ? 6.614 19.852 -6.327 1.00 91.56 748 ASN A O 1
ATOM 6101 N N . GLU A 1 749 ? 8.165 18.520 -7.237 1.00 94.12 749 GLU A N 1
ATOM 6102 C CA . GLU A 1 749 ? 7.469 18.373 -8.523 1.00 94.12 749 GLU A CA 1
ATOM 6103 C C . GLU A 1 749 ? 6.290 17.395 -8.405 1.00 94.12 749 GLU A C 1
ATOM 6105 O O . GLU A 1 749 ? 5.211 17.666 -8.932 1.00 94.12 749 GLU A O 1
ATOM 6110 N N . MET A 1 750 ? 6.460 16.300 -7.655 1.00 93.94 750 MET A N 1
ATOM 6111 C CA . MET A 1 750 ? 5.385 15.354 -7.345 1.00 93.94 750 MET A CA 1
ATOM 6112 C C . MET A 1 750 ? 4.250 16.025 -6.561 1.00 93.94 750 MET A C 1
ATOM 6114 O O . MET A 1 750 ? 3.095 15.828 -6.916 1.00 93.94 750 MET A O 1
ATOM 6118 N N . GLU A 1 751 ? 4.539 16.864 -5.560 1.00 92.50 751 GLU A N 1
ATOM 6119 C CA . GLU A 1 751 ? 3.512 17.609 -4.807 1.00 92.50 751 GLU A CA 1
ATOM 6120 C C . GLU A 1 751 ? 2.663 18.507 -5.724 1.00 92.50 751 GLU A C 1
ATOM 6122 O O . GLU A 1 751 ? 1.435 18.523 -5.619 1.00 92.50 751 GLU A O 1
ATOM 6127 N N . GLN A 1 752 ? 3.298 19.212 -6.669 1.00 92.31 752 GLN A N 1
ATOM 6128 C CA . GLN A 1 752 ? 2.585 20.017 -7.669 1.00 92.31 752 GLN A CA 1
ATOM 6129 C C . GLN A 1 752 ? 1.728 19.151 -8.599 1.00 92.31 752 GLN A C 1
ATOM 6131 O O . GLN A 1 752 ? 0.608 19.530 -8.938 1.00 92.31 752 GLN A O 1
ATOM 6136 N N . MET A 1 753 ? 2.243 17.992 -9.022 1.00 93.50 753 MET A N 1
ATOM 6137 C CA . MET A 1 753 ? 1.478 17.050 -9.837 1.00 93.50 753 MET A CA 1
ATOM 6138 C C . MET A 1 753 ? 0.260 16.526 -9.075 1.00 93.50 753 MET A C 1
ATOM 6140 O O . MET A 1 753 ? -0.834 16.512 -9.623 1.00 93.50 753 MET A O 1
ATOM 6144 N N . VAL A 1 754 ? 0.426 16.141 -7.811 1.00 92.81 754 VAL A N 1
ATOM 6145 C CA . VAL A 1 754 ? -0.648 15.618 -6.958 1.00 92.81 754 VAL A CA 1
ATOM 6146 C C . VAL A 1 754 ? -1.753 16.654 -6.755 1.00 92.81 754 VAL A C 1
ATOM 6148 O O . VAL A 1 754 ? -2.924 16.302 -6.872 1.00 92.81 754 VAL A O 1
ATOM 6151 N N . GLU A 1 755 ? -1.407 17.926 -6.524 1.00 91.69 755 GLU A N 1
ATOM 6152 C CA . GLU A 1 755 ? -2.392 19.017 -6.445 1.00 91.69 755 GLU A CA 1
ATOM 6153 C C . GLU A 1 755 ? -3.201 19.137 -7.741 1.00 91.69 755 GLU A C 1
ATOM 6155 O O . GLU A 1 755 ? -4.428 19.191 -7.689 1.00 91.69 755 GLU A O 1
ATOM 6160 N N . LEU A 1 756 ? -2.543 19.122 -8.903 1.00 90.19 756 LEU A N 1
ATOM 6161 C CA . LEU A 1 756 ? -3.228 19.219 -10.195 1.00 90.19 756 LEU A CA 1
ATOM 6162 C C . LEU A 1 756 ? -4.120 18.005 -10.471 1.00 90.19 756 LEU A C 1
ATOM 6164 O O . LEU A 1 756 ? -5.271 18.178 -10.855 1.00 90.19 756 LEU A O 1
ATOM 6168 N N . VAL A 1 757 ? -3.613 16.791 -10.247 1.00 89.00 757 VAL A N 1
ATOM 6169 C CA . VAL A 1 757 ? -4.326 15.538 -10.541 1.00 89.00 757 VAL A CA 1
ATOM 6170 C C . VAL A 1 757 ? -5.553 15.372 -9.646 1.00 89.00 757 VAL A C 1
ATOM 6172 O O . VAL A 1 757 ? -6.619 14.992 -10.121 1.00 89.00 757 VAL A O 1
ATOM 6175 N N . LEU A 1 758 ? -5.429 15.666 -8.349 1.00 85.50 758 LEU A N 1
ATOM 6176 C CA . LEU A 1 758 ? -6.514 15.453 -7.385 1.00 85.50 758 LEU A CA 1
ATOM 6177 C C . LEU A 1 758 ? -7.498 16.632 -7.297 1.00 85.50 758 LEU A C 1
ATOM 6179 O O . LEU A 1 758 ? -8.547 16.494 -6.673 1.00 85.50 758 LEU A O 1
ATOM 6183 N N . SER A 1 759 ? -7.189 17.769 -7.932 1.00 79.81 759 SER A N 1
ATOM 6184 C CA . SER A 1 759 ? -8.099 18.923 -8.042 1.00 79.81 759 SER A CA 1
ATOM 6185 C C . SER A 1 759 ? -8.865 18.975 -9.371 1.00 79.81 759 SER A C 1
ATOM 6187 O O . SER A 1 759 ? -9.658 19.896 -9.580 1.00 79.81 759 SER A O 1
ATOM 6189 N N . GLU A 1 760 ? -8.614 18.042 -10.294 1.00 68.69 760 GLU A N 1
ATOM 6190 C CA . GLU A 1 760 ? -9.194 18.063 -11.638 1.00 68.69 760 GLU A CA 1
ATOM 6191 C C . GLU A 1 760 ? -10.643 17.556 -11.717 1.00 68.69 760 GLU A C 1
ATOM 6193 O O . GLU A 1 760 ? -11.068 16.666 -10.986 1.00 68.69 760 GLU A O 1
ATOM 6198 N N . ILE A 1 761 ? -11.395 18.144 -12.656 1.00 56.81 761 ILE A N 1
ATOM 6199 C CA . ILE A 1 761 ? -12.801 17.837 -12.955 1.00 56.81 761 ILE A CA 1
ATOM 6200 C C . ILE A 1 761 ? -12.898 16.474 -13.663 1.00 56.81 761 ILE A C 1
ATOM 6202 O O . ILE A 1 761 ? -12.066 16.159 -14.517 1.00 56.81 761 ILE A O 1
ATOM 6206 N N . ASP A 1 762 ? -13.957 15.717 -13.359 1.00 64.19 762 ASP A N 1
ATOM 6207 C CA . ASP A 1 762 ? -14.223 14.323 -13.760 1.00 64.19 762 ASP A CA 1
ATOM 6208 C C . ASP A 1 762 ? -13.851 13.934 -15.208 1.00 64.19 762 ASP A C 1
ATOM 6210 O O . ASP A 1 762 ? -13.437 12.804 -15.444 1.00 64.19 762 ASP A O 1
ATOM 6214 N N . THR A 1 763 ? -13.932 14.839 -16.191 1.00 62.03 763 THR A N 1
ATOM 6215 C CA . THR A 1 763 ? -13.624 14.530 -17.604 1.00 62.03 763 THR A CA 1
ATOM 6216 C C . THR A 1 763 ? -12.134 14.347 -17.918 1.00 62.03 763 THR A C 1
ATOM 6218 O O . THR A 1 763 ? -11.807 13.749 -18.939 1.00 62.03 763 THR A O 1
ATOM 6221 N N . LEU A 1 764 ? -11.226 14.886 -17.096 1.00 73.12 764 LEU A N 1
ATOM 6222 C CA . LEU A 1 764 ? -9.766 14.770 -17.278 1.00 73.12 764 LEU A CA 1
ATOM 6223 C C . LEU A 1 764 ? -9.122 13.766 -16.318 1.00 73.12 764 LEU A C 1
ATOM 6225 O O . LEU A 1 764 ? -7.935 13.471 -16.444 1.00 73.12 764 LEU A O 1
ATOM 6229 N N . ARG A 1 765 ? -9.902 13.216 -15.386 1.00 80.19 765 ARG A N 1
ATOM 6230 C CA . ARG A 1 765 ? -9.389 12.451 -14.253 1.00 80.19 765 ARG A CA 1
ATOM 6231 C C . ARG A 1 765 ? -8.630 11.188 -14.665 1.00 80.19 765 ARG A C 1
ATOM 6233 O O . ARG A 1 765 ? -7.549 10.932 -14.146 1.00 80.19 765 ARG A O 1
ATOM 6240 N N . ASP A 1 766 ? -9.118 10.456 -15.664 1.00 78.25 766 ASP A N 1
ATOM 6241 C CA . ASP A 1 766 ? -8.421 9.271 -16.193 1.00 78.25 766 ASP A CA 1
ATOM 6242 C C . ASP A 1 766 ? -7.058 9.622 -16.807 1.00 78.25 766 ASP A C 1
ATOM 6244 O O . ASP A 1 766 ? -6.083 8.869 -16.699 1.00 78.25 766 ASP A O 1
ATOM 6248 N N . VAL A 1 767 ? -6.980 10.789 -17.455 1.00 86.12 767 VAL A N 1
ATOM 6249 C CA . VAL A 1 767 ? -5.744 11.293 -18.051 1.00 86.12 767 VAL A CA 1
ATOM 6250 C C . VAL A 1 767 ? -4.767 11.662 -16.946 1.00 86.12 767 VAL A C 1
ATOM 6252 O O . VAL A 1 767 ? -3.644 11.163 -16.945 1.00 86.12 767 VAL A O 1
ATOM 6255 N N . SER A 1 768 ? -5.183 12.479 -15.980 1.00 87.75 768 SER A N 1
ATOM 6256 C CA . SER A 1 768 ? -4.308 12.949 -14.908 1.00 87.75 768 SER A CA 1
ATOM 6257 C C . SER A 1 768 ? -3.874 11.844 -13.941 1.00 87.75 768 SER A C 1
ATOM 6259 O O . SER A 1 768 ? -2.713 11.836 -13.528 1.00 87.75 768 SER A O 1
ATOM 6261 N N . ILE A 1 769 ? -4.709 10.834 -13.672 1.00 89.12 769 ILE A N 1
ATOM 6262 C CA . ILE A 1 769 ? -4.283 9.624 -12.945 1.00 89.12 769 ILE A CA 1
ATOM 6263 C C . ILE A 1 769 ? -3.160 8.905 -13.703 1.00 89.12 769 ILE A C 1
ATOM 6265 O O . ILE A 1 769 ? -2.156 8.537 -13.098 1.00 89.12 769 ILE A O 1
ATOM 6269 N N . THR A 1 770 ? -3.262 8.791 -15.033 1.00 90.88 770 THR A N 1
ATOM 6270 C CA . THR A 1 770 ? -2.202 8.174 -15.850 1.00 90.88 770 THR A CA 1
ATOM 6271 C C . THR A 1 770 ? -0.877 8.950 -15.733 1.00 90.88 770 THR A C 1
ATOM 6273 O O . THR A 1 770 ? 0.185 8.333 -15.650 1.00 90.88 770 THR A O 1
ATOM 6276 N N . PHE A 1 771 ? -0.913 10.291 -15.659 1.00 93.31 771 PHE A N 1
ATOM 6277 C CA . PHE A 1 771 ? 0.285 11.103 -15.378 1.00 93.31 771 PHE A CA 1
ATOM 6278 C C . PHE A 1 771 ? 0.918 10.742 -14.033 1.00 93.31 771 PHE A C 1
ATOM 6280 O O . PHE A 1 771 ? 2.130 10.523 -13.968 1.00 93.31 771 PHE A O 1
ATOM 6287 N N . LEU A 1 772 ? 0.104 10.668 -12.979 1.00 93.56 772 LEU A N 1
ATOM 6288 C CA . LEU A 1 772 ? 0.569 10.340 -11.636 1.00 93.56 772 LEU A CA 1
ATOM 6289 C C . LEU A 1 772 ? 1.181 8.936 -11.580 1.00 93.56 772 LEU A C 1
ATOM 6291 O O . LEU A 1 772 ? 2.262 8.762 -11.026 1.00 93.56 772 LEU A O 1
ATOM 6295 N N . ASP A 1 773 ? 0.533 7.951 -12.194 1.00 92.19 773 ASP A N 1
ATOM 6296 C CA . ASP A 1 773 ? 0.992 6.563 -12.241 1.00 92.19 773 ASP A CA 1
ATOM 6297 C C . ASP A 1 773 ? 2.371 6.424 -12.906 1.00 92.19 773 ASP A C 1
ATOM 6299 O O . ASP A 1 773 ? 3.277 5.781 -12.365 1.00 92.19 773 ASP A O 1
ATOM 6303 N N . VAL A 1 774 ? 2.576 7.086 -14.048 1.00 93.12 774 VAL A N 1
ATOM 6304 C CA . VAL A 1 774 ? 3.873 7.074 -14.744 1.00 93.12 774 VAL A CA 1
ATOM 6305 C C . VAL A 1 774 ? 4.933 7.854 -13.960 1.00 93.12 774 VAL A C 1
ATOM 6307 O O . VAL A 1 774 ? 6.074 7.399 -13.845 1.00 93.12 774 VAL A O 1
ATOM 6310 N N . ALA A 1 775 ? 4.576 8.990 -13.356 1.00 94.88 775 ALA A N 1
ATOM 6311 C CA . ALA A 1 775 ? 5.494 9.750 -12.511 1.00 94.88 775 ALA A CA 1
ATOM 6312 C C . ALA A 1 775 ? 5.947 8.946 -11.280 1.00 94.88 775 ALA A C 1
ATOM 6314 O O . ALA A 1 775 ? 7.134 8.950 -10.947 1.00 94.88 775 ALA A O 1
ATOM 6315 N N . LYS A 1 776 ? 5.037 8.182 -10.661 1.00 93.75 776 LYS A N 1
ATOM 6316 C CA . LYS A 1 776 ? 5.356 7.252 -9.570 1.00 93.75 776 LYS A CA 1
ATOM 6317 C C . LYS A 1 776 ? 6.310 6.143 -10.012 1.00 93.75 776 LYS A C 1
ATOM 6319 O O . LYS A 1 776 ? 7.224 5.802 -9.266 1.00 93.75 776 LYS A O 1
ATOM 6324 N N . ALA A 1 777 ? 6.162 5.617 -11.229 1.00 90.69 777 ALA A N 1
ATOM 6325 C CA . ALA A 1 777 ? 7.102 4.643 -11.791 1.00 90.69 777 ALA A CA 1
ATOM 6326 C C . ALA A 1 777 ? 8.519 5.217 -11.950 1.00 90.69 777 ALA A C 1
ATOM 6328 O O . ALA A 1 777 ? 9.497 4.557 -11.590 1.00 90.69 777 ALA A O 1
ATOM 6329 N N . PHE A 1 778 ? 8.645 6.462 -12.419 1.00 90.38 778 PHE A N 1
ATOM 6330 C CA . PHE A 1 778 ? 9.942 7.142 -12.505 1.00 90.38 778 PHE A CA 1
ATOM 6331 C C . PHE A 1 778 ? 10.529 7.458 -11.127 1.00 90.38 778 PHE A C 1
ATOM 6333 O O . PHE A 1 778 ? 11.728 7.263 -10.916 1.00 90.38 778 PHE A O 1
ATOM 6340 N N . TYR A 1 779 ? 9.697 7.892 -10.177 1.00 89.62 779 TYR A N 1
ATOM 6341 C CA . TYR A 1 779 ? 10.115 8.119 -8.793 1.00 89.62 779 TYR A CA 1
ATOM 6342 C C . TYR A 1 779 ? 10.619 6.829 -8.150 1.00 89.62 779 TYR A C 1
ATOM 6344 O O . TYR A 1 779 ? 11.737 6.807 -7.642 1.00 89.62 779 TYR A O 1
ATOM 6352 N N . TYR A 1 780 ? 9.853 5.741 -8.260 1.00 85.19 780 TYR A N 1
ATOM 6353 C CA . TYR A 1 780 ? 10.238 4.412 -7.789 1.00 85.19 780 TYR A CA 1
ATOM 6354 C C . TYR A 1 780 ? 11.582 3.968 -8.373 1.00 85.19 780 TYR A C 1
ATOM 6356 O O . TYR A 1 780 ? 12.466 3.539 -7.634 1.00 85.19 780 TYR A O 1
ATOM 6364 N N . TYR A 1 781 ? 11.767 4.106 -9.688 1.00 83.00 781 TYR A N 1
ATOM 6365 C CA . TYR A 1 781 ? 13.019 3.735 -10.345 1.00 83.00 781 TYR A CA 1
ATOM 6366 C C . TYR A 1 781 ? 14.216 4.535 -9.806 1.00 83.00 781 TYR A C 1
ATOM 6368 O O . TYR A 1 781 ? 15.283 3.972 -9.578 1.00 83.00 781 TYR A O 1
ATOM 6376 N N . PHE A 1 782 ? 14.046 5.829 -9.533 1.00 81.38 782 PHE A N 1
ATOM 6377 C CA . PHE A 1 782 ? 15.116 6.670 -8.995 1.00 81.38 782 PHE A CA 1
ATOM 6378 C C . PHE A 1 782 ? 15.417 6.375 -7.515 1.00 81.38 782 PHE A C 1
ATOM 6380 O O . PHE A 1 782 ? 16.573 6.132 -7.136 1.00 81.38 782 PHE A O 1
ATOM 6387 N N . SER A 1 783 ? 14.380 6.350 -6.670 1.00 72.00 783 SER A N 1
ATOM 6388 C CA . SER A 1 783 ? 14.504 6.169 -5.219 1.00 72.00 783 SER A CA 1
ATOM 6389 C C . SER A 1 783 ? 14.939 4.752 -4.852 1.00 72.00 783 SER A C 1
ATOM 6391 O O . SER A 1 783 ? 15.828 4.568 -4.023 1.00 72.00 783 SER A O 1
ATOM 6393 N N . CYS A 1 784 ? 14.360 3.750 -5.513 1.00 64.88 784 CYS A N 1
ATOM 6394 C CA . CYS A 1 784 ? 14.563 2.330 -5.227 1.00 64.88 784 CYS A CA 1
ATOM 6395 C C . CYS A 1 784 ? 15.524 1.653 -6.224 1.00 64.88 784 CYS A C 1
ATOM 6397 O O . CYS A 1 784 ? 15.726 0.446 -6.146 1.00 64.88 784 CYS A O 1
ATOM 6399 N N . GLY A 1 785 ? 16.160 2.426 -7.119 1.00 49.72 785 GLY A N 1
ATOM 6400 C CA . GLY A 1 785 ? 17.017 2.001 -8.242 1.00 49.72 785 GLY A CA 1
ATOM 6401 C C . GLY A 1 785 ? 18.193 1.055 -7.954 1.00 49.72 785 GLY A C 1
ATOM 6402 O O . GLY A 1 785 ? 18.834 0.588 -8.888 1.00 49.72 785 GLY A O 1
ATOM 6403 N N . ASN A 1 786 ? 18.469 0.713 -6.691 1.00 44.72 786 ASN A N 1
ATOM 6404 C CA . ASN A 1 786 ? 19.199 -0.517 -6.365 1.00 44.72 786 ASN A CA 1
ATOM 6405 C C . ASN A 1 786 ? 18.188 -1.673 -6.319 1.00 44.72 786 ASN A C 1
ATOM 6407 O O . ASN A 1 786 ? 17.845 -2.187 -5.254 1.00 44.72 786 ASN A O 1
ATOM 6411 N N . ILE A 1 787 ? 17.693 -2.046 -7.498 1.00 44.56 787 ILE A N 1
ATOM 6412 C CA . ILE A 1 787 ? 16.603 -3.001 -7.741 1.00 44.56 787 ILE A CA 1
ATOM 6413 C C . ILE A 1 787 ? 17.077 -4.467 -7.538 1.00 44.56 787 ILE A C 1
ATOM 6415 O O . ILE A 1 787 ? 16.790 -5.375 -8.311 1.00 44.56 787 ILE A O 1
ATOM 6419 N N . ASP A 1 788 ? 17.825 -4.733 -6.466 1.00 44.69 788 ASP A N 1
ATOM 6420 C CA . ASP A 1 788 ? 18.367 -6.069 -6.181 1.00 44.69 788 ASP A CA 1
ATOM 6421 C C . ASP A 1 788 ? 17.485 -6.885 -5.231 1.00 44.69 788 ASP A C 1
ATOM 6423 O O . ASP A 1 788 ? 17.541 -8.109 -5.269 1.00 44.69 788 ASP A O 1
ATOM 6427 N N . ALA A 1 789 ? 16.669 -6.245 -4.387 1.00 38.69 789 ALA A N 1
ATOM 6428 C CA . ALA A 1 789 ? 15.851 -6.935 -3.384 1.00 38.69 789 ALA A CA 1
ATOM 6429 C C . ALA A 1 789 ? 14.375 -7.079 -3.801 1.00 38.69 789 ALA A C 1
ATOM 6431 O O . ALA A 1 789 ? 13.824 -8.176 -3.715 1.00 38.69 789 ALA A O 1
ATOM 6432 N N . SER A 1 790 ? 13.737 -6.020 -4.318 1.00 41.44 790 SER A N 1
ATOM 6433 C CA . SER A 1 790 ? 12.310 -6.046 -4.692 1.00 41.44 790 SER A CA 1
ATOM 6434 C C . SER A 1 790 ? 12.048 -6.854 -5.970 1.00 41.44 790 SER A C 1
ATOM 6436 O O . SER A 1 790 ? 11.173 -7.718 -5.984 1.00 41.44 790 SER A O 1
ATOM 6438 N N . THR A 1 791 ? 12.845 -6.650 -7.024 1.00 48.34 791 THR A N 1
ATOM 6439 C CA . THR A 1 791 ? 12.745 -7.413 -8.280 1.00 48.34 791 THR A CA 1
ATOM 6440 C C . THR A 1 791 ? 13.229 -8.839 -8.116 1.00 48.34 791 THR A C 1
ATOM 6442 O O . THR A 1 791 ? 12.670 -9.734 -8.742 1.00 48.34 791 THR A O 1
ATOM 6445 N N . ALA A 1 792 ? 14.189 -9.090 -7.224 1.00 45.38 792 ALA A N 1
ATOM 6446 C CA . ALA A 1 792 ? 14.539 -10.451 -6.853 1.00 45.38 792 ALA A CA 1
ATOM 6447 C C . ALA A 1 792 ? 13.422 -11.136 -6.059 1.00 45.38 792 ALA A C 1
ATOM 6449 O O . ALA A 1 792 ? 13.157 -12.294 -6.337 1.00 45.38 792 ALA A O 1
ATOM 6450 N N . SER A 1 793 ? 12.720 -10.450 -5.150 1.00 43.47 793 SER A N 1
ATOM 6451 C CA . SER A 1 793 ? 11.547 -11.007 -4.456 1.00 43.47 793 SER A CA 1
ATOM 6452 C C . SER A 1 793 ? 10.421 -11.356 -5.444 1.00 43.47 793 SER A C 1
ATOM 6454 O O . SER A 1 793 ? 9.923 -12.480 -5.447 1.00 43.47 793 SER A O 1
ATOM 6456 N N . HIS A 1 794 ? 10.124 -10.458 -6.392 1.00 47.16 794 HIS A N 1
ATOM 6457 C CA . HIS A 1 794 ? 9.143 -10.698 -7.459 1.00 47.16 794 HIS A CA 1
ATOM 6458 C C . HIS A 1 794 ? 9.558 -11.840 -8.414 1.00 47.16 794 HIS A C 1
ATOM 6460 O O . HIS A 1 794 ? 8.725 -12.666 -8.780 1.00 47.16 794 HIS A O 1
ATOM 6466 N N . LEU A 1 795 ? 10.843 -11.929 -8.796 1.00 47.41 795 LEU A N 1
ATOM 6467 C CA . LEU A 1 795 ? 11.398 -13.013 -9.626 1.00 47.41 795 LEU A CA 1
ATOM 6468 C C . LEU A 1 795 ? 11.457 -14.352 -8.886 1.00 47.41 795 LEU A C 1
ATOM 6470 O O . LEU A 1 795 ? 11.125 -15.377 -9.475 1.00 47.41 795 LEU A O 1
ATOM 6474 N N . ILE A 1 796 ? 11.874 -14.355 -7.614 1.00 46.03 796 ILE A N 1
ATOM 6475 C CA . ILE A 1 796 ? 11.865 -15.537 -6.744 1.00 46.03 796 ILE A CA 1
ATOM 6476 C C . ILE A 1 796 ? 10.447 -16.079 -6.670 1.00 46.03 796 ILE A C 1
ATOM 6478 O O . ILE A 1 796 ? 10.258 -17.286 -6.740 1.00 46.03 796 ILE A O 1
ATOM 6482 N N . GLU A 1 797 ? 9.444 -15.219 -6.577 1.00 45.88 797 GLU A N 1
ATOM 6483 C CA . GLU A 1 797 ? 8.087 -15.685 -6.367 1.00 45.88 797 GLU A CA 1
ATOM 6484 C C . GLU A 1 797 ? 7.344 -16.116 -7.631 1.00 45.88 797 GLU A C 1
ATOM 6486 O O . GLU A 1 797 ? 6.647 -17.135 -7.614 1.00 45.88 797 GLU A O 1
ATOM 6491 N N . LEU A 1 798 ? 7.576 -15.424 -8.753 1.00 43.91 798 LEU A N 1
ATOM 6492 C CA . LEU A 1 798 ? 7.210 -15.912 -10.089 1.00 43.91 798 LEU A CA 1
ATOM 6493 C C . LEU A 1 798 ? 7.708 -17.354 -10.305 1.00 43.91 798 LEU A C 1
ATOM 6495 O O . LEU A 1 798 ? 7.047 -18.185 -10.931 1.00 43.91 798 LEU A O 1
ATOM 6499 N N . VAL A 1 799 ? 8.887 -17.649 -9.757 1.00 46.03 799 VAL A N 1
ATOM 6500 C CA . VAL A 1 799 ? 9.558 -18.944 -9.829 1.00 46.03 799 VAL A CA 1
ATOM 6501 C C . VAL A 1 799 ? 9.011 -19.948 -8.809 1.00 46.03 799 VAL A C 1
ATOM 6503 O O . VAL A 1 799 ? 8.822 -21.114 -9.159 1.00 46.03 799 VAL A O 1
ATOM 6506 N N . THR A 1 800 ? 8.748 -19.543 -7.563 1.00 42.03 800 THR A N 1
ATOM 6507 C CA . THR A 1 800 ? 8.359 -20.463 -6.477 1.00 42.03 800 THR A CA 1
ATOM 6508 C C . THR A 1 800 ? 6.886 -20.861 -6.502 1.00 42.03 800 THR A C 1
ATOM 6510 O O . THR A 1 800 ? 6.565 -21.969 -6.073 1.00 42.03 800 THR A O 1
ATOM 6513 N N . LYS A 1 801 ? 5.991 -20.035 -7.060 1.00 46.59 801 LYS A N 1
ATOM 6514 C CA . LYS A 1 801 ? 4.560 -20.368 -7.221 1.00 46.59 801 LYS A CA 1
ATOM 6515 C C . LYS A 1 801 ? 4.209 -21.020 -8.562 1.00 46.59 801 LYS A C 1
ATOM 6517 O O . LYS A 1 801 ? 3.042 -21.305 -8.805 1.00 46.59 801 LYS A O 1
ATOM 6522 N N . SER A 1 802 ? 5.201 -21.329 -9.399 1.00 43.97 802 SER A N 1
ATOM 6523 C CA . SER A 1 802 ? 5.026 -22.081 -10.647 1.00 43.97 802 SER A CA 1
ATOM 6524 C C . SER A 1 802 ? 5.134 -23.601 -10.392 1.00 43.97 802 SER A C 1
ATOM 6526 O O . SER A 1 802 ? 6.246 -24.135 -10.353 1.00 43.97 802 SER A O 1
ATOM 6528 N N . PRO A 1 803 ? 4.022 -24.360 -10.252 1.00 45.81 803 PRO A N 1
ATOM 6529 C CA . PRO A 1 803 ? 4.029 -25.757 -9.778 1.00 45.81 803 PRO A CA 1
ATOM 6530 C C . PRO A 1 803 ? 4.700 -26.770 -10.726 1.00 45.81 803 PRO A C 1
ATOM 6532 O O . PRO A 1 803 ? 4.847 -27.945 -10.368 1.00 45.81 803 PRO A O 1
ATOM 6535 N N . ASN A 1 804 ? 5.106 -26.327 -11.921 1.00 48.62 804 ASN A N 1
ATOM 6536 C CA . ASN A 1 804 ? 5.726 -27.131 -12.977 1.00 48.62 804 ASN A CA 1
ATOM 6537 C C . ASN A 1 804 ? 7.083 -26.582 -13.451 1.00 48.62 804 ASN A C 1
ATOM 6539 O O . ASN A 1 804 ? 7.621 -27.077 -14.441 1.00 48.62 804 ASN A O 1
ATOM 6543 N N . LEU A 1 805 ? 7.653 -25.579 -12.775 1.00 47.72 805 LEU A N 1
ATOM 6544 C CA . LEU A 1 805 ? 8.932 -25.009 -13.189 1.00 47.72 805 LEU A CA 1
ATOM 6545 C C . LEU A 1 805 ? 10.082 -25.970 -12.855 1.00 47.72 805 LEU A C 1
ATOM 6547 O O . LEU A 1 805 ? 10.533 -26.070 -11.715 1.00 47.72 805 LEU A O 1
ATOM 6551 N N . THR A 1 806 ? 10.555 -26.695 -13.866 1.00 50.62 806 THR A N 1
ATOM 6552 C CA . THR A 1 806 ? 11.680 -27.633 -13.752 1.00 50.62 806 THR A CA 1
ATOM 6553 C C . THR A 1 806 ? 13.012 -26.997 -14.134 1.00 50.62 806 THR A C 1
ATOM 6555 O O . THR A 1 806 ? 14.051 -27.517 -13.735 1.00 50.62 806 THR A O 1
ATOM 6558 N N . SER A 1 807 ? 13.002 -25.876 -14.864 1.00 48.41 807 SER A N 1
ATOM 6559 C CA . SER A 1 807 ? 14.197 -25.165 -15.320 1.00 48.41 807 SER A CA 1
ATOM 6560 C C . SER A 1 807 ? 14.051 -23.653 -15.167 1.00 48.41 807 SER A C 1
ATOM 6562 O O . SER A 1 807 ? 13.028 -23.092 -15.550 1.00 48.41 807 SER A O 1
ATOM 6564 N N . LEU A 1 808 ? 15.079 -22.992 -14.632 1.00 53.66 808 LEU A N 1
ATOM 6565 C CA . LEU A 1 808 ? 15.146 -21.544 -14.466 1.00 53.66 808 LEU A CA 1
ATOM 6566 C C . LEU A 1 808 ? 16.498 -21.007 -14.933 1.00 53.66 808 LEU A C 1
ATOM 6568 O O . LEU A 1 808 ? 17.545 -21.506 -14.525 1.00 53.66 808 LEU A O 1
ATOM 6572 N N . THR A 1 809 ? 16.482 -19.950 -15.745 1.00 52.12 809 THR A N 1
ATOM 6573 C CA . THR A 1 809 ? 17.694 -19.277 -16.228 1.00 52.12 809 THR A CA 1
ATOM 6574 C C . THR A 1 809 ? 17.661 -17.788 -15.888 1.00 52.12 809 THR A C 1
ATOM 6576 O O . THR A 1 809 ? 16.896 -17.032 -16.475 1.00 52.12 809 THR A O 1
ATOM 6579 N N . LEU A 1 810 ? 18.520 -17.369 -14.958 1.00 50.06 810 LEU A N 1
ATOM 6580 C CA . LEU A 1 810 ? 18.712 -15.988 -14.514 1.00 50.06 810 LEU A CA 1
ATOM 6581 C C . LEU A 1 810 ? 20.136 -15.548 -14.877 1.00 50.06 810 LEU A C 1
ATOM 6583 O O . LEU A 1 810 ? 21.098 -15.828 -14.167 1.00 50.06 810 LEU A O 1
ATOM 6587 N N . LEU A 1 811 ? 20.280 -14.881 -16.021 1.00 44.31 811 LEU A N 1
ATOM 6588 C CA . LEU A 1 811 ? 21.576 -14.423 -16.530 1.00 44.31 811 LEU A CA 1
ATOM 6589 C C . LEU A 1 811 ? 21.811 -12.957 -16.153 1.00 44.31 811 LEU A C 1
ATOM 6591 O O . LEU A 1 811 ? 20.933 -12.135 -16.384 1.00 44.31 811 LEU A O 1
ATOM 6595 N N . CYS A 1 812 ? 23.006 -12.624 -15.653 1.00 43.47 812 CYS A N 1
ATOM 6596 C CA . CYS A 1 812 ? 23.438 -11.243 -15.354 1.00 43.47 812 CYS A CA 1
ATOM 6597 C C . CYS A 1 812 ? 22.658 -10.498 -14.244 1.00 43.47 812 CYS A C 1
ATOM 6599 O O . CYS A 1 812 ? 22.753 -9.271 -14.152 1.00 43.47 812 CYS A O 1
ATOM 6601 N N . PHE A 1 813 ? 21.928 -11.207 -13.380 1.00 48.09 813 PHE A N 1
ATOM 6602 C CA . PHE A 1 813 ? 21.261 -10.601 -12.224 1.00 48.09 813 PHE A CA 1
ATOM 6603 C C . PHE A 1 813 ? 22.241 -10.407 -11.055 1.00 48.09 813 PHE A C 1
ATOM 6605 O O . PHE A 1 813 ? 23.077 -11.272 -10.784 1.00 48.09 813 PHE A O 1
ATOM 6612 N N . GLN A 1 814 ? 22.133 -9.298 -10.315 1.00 52.47 814 GLN A N 1
ATOM 6613 C CA . GLN A 1 814 ? 22.924 -9.052 -9.098 1.00 52.47 814 GLN A CA 1
ATOM 6614 C C . GLN A 1 814 ? 22.322 -9.758 -7.863 1.00 52.47 814 GLN A C 1
ATOM 6616 O O . GLN A 1 814 ? 22.177 -9.170 -6.795 1.00 52.47 814 GLN A O 1
ATOM 6621 N N . LEU A 1 815 ? 21.971 -11.040 -7.993 1.00 54.47 815 LEU A N 1
ATOM 6622 C CA . LEU A 1 815 ? 21.368 -11.813 -6.901 1.00 54.47 815 LEU A CA 1
ATOM 6623 C C . LEU A 1 815 ? 22.383 -12.011 -5.768 1.00 54.47 815 LEU A C 1
ATOM 6625 O O . LEU A 1 815 ? 23.523 -12.420 -6.010 1.00 54.47 815 LEU A O 1
ATOM 6629 N N . THR A 1 816 ? 21.967 -11.750 -4.530 1.00 59.09 816 THR A N 1
ATOM 6630 C CA . THR A 1 816 ? 22.763 -12.076 -3.340 1.00 59.09 816 THR A CA 1
ATOM 6631 C C . THR A 1 816 ? 22.677 -13.573 -3.028 1.00 59.09 816 THR A C 1
ATOM 6633 O O . THR A 1 816 ? 21.745 -14.265 -3.443 1.00 59.09 816 THR A O 1
ATOM 6636 N N . ASN A 1 817 ? 23.635 -14.094 -2.257 1.00 56.34 817 ASN A N 1
ATOM 6637 C CA . ASN A 1 817 ? 23.637 -15.503 -1.842 1.00 56.34 817 ASN A CA 1
ATOM 6638 C C . ASN A 1 817 ? 22.348 -15.912 -1.101 1.00 56.34 817 ASN A C 1
ATOM 6640 O O . ASN A 1 817 ? 21.891 -17.044 -1.240 1.00 56.34 817 ASN A O 1
ATOM 6644 N N . GLU A 1 818 ? 21.759 -14.995 -0.332 1.00 57.25 818 GLU A N 1
ATOM 6645 C CA . GLU A 1 818 ? 20.543 -15.221 0.454 1.00 57.25 818 GLU A CA 1
ATOM 6646 C C . GLU A 1 818 ? 19.293 -15.362 -0.424 1.00 57.25 818 GLU A C 1
ATOM 6648 O O . GLU A 1 818 ? 18.480 -16.261 -0.220 1.00 57.25 818 GLU A O 1
ATOM 6653 N N . ILE A 1 819 ? 19.200 -14.539 -1.466 1.00 56.62 819 ILE A N 1
ATOM 6654 C CA . ILE A 1 819 ? 18.133 -14.567 -2.471 1.00 56.62 819 ILE A CA 1
ATOM 6655 C C . ILE A 1 819 ? 18.139 -15.900 -3.230 1.00 56.62 819 ILE A C 1
ATOM 6657 O O . ILE A 1 819 ? 17.105 -16.551 -3.376 1.00 56.62 819 ILE A O 1
ATOM 6661 N N . VAL A 1 820 ? 19.315 -16.357 -3.671 1.00 58.41 820 VAL A N 1
ATOM 6662 C CA . VAL A 1 820 ? 19.439 -17.643 -4.379 1.00 58.41 820 VAL A CA 1
ATOM 6663 C C . VAL A 1 820 ? 19.164 -18.822 -3.440 1.00 58.41 820 VAL A C 1
ATOM 6665 O O . VAL A 1 820 ? 18.534 -19.795 -3.851 1.00 58.41 820 VAL A O 1
ATOM 6668 N N . ARG A 1 821 ? 19.588 -18.740 -2.172 1.00 62.38 821 ARG A N 1
ATOM 6669 C CA . ARG A 1 821 ? 19.270 -19.745 -1.147 1.00 62.38 821 ARG A CA 1
ATOM 6670 C C . ARG A 1 821 ? 17.756 -19.894 -0.979 1.00 62.38 821 ARG A C 1
ATOM 6672 O O . ARG A 1 821 ? 17.252 -21.008 -1.090 1.00 62.38 821 ARG A O 1
ATOM 6679 N N . ASN A 1 822 ? 17.038 -18.783 -0.814 1.00 58.72 822 ASN A N 1
ATOM 6680 C CA . ASN A 1 822 ? 15.578 -18.784 -0.707 1.00 58.72 822 ASN A CA 1
ATOM 6681 C C . ASN A 1 822 ? 14.908 -19.356 -1.970 1.00 58.72 822 ASN A C 1
ATOM 6683 O O . ASN A 1 822 ? 13.937 -20.103 -1.861 1.00 58.72 822 ASN A O 1
ATOM 6687 N N . LEU A 1 823 ? 15.452 -19.073 -3.160 1.00 60.97 823 LEU A N 1
ATOM 6688 C CA . LEU A 1 823 ? 14.957 -19.598 -4.438 1.00 60.97 823 LEU A CA 1
ATOM 6689 C C . LEU A 1 823 ? 15.075 -21.129 -4.541 1.00 60.97 823 LEU A C 1
ATOM 6691 O O . LEU A 1 823 ? 14.158 -21.787 -5.034 1.00 60.97 823 LEU A O 1
ATOM 6695 N N . VAL A 1 824 ? 16.187 -21.702 -4.066 1.00 58.97 824 VAL A N 1
ATOM 6696 C CA . VAL A 1 824 ? 16.419 -23.158 -4.083 1.00 58.97 824 VAL A CA 1
ATOM 6697 C C . VAL A 1 824 ? 15.643 -23.874 -2.975 1.00 58.97 824 VAL A C 1
ATOM 6699 O O . VAL A 1 824 ? 15.109 -24.954 -3.216 1.00 58.97 824 VAL A O 1
ATOM 6702 N N . GLU A 1 825 ? 15.549 -23.287 -1.779 1.00 60.62 825 GLU A N 1
ATOM 6703 C CA . GLU A 1 825 ? 14.796 -23.861 -0.652 1.00 60.62 825 GLU A CA 1
ATOM 6704 C C . GLU A 1 825 ? 13.279 -23.869 -0.908 1.00 60.62 825 GLU A C 1
ATOM 6706 O O . GLU A 1 825 ? 12.579 -24.788 -0.485 1.00 60.62 825 GLU A O 1
ATOM 6711 N N . SER A 1 826 ? 12.769 -22.879 -1.644 1.00 55.50 826 SER A N 1
ATOM 6712 C CA . SER A 1 826 ? 11.328 -22.700 -1.854 1.00 55.50 826 SER A CA 1
ATOM 6713 C C . SER A 1 826 ? 10.762 -23.479 -3.050 1.00 55.50 826 SER A C 1
ATOM 6715 O O . SER A 1 826 ? 9.542 -23.567 -3.187 1.00 55.50 826 SER A O 1
ATOM 6717 N N . SER A 1 827 ? 11.596 -24.073 -3.918 1.00 58.62 827 SER A N 1
ATOM 6718 C CA . SER A 1 827 ? 11.123 -24.825 -5.092 1.00 58.62 827 SER A CA 1
ATOM 6719 C C . SER A 1 827 ? 11.247 -26.344 -4.937 1.00 58.62 827 SER A C 1
ATOM 6721 O O . SER A 1 827 ? 12.337 -26.913 -4.947 1.00 58.62 827 SER A O 1
ATOM 6723 N N . ARG A 1 828 ? 10.098 -27.034 -4.875 1.00 59.16 828 ARG A N 1
ATOM 6724 C CA . ARG A 1 828 ? 10.012 -28.502 -4.709 1.00 59.16 828 ARG A CA 1
ATOM 6725 C C . ARG A 1 828 ? 10.166 -29.316 -6.001 1.00 59.16 828 ARG A C 1
ATOM 6727 O O . ARG A 1 828 ? 10.160 -30.543 -5.931 1.00 59.16 828 ARG A O 1
ATOM 6734 N N . LYS A 1 829 ? 10.303 -28.683 -7.175 1.00 58.84 829 LYS A N 1
ATOM 6735 C CA . LYS A 1 829 ? 10.473 -29.377 -8.475 1.00 58.84 829 LYS A CA 1
ATOM 6736 C C . LYS A 1 829 ? 11.532 -28.767 -9.405 1.00 58.84 829 LYS A C 1
ATOM 6738 O O . LYS A 1 829 ? 11.702 -29.266 -10.518 1.00 58.84 829 LYS A O 1
ATOM 6743 N N . LEU A 1 830 ? 12.237 -27.715 -8.984 1.00 58.88 830 LEU A N 1
ATOM 6744 C CA . LEU A 1 830 ? 13.279 -27.089 -9.797 1.00 58.88 830 LEU A CA 1
ATOM 6745 C C . LEU A 1 830 ? 14.474 -28.038 -9.934 1.00 58.88 830 LEU A C 1
ATOM 6747 O O . LEU A 1 830 ? 15.206 -28.263 -8.978 1.00 58.88 830 LEU A O 1
ATOM 6751 N N . LYS A 1 831 ? 14.659 -28.587 -11.136 1.00 59.06 831 LYS A N 1
ATOM 6752 C CA . LYS A 1 831 ? 15.734 -29.528 -11.476 1.00 59.06 831 LYS A CA 1
ATOM 6753 C C . LYS A 1 831 ? 16.933 -28.829 -12.105 1.00 59.06 831 LYS A C 1
ATOM 6755 O O . LYS A 1 831 ? 18.054 -29.284 -11.932 1.00 59.06 831 LYS A O 1
ATOM 6760 N N . TYR A 1 832 ? 16.718 -27.727 -12.817 1.00 52.09 832 TYR A N 1
ATOM 6761 C CA . TYR A 1 832 ? 17.751 -27.012 -13.560 1.00 52.09 832 TYR A CA 1
ATOM 6762 C C . TYR A 1 832 ? 17.762 -25.533 -13.160 1.00 52.09 832 TYR A C 1
ATOM 6764 O O . TYR A 1 832 ? 16.762 -24.844 -13.324 1.00 52.09 832 TYR A O 1
ATOM 6772 N N . LEU A 1 833 ? 18.890 -25.019 -12.675 1.00 57.78 833 LEU A N 1
ATOM 6773 C CA . LEU A 1 833 ? 19.068 -23.602 -12.351 1.00 57.78 833 LEU A CA 1
ATOM 6774 C C . LEU A 1 833 ? 20.309 -23.065 -13.058 1.00 57.78 833 LEU A C 1
ATOM 6776 O O . LEU A 1 833 ? 21.385 -23.636 -12.937 1.00 57.78 833 LEU A O 1
ATOM 6780 N N . ASN A 1 834 ? 20.193 -21.967 -13.792 1.00 57.06 834 ASN A N 1
ATOM 6781 C CA . ASN A 1 834 ? 21.307 -21.340 -14.491 1.00 57.06 834 ASN A CA 1
ATOM 6782 C C . ASN A 1 834 ? 21.470 -19.895 -14.021 1.00 57.06 834 ASN A C 1
ATOM 6784 O O . ASN A 1 834 ? 20.608 -19.070 -14.297 1.00 57.06 834 ASN A O 1
ATOM 6788 N N . LEU A 1 835 ? 22.576 -19.597 -13.336 1.00 57.75 835 LEU A N 1
ATOM 6789 C CA . LEU A 1 835 ? 22.882 -18.270 -12.779 1.00 57.75 835 LEU A CA 1
ATOM 6790 C C . LEU A 1 835 ? 24.066 -17.595 -13.484 1.00 57.75 835 LEU A C 1
ATOM 6792 O O . LEU A 1 835 ? 24.719 -16.715 -12.920 1.00 57.75 835 LEU A O 1
ATOM 6796 N N . SER A 1 836 ? 24.392 -18.044 -14.695 1.00 52.22 836 SER A N 1
ATOM 6797 C CA . SER A 1 836 ? 25.595 -17.633 -15.422 1.00 52.22 836 SER A CA 1
ATOM 6798 C C . SER A 1 836 ? 25.725 -16.101 -15.536 1.00 52.22 836 SER A C 1
ATOM 6800 O O . SER A 1 836 ? 24.752 -15.406 -15.823 1.00 52.22 836 SER A O 1
ATOM 6802 N N . ARG A 1 837 ? 26.948 -15.574 -15.361 1.00 49.91 837 ARG A N 1
ATOM 6803 C CA . ARG A 1 837 ? 27.304 -14.132 -15.380 1.00 49.91 837 ARG A CA 1
ATOM 6804 C C . ARG A 1 837 ? 26.746 -13.279 -14.228 1.00 49.91 837 ARG A C 1
ATOM 6806 O O . ARG A 1 837 ? 26.761 -12.056 -14.328 1.00 49.91 837 ARG A O 1
ATOM 6813 N N . SER A 1 838 ? 26.288 -13.886 -13.134 1.00 54.22 838 SER A N 1
ATOM 6814 C CA . SER A 1 838 ? 25.857 -13.137 -11.940 1.00 54.22 838 SER A CA 1
ATOM 6815 C C . SER A 1 838 ? 27.074 -12.682 -11.105 1.00 54.22 838 SER A C 1
ATOM 6817 O O . SER A 1 838 ? 27.851 -13.542 -10.678 1.00 54.22 838 SER A O 1
ATOM 6819 N N . PRO A 1 839 ? 27.276 -11.368 -10.855 1.00 50.56 839 PRO A N 1
ATOM 6820 C CA . PRO A 1 839 ? 28.525 -10.833 -10.292 1.00 50.56 839 PRO A CA 1
ATOM 6821 C C . PRO A 1 839 ? 28.661 -10.969 -8.764 1.00 50.56 839 PRO A C 1
ATOM 6823 O O . PRO A 1 839 ? 29.768 -10.828 -8.251 1.00 50.56 839 PRO A O 1
ATOM 6826 N N . LYS A 1 840 ? 27.566 -11.237 -8.034 1.00 54.69 840 LYS A N 1
ATOM 6827 C CA . LYS A 1 840 ? 27.527 -11.280 -6.554 1.00 54.69 840 LYS A CA 1
ATOM 6828 C C . LYS A 1 840 ? 27.504 -12.690 -5.942 1.00 54.69 840 LYS A C 1
ATOM 6830 O O . LYS A 1 840 ? 27.515 -12.811 -4.720 1.00 54.69 840 LYS A O 1
ATOM 6835 N N . ILE A 1 841 ? 27.495 -13.743 -6.762 1.00 53.44 841 ILE A N 1
ATOM 6836 C CA . ILE A 1 841 ? 27.511 -15.135 -6.288 1.00 53.44 841 ILE A CA 1
ATOM 6837 C C . ILE A 1 841 ? 28.956 -15.532 -5.962 1.00 53.44 841 ILE A C 1
ATOM 6839 O O . ILE A 1 841 ? 29.791 -15.604 -6.863 1.00 53.44 841 ILE A O 1
ATOM 6843 N N . ASP A 1 842 ? 29.245 -15.792 -4.683 1.00 52.00 842 ASP A N 1
ATOM 6844 C CA . ASP A 1 842 ? 30.581 -16.150 -4.180 1.00 52.00 842 ASP A CA 1
ATOM 6845 C C . ASP A 1 842 ? 30.623 -17.559 -3.544 1.00 52.00 842 ASP A C 1
ATOM 6847 O O . ASP A 1 842 ? 29.618 -18.259 -3.450 1.00 52.00 842 ASP A O 1
ATOM 6851 N N . GLY A 1 843 ? 31.792 -18.016 -3.077 1.00 49.38 843 GLY A N 1
ATOM 6852 C CA . GLY A 1 843 ? 31.937 -19.363 -2.505 1.00 49.38 843 GLY A CA 1
ATOM 6853 C C . GLY A 1 843 ? 31.144 -19.633 -1.216 1.00 49.38 843 GLY A C 1
ATOM 6854 O O . GLY A 1 843 ? 30.986 -20.796 -0.833 1.00 49.38 843 GLY A O 1
ATOM 6855 N N . ARG A 1 844 ? 30.614 -18.596 -0.549 1.00 53.97 844 ARG A N 1
ATOM 6856 C CA . ARG A 1 844 ? 29.742 -18.762 0.626 1.00 53.97 844 ARG A CA 1
ATOM 6857 C C . ARG A 1 844 ? 28.401 -19.367 0.222 1.00 53.97 844 ARG A C 1
ATOM 6859 O O . ARG A 1 844 ? 27.911 -20.225 0.946 1.00 53.97 844 ARG A O 1
ATOM 6866 N N . PHE A 1 845 ? 27.909 -19.053 -0.978 1.00 56.50 845 PHE A N 1
ATOM 6867 C CA . PHE A 1 845 ? 26.708 -19.660 -1.550 1.00 56.50 845 PHE A CA 1
ATOM 6868 C C . PHE A 1 845 ? 26.764 -21.194 -1.569 1.00 56.50 845 PHE A C 1
ATOM 6870 O O . PHE A 1 845 ? 25.821 -21.819 -1.105 1.00 56.50 845 PHE A O 1
ATOM 6877 N N . LEU A 1 846 ? 27.858 -21.831 -2.018 1.00 52.56 846 LEU A N 1
ATOM 6878 C CA . LEU A 1 846 ? 27.930 -23.307 -2.054 1.00 52.56 846 LEU A CA 1
ATOM 6879 C C . LEU 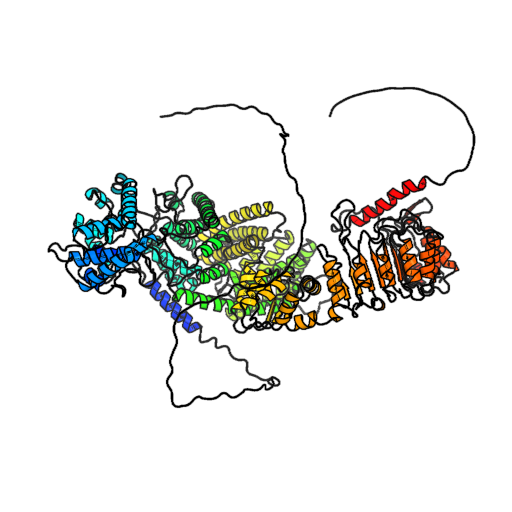A 1 846 ? 28.015 -23.943 -0.662 1.00 52.56 846 LEU A C 1
ATOM 6881 O O . LEU A 1 846 ? 27.514 -25.049 -0.455 1.00 52.56 846 LEU A O 1
ATOM 6885 N N . ARG A 1 847 ? 28.638 -23.254 0.299 1.00 52.03 847 ARG A N 1
ATOM 6886 C CA . ARG A 1 847 ? 28.675 -23.696 1.697 1.00 52.03 847 ARG A CA 1
ATOM 6887 C C . ARG A 1 847 ? 27.288 -23.614 2.335 1.00 52.03 847 ARG A C 1
ATOM 6889 O O . ARG A 1 847 ? 26.904 -24.536 3.048 1.00 52.03 847 ARG A O 1
ATOM 6896 N N . ASP A 1 848 ? 26.554 -22.542 2.065 1.00 54.66 848 ASP A N 1
ATOM 6897 C CA . ASP A 1 848 ? 25.221 -22.312 2.620 1.00 54.66 848 ASP A CA 1
ATOM 6898 C C . ASP A 1 848 ? 24.192 -23.232 1.931 1.00 54.66 848 ASP A C 1
ATOM 6900 O O . ASP A 1 848 ? 23.422 -23.904 2.613 1.00 54.66 848 ASP A O 1
ATOM 6904 N N . LEU A 1 849 ? 24.295 -23.426 0.608 1.00 56.44 849 LEU A N 1
ATOM 6905 C CA . LEU A 1 849 ? 23.543 -24.426 -0.163 1.00 56.44 849 LEU A CA 1
ATOM 6906 C C . LEU A 1 849 ? 23.765 -25.845 0.388 1.00 56.44 849 LEU A C 1
ATOM 6908 O O . LEU A 1 849 ? 22.804 -26.564 0.644 1.00 56.44 849 LEU A O 1
ATOM 6912 N N . GLY A 1 850 ? 25.021 -26.240 0.629 1.00 51.00 850 GLY A N 1
ATOM 6913 C CA . GLY A 1 850 ? 25.365 -27.562 1.163 1.00 51.00 850 GLY A CA 1
ATOM 6914 C C . GLY A 1 850 ? 24.972 -27.785 2.630 1.00 51.00 850 GLY A C 1
ATOM 6915 O O . GLY A 1 850 ? 24.854 -28.933 3.060 1.00 51.00 850 GLY A O 1
ATOM 6916 N N . ASN A 1 851 ? 24.765 -26.717 3.407 1.00 50.88 851 ASN A N 1
ATOM 6917 C CA . ASN A 1 851 ? 24.278 -26.802 4.787 1.00 50.88 851 ASN A CA 1
ATOM 6918 C C . ASN A 1 851 ? 22.738 -26.808 4.866 1.00 50.88 851 ASN A C 1
ATOM 6920 O O . ASN A 1 851 ? 22.199 -27.479 5.749 1.00 50.88 851 ASN A O 1
ATOM 6924 N N . SER A 1 852 ? 22.052 -26.123 3.943 1.00 50.72 852 SER A N 1
ATOM 6925 C CA . SER A 1 852 ? 20.586 -26.020 3.877 1.00 50.72 852 SER A CA 1
ATOM 6926 C C . SER A 1 852 ? 19.896 -27.140 3.079 1.00 50.72 852 SER A C 1
ATOM 6928 O O . SER A 1 852 ? 18.797 -27.562 3.431 1.00 50.72 852 SER A O 1
ATOM 6930 N N . CYS A 1 853 ? 20.510 -27.662 2.010 1.00 50.19 853 CYS A N 1
ATOM 6931 C CA . CYS A 1 853 ? 19.844 -28.545 1.038 1.00 50.19 853 CYS A CA 1
ATOM 6932 C C . CYS A 1 853 ? 19.925 -30.037 1.398 1.00 50.19 853 CYS A C 1
ATOM 6934 O O . CYS A 1 853 ? 20.506 -30.830 0.656 1.00 50.19 853 CYS A O 1
ATOM 6936 N N . LYS A 1 854 ? 19.326 -30.457 2.518 1.00 50.31 854 LYS A N 1
ATOM 6937 C CA . LYS A 1 854 ? 19.176 -31.898 2.809 1.00 50.31 854 LYS A CA 1
ATOM 6938 C C . LYS A 1 854 ? 18.126 -32.601 1.929 1.00 50.31 854 LYS A C 1
ATOM 6940 O O . LYS A 1 854 ? 18.190 -33.820 1.822 1.00 50.31 854 LYS A O 1
ATOM 6945 N N . GLU A 1 855 ? 17.211 -31.858 1.293 1.00 51.09 855 GLU A N 1
ATOM 6946 C CA . GLU A 1 855 ? 16.044 -32.405 0.565 1.00 51.09 855 GLU A CA 1
ATOM 6947 C C . GLU A 1 855 ? 15.710 -31.660 -0.757 1.00 51.09 855 GLU A C 1
ATOM 6949 O O . GLU A 1 855 ? 14.564 -31.654 -1.199 1.00 51.09 855 GLU A O 1
ATOM 6954 N N . SER A 1 856 ? 16.681 -31.000 -1.407 1.00 52.00 856 SER A N 1
ATOM 6955 C CA . SER A 1 856 ? 16.425 -30.253 -2.658 1.00 52.00 856 SER A CA 1
ATOM 6956 C C . SER A 1 856 ? 16.388 -31.172 -3.903 1.00 52.00 856 SER A C 1
ATOM 6958 O O . SER A 1 856 ? 17.252 -32.039 -4.029 1.00 52.00 856 SER A O 1
ATOM 6960 N N . PRO A 1 857 ? 15.454 -30.971 -4.859 1.00 52.59 857 PRO A N 1
ATOM 6961 C CA . PRO A 1 857 ? 15.341 -31.726 -6.120 1.00 52.59 857 PRO A CA 1
ATOM 6962 C C . PRO A 1 857 ? 16.264 -31.214 -7.250 1.00 52.59 857 PRO A C 1
ATOM 6964 O O . PRO A 1 857 ? 16.088 -31.600 -8.407 1.00 52.59 857 PRO A O 1
ATOM 6967 N N . LEU A 1 858 ? 17.205 -30.312 -6.949 1.00 53.72 858 LEU A N 1
ATOM 6968 C CA . LEU A 1 858 ? 18.059 -29.647 -7.935 1.00 53.72 858 LEU A CA 1
ATOM 6969 C C . LEU A 1 858 ? 19.061 -30.628 -8.576 1.00 53.72 858 LEU A C 1
ATOM 6971 O O . LEU A 1 858 ? 20.071 -30.990 -7.980 1.00 53.72 858 LEU A O 1
ATOM 6975 N N . GLU A 1 859 ? 18.811 -31.033 -9.821 1.00 52.50 859 GLU A N 1
ATOM 6976 C CA . GLU A 1 859 ? 19.650 -31.980 -10.570 1.00 52.50 859 GLU A CA 1
ATOM 6977 C C . GLU A 1 859 ? 20.865 -31.297 -11.231 1.00 52.50 859 GLU A C 1
ATOM 6979 O O . GLU A 1 859 ? 21.949 -31.877 -11.301 1.00 52.50 859 GLU A O 1
ATOM 6984 N N . THR A 1 860 ? 20.711 -30.063 -11.721 1.00 46.50 860 THR A N 1
ATOM 6985 C CA . THR A 1 860 ? 21.712 -29.343 -12.524 1.00 46.50 860 THR A CA 1
ATOM 6986 C C . THR A 1 860 ? 21.770 -27.857 -12.161 1.00 46.50 860 THR A C 1
ATOM 6988 O O . THR A 1 860 ? 20.774 -27.143 -12.246 1.00 46.50 860 THR A O 1
ATOM 6991 N N . LEU A 1 861 ? 22.968 -27.362 -11.842 1.00 54.12 861 LEU A N 1
ATOM 6992 C CA . LEU A 1 861 ? 23.248 -25.946 -11.588 1.00 54.12 861 LEU A CA 1
ATOM 6993 C C . LEU A 1 861 ? 24.297 -25.432 -12.587 1.00 54.12 861 LEU A C 1
ATOM 6995 O O . LEU A 1 861 ? 25.404 -25.952 -12.638 1.00 54.12 861 LEU A O 1
ATOM 6999 N N . ILE A 1 862 ? 23.984 -24.413 -13.385 1.00 50.06 862 ILE A N 1
ATOM 7000 C CA . ILE A 1 862 ? 24.876 -23.854 -14.410 1.00 50.06 862 ILE A CA 1
ATOM 7001 C C . ILE A 1 862 ? 25.397 -22.489 -13.940 1.00 50.06 862 ILE A C 1
ATOM 7003 O O . ILE A 1 862 ? 24.634 -21.537 -13.802 1.00 50.06 862 ILE A O 1
ATOM 7007 N N . LEU A 1 863 ? 26.712 -22.386 -13.726 1.00 52.50 863 LEU A N 1
ATOM 7008 C CA . LEU A 1 863 ? 27.407 -21.178 -13.246 1.00 52.50 863 LEU A CA 1
ATOM 7009 C C . LEU A 1 863 ? 28.487 -20.711 -14.242 1.00 52.50 863 LEU A C 1
ATOM 7011 O O . LEU A 1 863 ? 29.649 -20.519 -13.882 1.00 52.50 863 LEU A O 1
ATOM 7015 N N . ARG A 1 864 ? 28.152 -20.568 -15.531 1.00 45.00 864 ARG A N 1
ATOM 7016 C CA . ARG A 1 864 ? 29.129 -20.131 -16.548 1.00 45.00 864 ARG A CA 1
ATOM 7017 C C . ARG A 1 864 ? 29.450 -18.650 -16.357 1.00 45.00 864 ARG A C 1
ATOM 7019 O O . ARG A 1 864 ? 28.547 -17.829 -16.245 1.00 45.00 864 ARG A O 1
ATOM 7026 N N . ASN A 1 865 ? 30.728 -18.280 -16.348 1.00 44.47 865 ASN A N 1
ATOM 7027 C CA . ASN A 1 865 ? 31.182 -16.896 -16.139 1.00 44.47 865 ASN A CA 1
ATOM 7028 C C . ASN A 1 865 ? 30.666 -16.238 -14.836 1.00 44.47 865 ASN A C 1
ATOM 7030 O O . ASN A 1 865 ? 30.738 -15.019 -14.705 1.00 44.47 865 ASN A O 1
ATOM 7034 N N . CYS A 1 866 ? 30.147 -17.015 -13.879 1.00 46.81 866 CYS A N 1
ATOM 7035 C CA . CYS A 1 866 ? 30.155 -16.616 -12.473 1.00 46.81 866 CYS A CA 1
ATOM 7036 C C . CYS A 1 866 ? 31.609 -16.675 -12.010 1.00 46.81 866 CYS A C 1
ATOM 7038 O O . CYS A 1 866 ? 32.379 -17.499 -12.514 1.00 46.81 866 CYS A O 1
ATOM 7040 N N . VAL A 1 867 ? 32.015 -15.807 -11.093 1.00 46.59 867 VAL A N 1
ATOM 7041 C CA . VAL A 1 867 ? 33.412 -15.757 -10.657 1.00 46.59 867 VAL A CA 1
ATOM 7042 C C . VAL A 1 867 ? 33.811 -17.108 -10.026 1.00 46.59 867 VAL A C 1
ATOM 7044 O O . VAL A 1 867 ? 33.413 -17.446 -8.920 1.00 46.59 867 VAL A O 1
ATOM 7047 N N . LYS A 1 868 ? 34.570 -17.887 -10.811 1.00 53.56 868 LYS A N 1
ATOM 7048 C CA . LYS A 1 868 ? 35.499 -18.982 -10.472 1.00 53.56 868 LYS A CA 1
ATOM 7049 C C . LYS A 1 868 ? 34.980 -20.137 -9.590 1.00 53.56 868 LYS A C 1
ATOM 7051 O O . LYS A 1 868 ? 35.315 -20.246 -8.416 1.00 53.56 868 LYS A O 1
ATOM 7056 N N . LEU A 1 869 ? 34.331 -21.128 -10.217 1.00 46.59 869 LEU A N 1
ATOM 7057 C CA . LEU A 1 869 ? 34.064 -22.473 -9.647 1.00 46.59 869 LEU A CA 1
ATOM 7058 C C . LEU A 1 869 ? 35.309 -23.139 -9.011 1.00 46.59 869 LEU A C 1
ATOM 7060 O O . LEU A 1 869 ? 35.202 -23.821 -7.992 1.00 46.59 869 LEU A O 1
ATOM 7064 N N . GLU A 1 870 ? 36.491 -22.922 -9.590 1.00 47.38 870 GLU A N 1
ATOM 7065 C CA . GLU A 1 870 ? 37.770 -23.464 -9.105 1.00 47.38 870 GLU A CA 1
ATOM 7066 C C . GLU A 1 870 ? 38.255 -22.788 -7.805 1.00 47.38 870 GLU A C 1
ATOM 7068 O O . GLU A 1 870 ? 38.842 -23.453 -6.947 1.00 47.38 870 GLU A O 1
ATOM 7073 N N . GLU A 1 871 ? 37.939 -21.501 -7.596 1.00 48.03 871 GLU A N 1
ATOM 7074 C CA . GLU A 1 871 ? 38.200 -20.795 -6.331 1.00 48.03 871 GLU A CA 1
ATOM 7075 C C . GLU A 1 871 ? 37.292 -21.319 -5.218 1.00 48.03 871 GLU A C 1
ATOM 7077 O O . GLU A 1 871 ? 37.754 -21.553 -4.099 1.00 48.03 871 GLU A O 1
ATOM 7082 N N . VAL A 1 872 ? 36.026 -21.605 -5.532 1.00 49.59 872 VAL A N 1
ATOM 7083 C CA . VAL A 1 872 ? 35.054 -22.084 -4.543 1.00 49.59 872 VAL A CA 1
ATOM 7084 C C . VAL A 1 872 ? 35.457 -23.437 -3.952 1.00 49.59 872 VAL A C 1
ATOM 7086 O O . VAL A 1 872 ? 35.397 -23.615 -2.739 1.00 49.59 872 VAL A O 1
ATOM 7089 N N . PHE A 1 873 ? 35.963 -24.379 -4.751 1.00 52.00 873 PHE A N 1
ATOM 7090 C CA . PHE A 1 873 ? 36.423 -25.671 -4.223 1.00 52.00 873 PHE A CA 1
ATOM 7091 C C . PHE A 1 873 ? 37.736 -25.604 -3.436 1.00 52.00 873 PHE A C 1
ATOM 7093 O O . PHE A 1 873 ? 38.018 -26.487 -2.616 1.00 52.00 873 PHE A O 1
ATOM 7100 N N . SER A 1 874 ? 38.544 -24.569 -3.668 1.00 47.91 874 SER A N 1
ATOM 7101 C CA . SER A 1 874 ? 39.827 -24.361 -2.990 1.00 47.91 874 SER A CA 1
ATOM 7102 C C . SER A 1 874 ? 39.674 -23.852 -1.545 1.00 47.91 874 SER A C 1
ATOM 7104 O O . SER A 1 874 ? 40.534 -24.125 -0.706 1.00 47.91 874 SER A O 1
ATOM 7106 N N . MET A 1 875 ? 38.555 -23.182 -1.237 1.00 44.66 875 MET A N 1
ATOM 7107 C CA . MET A 1 875 ? 38.246 -22.593 0.077 1.00 44.66 875 MET A CA 1
ATOM 7108 C C . MET A 1 875 ? 37.453 -23.526 1.007 1.00 44.66 875 MET A C 1
ATOM 7110 O O . MET A 1 875 ? 37.240 -23.209 2.177 1.00 44.66 875 MET A O 1
ATOM 7114 N N . VAL A 1 876 ? 36.999 -24.673 0.496 1.00 50.75 876 VAL A N 1
ATOM 7115 C CA . VAL A 1 876 ? 36.083 -25.584 1.190 1.00 50.75 876 VAL A CA 1
ATOM 7116 C C . VAL A 1 876 ? 36.860 -26.778 1.756 1.00 50.75 876 VAL A C 1
ATOM 7118 O O . VAL A 1 876 ? 37.634 -27.442 1.053 1.00 50.75 876 VAL A O 1
ATOM 7121 N N . ASP A 1 877 ? 36.670 -27.054 3.050 1.00 50.59 877 ASP A N 1
ATOM 7122 C CA . ASP A 1 877 ? 37.271 -28.222 3.694 1.00 50.59 877 ASP A CA 1
ATOM 7123 C C . ASP A 1 877 ? 36.729 -29.535 3.099 1.00 50.59 877 ASP A C 1
ATOM 7125 O O . ASP A 1 877 ? 35.650 -29.589 2.507 1.00 50.59 877 ASP A O 1
ATOM 7129 N N . THR A 1 878 ? 37.483 -30.626 3.245 1.00 52.22 878 THR A N 1
ATOM 7130 C CA . THR A 1 878 ? 37.128 -31.926 2.654 1.00 52.22 878 THR A CA 1
ATOM 7131 C C . THR A 1 878 ? 35.735 -32.401 3.083 1.00 52.22 878 THR A C 1
ATOM 7133 O O . THR A 1 878 ? 35.046 -33.062 2.317 1.00 52.22 878 THR A O 1
ATOM 7136 N N . LYS A 1 879 ? 35.278 -32.042 4.288 1.00 50.38 879 LYS A N 1
ATOM 7137 C CA . LYS A 1 879 ? 33.979 -32.462 4.825 1.00 50.38 879 LYS A CA 1
ATOM 7138 C C . LYS A 1 879 ? 32.820 -31.711 4.165 1.00 50.38 879 LYS A C 1
ATOM 7140 O O . LYS A 1 879 ? 31.787 -32.307 3.882 1.00 50.38 879 LYS A O 1
ATOM 7145 N N . SER A 1 880 ? 33.002 -30.426 3.910 1.00 52.00 880 SER A N 1
ATOM 7146 C CA . SER A 1 880 ? 32.034 -29.534 3.280 1.00 52.00 880 SER A CA 1
ATOM 7147 C C . SER A 1 880 ? 31.980 -29.760 1.768 1.00 52.00 880 SER A C 1
ATOM 7149 O O . SER A 1 880 ? 30.898 -29.749 1.191 1.00 52.00 880 SER A O 1
ATOM 7151 N N . LEU A 1 881 ? 33.115 -30.098 1.143 1.00 57.69 881 LEU A N 1
ATOM 7152 C CA . LEU A 1 881 ? 33.182 -30.502 -0.262 1.00 57.69 881 LEU A CA 1
ATOM 7153 C C . LEU A 1 881 ? 32.446 -31.828 -0.494 1.00 57.69 881 LEU A C 1
ATOM 7155 O O . LEU A 1 881 ? 31.664 -31.936 -1.428 1.00 57.69 881 LEU A O 1
ATOM 7159 N N . MET A 1 882 ? 32.631 -32.810 0.395 1.00 53.16 882 MET A N 1
ATOM 7160 C CA . MET A 1 882 ? 31.913 -34.093 0.348 1.00 53.16 882 MET A CA 1
ATOM 7161 C C . MET A 1 882 ? 30.401 -33.938 0.564 1.00 53.16 882 MET A C 1
ATOM 7163 O O . MET A 1 882 ? 29.622 -34.706 0.010 1.00 53.16 882 MET A O 1
ATOM 7167 N N . ARG A 1 883 ? 29.977 -32.939 1.348 1.00 52.12 883 ARG A N 1
ATOM 7168 C CA . ARG A 1 883 ? 28.558 -32.597 1.536 1.00 52.12 883 ARG A CA 1
ATOM 7169 C C . ARG A 1 883 ? 27.974 -31.893 0.312 1.00 52.12 883 ARG A C 1
ATOM 7171 O O . ARG A 1 883 ? 26.914 -32.291 -0.141 1.00 52.12 883 ARG A O 1
ATOM 7178 N N . ALA A 1 884 ? 28.692 -30.935 -0.277 1.00 52.75 884 ALA A N 1
ATOM 7179 C CA . ALA A 1 884 ? 28.283 -30.277 -1.521 1.00 52.75 884 ALA A CA 1
ATOM 7180 C C . ALA A 1 884 ? 28.253 -31.248 -2.721 1.00 52.75 884 ALA A C 1
ATOM 7182 O O . ALA A 1 884 ? 27.350 -31.185 -3.552 1.00 52.75 884 ALA A O 1
ATOM 7183 N N . ALA A 1 885 ? 29.195 -32.196 -2.779 1.00 54.34 885 ALA A N 1
ATOM 7184 C CA . ALA A 1 885 ? 29.221 -33.282 -3.759 1.00 54.34 885 ALA A CA 1
ATOM 7185 C C . ALA A 1 885 ? 28.047 -34.267 -3.602 1.00 54.34 885 ALA A C 1
ATOM 7187 O O . ALA A 1 885 ? 27.651 -34.896 -4.578 1.00 54.34 885 ALA A O 1
ATOM 7188 N N . ALA A 1 886 ? 27.464 -34.387 -2.404 1.00 50.44 886 ALA A N 1
ATOM 7189 C CA . ALA A 1 886 ? 26.267 -35.198 -2.183 1.00 50.44 886 ALA A CA 1
ATOM 7190 C C . ALA A 1 886 ? 24.983 -34.531 -2.717 1.00 50.44 886 ALA A C 1
ATOM 7192 O O . ALA A 1 886 ? 24.001 -35.228 -2.947 1.00 50.44 886 ALA A O 1
ATOM 7193 N N . CYS A 1 887 ? 24.996 -33.210 -2.940 1.00 46.88 887 CYS A N 1
ATOM 7194 C CA . CYS A 1 887 ? 23.835 -32.446 -3.403 1.00 46.88 887 CYS A CA 1
ATOM 7195 C C . CYS A 1 887 ? 23.694 -32.386 -4.938 1.00 46.88 887 CYS A C 1
ATOM 7197 O O . CYS A 1 887 ? 22.591 -32.166 -5.418 1.00 46.88 887 CYS A O 1
ATOM 7199 N N . CYS A 1 888 ? 24.772 -32.547 -5.724 1.00 48.03 888 CYS A N 1
ATOM 7200 C CA . CYS A 1 888 ? 24.705 -32.498 -7.194 1.00 48.03 888 CYS A CA 1
ATOM 7201 C C . CYS A 1 888 ? 25.804 -33.350 -7.857 1.00 48.03 888 CYS A C 1
ATOM 7203 O O . CYS A 1 888 ? 26.981 -33.274 -7.493 1.00 48.03 888 CYS A O 1
ATOM 7205 N N . THR A 1 889 ? 25.433 -34.123 -8.885 1.00 45.34 889 THR A N 1
ATOM 7206 C CA . THR A 1 889 ? 26.322 -35.032 -9.635 1.00 45.34 889 THR A CA 1
ATOM 7207 C C . THR A 1 889 ? 27.492 -34.309 -10.294 1.00 45.34 889 THR A C 1
ATOM 7209 O O . THR A 1 889 ? 28.609 -34.812 -10.250 1.00 45.34 889 THR A O 1
ATOM 7212 N N . MET A 1 890 ? 27.283 -33.097 -10.811 1.00 46.06 890 MET A N 1
ATOM 7213 C CA . MET A 1 890 ? 28.351 -32.280 -11.393 1.00 46.06 890 MET A CA 1
ATOM 7214 C C . MET A 1 890 ? 29.412 -31.880 -10.350 1.00 46.06 890 MET A C 1
ATOM 7216 O O . MET A 1 890 ? 30.605 -31.937 -10.639 1.00 46.06 890 MET A O 1
ATOM 7220 N N . PHE A 1 891 ? 29.015 -31.526 -9.120 1.00 54.91 891 PHE A N 1
ATOM 7221 C CA . PHE A 1 891 ? 29.972 -31.218 -8.050 1.00 54.91 891 PHE A CA 1
ATOM 7222 C C . PHE A 1 891 ? 30.721 -32.460 -7.564 1.00 54.91 891 PHE A C 1
ATOM 7224 O O . PHE A 1 891 ? 31.902 -32.359 -7.242 1.00 54.91 891 PHE A O 1
ATOM 7231 N N . ASN A 1 892 ? 30.078 -33.629 -7.575 1.00 53.25 892 ASN A N 1
ATOM 7232 C CA . ASN A 1 892 ? 30.742 -34.905 -7.317 1.00 53.25 892 ASN A CA 1
ATOM 7233 C C . ASN A 1 892 ? 31.811 -35.213 -8.379 1.00 53.25 892 ASN A C 1
ATOM 7235 O O . ASN A 1 892 ? 32.958 -35.502 -8.039 1.00 53.25 892 ASN A O 1
ATOM 7239 N N . THR A 1 893 ? 31.472 -35.065 -9.663 1.00 48.84 893 THR A N 1
ATOM 7240 C CA . THR A 1 893 ? 32.413 -35.280 -10.770 1.00 48.84 893 THR A CA 1
ATOM 7241 C C . THR A 1 893 ? 33.589 -34.301 -10.707 1.00 48.84 893 THR A C 1
ATOM 7243 O O . THR A 1 893 ? 34.734 -34.735 -10.782 1.00 48.84 893 THR A O 1
ATOM 7246 N N . CYS A 1 894 ? 33.341 -33.008 -10.471 1.00 52.66 894 CYS A N 1
ATOM 7247 C CA . CYS A 1 894 ? 34.402 -32.000 -10.364 1.00 52.66 894 CYS A CA 1
ATOM 7248 C C . CYS A 1 894 ? 35.276 -32.144 -9.104 1.00 52.66 894 CYS A C 1
ATOM 7250 O O . CYS A 1 894 ? 36.457 -31.814 -9.147 1.00 52.66 894 CYS A O 1
ATOM 7252 N N . ALA A 1 895 ? 34.727 -32.617 -7.979 1.00 56.91 895 ALA A N 1
ATOM 7253 C CA . ALA A 1 895 ? 35.484 -32.802 -6.736 1.00 56.91 895 ALA A CA 1
ATOM 7254 C C . ALA A 1 895 ? 36.352 -34.074 -6.734 1.00 56.91 895 ALA A C 1
ATOM 7256 O O . ALA A 1 895 ? 37.376 -34.111 -6.048 1.00 56.91 895 ALA A O 1
ATOM 7257 N N . MET A 1 896 ? 35.944 -35.115 -7.470 1.00 55.09 896 MET A N 1
ATOM 7258 C CA . MET A 1 896 ? 36.645 -36.405 -7.534 1.00 55.09 896 MET A CA 1
ATOM 7259 C C . MET A 1 896 ? 37.601 -36.529 -8.730 1.00 55.09 896 MET A C 1
ATOM 7261 O O . MET A 1 896 ? 38.515 -37.357 -8.689 1.00 55.09 896 MET A O 1
ATOM 7265 N N . ASP A 1 897 ? 37.432 -35.717 -9.778 1.00 59.31 897 ASP A N 1
ATOM 7266 C CA . ASP A 1 897 ? 38.295 -35.747 -10.959 1.00 59.31 897 ASP A CA 1
ATOM 7267 C C . ASP A 1 897 ? 39.598 -34.957 -10.750 1.00 59.31 897 ASP A C 1
ATOM 7269 O O . ASP A 1 897 ? 39.620 -33.732 -10.628 1.00 59.31 897 ASP A O 1
ATOM 7273 N N . ARG A 1 898 ? 40.731 -35.668 -10.756 1.00 59.12 898 ARG A N 1
ATOM 7274 C CA . ARG A 1 898 ? 42.066 -35.063 -10.629 1.00 59.12 898 ARG A CA 1
ATOM 7275 C C . ARG A 1 898 ? 42.467 -34.249 -11.864 1.00 59.12 898 ARG A C 1
ATOM 7277 O O . ARG A 1 898 ? 43.293 -33.347 -11.732 1.00 59.12 898 ARG A O 1
ATOM 7284 N N . PHE A 1 899 ? 41.891 -34.528 -13.039 1.00 60.34 899 PHE A N 1
ATOM 7285 C CA . PHE A 1 899 ? 42.162 -33.777 -14.269 1.00 60.34 899 PHE A CA 1
ATOM 7286 C C . PHE A 1 899 ? 41.586 -32.360 -14.234 1.00 60.34 899 PHE A C 1
ATOM 7288 O O . PHE A 1 899 ? 42.150 -31.468 -14.869 1.00 60.34 899 PHE A O 1
ATOM 7295 N N . ALA A 1 900 ? 40.548 -32.121 -13.427 1.00 56.09 900 ALA A N 1
ATOM 7296 C CA . ALA A 1 900 ? 39.993 -30.786 -13.207 1.00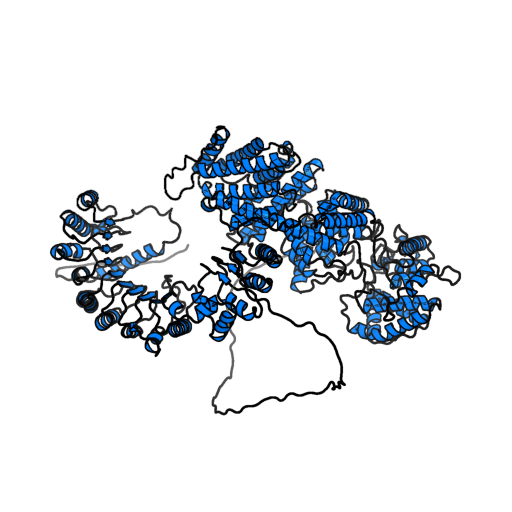 56.09 900 ALA A CA 1
ATOM 7297 C C . ALA A 1 900 ? 41.007 -29.814 -12.570 1.00 56.09 900 ALA A C 1
ATOM 7299 O O . ALA A 1 900 ? 40.855 -28.604 -12.679 1.00 56.09 900 ALA A O 1
ATOM 7300 N N . TYR A 1 901 ? 42.076 -30.332 -11.952 1.00 63.41 901 TYR A N 1
ATOM 7301 C CA . TYR A 1 901 ? 43.148 -29.545 -11.335 1.00 63.41 901 TYR A CA 1
ATOM 7302 C C . TYR A 1 901 ? 44.459 -29.570 -12.143 1.00 63.41 901 TYR A C 1
ATOM 7304 O O . TYR A 1 901 ? 45.518 -29.210 -11.626 1.00 63.41 901 TYR A O 1
ATOM 7312 N N . ALA A 1 902 ? 44.427 -30.013 -13.406 1.00 61.25 902 ALA A N 1
ATOM 7313 C CA . ALA A 1 902 ? 45.623 -30.109 -14.246 1.00 61.25 902 ALA A CA 1
ATOM 7314 C C . ALA A 1 902 ? 46.202 -28.735 -14.636 1.00 61.25 902 ALA A C 1
ATOM 7316 O O . ALA A 1 902 ? 47.413 -28.608 -14.843 1.00 61.25 902 ALA A O 1
ATOM 7317 N N . HIS A 1 903 ? 45.363 -27.701 -14.714 1.00 66.12 903 HIS A N 1
ATOM 7318 C CA . HIS A 1 903 ? 45.746 -26.339 -15.079 1.00 66.12 903 HIS A CA 1
ATOM 7319 C C . HIS A 1 903 ? 45.183 -25.359 -14.050 1.00 66.12 903 HIS A C 1
ATOM 7321 O O . HIS A 1 903 ? 43.979 -25.161 -13.998 1.00 66.12 903 HIS A O 1
ATOM 7327 N N . VAL A 1 904 ? 46.045 -24.763 -13.226 1.00 66.06 904 VAL A N 1
ATOM 7328 C CA . VAL A 1 904 ? 45.632 -23.896 -12.111 1.00 66.06 904 VAL A CA 1
ATOM 7329 C C . VAL A 1 904 ? 46.103 -22.464 -12.358 1.00 66.06 904 VAL A C 1
ATOM 7331 O O . VAL A 1 904 ? 47.304 -22.232 -12.502 1.00 66.06 904 VAL A O 1
ATOM 7334 N N . ASP A 1 905 ? 45.177 -21.500 -12.373 1.00 65.19 905 ASP A N 1
ATOM 7335 C CA . ASP A 1 905 ? 45.467 -20.068 -12.546 1.00 65.19 905 ASP A CA 1
ATOM 7336 C C . ASP A 1 905 ? 44.877 -19.233 -11.399 1.00 65.19 905 ASP A C 1
ATOM 7338 O O . ASP A 1 905 ? 43.674 -18.990 -11.342 1.00 65.19 905 ASP A O 1
ATOM 7342 N N . LEU A 1 906 ? 45.733 -18.780 -10.476 1.00 65.56 906 LEU A N 1
ATOM 7343 C CA . LEU A 1 906 ? 45.330 -17.986 -9.306 1.00 65.56 906 LEU A CA 1
ATOM 7344 C C . LEU A 1 906 ? 45.650 -16.491 -9.456 1.00 65.56 906 LEU A C 1
ATOM 7346 O O . LEU A 1 906 ? 45.701 -15.766 -8.466 1.00 65.56 906 LEU A O 1
ATOM 7350 N N . THR A 1 907 ? 45.882 -16.012 -10.681 1.00 56.78 907 THR A N 1
ATOM 7351 C CA . THR A 1 907 ? 46.421 -14.659 -10.915 1.00 56.78 907 THR A CA 1
ATOM 7352 C C . THR A 1 907 ? 45.401 -13.517 -10.832 1.00 56.78 907 THR A C 1
ATOM 7354 O O . THR A 1 907 ? 45.768 -12.344 -10.773 1.00 56.78 907 THR A O 1
ATOM 7357 N N . THR A 1 908 ? 44.110 -13.855 -10.795 1.00 51.09 908 THR A N 1
ATOM 7358 C CA . THR A 1 908 ? 42.970 -12.920 -10.795 1.00 51.09 908 THR A CA 1
ATOM 7359 C C . THR A 1 908 ? 42.225 -12.876 -9.452 1.00 51.09 908 THR A C 1
ATOM 7361 O O . THR A 1 908 ? 41.099 -12.385 -9.387 1.00 51.09 908 THR A O 1
ATOM 7364 N N . ALA A 1 909 ? 42.778 -13.470 -8.390 1.00 52.16 909 ALA A N 1
ATOM 7365 C CA . ALA A 1 909 ? 42.160 -13.491 -7.064 1.00 52.16 909 ALA A CA 1
ATOM 7366 C C . ALA A 1 909 ? 42.284 -12.104 -6.404 1.00 52.16 909 ALA A C 1
ATOM 7368 O O . ALA A 1 909 ? 43.387 -11.620 -6.166 1.00 52.16 909 ALA A O 1
ATOM 7369 N N . THR A 1 910 ? 41.158 -11.447 -6.115 1.00 45.19 910 THR A N 1
ATOM 7370 C CA . THR A 1 910 ? 41.106 -10.066 -5.588 1.00 45.19 910 THR A CA 1
ATOM 7371 C C . THR A 1 910 ? 41.390 -9.957 -4.082 1.00 45.19 910 THR A C 1
ATOM 7373 O O . THR A 1 910 ? 41.337 -8.865 -3.523 1.00 45.19 910 THR A O 1
ATOM 7376 N N . SER A 1 911 ? 41.730 -11.060 -3.405 1.00 50.16 911 SER A N 1
ATOM 7377 C CA . SER A 1 911 ? 42.159 -11.061 -2.001 1.00 50.16 911 SER A CA 1
ATOM 7378 C C . SER A 1 911 ? 43.268 -12.090 -1.746 1.00 50.16 911 SER A C 1
ATOM 7380 O O . SER A 1 911 ? 43.430 -13.045 -2.503 1.00 50.16 911 SER A O 1
ATOM 7382 N N . GLN A 1 912 ? 44.067 -11.841 -0.703 1.00 53.84 912 GLN A N 1
ATOM 7383 C CA . GLN A 1 912 ? 45.296 -12.559 -0.336 1.00 53.84 912 GLN A CA 1
ATOM 7384 C C . GLN A 1 912 ? 45.156 -14.096 -0.434 1.00 53.84 912 GLN A C 1
ATOM 7386 O O . GLN A 1 912 ? 44.416 -14.710 0.333 1.00 53.84 912 GLN A O 1
ATOM 7391 N N . VAL A 1 913 ? 45.893 -14.733 -1.354 1.00 53.53 913 VAL A N 1
ATOM 7392 C CA . VAL A 1 913 ? 45.917 -16.200 -1.498 1.00 53.53 913 VAL A CA 1
ATOM 7393 C C . VAL A 1 913 ? 46.858 -16.805 -0.450 1.00 53.53 913 VAL A C 1
ATOM 7395 O O . VAL A 1 913 ? 48.073 -16.629 -0.518 1.00 53.53 913 VAL A O 1
ATOM 7398 N N . ASP A 1 914 ? 46.314 -17.555 0.513 1.00 56.94 914 ASP A N 1
ATOM 7399 C CA . ASP A 1 914 ? 47.112 -18.242 1.539 1.00 56.94 914 ASP A CA 1
ATOM 7400 C C . ASP A 1 914 ? 47.893 -19.441 0.954 1.00 56.94 914 ASP A C 1
ATOM 7402 O O . ASP A 1 914 ? 47.378 -20.264 0.193 1.00 56.94 914 ASP A O 1
ATOM 7406 N N . SER A 1 915 ? 49.146 -19.587 1.386 1.00 58.56 915 SER A N 1
ATOM 7407 C CA . SER A 1 915 ? 50.025 -20.738 1.152 1.00 58.56 915 SER A CA 1
ATOM 7408 C C . SER A 1 915 ? 49.344 -22.100 1.362 1.00 58.56 915 SER A C 1
ATOM 7410 O O . SER A 1 915 ? 49.603 -23.046 0.613 1.00 58.56 915 SER A O 1
ATOM 7412 N N . LYS A 1 916 ? 48.429 -22.208 2.334 1.00 59.91 916 LYS A N 1
ATOM 7413 C CA . LYS A 1 916 ? 47.689 -23.440 2.638 1.00 59.91 916 LYS A CA 1
ATOM 7414 C C . LYS A 1 916 ? 46.715 -23.839 1.523 1.00 59.91 916 LYS A C 1
ATOM 7416 O O . LYS A 1 916 ? 46.540 -25.030 1.264 1.00 59.91 916 LYS A O 1
ATOM 7421 N N . VAL A 1 917 ? 46.138 -22.859 0.826 1.00 62.41 917 VAL A N 1
ATOM 7422 C CA . VAL A 1 917 ? 45.221 -23.059 -0.311 1.00 62.41 917 VAL A CA 1
ATOM 7423 C C . VAL A 1 917 ? 45.975 -23.658 -1.495 1.00 62.41 917 VAL A C 1
ATOM 7425 O O . VAL A 1 917 ? 45.568 -24.684 -2.042 1.00 62.41 917 VAL A O 1
ATOM 7428 N N . VAL A 1 918 ? 47.136 -23.083 -1.819 1.00 64.38 918 VAL A N 1
ATOM 7429 C CA . VAL A 1 918 ? 48.017 -23.577 -2.888 1.00 64.38 918 VAL A CA 1
ATOM 7430 C C . VAL A 1 918 ? 48.476 -25.011 -2.596 1.00 64.38 918 VAL A C 1
ATOM 7432 O O . VAL A 1 918 ? 48.467 -25.861 -3.484 1.00 64.38 918 VAL A O 1
ATOM 7435 N N . CYS A 1 919 ? 48.802 -25.320 -1.336 1.00 65.75 919 CYS A N 1
ATOM 7436 C CA . CYS A 1 919 ? 49.216 -26.666 -0.932 1.00 65.75 919 CYS A CA 1
ATOM 7437 C C . CYS A 1 919 ? 48.110 -27.713 -1.122 1.00 65.75 919 CYS A C 1
ATOM 7439 O O . CYS A 1 919 ? 48.376 -28.798 -1.640 1.00 65.75 919 CYS A O 1
ATOM 7441 N N . ASN A 1 920 ? 46.872 -27.390 -0.738 1.00 67.31 920 ASN A N 1
ATOM 7442 C CA . ASN A 1 920 ? 45.733 -28.295 -0.896 1.00 67.31 920 ASN A CA 1
ATOM 7443 C C . ASN A 1 920 ? 45.425 -28.574 -2.374 1.00 67.31 920 ASN A C 1
ATOM 7445 O O . ASN A 1 920 ? 45.150 -29.718 -2.730 1.00 67.31 920 ASN A O 1
ATOM 7449 N N . LEU A 1 921 ? 45.512 -27.558 -3.238 1.00 68.38 921 LEU A N 1
ATOM 7450 C CA . LEU A 1 921 ? 45.303 -27.707 -4.682 1.00 68.38 921 LEU A CA 1
ATOM 7451 C C . LEU A 1 921 ? 46.370 -28.599 -5.326 1.00 68.38 921 LEU A C 1
ATOM 7453 O O . LEU A 1 921 ? 46.028 -29.542 -6.036 1.00 68.38 921 LEU A O 1
ATOM 7457 N N . ILE A 1 922 ? 47.650 -28.370 -5.011 1.00 68.81 922 ILE A N 1
ATOM 7458 C CA . ILE A 1 922 ? 48.759 -29.209 -5.499 1.00 68.81 922 ILE A CA 1
ATOM 7459 C C . ILE A 1 922 ? 48.580 -30.663 -5.037 1.00 68.81 922 ILE A C 1
ATOM 7461 O O . ILE A 1 922 ? 48.796 -31.595 -5.812 1.00 68.81 922 ILE A O 1
ATOM 7465 N N . HIS A 1 923 ? 48.137 -30.878 -3.795 1.00 68.62 923 HIS A N 1
ATOM 7466 C CA . HIS A 1 923 ? 47.897 -32.220 -3.265 1.00 68.62 923 HIS A CA 1
ATOM 7467 C C . HIS A 1 923 ? 46.706 -32.929 -3.931 1.00 68.62 923 HIS A C 1
ATOM 7469 O O . HIS A 1 923 ? 46.743 -34.148 -4.101 1.00 68.62 923 HIS A O 1
ATOM 7475 N N . ARG A 1 924 ? 45.658 -32.194 -4.319 1.00 69.06 924 ARG A N 1
ATOM 7476 C CA . ARG A 1 924 ? 44.496 -32.748 -5.036 1.00 69.06 924 ARG A CA 1
ATOM 7477 C C . ARG A 1 924 ? 44.819 -33.062 -6.502 1.00 69.06 924 ARG A C 1
ATOM 7479 O O . ARG A 1 924 ? 44.427 -34.122 -6.984 1.00 69.06 924 ARG A O 1
ATOM 7486 N N . ALA A 1 925 ? 45.587 -32.201 -7.174 1.00 69.25 925 ALA A N 1
ATOM 7487 C CA . ALA A 1 925 ? 46.039 -32.418 -8.551 1.00 69.25 925 ALA A CA 1
ATOM 7488 C C . ALA A 1 925 ? 46.995 -33.620 -8.680 1.00 69.25 925 ALA A C 1
ATOM 7490 O O . ALA A 1 925 ? 46.931 -34.384 -9.647 1.00 69.25 925 ALA A O 1
ATOM 7491 N N . GLY A 1 926 ? 47.888 -33.813 -7.700 1.00 70.56 926 GLY A N 1
ATOM 7492 C CA . GLY A 1 926 ? 48.833 -34.931 -7.670 1.00 70.56 926 GLY A CA 1
ATOM 7493 C C . GLY A 1 926 ? 49.651 -35.053 -8.966 1.00 70.56 926 GLY A C 1
ATOM 7494 O O . GLY A 1 926 ? 50.281 -34.095 -9.411 1.00 70.56 926 GLY A O 1
ATOM 7495 N N . LYS A 1 927 ? 49.627 -36.236 -9.600 1.00 69.44 927 LYS A N 1
ATOM 7496 C CA . LYS A 1 927 ? 50.363 -36.538 -10.850 1.00 69.44 927 LYS A CA 1
ATOM 7497 C C . LYS A 1 927 ? 49.795 -35.856 -12.101 1.00 69.44 927 LYS A C 1
ATOM 7499 O O . LYS A 1 927 ? 50.439 -35.916 -13.152 1.00 69.44 927 LYS A O 1
ATOM 7504 N N . GLU A 1 928 ? 48.625 -35.222 -12.021 1.00 72.38 928 GLU A N 1
ATOM 7505 C CA . GLU A 1 928 ? 47.945 -34.623 -13.177 1.00 72.38 928 GLU A CA 1
ATOM 7506 C C . GLU A 1 928 ? 48.206 -33.128 -13.363 1.00 72.38 928 GLU A C 1
ATOM 7508 O O . GLU A 1 928 ? 47.845 -32.585 -14.401 1.00 72.38 928 GLU A O 1
ATOM 7513 N N . LEU A 1 929 ? 48.940 -32.473 -12.458 1.00 75.88 929 LEU A N 1
ATOM 7514 C CA . LEU A 1 929 ? 49.314 -31.067 -12.631 1.00 75.88 929 LEU A CA 1
ATOM 7515 C C . LEU A 1 929 ? 50.215 -30.875 -13.872 1.00 75.88 929 LEU A C 1
ATOM 7517 O O . LEU A 1 929 ? 51.235 -31.553 -14.035 1.00 75.88 929 LEU A O 1
ATOM 7521 N N . ARG A 1 930 ? 49.819 -29.962 -14.765 1.00 75.94 930 ARG A N 1
ATOM 7522 C CA . ARG A 1 930 ? 50.498 -29.612 -16.028 1.00 75.94 930 ARG A CA 1
ATOM 7523 C C . ARG A 1 930 ? 50.804 -28.120 -16.146 1.00 75.94 930 ARG A C 1
ATOM 7525 O O . ARG A 1 930 ? 51.832 -27.785 -16.738 1.00 75.94 930 ARG A O 1
ATOM 7532 N N . SER A 1 931 ? 49.970 -27.241 -15.586 1.00 77.31 931 SER A N 1
ATOM 7533 C CA . SER A 1 931 ? 50.195 -25.788 -15.575 1.00 77.31 931 SER A CA 1
ATOM 7534 C C . SER A 1 931 ? 49.831 -25.162 -14.232 1.00 77.31 931 SER A C 1
ATOM 7536 O O . SER A 1 931 ? 48.824 -25.533 -13.631 1.00 77.31 931 SER A O 1
ATOM 7538 N N . LEU A 1 932 ? 50.647 -24.211 -13.775 1.00 77.31 932 LEU A N 1
ATOM 7539 C CA . LEU A 1 932 ? 50.431 -23.484 -12.527 1.00 77.31 932 LEU A CA 1
ATOM 7540 C C . LEU A 1 932 ? 50.793 -22.006 -12.697 1.00 77.31 932 LEU A C 1
ATOM 7542 O O . LEU A 1 932 ? 51.919 -21.693 -13.082 1.00 77.31 932 LEU A O 1
ATOM 7546 N N . LYS A 1 933 ? 49.874 -21.096 -12.366 1.00 73.12 933 LYS A N 1
ATOM 7547 C CA . LYS A 1 933 ? 50.130 -19.651 -12.334 1.00 73.12 933 LYS A CA 1
ATOM 7548 C C . LYS A 1 933 ? 49.759 -19.044 -10.985 1.00 73.12 933 LYS A C 1
ATOM 7550 O O . LYS A 1 933 ? 48.662 -19.273 -10.480 1.00 73.12 933 LYS A O 1
ATOM 7555 N N . LEU A 1 934 ? 50.678 -18.269 -10.413 1.00 71.06 934 LEU A N 1
ATOM 7556 C CA . LEU A 1 934 ? 50.590 -17.731 -9.054 1.00 71.06 934 LEU A CA 1
ATOM 7557 C C . LEU A 1 934 ? 51.026 -16.264 -8.998 1.00 71.06 934 LEU A C 1
ATOM 7559 O O . LEU A 1 934 ? 51.985 -15.880 -9.669 1.00 71.06 934 LEU A O 1
ATOM 7563 N N . GLY A 1 935 ? 50.381 -15.478 -8.132 1.00 63.25 935 GLY A N 1
ATOM 7564 C CA . GLY A 1 935 ? 50.731 -14.078 -7.871 1.00 63.25 935 GLY A CA 1
ATOM 7565 C C . GLY A 1 935 ? 49.664 -13.082 -8.332 1.00 63.25 935 GLY A C 1
ATOM 7566 O O . GLY A 1 935 ? 48.589 -13.498 -8.734 1.00 63.25 935 GLY A O 1
ATOM 7567 N N . SER A 1 936 ? 49.932 -11.777 -8.257 1.00 61.62 936 SER A N 1
ATOM 7568 C CA . SER A 1 936 ? 48.960 -10.731 -8.634 1.00 6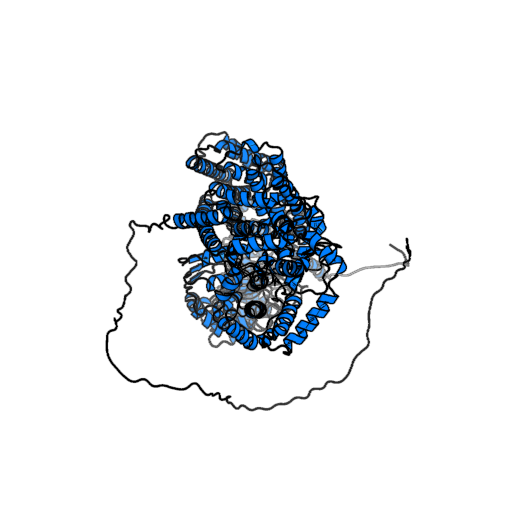1.62 936 SER A CA 1
ATOM 7569 C C . SER A 1 936 ? 49.283 -10.131 -10.000 1.00 61.62 936 SER A C 1
ATOM 7571 O O . SER A 1 936 ? 50.447 -9.843 -10.281 1.00 61.62 936 SER A O 1
ATOM 7573 N N . LEU A 1 937 ? 48.255 -9.893 -10.823 1.00 57.03 937 LEU A N 1
ATOM 7574 C CA . LEU A 1 937 ? 48.376 -9.144 -12.082 1.00 57.03 937 LEU A CA 1
ATOM 7575 C C . LEU A 1 937 ? 48.388 -7.618 -11.886 1.00 57.03 937 LEU A C 1
ATOM 7577 O O . LEU A 1 937 ? 48.842 -6.913 -12.784 1.00 57.03 937 LEU A O 1
ATOM 7581 N N . ALA A 1 938 ? 47.932 -7.106 -10.736 1.00 53.78 938 ALA A N 1
ATOM 7582 C CA . ALA A 1 938 ? 47.964 -5.675 -10.429 1.00 53.78 938 ALA A CA 1
ATOM 7583 C C . ALA A 1 938 ? 49.371 -5.246 -9.970 1.00 53.78 938 ALA A C 1
ATOM 7585 O O . ALA A 1 938 ? 49.967 -5.899 -9.104 1.00 53.78 938 ALA A O 1
ATOM 7586 N N . ARG A 1 939 ? 49.911 -4.163 -10.546 1.00 50.91 939 ARG A N 1
ATOM 7587 C CA . ARG A 1 939 ? 51.170 -3.531 -10.116 1.00 50.91 939 ARG A CA 1
ATOM 7588 C C . ARG A 1 939 ? 50.855 -2.540 -8.992 1.00 50.91 939 ARG A C 1
ATOM 7590 O O . ARG A 1 939 ? 50.157 -1.566 -9.213 1.00 50.91 939 ARG A O 1
ATOM 7597 N N . THR A 1 940 ? 51.316 -2.802 -7.773 1.00 46.56 940 THR A N 1
ATOM 7598 C CA . THR A 1 940 ? 51.119 -1.898 -6.622 1.00 46.56 940 THR A CA 1
ATOM 7599 C C . THR A 1 940 ? 52.360 -1.037 -6.399 1.00 46.56 940 THR A C 1
ATOM 7601 O O . THR A 1 940 ? 53.431 -1.604 -6.176 1.00 46.56 940 THR A O 1
ATOM 7604 N N . TYR A 1 941 ? 52.210 0.294 -6.412 1.00 43.66 941 TYR A N 1
ATOM 7605 C CA . TYR A 1 941 ? 53.274 1.291 -6.203 1.00 43.66 941 TYR A CA 1
ATOM 7606 C C . TYR A 1 941 ? 54.189 1.000 -4.986 1.00 43.66 941 TYR A C 1
ATOM 7608 O O . TYR A 1 941 ? 53.749 0.386 -4.008 1.00 43.66 941 TYR A O 1
ATOM 7616 N N . PRO A 1 942 ? 55.470 1.436 -4.998 1.00 39.84 942 PRO A N 1
ATOM 7617 C CA . PRO A 1 942 ? 56.444 1.127 -3.941 1.00 39.84 942 PRO A CA 1
ATOM 7618 C C . PRO A 1 942 ? 56.073 1.659 -2.544 1.00 39.84 942 PRO A C 1
ATOM 7620 O O . PRO A 1 942 ? 56.542 1.110 -1.546 1.00 39.84 942 PRO A O 1
ATOM 7623 N N . SER A 1 943 ? 55.246 2.706 -2.467 1.00 41.38 943 SER A N 1
ATOM 7624 C CA . SER A 1 943 ? 54.894 3.428 -1.237 1.00 41.38 943 SER A CA 1
ATOM 7625 C C . SER A 1 943 ? 53.741 2.808 -0.436 1.00 41.38 943 SER A C 1
ATOM 7627 O O . SER A 1 943 ? 53.702 2.990 0.780 1.00 41.38 943 SER A O 1
ATOM 7629 N N . ASP A 1 944 ? 52.873 1.996 -1.050 1.00 37.62 944 ASP A N 1
ATOM 7630 C CA . ASP A 1 944 ? 51.782 1.311 -0.342 1.00 37.62 944 ASP A CA 1
ATOM 7631 C C . ASP A 1 944 ? 52.254 -0.033 0.224 1.00 37.62 944 ASP A C 1
ATOM 7633 O O . ASP A 1 944 ? 52.019 -1.131 -0.290 1.00 37.62 944 ASP A O 1
ATOM 7637 N N . CYS A 1 945 ? 52.993 0.058 1.327 1.00 34.50 945 CYS A N 1
ATOM 7638 C CA . CYS A 1 945 ? 53.428 -1.092 2.102 1.00 34.50 945 CYS A CA 1
ATOM 7639 C C . CYS A 1 945 ? 52.298 -1.632 2.994 1.00 34.50 945 CYS A C 1
ATOM 7641 O O . CYS A 1 945 ? 52.206 -1.286 4.167 1.00 34.50 945 CYS A O 1
ATOM 7643 N N . ASN A 1 946 ? 51.523 -2.586 2.470 1.00 36.50 946 ASN A N 1
ATOM 7644 C CA . ASN A 1 946 ? 50.955 -3.673 3.274 1.00 36.50 946 ASN A CA 1
ATOM 7645 C C . ASN A 1 946 ? 51.632 -5.011 2.903 1.00 36.50 946 ASN A C 1
ATOM 7647 O O . ASN A 1 946 ? 52.131 -5.174 1.784 1.00 36.50 946 ASN A O 1
ATOM 7651 N N . PRO A 1 947 ? 51.758 -5.955 3.851 1.00 36.19 947 PRO A N 1
ATOM 7652 C CA . PRO A 1 947 ? 52.730 -7.036 3.771 1.00 36.19 947 PRO A CA 1
ATOM 7653 C C . PRO A 1 947 ? 52.333 -8.075 2.717 1.00 36.19 947 PRO A C 1
ATOM 7655 O O . PRO A 1 947 ? 51.225 -8.592 2.736 1.00 36.19 947 PRO A O 1
ATOM 7658 N N . SER A 1 948 ? 53.282 -8.407 1.836 1.00 40.44 948 SER A N 1
ATOM 7659 C CA . SER A 1 948 ? 53.422 -9.695 1.132 1.00 40.44 948 SER A CA 1
ATOM 7660 C C . SER A 1 948 ? 52.143 -10.385 0.618 1.00 40.44 948 SER A C 1
ATOM 7662 O O . SER A 1 948 ? 51.445 -11.056 1.372 1.00 40.44 948 SER A O 1
ATOM 7664 N N . LEU A 1 949 ? 51.938 -10.398 -0.702 1.00 46.41 949 LEU A N 1
ATOM 7665 C CA . LEU A 1 949 ? 50.916 -11.243 -1.342 1.00 46.41 949 LEU A CA 1
ATOM 7666 C C . LEU A 1 949 ? 51.143 -12.757 -1.144 1.00 46.41 949 LEU A C 1
ATOM 7668 O O . LEU A 1 949 ? 50.186 -13.509 -1.262 1.00 46.41 949 LEU A O 1
ATOM 7672 N N . VAL A 1 950 ? 52.362 -13.206 -0.804 1.00 49.22 950 VAL A N 1
ATOM 7673 C CA . VAL A 1 950 ? 52.672 -14.577 -0.349 1.00 49.22 950 VAL A CA 1
ATOM 7674 C C . VAL A 1 950 ? 53.953 -14.545 0.507 1.00 49.22 950 VAL A C 1
ATOM 7676 O O . VAL A 1 950 ? 55.026 -14.257 -0.019 1.00 49.22 950 VAL A O 1
ATOM 7679 N N . ASN A 1 951 ? 53.879 -14.838 1.810 1.00 41.22 951 ASN A N 1
ATOM 7680 C CA . ASN A 1 951 ? 55.057 -14.988 2.683 1.00 41.22 951 ASN A CA 1
ATOM 7681 C C . ASN A 1 951 ? 55.264 -16.473 3.025 1.00 41.22 951 ASN A C 1
ATOM 7683 O O . ASN A 1 951 ? 54.600 -17.012 3.906 1.00 41.22 951 ASN A O 1
ATOM 7687 N N . GLY A 1 952 ? 56.182 -17.149 2.331 1.00 51.00 952 GLY A N 1
ATOM 7688 C CA . GLY A 1 952 ? 56.603 -18.514 2.669 1.00 51.00 952 GLY A CA 1
ATOM 7689 C C . GLY A 1 952 ? 57.029 -19.347 1.456 1.00 51.00 952 GLY A C 1
ATOM 7690 O O . GLY A 1 952 ? 56.779 -18.948 0.323 1.00 51.00 952 GLY A O 1
ATOM 7691 N N . PRO A 1 953 ? 57.662 -20.518 1.652 1.00 53.75 953 PRO A N 1
ATOM 7692 C CA . PRO A 1 953 ? 58.154 -21.361 0.567 1.00 53.75 953 PRO A CA 1
ATOM 7693 C C . PRO A 1 953 ? 56.999 -22.178 -0.044 1.00 53.75 953 PRO A C 1
ATOM 7695 O O . PRO A 1 953 ? 56.954 -23.399 0.087 1.00 53.75 953 PRO A O 1
ATOM 7698 N N . PHE A 1 954 ? 56.033 -21.525 -0.696 1.00 59.41 954 PHE A N 1
ATOM 7699 C CA . PHE A 1 954 ? 54.841 -22.167 -1.284 1.00 59.41 954 PHE A CA 1
ATOM 7700 C C . PHE A 1 954 ? 55.194 -23.197 -2.370 1.00 59.41 954 PHE A C 1
ATOM 7702 O O . PHE A 1 954 ? 54.534 -24.226 -2.500 1.00 59.41 954 PHE A O 1
ATOM 7709 N N . LEU A 1 955 ? 56.292 -22.972 -3.098 1.00 61.25 955 LEU A N 1
ATOM 7710 C CA . LEU A 1 955 ? 56.816 -23.925 -4.076 1.00 61.25 955 LEU A CA 1
ATOM 7711 C C . LEU A 1 955 ? 57.484 -25.145 -3.418 1.00 61.25 955 LEU A C 1
ATOM 7713 O O . LEU A 1 955 ? 57.608 -26.176 -4.067 1.00 61.25 955 LEU A O 1
ATOM 7717 N N . SER A 1 956 ? 57.866 -25.100 -2.132 1.00 60.28 956 SER A N 1
ATOM 7718 C CA . SER A 1 956 ? 58.464 -26.273 -1.463 1.00 60.28 956 SER A CA 1
ATOM 7719 C C . SER A 1 956 ? 57.496 -27.454 -1.340 1.00 60.28 956 SER A C 1
ATOM 7721 O O . SER A 1 956 ? 57.917 -28.596 -1.192 1.00 60.28 956 SER A O 1
ATOM 7723 N N . THR A 1 957 ? 56.190 -27.222 -1.461 1.00 60.22 957 THR A N 1
ATOM 7724 C CA . THR A 1 957 ? 55.194 -28.298 -1.514 1.00 60.22 957 THR A CA 1
ATOM 7725 C C . THR A 1 957 ? 55.310 -29.119 -2.797 1.00 60.22 957 THR A C 1
ATOM 7727 O O . THR A 1 957 ? 55.069 -30.323 -2.763 1.00 60.22 957 THR A O 1
ATOM 7730 N N . LEU A 1 958 ? 55.772 -28.513 -3.899 1.00 65.94 958 LEU A N 1
ATOM 7731 C CA . LEU A 1 958 ? 56.115 -29.244 -5.123 1.00 65.94 958 LEU A CA 1
ATOM 7732 C C . LEU A 1 958 ? 57.325 -30.166 -4.909 1.00 65.94 958 LEU A C 1
ATOM 7734 O O . LEU A 1 958 ? 57.436 -31.175 -5.587 1.00 65.94 958 LEU A O 1
ATOM 7738 N N . SER A 1 959 ? 58.228 -29.870 -3.968 1.00 60.12 959 SER A N 1
ATOM 7739 C CA . SER A 1 959 ? 59.365 -30.752 -3.661 1.00 60.12 959 SER A CA 1
ATOM 7740 C C . SER A 1 959 ? 59.098 -31.748 -2.524 1.00 60.12 959 SER A C 1
ATOM 7742 O O . SER A 1 959 ? 59.771 -32.772 -2.450 1.00 60.12 959 SER A O 1
ATOM 7744 N N . ARG A 1 960 ? 58.122 -31.478 -1.643 1.00 56.75 960 ARG A N 1
ATOM 7745 C CA . ARG A 1 960 ? 57.799 -32.297 -0.455 1.00 56.75 960 ARG A CA 1
ATOM 7746 C C . ARG A 1 960 ? 56.643 -33.284 -0.642 1.00 56.75 960 ARG A C 1
ATOM 7748 O O . ARG A 1 960 ? 56.443 -34.124 0.232 1.00 56.75 960 ARG A O 1
ATOM 7755 N N . ASN A 1 961 ? 55.866 -33.184 -1.720 1.00 59.94 961 ASN A N 1
ATOM 7756 C CA . ASN A 1 961 ? 54.730 -34.073 -1.953 1.00 59.94 961 ASN A CA 1
ATOM 7757 C C . ASN A 1 961 ? 55.188 -35.395 -2.614 1.00 59.94 961 ASN A C 1
ATOM 7759 O O . ASN A 1 961 ? 55.650 -35.356 -3.754 1.00 59.94 961 ASN A O 1
ATOM 7763 N N . PRO A 1 962 ? 55.046 -36.560 -1.948 1.00 54.47 962 PRO A N 1
ATOM 7764 C CA . PRO A 1 962 ? 55.511 -37.845 -2.478 1.00 54.47 962 PRO A CA 1
ATOM 7765 C C . PRO A 1 962 ? 54.758 -38.299 -3.740 1.00 54.47 962 PRO A C 1
ATOM 7767 O O . PRO A 1 962 ? 55.299 -39.077 -4.524 1.00 54.47 962 PRO A O 1
ATOM 7770 N N . ASP A 1 963 ? 53.537 -37.799 -3.965 1.00 54.53 963 ASP A N 1
ATOM 7771 C CA . ASP A 1 963 ? 52.726 -38.126 -5.142 1.00 54.53 963 ASP A CA 1
ATOM 7772 C C . ASP A 1 963 ? 52.994 -37.207 -6.343 1.00 54.53 963 ASP A C 1
ATOM 7774 O O . ASP A 1 963 ? 52.545 -37.497 -7.457 1.00 54.53 963 ASP A O 1
ATOM 7778 N N . PHE A 1 964 ? 53.729 -36.109 -6.152 1.00 60.41 964 PHE A N 1
ATOM 7779 C CA . PHE A 1 964 ? 54.061 -35.176 -7.221 1.00 60.41 964 PHE A CA 1
ATOM 7780 C C . PHE A 1 964 ? 55.388 -35.560 -7.886 1.00 60.41 964 PHE A C 1
ATOM 7782 O O . PHE A 1 964 ? 56.463 -35.476 -7.300 1.00 60.41 964 PHE A O 1
ATOM 7789 N N . ILE A 1 965 ? 55.318 -35.947 -9.160 1.00 57.03 965 ILE A N 1
ATOM 7790 C CA . ILE A 1 965 ? 56.498 -36.151 -10.003 1.00 57.03 965 ILE A CA 1
ATOM 7791 C C . ILE A 1 965 ? 56.707 -34.844 -10.770 1.00 57.03 965 ILE A C 1
ATOM 7793 O O . ILE A 1 965 ? 56.086 -34.646 -11.815 1.00 57.03 965 ILE A O 1
ATOM 7797 N N . GLY A 1 966 ? 57.554 -33.941 -10.265 1.00 57.19 966 GLY A N 1
ATOM 7798 C CA . GLY A 1 966 ? 57.748 -32.605 -10.858 1.00 57.19 966 GLY A CA 1
ATOM 7799 C C . GLY A 1 966 ? 58.128 -32.578 -12.340 1.00 57.19 966 GLY A C 1
ATOM 7800 O O . GLY A 1 966 ? 57.874 -31.593 -13.026 1.00 57.19 966 GLY A O 1
ATOM 7801 N N . ASN A 1 967 ? 58.564 -33.710 -12.891 1.00 62.72 967 ASN A N 1
ATOM 7802 C CA . ASN A 1 967 ? 58.774 -33.929 -14.322 1.00 62.72 967 ASN A CA 1
ATOM 7803 C C . ASN A 1 967 ? 57.486 -33.891 -15.181 1.00 62.72 967 ASN A C 1
ATOM 7805 O O . ASN A 1 967 ? 57.555 -34.174 -16.373 1.00 62.72 967 ASN A O 1
ATOM 7809 N N . ARG A 1 968 ? 56.296 -33.608 -14.637 1.00 71.25 968 ARG A N 1
ATOM 7810 C CA . ARG A 1 968 ? 55.061 -33.477 -15.441 1.00 71.25 968 ARG A CA 1
ATOM 7811 C C . ARG A 1 968 ? 54.559 -32.045 -15.617 1.00 71.25 968 ARG A C 1
ATOM 7813 O O . ARG A 1 968 ? 53.715 -31.821 -16.486 1.00 71.25 968 ARG A O 1
ATOM 7820 N N . LEU A 1 969 ? 55.082 -31.091 -14.848 1.00 78.50 969 LEU A N 1
ATOM 7821 C CA . LEU A 1 969 ? 54.735 -29.683 -15.008 1.00 78.50 969 LEU A CA 1
ATOM 7822 C C . LEU A 1 969 ? 55.367 -29.144 -16.299 1.00 78.50 969 LEU A C 1
ATOM 7824 O O . LEU A 1 969 ? 56.582 -29.220 -16.467 1.00 78.50 969 LEU A O 1
ATOM 7828 N N . LYS A 1 970 ? 54.538 -28.614 -17.204 1.00 80.44 970 LYS A N 1
ATOM 7829 C CA . LYS A 1 970 ? 54.967 -28.077 -18.506 1.00 80.44 970 LYS A CA 1
ATOM 7830 C C . LYS A 1 970 ? 54.971 -26.550 -18.556 1.00 80.44 970 LYS A C 1
ATOM 7832 O O . LYS A 1 970 ? 55.802 -25.988 -19.260 1.00 80.44 970 LYS A O 1
ATOM 7837 N N . SER A 1 971 ? 54.089 -25.885 -17.805 1.00 82.06 971 SER A N 1
ATOM 7838 C CA . SER A 1 971 ? 53.982 -24.417 -17.777 1.00 82.06 971 SER A CA 1
ATOM 7839 C C . SER A 1 971 ? 53.938 -23.871 -16.346 1.00 82.06 971 SER A C 1
ATOM 7841 O O . SER A 1 971 ? 53.191 -24.382 -15.508 1.00 82.06 971 SER A O 1
ATOM 7843 N N . LEU A 1 972 ? 54.733 -22.836 -16.066 1.00 83.69 972 LEU A N 1
ATOM 7844 C CA . LEU A 1 972 ? 54.806 -22.174 -14.761 1.00 83.69 972 LEU A CA 1
ATOM 7845 C C . LEU A 1 972 ? 54.810 -20.648 -14.927 1.00 83.69 972 LEU A C 1
ATOM 7847 O O . LEU A 1 972 ? 55.697 -20.095 -15.576 1.00 83.69 972 LEU A O 1
ATOM 7851 N N . GLY A 1 973 ? 53.841 -19.971 -14.306 1.00 79.44 973 GLY A N 1
ATOM 7852 C CA . GLY A 1 973 ? 53.712 -18.512 -14.292 1.00 79.44 973 GLY A CA 1
ATOM 7853 C C . GLY A 1 973 ? 53.799 -17.923 -12.883 1.00 79.44 973 GLY A C 1
ATOM 7854 O O . GLY A 1 973 ? 53.085 -18.352 -11.981 1.00 79.44 973 GLY A O 1
ATOM 7855 N N . LEU A 1 974 ? 54.653 -16.927 -12.681 1.00 78.19 974 LEU A N 1
ATOM 7856 C CA . LEU A 1 974 ? 54.909 -16.291 -11.388 1.00 78.19 974 LEU A CA 1
ATOM 7857 C C . LEU A 1 974 ? 54.821 -14.769 -11.547 1.00 78.19 974 LEU A C 1
ATOM 7859 O O . LEU A 1 974 ? 55.541 -14.213 -12.372 1.00 78.19 974 LEU A O 1
ATOM 7863 N N . TYR A 1 975 ? 53.960 -14.099 -10.776 1.00 73.00 975 TYR A N 1
ATOM 7864 C CA . TYR A 1 975 ? 53.634 -12.677 -10.961 1.00 73.00 975 TYR A CA 1
ATOM 7865 C C . TYR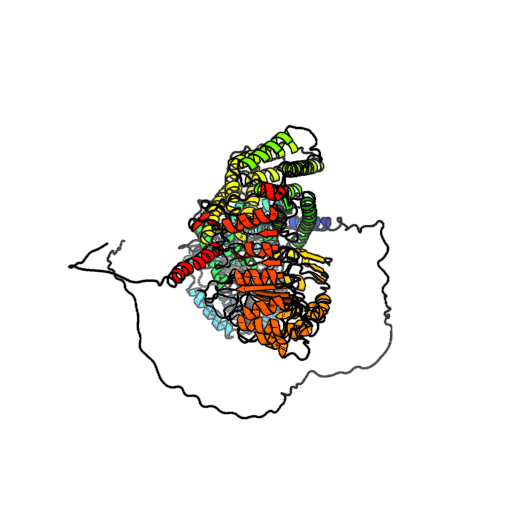 A 1 975 ? 53.770 -11.863 -9.655 1.00 73.00 975 TYR A C 1
ATOM 7867 O O . TYR A 1 975 ? 53.094 -12.138 -8.667 1.00 73.00 975 TYR A O 1
ATOM 7875 N N . ASN A 1 976 ? 54.631 -10.841 -9.643 1.00 66.00 976 ASN A N 1
ATOM 7876 C CA . ASN A 1 976 ? 54.829 -9.861 -8.562 1.00 66.00 976 ASN A CA 1
ATOM 7877 C C . ASN A 1 976 ? 55.139 -10.472 -7.173 1.00 66.00 976 ASN A C 1
ATOM 7879 O O . ASN A 1 976 ? 54.525 -10.121 -6.164 1.00 66.00 976 ASN A O 1
ATOM 7883 N N . ILE A 1 977 ? 56.110 -11.394 -7.095 1.00 65.62 977 ILE A N 1
ATOM 7884 C CA . ILE A 1 977 ? 56.460 -12.120 -5.856 1.00 65.62 977 ILE A CA 1
ATOM 7885 C C . ILE A 1 977 ? 57.752 -11.550 -5.238 1.00 65.62 977 ILE A C 1
ATOM 7887 O O . ILE A 1 977 ? 58.839 -11.727 -5.782 1.00 65.62 977 ILE A O 1
ATOM 7891 N N . ARG A 1 978 ? 57.641 -10.885 -4.073 1.00 55.00 978 ARG A N 1
ATOM 7892 C CA . ARG A 1 978 ? 58.717 -10.064 -3.461 1.00 55.00 978 ARG A CA 1
ATOM 7893 C C . ARG A 1 978 ? 59.957 -10.825 -2.942 1.00 55.00 978 ARG A C 1
ATOM 7895 O O . ARG A 1 978 ? 60.999 -10.193 -2.813 1.00 55.00 978 ARG A O 1
ATOM 7902 N N . SER A 1 979 ? 59.889 -12.128 -2.634 1.00 55.03 979 SER A N 1
ATOM 7903 C CA . SER A 1 979 ? 61.019 -12.893 -2.057 1.00 55.03 979 SER A CA 1
ATOM 7904 C C . SER A 1 979 ? 61.178 -14.274 -2.710 1.00 55.03 979 SER A C 1
ATOM 7906 O O . SER A 1 979 ? 60.506 -15.233 -2.338 1.00 55.03 979 SER A O 1
ATOM 7908 N N . MET A 1 980 ? 62.054 -14.371 -3.716 1.00 55.47 980 MET A N 1
ATOM 7909 C CA . MET A 1 980 ? 62.291 -15.593 -4.513 1.00 55.47 980 MET A CA 1
ATOM 7910 C C . MET A 1 980 ? 63.683 -16.217 -4.314 1.00 55.47 980 MET A C 1
ATOM 7912 O O . MET A 1 980 ? 63.935 -17.320 -4.798 1.00 55.47 980 MET A O 1
ATOM 7916 N N . ASN A 1 981 ? 64.587 -15.558 -3.581 1.00 51.81 981 ASN A N 1
ATOM 7917 C CA . ASN A 1 981 ? 66.016 -15.904 -3.570 1.00 51.81 981 ASN A CA 1
ATOM 7918 C C . ASN A 1 981 ? 66.311 -17.333 -3.073 1.00 51.81 981 ASN A C 1
ATOM 7920 O O . ASN A 1 981 ? 67.240 -17.962 -3.567 1.00 51.81 981 ASN A O 1
ATOM 7924 N N . SER A 1 982 ? 65.490 -17.872 -2.166 1.00 49.59 982 SER A N 1
ATOM 7925 C CA . SER A 1 982 ? 65.598 -19.242 -1.634 1.00 49.59 982 SER A CA 1
ATOM 7926 C C . SER A 1 982 ? 64.643 -20.259 -2.284 1.00 49.59 982 SER A C 1
ATOM 7928 O O . SER A 1 982 ? 64.656 -21.427 -1.910 1.00 49.59 982 SER A O 1
ATOM 7930 N N . SER A 1 983 ? 63.801 -19.853 -3.246 1.00 55.53 983 SER A N 1
ATOM 7931 C CA . SER A 1 983 ? 62.717 -20.694 -3.796 1.00 55.53 983 SER A CA 1
ATOM 7932 C C . SER A 1 983 ? 62.985 -21.252 -5.203 1.00 55.53 983 SER A C 1
ATOM 7934 O O . SER A 1 983 ? 62.268 -22.149 -5.648 1.00 55.53 983 SER A O 1
ATOM 7936 N N . PHE A 1 984 ? 64.030 -20.788 -5.902 1.00 62.81 984 PHE A N 1
ATOM 7937 C CA . PHE A 1 984 ? 64.381 -21.292 -7.241 1.00 62.81 984 PHE A CA 1
ATOM 7938 C C . PHE A 1 984 ? 64.919 -22.727 -7.250 1.00 62.81 984 PHE A C 1
ATOM 7940 O O . PHE A 1 984 ? 64.907 -23.370 -8.298 1.00 62.81 984 PHE A O 1
ATOM 7947 N N . GLU A 1 985 ? 65.324 -23.267 -6.099 1.00 60.69 985 GLU A N 1
ATOM 7948 C CA . GLU A 1 985 ? 65.710 -24.678 -5.968 1.00 60.69 985 GLU A CA 1
ATOM 7949 C C . GLU A 1 985 ? 64.583 -25.628 -6.400 1.00 60.69 985 GLU A C 1
ATOM 7951 O O . GLU A 1 985 ? 64.856 -26.720 -6.889 1.00 60.69 985 GLU A O 1
ATOM 7956 N N . VAL A 1 986 ? 63.316 -25.205 -6.330 1.00 65.06 986 VAL A N 1
ATOM 7957 C CA . VAL A 1 986 ? 62.161 -26.006 -6.773 1.00 65.06 986 VAL A CA 1
ATOM 7958 C C . VAL A 1 986 ? 62.138 -26.223 -8.290 1.00 65.06 986 VAL A C 1
ATOM 7960 O O . VAL A 1 986 ? 61.655 -27.258 -8.755 1.00 65.06 986 VAL A O 1
ATOM 7963 N N . LEU A 1 987 ? 62.731 -25.317 -9.076 1.00 69.06 987 LEU A N 1
ATOM 7964 C CA . LEU A 1 987 ? 62.876 -25.513 -10.523 1.00 69.06 987 LEU A CA 1
ATOM 7965 C C . LEU A 1 987 ? 63.757 -26.729 -10.846 1.00 69.06 987 LEU A C 1
ATOM 7967 O O . LEU A 1 987 ? 63.596 -27.328 -11.904 1.00 69.06 987 LEU A O 1
ATOM 7971 N N . SER A 1 988 ? 64.621 -27.169 -9.920 1.00 65.00 988 SER A N 1
ATOM 7972 C CA . SER A 1 988 ? 65.400 -28.404 -10.095 1.00 65.00 988 SER A CA 1
ATOM 7973 C C . SER A 1 988 ? 64.536 -29.673 -10.144 1.00 65.00 988 SER A C 1
ATOM 7975 O O . SER A 1 988 ? 64.943 -30.659 -10.756 1.00 65.00 988 SER A O 1
ATOM 7977 N N . VAL A 1 989 ? 63.339 -29.636 -9.547 1.00 66.62 989 VAL A N 1
ATOM 7978 C CA . VAL A 1 989 ? 62.363 -30.740 -9.532 1.00 66.62 989 VAL A CA 1
ATOM 7979 C C . VAL A 1 989 ? 61.457 -30.698 -10.777 1.00 66.62 989 VAL A C 1
ATOM 7981 O O . VAL A 1 989 ? 60.834 -31.699 -11.122 1.00 66.62 989 VAL A O 1
ATOM 7984 N N . CYS A 1 990 ? 61.416 -29.569 -11.497 1.00 71.69 990 CYS A N 1
ATOM 7985 C CA . CYS A 1 990 ? 60.550 -29.318 -12.658 1.00 71.69 990 CYS A CA 1
ATOM 7986 C C . CYS A 1 990 ? 61.310 -29.440 -13.995 1.00 71.69 990 CYS A C 1
ATOM 7988 O O . CYS A 1 990 ? 61.304 -28.525 -14.815 1.00 71.69 990 CYS A O 1
ATOM 7990 N N . SER A 1 991 ? 61.989 -30.567 -14.224 1.00 68.81 991 SER A N 1
ATOM 7991 C CA . SER A 1 991 ? 62.945 -30.723 -15.340 1.00 68.81 991 SER A CA 1
ATOM 7992 C C . SER A 1 991 ? 62.339 -30.709 -16.761 1.00 68.81 991 SER A C 1
ATOM 7994 O O . SER A 1 991 ? 63.064 -30.468 -17.726 1.00 68.81 991 SER A O 1
ATOM 7996 N N . ASN A 1 992 ? 61.022 -30.915 -16.898 1.00 76.75 992 ASN A N 1
ATOM 7997 C CA . ASN A 1 992 ? 60.293 -30.982 -18.178 1.00 76.75 992 ASN A CA 1
ATOM 7998 C C . ASN A 1 992 ? 59.501 -29.707 -18.520 1.00 76.75 992 ASN A C 1
ATOM 8000 O O . ASN A 1 992 ? 58.576 -29.747 -19.334 1.00 76.75 992 ASN A O 1
ATOM 8004 N N . LEU A 1 993 ? 59.840 -28.584 -17.889 1.00 81.75 993 LEU A N 1
ATOM 8005 C CA . LEU A 1 993 ? 59.176 -27.314 -18.140 1.00 81.75 993 LEU A CA 1
ATOM 8006 C C . LEU A 1 993 ? 59.472 -26.812 -19.563 1.00 81.75 993 LEU A C 1
ATOM 8008 O O . LEU A 1 993 ? 60.636 -26.683 -19.941 1.00 81.75 993 LEU A O 1
ATOM 8012 N N . THR A 1 994 ? 58.420 -26.508 -20.327 1.00 83.69 994 THR A N 1
ATOM 8013 C CA . THR A 1 994 ? 58.502 -25.963 -21.693 1.00 83.69 994 THR A CA 1
ATOM 8014 C C . THR A 1 994 ? 58.165 -24.471 -21.739 1.00 83.69 994 THR A C 1
ATOM 8016 O O . THR A 1 994 ? 58.670 -23.761 -22.603 1.00 83.69 994 THR A O 1
ATOM 8019 N N . ASP A 1 995 ? 57.347 -23.975 -20.805 1.00 82.62 995 ASP A N 1
ATOM 8020 C CA . ASP A 1 995 ? 56.931 -22.569 -20.709 1.00 82.62 995 ASP A CA 1
ATOM 8021 C C . ASP A 1 995 ? 57.171 -22.013 -19.297 1.00 82.62 995 ASP A C 1
ATOM 8023 O O . ASP A 1 995 ? 56.644 -22.528 -18.306 1.00 82.62 995 ASP A O 1
ATOM 8027 N N . LEU A 1 996 ? 57.979 -20.957 -19.201 1.00 85.62 996 LEU A N 1
ATOM 8028 C CA . LEU A 1 996 ? 58.295 -20.280 -17.946 1.00 85.62 996 LEU A CA 1
ATOM 8029 C C . LEU A 1 996 ? 58.052 -18.778 -18.071 1.00 85.62 996 LEU A C 1
ATOM 8031 O O . LEU A 1 996 ? 58.697 -18.093 -18.869 1.00 85.62 996 LEU A O 1
ATOM 8035 N N . ARG A 1 997 ? 57.173 -18.254 -17.213 1.00 84.25 997 ARG A N 1
ATOM 8036 C CA . ARG A 1 997 ? 56.855 -16.829 -17.130 1.00 84.25 997 ARG A CA 1
ATOM 8037 C C . ARG A 1 997 ? 57.095 -16.293 -15.726 1.00 84.25 997 ARG A C 1
ATOM 8039 O O . ARG A 1 997 ? 56.500 -16.772 -14.768 1.00 84.25 997 ARG A O 1
ATOM 8046 N N . ILE A 1 998 ? 57.931 -15.268 -15.612 1.00 81.00 998 ILE A N 1
ATOM 8047 C CA . ILE A 1 998 ? 58.233 -14.577 -14.358 1.00 81.00 998 ILE A CA 1
ATOM 8048 C C . ILE A 1 998 ? 58.049 -13.074 -14.581 1.00 81.00 998 ILE A C 1
ATOM 8050 O O . ILE A 1 998 ? 58.721 -12.484 -15.421 1.00 81.00 998 ILE A O 1
ATOM 8054 N N . VAL A 1 999 ? 57.141 -12.453 -13.836 1.00 76.88 999 VAL A N 1
ATOM 8055 C CA . VAL A 1 999 ? 56.807 -11.026 -13.926 1.00 76.88 999 VAL A CA 1
ATOM 8056 C C . VAL A 1 999 ? 57.040 -10.378 -12.567 1.00 76.88 999 VAL A C 1
ATOM 8058 O O . VAL A 1 999 ? 56.609 -10.922 -11.555 1.00 76.88 999 VAL A O 1
ATOM 8061 N N . GLY A 1 1000 ? 57.718 -9.231 -12.528 1.00 67.31 1000 GLY A N 1
ATOM 8062 C CA . GLY A 1 1000 ? 57.930 -8.461 -11.300 1.00 67.31 1000 GLY A CA 1
ATOM 8063 C C . GLY A 1 1000 ? 59.013 -9.031 -10.376 1.00 67.31 1000 GLY A C 1
ATOM 8064 O O . GLY A 1 1000 ? 58.830 -9.079 -9.162 1.00 67.31 1000 GLY A O 1
ATOM 8065 N N . LEU A 1 1001 ? 60.132 -9.500 -10.938 1.00 68.38 1001 LEU A N 1
ATOM 8066 C CA . LEU A 1 1001 ? 61.269 -10.021 -10.166 1.00 68.38 1001 LEU A CA 1
ATOM 8067 C C . LEU A 1 1001 ? 62.121 -8.885 -9.549 1.00 68.38 1001 LEU A C 1
ATOM 8069 O O . LEU A 1 1001 ? 62.508 -7.960 -10.267 1.00 68.38 1001 LEU A O 1
ATOM 8073 N N . ASN A 1 1002 ? 62.470 -8.999 -8.258 1.00 60.47 1002 ASN A N 1
ATOM 8074 C CA . ASN A 1 1002 ? 63.450 -8.155 -7.547 1.00 60.47 1002 ASN A CA 1
ATOM 8075 C C . ASN A 1 1002 ? 64.809 -8.902 -7.457 1.00 60.47 1002 ASN A C 1
ATOM 8077 O O . ASN A 1 1002 ? 64.805 -10.095 -7.169 1.00 60.47 1002 ASN A O 1
ATOM 8081 N N . ASN A 1 1003 ? 65.952 -8.246 -7.731 1.00 58.91 1003 ASN A N 1
ATOM 8082 C CA . ASN A 1 1003 ? 67.332 -8.818 -7.780 1.00 58.91 1003 ASN A CA 1
ATOM 8083 C C . ASN A 1 1003 ? 67.652 -9.891 -6.695 1.00 58.91 1003 ASN A C 1
ATOM 8085 O O . ASN A 1 1003 ? 67.197 -9.701 -5.565 1.00 58.91 1003 ASN A O 1
ATOM 8089 N N . PRO A 1 1004 ? 68.487 -10.950 -6.929 1.00 53.53 1004 PRO A N 1
ATOM 8090 C CA . PRO A 1 1004 ? 69.539 -11.151 -7.939 1.00 53.53 1004 PRO A CA 1
ATOM 8091 C C . PRO A 1 1004 ? 69.323 -12.382 -8.866 1.00 53.53 1004 PRO A C 1
ATOM 8093 O O . PRO A 1 1004 ? 69.237 -13.538 -8.454 1.00 53.53 1004 PRO A O 1
ATOM 8096 N N . PHE A 1 1005 ? 69.327 -12.115 -10.170 1.00 62.88 1005 PHE A N 1
ATOM 8097 C CA . PHE A 1 1005 ? 68.944 -12.981 -11.301 1.00 62.88 1005 PHE A CA 1
ATOM 8098 C C . PHE A 1 1005 ? 69.970 -14.061 -11.711 1.00 62.88 1005 PHE A C 1
ATOM 8100 O O . PHE A 1 1005 ? 69.637 -14.993 -12.443 1.00 62.88 1005 PHE A O 1
ATOM 8107 N N . MET A 1 1006 ? 71.220 -13.978 -11.247 1.00 62.84 1006 MET A N 1
ATOM 8108 C CA . MET A 1 1006 ? 72.301 -14.873 -11.696 1.00 62.84 1006 MET A CA 1
ATOM 8109 C C . MET A 1 1006 ? 72.115 -16.329 -11.263 1.00 62.84 1006 MET A C 1
ATOM 8111 O O . MET A 1 1006 ? 72.427 -17.256 -12.013 1.00 62.84 1006 MET A O 1
ATOM 8115 N N . HIS A 1 1007 ? 71.557 -16.532 -10.071 1.00 66.44 1007 HIS A N 1
ATOM 8116 C CA . HIS A 1 1007 ? 71.272 -17.862 -9.545 1.00 66.44 1007 HIS A CA 1
ATOM 8117 C C . HIS A 1 1007 ? 70.177 -18.577 -10.355 1.00 66.44 1007 HIS A C 1
ATOM 8119 O O . HIS A 1 1007 ? 70.286 -19.772 -10.621 1.00 66.44 1007 HIS A O 1
ATOM 8125 N N . LEU A 1 1008 ? 69.168 -17.832 -10.826 1.00 76.50 1008 LEU A N 1
ATOM 8126 C CA . LEU A 1 1008 ? 68.098 -18.356 -11.676 1.00 76.50 1008 LEU A CA 1
ATOM 8127 C C . LEU A 1 1008 ? 68.660 -18.900 -12.996 1.00 76.50 1008 LEU A C 1
ATOM 8129 O O . LEU A 1 1008 ? 68.443 -20.066 -13.308 1.00 76.50 1008 LEU A O 1
ATOM 8133 N N . PHE A 1 1009 ? 69.434 -18.107 -13.744 1.00 75.31 1009 PHE A N 1
ATOM 8134 C CA . PHE A 1 1009 ? 69.995 -18.569 -15.022 1.00 75.31 1009 PHE A CA 1
ATOM 8135 C C . PHE A 1 1009 ? 70.983 -19.726 -14.858 1.00 75.31 1009 PHE A C 1
ATOM 8137 O O . PHE A 1 1009 ? 71.037 -20.605 -15.719 1.00 75.31 1009 PHE A O 1
ATOM 8144 N N . LYS A 1 1010 ? 71.716 -19.783 -13.740 1.00 74.38 1010 LYS A N 1
ATOM 8145 C CA . LYS A 1 1010 ? 72.542 -20.945 -13.396 1.00 74.38 1010 LYS A CA 1
ATOM 8146 C C . LYS A 1 1010 ? 71.690 -22.214 -13.247 1.00 74.38 1010 LYS A C 1
ATOM 8148 O O . LYS A 1 1010 ? 71.984 -23.211 -13.903 1.00 74.38 1010 LYS A O 1
ATOM 8153 N N . ILE A 1 1011 ? 70.599 -22.160 -12.476 1.00 74.38 1011 ILE A N 1
ATOM 8154 C CA . ILE A 1 1011 ? 69.668 -23.291 -12.307 1.00 74.38 1011 ILE A CA 1
ATOM 8155 C C . ILE A 1 1011 ? 69.018 -23.682 -13.638 1.00 74.38 1011 ILE A C 1
ATOM 8157 O O . ILE A 1 1011 ? 68.963 -24.868 -13.966 1.00 74.38 1011 ILE A O 1
ATOM 8161 N N . LEU A 1 1012 ? 68.563 -22.704 -14.427 1.00 77.88 1012 LEU A N 1
ATOM 8162 C CA . LEU A 1 1012 ? 67.948 -22.957 -15.731 1.00 77.88 1012 LEU A CA 1
ATOM 8163 C C . LEU A 1 1012 ? 68.925 -23.672 -16.680 1.00 77.88 1012 LEU A C 1
ATOM 8165 O O . LEU A 1 1012 ? 68.552 -24.669 -17.297 1.00 77.88 1012 LEU A O 1
ATOM 8169 N N . THR A 1 1013 ? 70.192 -23.239 -16.718 1.00 76.88 1013 THR A N 1
ATOM 8170 C CA . THR A 1 1013 ? 71.260 -23.874 -17.520 1.00 76.88 1013 THR A CA 1
ATOM 8171 C C . THR A 1 1013 ? 71.522 -25.322 -17.098 1.00 76.88 1013 THR A C 1
ATOM 8173 O O . THR A 1 1013 ? 71.752 -26.202 -17.934 1.00 76.88 1013 THR A O 1
ATOM 8176 N N . GLU A 1 1014 ? 71.517 -25.585 -15.792 1.00 75.44 1014 GLU A N 1
ATOM 8177 C CA . GLU A 1 1014 ? 71.874 -26.891 -15.239 1.00 75.44 1014 GLU A CA 1
ATOM 8178 C C . GLU A 1 1014 ? 70.710 -27.897 -15.260 1.00 75.44 1014 GLU A C 1
ATOM 8180 O O . GLU A 1 1014 ? 70.966 -29.095 -15.397 1.00 75.44 1014 GLU A O 1
ATOM 8185 N N . LYS A 1 1015 ? 69.451 -27.444 -15.126 1.00 72.25 1015 LYS A N 1
ATOM 8186 C CA . LYS A 1 1015 ? 68.301 -28.316 -14.806 1.00 72.25 1015 LYS A CA 1
ATOM 8187 C C . LYS A 1 1015 ? 67.067 -28.183 -15.715 1.00 72.25 1015 LYS A C 1
ATOM 8189 O O . LYS A 1 1015 ? 66.266 -29.111 -15.717 1.00 72.25 1015 LYS A O 1
ATOM 8194 N N . CYS A 1 1016 ? 66.904 -27.104 -16.491 1.00 72.81 1016 CYS A N 1
ATOM 8195 C CA . CYS A 1 1016 ? 65.687 -26.832 -17.285 1.00 72.81 1016 CYS A CA 1
ATOM 8196 C C . CYS A 1 1016 ? 65.994 -26.626 -18.783 1.00 72.81 1016 CYS A C 1
ATOM 8198 O O . CYS A 1 1016 ? 65.764 -25.554 -19.337 1.00 72.81 1016 CYS A O 1
ATOM 8200 N N . ARG A 1 1017 ? 66.532 -27.652 -19.456 1.00 71.38 1017 ARG A N 1
ATOM 8201 C CA . ARG A 1 1017 ? 66.992 -27.555 -20.862 1.00 71.38 1017 ARG A CA 1
ATOM 8202 C C . ARG A 1 1017 ? 65.886 -27.673 -21.919 1.00 71.38 1017 ARG A C 1
ATOM 8204 O O . ARG A 1 1017 ? 66.165 -27.503 -23.102 1.00 71.38 1017 ARG A O 1
ATOM 8211 N N . LEU A 1 1018 ? 64.661 -27.997 -21.502 1.00 79.12 1018 LEU A N 1
ATOM 8212 C CA . LEU A 1 1018 ? 63.509 -28.232 -22.382 1.00 79.12 1018 LEU A CA 1
ATOM 8213 C C . LEU A 1 1018 ? 62.626 -26.990 -22.584 1.00 79.12 1018 LEU A C 1
ATOM 8215 O O . LEU A 1 1018 ? 61.595 -27.091 -23.240 1.00 79.12 1018 LEU A O 1
ATOM 8219 N N . ILE A 1 1019 ? 63.025 -25.834 -22.046 1.00 83.69 1019 ILE A N 1
ATOM 8220 C CA . ILE A 1 1019 ? 62.260 -24.592 -22.170 1.00 83.69 1019 ILE A CA 1
ATOM 8221 C C . ILE A 1 1019 ? 62.229 -24.141 -23.634 1.00 83.69 1019 ILE A C 1
ATOM 8223 O O . ILE A 1 1019 ? 63.270 -23.925 -24.255 1.00 83.69 1019 ILE A O 1
ATOM 8227 N N . GLU A 1 1020 ? 61.016 -23.955 -24.145 1.00 84.62 1020 GLU A N 1
ATOM 8228 C CA . GLU A 1 1020 ? 60.712 -23.424 -25.473 1.00 84.62 1020 GLU A CA 1
ATOM 8229 C C . GLU A 1 1020 ? 60.359 -21.933 -25.399 1.00 84.62 1020 GLU A C 1
ATOM 8231 O O . GLU A 1 1020 ? 60.803 -21.143 -26.237 1.00 84.62 1020 GLU A O 1
ATOM 8236 N N . TYR A 1 1021 ? 59.623 -21.537 -24.353 1.00 83.88 1021 TYR A N 1
ATOM 8237 C CA . TYR A 1 1021 ? 59.134 -20.177 -24.132 1.00 83.88 1021 TYR A CA 1
ATOM 8238 C C . TYR A 1 1021 ? 59.621 -19.639 -22.785 1.00 83.88 1021 TYR A C 1
ATOM 8240 O O . TYR A 1 1021 ? 59.235 -20.133 -21.725 1.00 83.88 1021 TYR A O 1
ATOM 8248 N N . LEU A 1 1022 ? 60.457 -18.599 -22.823 1.00 86.38 1022 LEU A N 1
ATOM 8249 C CA . LEU A 1 1022 ? 60.931 -17.903 -21.630 1.00 86.38 1022 LEU A CA 1
ATOM 8250 C C . LEU A 1 1022 ? 60.484 -16.440 -21.641 1.00 86.38 1022 LEU A C 1
ATOM 8252 O O . LEU A 1 1022 ? 60.843 -15.674 -22.538 1.00 86.38 1022 LEU A O 1
ATOM 8256 N N . PHE A 1 1023 ? 59.735 -16.044 -20.613 1.00 86.25 1023 PHE A N 1
ATOM 8257 C CA . PHE A 1 1023 ? 59.327 -14.664 -20.368 1.00 86.25 1023 PHE A CA 1
ATOM 8258 C C . PHE A 1 1023 ? 59.810 -14.213 -18.996 1.00 86.25 1023 PHE A C 1
ATOM 8260 O O . PHE A 1 1023 ? 59.395 -14.776 -17.982 1.00 86.25 1023 PHE A O 1
ATOM 8267 N N . ILE A 1 1024 ? 60.645 -13.176 -18.957 1.00 83.44 1024 ILE A N 1
ATOM 8268 C CA . ILE A 1 1024 ? 61.079 -12.554 -17.708 1.00 83.44 1024 ILE A CA 1
ATOM 8269 C C . ILE A 1 1024 ? 60.932 -11.036 -17.802 1.00 83.44 1024 ILE A C 1
ATOM 8271 O O . ILE A 1 1024 ? 61.405 -10.402 -18.746 1.00 83.44 1024 ILE A O 1
ATOM 8275 N N . GLU A 1 1025 ? 60.302 -10.463 -16.785 1.00 80.94 1025 GLU A N 1
ATOM 8276 C CA . GLU A 1 1025 ? 60.144 -9.025 -16.597 1.00 80.94 1025 GLU A CA 1
ATOM 8277 C C . GLU A 1 1025 ? 60.507 -8.647 -15.157 1.00 80.94 1025 GLU A C 1
ATOM 8279 O O . GLU A 1 1025 ? 60.026 -9.261 -14.199 1.00 80.94 1025 GLU A O 1
ATOM 8284 N N . THR A 1 1026 ? 61.370 -7.644 -14.991 1.00 72.81 1026 THR A N 1
ATOM 8285 C CA . THR A 1 1026 ? 61.788 -7.152 -13.670 1.00 72.81 1026 THR A CA 1
ATOM 8286 C C . THR A 1 1026 ? 60.906 -5.994 -13.201 1.00 72.81 1026 THR A C 1
ATOM 8288 O O . THR A 1 1026 ? 60.358 -5.247 -14.017 1.00 72.81 1026 THR A O 1
ATOM 8291 N N . TYR A 1 1027 ? 60.741 -5.880 -11.875 1.00 66.94 1027 TYR A N 1
ATOM 8292 C CA . TYR A 1 1027 ? 59.964 -4.798 -11.252 1.00 66.94 1027 TYR A CA 1
ATOM 8293 C C . TYR A 1 1027 ? 60.784 -3.506 -11.153 1.00 66.94 1027 TYR A C 1
ATOM 8295 O O . TYR A 1 1027 ? 60.318 -2.448 -11.542 1.00 66.94 1027 TYR A O 1
ATOM 8303 N N . GLN A 1 1028 ? 62.037 -3.617 -10.702 1.00 62.50 1028 GLN A N 1
ATOM 8304 C CA . GLN A 1 1028 ? 63.025 -2.535 -10.716 1.00 62.50 1028 GLN A CA 1
ATOM 8305 C C . GLN A 1 1028 ? 64.070 -2.791 -11.804 1.00 62.50 1028 GLN A C 1
ATOM 8307 O O . GLN A 1 1028 ? 64.360 -3.949 -12.138 1.00 62.50 1028 GLN A O 1
ATOM 8312 N N . LEU A 1 1029 ? 64.675 -1.727 -12.342 1.00 59.22 1029 LEU A N 1
ATOM 8313 C CA . LEU A 1 1029 ? 65.848 -1.888 -13.194 1.00 59.22 1029 LEU A CA 1
ATOM 8314 C C . LEU A 1 1029 ? 67.013 -2.446 -12.368 1.00 59.22 1029 LEU A C 1
ATOM 8316 O O . LEU A 1 1029 ? 67.333 -1.910 -11.305 1.00 59.22 1029 LEU A O 1
ATOM 8320 N N . PRO A 1 1030 ? 67.682 -3.515 -12.831 1.00 59.81 1030 PRO A N 1
ATOM 8321 C CA . PRO A 1 1030 ? 68.863 -4.019 -12.151 1.00 59.81 1030 PRO A CA 1
ATOM 8322 C C . PRO A 1 1030 ? 69.918 -2.915 -12.032 1.00 59.81 1030 PRO A C 1
ATOM 8324 O O . PRO A 1 1030 ? 70.268 -2.296 -13.030 1.00 59.81 1030 PRO A O 1
ATOM 8327 N N . SER A 1 1031 ? 70.482 -2.683 -10.845 1.00 58.03 1031 SER A N 1
ATOM 8328 C CA . SER A 1 1031 ? 71.560 -1.694 -10.673 1.00 58.03 1031 SER A CA 1
ATOM 8329 C C . SER A 1 1031 ? 72.808 -2.034 -11.499 1.00 58.03 1031 SER A C 1
ATOM 8331 O O . SER A 1 1031 ? 73.599 -1.160 -11.837 1.00 58.03 1031 SER A O 1
ATOM 8333 N N . THR A 1 1032 ? 72.976 -3.306 -11.870 1.00 62.72 1032 THR A N 1
ATOM 8334 C CA . THR A 1 1032 ? 74.146 -3.821 -12.581 1.00 62.72 1032 THR A CA 1
ATOM 8335 C C . THR A 1 1032 ? 73.899 -3.941 -14.085 1.00 62.72 1032 THR A C 1
ATOM 8337 O O . THR A 1 1032 ? 72.945 -4.590 -14.512 1.00 62.72 1032 THR A O 1
ATOM 8340 N N . ILE A 1 1033 ? 74.805 -3.384 -14.893 1.00 68.38 1033 ILE A N 1
ATOM 8341 C CA . ILE A 1 1033 ? 74.857 -3.641 -16.339 1.00 68.38 1033 ILE A CA 1
ATOM 8342 C C . ILE A 1 1033 ? 75.271 -5.099 -16.569 1.00 68.38 1033 ILE A C 1
ATOM 8344 O O . ILE A 1 1033 ? 76.229 -5.590 -15.964 1.00 68.38 1033 ILE A O 1
ATOM 8348 N N . ILE A 1 1034 ? 74.537 -5.791 -17.437 1.00 70.38 1034 ILE A N 1
ATOM 8349 C CA . ILE A 1 1034 ? 74.802 -7.171 -17.837 1.00 70.38 1034 ILE A CA 1
ATOM 8350 C C . ILE A 1 1034 ? 75.683 -7.124 -19.088 1.00 70.38 1034 ILE A C 1
ATOM 8352 O O . ILE A 1 1034 ? 75.193 -7.033 -20.214 1.00 70.38 1034 ILE A O 1
ATOM 8356 N N . ASP A 1 1035 ? 76.993 -7.147 -18.857 1.00 66.00 1035 ASP A N 1
ATOM 8357 C CA . ASP A 1 1035 ? 78.026 -7.350 -19.874 1.00 66.00 1035 ASP A CA 1
ATOM 8358 C C . ASP A 1 1035 ? 78.251 -8.852 -20.150 1.00 66.00 1035 ASP A C 1
ATOM 8360 O O . ASP A 1 1035 ? 77.550 -9.715 -19.622 1.00 66.00 1035 ASP A O 1
ATOM 8364 N N . THR A 1 1036 ? 79.221 -9.206 -20.991 1.00 64.62 1036 THR A N 1
ATOM 8365 C CA . THR A 1 1036 ? 79.501 -10.606 -21.356 1.00 64.62 1036 THR A CA 1
ATOM 8366 C C . THR A 1 1036 ? 80.009 -11.460 -20.187 1.00 64.62 1036 THR A C 1
ATOM 8368 O O . THR A 1 1036 ? 79.793 -12.675 -20.179 1.00 64.62 1036 THR A O 1
ATOM 8371 N N . VAL A 1 1037 ? 80.626 -10.851 -19.168 1.00 66.06 1037 VAL A N 1
ATOM 8372 C CA . VAL A 1 1037 ? 81.149 -11.538 -17.976 1.00 66.06 1037 VAL A CA 1
ATOM 8373 C C . VAL A 1 1037 ? 80.006 -11.836 -17.005 1.00 66.06 1037 VAL A C 1
ATOM 8375 O O . VAL A 1 1037 ? 79.788 -12.989 -16.614 1.00 66.06 1037 VAL A O 1
ATOM 8378 N N . LYS A 1 1038 ? 79.212 -10.812 -16.677 1.00 64.44 1038 LYS A N 1
ATOM 8379 C CA . LYS A 1 1038 ? 78.037 -10.904 -15.800 1.00 64.44 1038 LYS A CA 1
ATOM 8380 C C . LYS A 1 1038 ? 76.862 -11.605 -16.479 1.00 64.44 1038 LYS A C 1
ATOM 8382 O O . LYS A 1 1038 ? 76.070 -12.234 -15.806 1.00 64.44 1038 LYS A O 1
ATOM 8387 N N . GLY A 1 1039 ? 76.753 -11.581 -17.800 1.00 65.62 1039 GLY A N 1
ATOM 8388 C CA . GLY A 1 1039 ? 75.737 -12.301 -18.573 1.00 65.62 1039 GLY A CA 1
ATOM 8389 C C . GLY A 1 1039 ? 76.098 -13.752 -18.895 1.00 65.62 1039 GLY A C 1
ATOM 8390 O O . GLY A 1 1039 ? 75.317 -14.441 -19.547 1.00 65.62 1039 GLY A O 1
ATOM 8391 N N . SER A 1 1040 ? 77.259 -14.248 -18.452 1.00 73.38 1040 SER A N 1
ATOM 8392 C CA . SER A 1 1040 ? 77.812 -15.538 -18.891 1.00 73.38 1040 SER A CA 1
ATOM 8393 C C . SER A 1 1040 ? 76.892 -16.745 -18.654 1.00 73.38 1040 SER A C 1
ATOM 8395 O O . SER A 1 1040 ? 76.873 -17.658 -19.477 1.00 73.38 1040 SER A O 1
ATOM 8397 N N . HIS A 1 1041 ? 76.092 -16.764 -17.582 1.00 75.88 1041 HIS A N 1
ATOM 8398 C CA . HIS A 1 1041 ? 75.108 -17.830 -17.334 1.00 75.88 1041 HIS A CA 1
ATOM 8399 C C . HIS A 1 1041 ? 73.863 -17.728 -18.224 1.00 75.88 1041 HIS A C 1
ATOM 8401 O O . HIS A 1 1041 ? 73.377 -18.752 -18.691 1.00 75.88 1041 HIS A O 1
ATOM 8407 N N . LEU A 1 1042 ? 73.377 -16.515 -18.504 1.00 79.56 1042 LEU A N 1
ATOM 8408 C CA . LEU A 1 1042 ? 72.283 -16.283 -19.454 1.00 79.56 1042 LEU A CA 1
ATOM 8409 C C . LEU A 1 1042 ? 72.713 -16.677 -20.874 1.00 79.56 1042 LEU A C 1
ATOM 8411 O O . LEU A 1 1042 ? 71.989 -17.390 -21.563 1.00 79.56 1042 LEU A O 1
ATOM 8415 N N . ILE A 1 1043 ? 73.916 -16.270 -21.282 1.00 79.81 1043 ILE A N 1
ATOM 8416 C CA . ILE A 1 1043 ? 74.491 -16.638 -22.579 1.00 79.81 1043 ILE A CA 1
ATOM 8417 C C . ILE A 1 1043 ? 74.627 -18.161 -22.665 1.00 79.81 1043 ILE A C 1
ATOM 8419 O O . ILE A 1 1043 ? 74.092 -18.763 -23.588 1.00 79.81 1043 ILE A O 1
ATOM 8423 N N . LYS A 1 1044 ? 75.239 -18.810 -21.661 1.00 79.31 1044 LYS A N 1
ATOM 8424 C CA . LYS A 1 1044 ? 75.348 -20.279 -21.605 1.00 79.31 1044 LYS A CA 1
ATOM 8425 C C . LYS A 1 1044 ? 73.989 -20.977 -21.651 1.00 79.31 1044 LYS A C 1
ATOM 8427 O O . LYS A 1 1044 ? 73.892 -22.010 -22.304 1.00 79.31 1044 LYS A O 1
ATOM 8432 N N . PHE A 1 1045 ? 72.960 -20.449 -20.986 1.00 82.25 1045 PHE A N 1
ATOM 8433 C CA . PHE A 1 1045 ? 71.605 -20.997 -21.064 1.00 82.25 1045 PHE A CA 1
ATOM 8434 C C . PHE A 1 1045 ? 71.079 -20.955 -22.499 1.00 82.25 1045 PHE A C 1
ATOM 8436 O O . PHE A 1 1045 ? 70.672 -21.986 -23.026 1.00 82.25 1045 PHE A O 1
ATOM 8443 N N . VAL A 1 1046 ? 71.129 -19.789 -23.146 1.00 78.06 1046 VAL A N 1
ATOM 8444 C CA . VAL A 1 1046 ? 70.589 -19.597 -24.500 1.00 78.06 1046 VAL A CA 1
ATOM 8445 C C . VAL A 1 1046 ? 71.376 -20.395 -25.542 1.00 78.06 1046 VAL A C 1
ATOM 8447 O O . VAL A 1 1046 ? 70.768 -20.993 -26.422 1.00 78.06 1046 VAL A O 1
ATOM 8450 N N . THR A 1 1047 ? 72.703 -20.481 -25.418 1.00 76.00 1047 THR A N 1
ATOM 8451 C CA . THR A 1 1047 ? 73.543 -21.288 -26.319 1.00 76.00 1047 THR A CA 1
ATOM 8452 C C . THR A 1 1047 ? 73.325 -22.794 -26.134 1.00 76.00 1047 THR A C 1
ATOM 8454 O O . THR A 1 1047 ? 73.384 -23.545 -27.105 1.00 76.00 1047 THR A O 1
ATOM 8457 N N . ASN A 1 1048 ? 73.067 -23.257 -24.905 1.00 73.25 1048 ASN A N 1
ATOM 8458 C CA . ASN A 1 1048 ? 72.943 -24.686 -24.588 1.00 73.25 1048 ASN A CA 1
ATOM 8459 C C . ASN A 1 1048 ? 71.493 -25.206 -24.557 1.00 73.25 1048 ASN A C 1
ATOM 8461 O O . ASN A 1 1048 ? 71.292 -26.378 -24.231 1.00 73.25 1048 ASN A O 1
ATOM 8465 N N . SER A 1 1049 ? 70.493 -24.372 -24.865 1.00 75.38 1049 SER A N 1
ATOM 8466 C CA . SER A 1 1049 ? 69.073 -24.757 -24.873 1.00 75.38 1049 SER A CA 1
ATOM 8467 C C . SER A 1 1049 ? 68.601 -25.042 -26.302 1.00 75.38 1049 SER A C 1
ATOM 8469 O O . SER A 1 1049 ? 68.298 -24.103 -27.037 1.00 75.38 1049 SER A O 1
ATOM 8471 N N . PRO A 1 1050 ? 68.517 -26.318 -26.725 1.00 70.25 1050 PRO A N 1
ATOM 8472 C CA . PRO A 1 1050 ? 68.236 -26.666 -28.118 1.00 70.25 1050 PRO A CA 1
ATOM 8473 C C . PRO A 1 1050 ? 66.805 -26.321 -28.558 1.00 70.25 1050 PRO A C 1
ATOM 8475 O O . PRO A 1 1050 ? 66.576 -26.117 -29.747 1.00 70.25 1050 PRO A O 1
ATOM 8478 N N . ASN A 1 1051 ? 65.859 -26.213 -27.621 1.00 78.25 1051 ASN A N 1
ATOM 8479 C CA . ASN A 1 1051 ? 64.432 -26.047 -27.919 1.00 78.25 1051 ASN A CA 1
ATOM 8480 C C . ASN A 1 1051 ? 63.927 -24.603 -27.760 1.00 78.25 1051 ASN A C 1
ATOM 8482 O O . ASN A 1 1051 ? 62.744 -24.358 -27.968 1.00 78.25 1051 ASN A O 1
ATOM 8486 N N . LEU A 1 1052 ? 64.783 -23.646 -27.385 1.00 83.81 1052 LEU A N 1
ATOM 8487 C CA . LEU A 1 1052 ? 64.345 -22.284 -27.072 1.00 83.81 1052 LEU A CA 1
ATOM 8488 C C . LEU A 1 1052 ? 63.934 -21.523 -28.343 1.00 83.81 1052 LEU A C 1
ATOM 8490 O O . LEU A 1 1052 ? 64.794 -21.047 -29.085 1.00 83.81 1052 LEU A O 1
ATOM 8494 N N . THR A 1 1053 ? 62.625 -21.357 -28.547 1.00 84.19 1053 THR A N 1
ATOM 8495 C CA . THR A 1 1053 ? 62.036 -20.666 -29.708 1.00 84.19 1053 THR A CA 1
ATOM 8496 C C . THR A 1 1053 ? 61.634 -19.222 -29.414 1.00 84.19 1053 THR A C 1
ATOM 8498 O O . THR A 1 1053 ? 61.647 -18.394 -30.326 1.00 84.19 1053 THR A O 1
ATOM 8501 N N . SER A 1 1054 ? 61.328 -18.880 -28.156 1.00 86.81 1054 SER A N 1
ATOM 8502 C CA . SER A 1 1054 ? 60.930 -17.525 -27.752 1.00 86.81 1054 SER A CA 1
ATOM 8503 C C . SER A 1 1054 ? 61.612 -17.068 -26.466 1.00 86.81 1054 SER A C 1
ATOM 8505 O O . SER A 1 1054 ? 61.430 -17.665 -25.406 1.00 86.81 1054 SER A O 1
ATOM 8507 N N . LEU A 1 1055 ? 62.290 -15.921 -26.536 1.00 87.94 1055 LEU A N 1
ATOM 8508 C CA . LEU A 1 1055 ? 62.938 -15.259 -25.407 1.00 87.94 1055 LEU A CA 1
ATOM 8509 C C . LEU A 1 1055 ? 62.422 -13.823 -25.255 1.00 87.94 1055 LEU A C 1
ATOM 8511 O O . LEU A 1 1055 ? 62.573 -12.996 -26.155 1.00 87.94 1055 LEU A O 1
ATOM 8515 N N . ARG A 1 1056 ? 61.828 -13.506 -24.100 1.00 88.81 1056 ARG A N 1
ATOM 8516 C CA . ARG A 1 1056 ? 61.421 -12.140 -23.738 1.00 88.81 1056 ARG A CA 1
ATOM 8517 C C . ARG A 1 1056 ? 62.102 -11.710 -22.449 1.00 88.81 1056 ARG A C 1
ATOM 8519 O O . ARG A 1 1056 ? 61.882 -12.325 -21.409 1.00 88.81 1056 ARG A O 1
ATOM 8526 N N . LEU A 1 1057 ? 62.900 -10.653 -22.537 1.00 85.31 1057 LEU A N 1
ATOM 8527 C CA . LEU A 1 1057 ? 63.611 -10.033 -21.425 1.00 85.31 1057 LEU A CA 1
ATOM 8528 C C . LEU A 1 1057 ? 63.238 -8.549 -21.399 1.00 85.31 1057 LEU A C 1
ATOM 8530 O O . LEU A 1 1057 ? 63.766 -7.758 -22.175 1.00 85.31 1057 LEU A O 1
ATOM 8534 N N . ILE A 1 1058 ? 62.303 -8.176 -20.526 1.00 83.69 1058 ILE A N 1
ATOM 8535 C CA . ILE A 1 1058 ? 61.757 -6.813 -20.445 1.00 83.69 1058 ILE A CA 1
ATOM 8536 C C . ILE A 1 1058 ? 62.369 -6.086 -19.237 1.00 83.69 1058 ILE A C 1
ATOM 8538 O O . ILE A 1 1058 ? 62.422 -6.664 -18.152 1.00 83.69 1058 ILE A O 1
ATOM 8542 N N . ARG A 1 1059 ? 62.821 -4.833 -19.421 1.00 75.81 1059 ARG A N 1
ATOM 8543 C CA . ARG A 1 1059 ? 63.506 -3.987 -18.404 1.00 75.81 1059 ARG A CA 1
ATOM 8544 C C . ARG A 1 1059 ? 64.896 -4.456 -17.930 1.00 75.81 1059 ARG A C 1
ATOM 8546 O O . ARG A 1 1059 ? 65.344 -4.118 -16.836 1.00 75.81 1059 ARG A O 1
ATOM 8553 N N . PHE A 1 1060 ? 65.638 -5.185 -18.765 1.00 77.50 1060 PHE A N 1
ATOM 8554 C CA . PHE A 1 1060 ? 67.017 -5.599 -18.453 1.00 77.50 1060 PHE A CA 1
ATOM 8555 C C . PHE A 1 1060 ? 68.065 -4.583 -18.944 1.00 77.50 1060 PHE A C 1
ATOM 8557 O O . PHE A 1 1060 ? 67.976 -4.120 -20.079 1.00 77.50 1060 PHE A O 1
ATOM 8564 N N . ARG A 1 1061 ? 69.113 -4.293 -18.151 1.00 74.62 1061 ARG A N 1
ATOM 8565 C CA . ARG A 1 1061 ? 70.285 -3.476 -18.560 1.00 74.62 1061 ARG A CA 1
ATOM 8566 C C . ARG A 1 1061 ? 71.302 -4.294 -19.375 1.00 74.62 1061 ARG A C 1
ATOM 8568 O O . ARG A 1 1061 ? 72.396 -4.585 -18.895 1.00 74.62 1061 ARG A O 1
ATOM 8575 N N . LEU A 1 1062 ? 70.919 -4.725 -20.578 1.00 80.75 1062 LEU A N 1
ATOM 8576 C CA . LEU A 1 1062 ? 71.766 -5.515 -21.486 1.00 80.75 1062 LEU A CA 1
ATOM 8577 C C . LEU A 1 1062 ? 72.641 -4.609 -22.357 1.00 80.75 1062 LEU A C 1
ATOM 8579 O O . LEU A 1 1062 ? 72.147 -3.629 -22.915 1.00 80.75 1062 LEU A O 1
ATOM 8583 N N . THR A 1 1063 ? 73.918 -4.947 -22.533 1.00 82.69 1063 THR A N 1
ATOM 8584 C CA . THR A 1 1063 ? 74.743 -4.281 -23.553 1.00 82.69 1063 THR A CA 1
ATOM 8585 C C . THR A 1 1063 ? 74.370 -4.764 -24.958 1.00 82.69 1063 THR A C 1
ATOM 8587 O O . THR A 1 1063 ? 73.920 -5.900 -25.131 1.00 82.69 1063 THR A O 1
ATOM 8590 N N . ASP A 1 1064 ? 74.603 -3.932 -25.977 1.00 82.88 1064 ASP A N 1
ATOM 8591 C CA . ASP A 1 1064 ? 74.456 -4.317 -27.389 1.00 82.88 1064 ASP A CA 1
ATOM 8592 C C . ASP A 1 1064 ? 75.232 -5.602 -27.725 1.00 82.88 1064 ASP A C 1
ATOM 8594 O O . ASP A 1 1064 ? 74.740 -6.449 -28.465 1.00 82.88 1064 ASP A O 1
ATOM 8598 N N . GLU A 1 1065 ? 76.399 -5.815 -27.115 1.00 80.38 1065 GLU A N 1
ATOM 8599 C CA . GLU A 1 1065 ? 77.190 -7.034 -27.305 1.00 80.38 1065 GLU A CA 1
ATOM 8600 C C . GLU A 1 1065 ? 76.475 -8.289 -26.770 1.00 80.38 1065 GLU A C 1
ATOM 8602 O O . GLU A 1 1065 ? 76.451 -9.328 -27.430 1.00 80.38 1065 GLU A O 1
ATOM 8607 N N . VAL A 1 1066 ? 75.820 -8.203 -25.608 1.00 81.12 1066 VAL A N 1
ATOM 8608 C CA . VAL A 1 1066 ? 75.012 -9.314 -25.081 1.00 81.12 1066 VAL A CA 1
ATOM 8609 C C . VAL A 1 1066 ? 73.759 -9.520 -25.931 1.00 81.12 1066 VAL A C 1
ATOM 8611 O O . VAL A 1 1066 ? 73.438 -10.660 -26.258 1.00 81.12 1066 VAL A O 1
ATOM 8614 N N . ALA A 1 1067 ? 73.081 -8.450 -26.356 1.00 83.44 1067 ALA A N 1
ATOM 8615 C CA . ALA A 1 1067 ? 71.934 -8.540 -27.262 1.00 83.44 1067 ALA A CA 1
ATOM 8616 C C . ALA A 1 1067 ? 72.310 -9.203 -28.602 1.00 83.44 1067 ALA A C 1
ATOM 8618 O O . ALA A 1 1067 ? 71.584 -10.076 -29.086 1.00 83.44 1067 ALA A O 1
ATOM 8619 N N . ARG A 1 1068 ? 73.487 -8.866 -29.150 1.00 82.19 1068 ARG A N 1
ATOM 8620 C CA . ARG A 1 1068 ? 74.074 -9.497 -30.340 1.00 82.19 1068 ARG A CA 1
ATOM 8621 C C . ARG A 1 1068 ? 74.279 -10.989 -30.123 1.00 82.19 1068 ARG A C 1
ATOM 8623 O O . ARG A 1 1068 ? 73.840 -11.793 -30.942 1.00 82.19 1068 ARG A O 1
ATOM 8630 N N . ILE A 1 1069 ? 74.928 -11.362 -29.019 1.00 78.88 1069 ILE A N 1
ATOM 8631 C CA . ILE A 1 1069 ? 75.182 -12.761 -28.674 1.00 78.88 1069 ILE A CA 1
ATOM 8632 C C . ILE A 1 1069 ? 73.854 -13.508 -28.531 1.00 78.88 1069 ILE A C 1
ATOM 8634 O O . ILE A 1 1069 ? 73.712 -14.567 -29.127 1.00 78.88 1069 ILE A O 1
ATOM 8638 N N . LEU A 1 1070 ? 72.850 -12.968 -27.839 1.00 80.81 1070 LEU A N 1
ATOM 8639 C CA . LEU A 1 1070 ? 71.544 -13.621 -27.674 1.00 80.81 1070 LEU A CA 1
ATOM 8640 C C . LEU A 1 1070 ? 70.813 -13.833 -29.005 1.00 80.81 1070 LEU A C 1
ATOM 8642 O O . LEU A 1 1070 ? 70.272 -14.912 -29.237 1.00 80.81 1070 LEU A O 1
ATOM 8646 N N . ALA A 1 1071 ? 70.852 -12.842 -29.898 1.00 75.00 1071 ALA A N 1
ATOM 8647 C CA . ALA A 1 1071 ? 70.262 -12.937 -31.231 1.00 75.00 1071 ALA A CA 1
ATOM 8648 C C . ALA A 1 1071 ? 70.991 -13.938 -32.153 1.00 75.00 1071 ALA A C 1
ATOM 8650 O O . ALA A 1 1071 ? 70.399 -14.430 -33.113 1.00 75.00 1071 ALA A O 1
ATOM 8651 N N . GLN A 1 1072 ? 72.268 -14.235 -31.880 1.00 72.50 1072 GLN A N 1
ATOM 8652 C CA . GLN A 1 1072 ? 73.114 -15.106 -32.709 1.00 72.50 1072 GLN A CA 1
ATOM 8653 C C . GLN A 1 1072 ? 73.336 -16.511 -32.124 1.00 72.50 1072 GLN A C 1
ATOM 8655 O O . GLN A 1 1072 ? 73.681 -17.430 -32.862 1.00 72.50 1072 GLN A O 1
ATOM 8660 N N . SER A 1 1073 ? 73.173 -16.695 -30.813 1.00 64.56 1073 SER A N 1
ATOM 8661 C CA . SER A 1 1073 ? 73.661 -17.887 -30.099 1.00 64.56 1073 SER A CA 1
ATOM 8662 C C . SER A 1 1073 ? 72.735 -19.097 -30.137 1.00 64.56 1073 SER A C 1
ATOM 8664 O O . SER A 1 1073 ? 73.191 -20.191 -29.812 1.00 64.56 1073 SER A O 1
ATOM 8666 N N . SER A 1 1074 ? 71.464 -18.935 -30.512 1.00 66.00 1074 SER A N 1
ATOM 8667 C CA . SER A 1 1074 ? 70.512 -20.047 -30.608 1.00 66.00 1074 SER A CA 1
ATOM 8668 C C . SER A 1 1074 ? 70.164 -20.347 -32.066 1.00 66.00 1074 SER A C 1
ATOM 8670 O O . SER A 1 1074 ? 69.787 -19.460 -32.828 1.00 66.00 1074 SER A O 1
ATOM 8672 N N . ARG A 1 1075 ? 70.262 -21.628 -32.444 1.00 67.69 1075 ARG A N 1
ATOM 8673 C CA . ARG A 1 1075 ? 69.897 -22.135 -33.779 1.00 67.69 1075 ARG A CA 1
ATOM 8674 C C . ARG A 1 1075 ? 68.392 -22.361 -33.955 1.00 67.69 1075 ARG A C 1
ATOM 8676 O O . ARG A 1 1075 ? 67.983 -22.766 -35.038 1.00 67.69 1075 ARG A O 1
ATOM 8683 N N . THR A 1 1076 ? 67.584 -22.120 -32.920 1.00 75.56 1076 THR A N 1
ATOM 8684 C CA . THR A 1 1076 ? 66.129 -22.368 -32.913 1.00 75.56 1076 THR A CA 1
ATOM 8685 C C . THR A 1 1076 ? 65.297 -21.168 -32.449 1.00 75.56 1076 THR A C 1
ATOM 8687 O O . THR A 1 1076 ? 64.072 -21.223 -32.512 1.00 75.56 1076 THR A O 1
ATOM 8690 N N . LEU A 1 1077 ? 65.933 -20.064 -32.036 1.00 83.50 1077 LEU A N 1
ATOM 8691 C CA . LEU A 1 1077 ? 65.246 -18.877 -31.522 1.00 83.50 1077 LEU A CA 1
ATOM 8692 C C . LEU A 1 1077 ? 64.561 -18.082 -32.642 1.00 83.50 1077 LEU A C 1
ATOM 8694 O O . LEU A 1 1077 ? 65.214 -17.389 -33.420 1.00 83.50 1077 LEU A O 1
ATOM 8698 N N . GLU A 1 1078 ? 63.232 -18.141 -32.688 1.00 84.94 1078 GLU A N 1
ATOM 8699 C CA . GLU A 1 1078 ? 62.409 -17.453 -33.687 1.00 84.94 1078 GLU A CA 1
ATOM 8700 C C . GLU A 1 1078 ? 61.884 -16.094 -33.201 1.00 84.94 1078 GLU A C 1
ATOM 8702 O O . GLU A 1 1078 ? 61.618 -15.211 -34.019 1.00 84.94 1078 GLU A O 1
ATOM 8707 N N . TYR A 1 1079 ? 61.743 -15.902 -31.887 1.00 86.44 1079 TYR A N 1
ATOM 8708 C CA . TYR A 1 1079 ? 61.172 -14.695 -31.289 1.00 86.44 1079 TYR A CA 1
ATOM 8709 C C . TYR A 1 1079 ? 62.081 -14.127 -30.194 1.00 86.44 1079 TYR A C 1
ATOM 8711 O O . TYR A 1 1079 ? 62.363 -14.796 -29.199 1.00 86.44 1079 TYR A O 1
ATOM 8719 N N . LEU A 1 1080 ? 62.474 -12.860 -30.332 1.00 87.69 1080 LEU A N 1
ATOM 8720 C CA . LEU A 1 1080 ? 63.274 -12.135 -29.347 1.00 87.69 1080 LEU A CA 1
ATOM 8721 C C . LEU A 1 1080 ? 62.627 -10.787 -29.011 1.00 87.69 1080 LEU A C 1
ATOM 8723 O O . LEU A 1 1080 ? 62.369 -9.974 -29.894 1.00 87.69 1080 LEU A O 1
ATOM 8727 N N . ASN A 1 1081 ? 62.380 -10.527 -27.727 1.00 88.94 1081 ASN A N 1
ATOM 8728 C CA . ASN A 1 1081 ? 61.882 -9.235 -27.254 1.00 88.94 1081 ASN A CA 1
ATOM 8729 C C . ASN A 1 1081 ? 62.761 -8.703 -26.117 1.00 88.94 1081 ASN A C 1
ATOM 8731 O O . ASN A 1 1081 ? 62.858 -9.341 -25.070 1.00 88.94 1081 ASN A O 1
ATOM 8735 N N . LEU A 1 1082 ? 63.365 -7.536 -26.343 1.00 87.62 1082 LEU A N 1
ATOM 8736 C CA . LEU A 1 1082 ? 64.275 -6.833 -25.434 1.00 87.62 1082 LEU A CA 1
ATOM 8737 C C . LEU A 1 1082 ? 63.749 -5.430 -25.065 1.00 87.62 1082 LEU A C 1
ATOM 8739 O O . LEU A 1 1082 ? 64.525 -4.496 -24.872 1.00 87.62 1082 LEU A O 1
ATOM 8743 N N . SER A 1 1083 ? 62.424 -5.256 -25.039 1.00 86.31 1083 SER A N 1
ATOM 8744 C CA . SER A 1 1083 ? 61.779 -3.949 -24.841 1.00 86.31 1083 SER A CA 1
ATOM 8745 C C . SER A 1 1083 ? 62.099 -3.320 -23.482 1.00 86.31 1083 SER A C 1
ATOM 8747 O O . SER A 1 1083 ? 62.311 -4.018 -22.485 1.00 86.31 1083 SER A O 1
ATOM 8749 N N . ARG A 1 1084 ? 62.056 -1.983 -23.429 1.00 79.62 1084 ARG A N 1
ATOM 8750 C CA . ARG A 1 1084 ? 62.352 -1.167 -22.238 1.00 79.62 1084 ARG A CA 1
ATOM 8751 C C . ARG A 1 1084 ? 63.759 -1.415 -21.662 1.00 79.62 1084 ARG A C 1
ATOM 8753 O O . ARG A 1 1084 ? 63.976 -1.259 -20.464 1.00 79.62 1084 ARG A O 1
ATOM 8760 N N . SER A 1 1085 ? 64.720 -1.830 -22.490 1.00 82.50 1085 SER A N 1
ATOM 8761 C CA . SER A 1 1085 ? 66.128 -1.920 -22.091 1.00 82.50 1085 SER A CA 1
ATOM 8762 C C . SER A 1 1085 ? 66.793 -0.542 -22.219 1.00 82.50 1085 SER A C 1
ATOM 8764 O O . SER A 1 1085 ? 66.794 0.022 -23.315 1.00 82.50 1085 SER A O 1
ATOM 8766 N N . PRO A 1 1086 ? 67.371 0.026 -21.145 1.00 76.31 1086 PRO A N 1
ATOM 8767 C CA . PRO A 1 1086 ? 67.903 1.393 -21.179 1.00 76.31 1086 PRO A CA 1
ATOM 8768 C C . PRO A 1 1086 ? 69.273 1.494 -21.861 1.00 76.31 1086 PRO A C 1
ATOM 8770 O O . PRO A 1 1086 ? 69.692 2.571 -22.258 1.00 76.31 1086 PRO A O 1
ATOM 8773 N N . THR A 1 1087 ? 70.007 0.387 -21.976 1.00 79.12 1087 THR A N 1
ATOM 8774 C CA . THR A 1 1087 ? 71.404 0.376 -22.438 1.00 79.12 1087 THR A CA 1
ATOM 8775 C C . THR A 1 1087 ? 71.560 0.005 -23.910 1.00 79.12 1087 THR A C 1
ATOM 8777 O O . THR A 1 1087 ? 72.639 0.217 -24.456 1.00 79.12 1087 THR A O 1
ATOM 8780 N N . ILE A 1 1088 ? 70.512 -0.521 -24.553 1.00 84.25 1088 ILE A N 1
ATOM 8781 C CA . ILE A 1 1088 ? 70.540 -0.918 -25.965 1.00 84.25 1088 ILE A CA 1
ATOM 8782 C C . ILE A 1 1088 ? 70.435 0.327 -26.847 1.00 84.25 1088 ILE A C 1
ATOM 8784 O O . ILE A 1 1088 ? 69.406 1.007 -26.846 1.00 84.25 1088 ILE A O 1
ATOM 8788 N N . ASN A 1 1089 ? 71.484 0.594 -27.626 1.00 81.69 1089 ASN A N 1
ATOM 8789 C CA . ASN A 1 1089 ? 71.527 1.712 -28.570 1.00 81.69 1089 ASN A CA 1
ATOM 8790 C C . ASN A 1 1089 ? 71.234 1.316 -30.024 1.00 81.69 1089 ASN A C 1
ATOM 8792 O O . ASN A 1 1089 ? 70.968 2.183 -30.855 1.00 81.69 1089 ASN A O 1
ATOM 8796 N N . GLY A 1 1090 ? 71.205 0.016 -30.320 1.00 77.75 1090 GLY A N 1
ATOM 8797 C CA . GLY A 1 1090 ? 70.841 -0.512 -31.632 1.00 77.75 1090 GLY A CA 1
ATOM 8798 C C . GLY A 1 1090 ? 72.034 -0.895 -32.502 1.00 77.75 1090 GLY A C 1
ATOM 8799 O O . GLY A 1 1090 ? 71.816 -1.512 -33.541 1.00 77.75 1090 GLY A O 1
ATOM 8800 N N . ARG A 1 1091 ? 73.280 -0.644 -32.077 1.00 81.00 1091 ARG A N 1
ATOM 8801 C CA . ARG A 1 1091 ? 74.495 -1.076 -32.798 1.00 81.00 1091 ARG A CA 1
ATOM 8802 C C . ARG A 1 1091 ? 74.515 -2.576 -33.062 1.00 81.00 1091 ARG A C 1
ATOM 8804 O O . ARG A 1 1091 ? 74.977 -3.016 -34.114 1.00 81.00 1091 ARG A O 1
ATOM 8811 N N . PHE A 1 1092 ? 73.965 -3.377 -32.148 1.00 82.06 1092 PHE A N 1
ATOM 8812 C CA . PHE A 1 1092 ? 73.886 -4.822 -32.351 1.00 82.06 1092 PHE A CA 1
ATOM 8813 C C . PHE A 1 1092 ? 73.084 -5.197 -33.607 1.00 82.06 1092 PHE A C 1
ATOM 8815 O O . PHE A 1 1092 ? 73.408 -6.190 -34.256 1.00 82.06 1092 PHE A O 1
ATOM 8822 N N . LEU A 1 1093 ? 72.090 -4.389 -34.000 1.00 74.06 1093 LEU A N 1
ATOM 8823 C CA . LEU A 1 1093 ? 71.277 -4.599 -35.205 1.00 74.06 1093 LEU A CA 1
ATOM 8824 C C . LEU A 1 1093 ? 72.143 -4.558 -36.472 1.00 74.06 1093 LEU A C 1
ATOM 8826 O O . LEU A 1 1093 ? 71.905 -5.322 -37.413 1.00 74.06 1093 LEU A O 1
ATOM 8830 N N . ARG A 1 1094 ? 73.189 -3.723 -36.471 1.00 66.69 1094 ARG A N 1
ATOM 8831 C CA . ARG A 1 1094 ? 74.169 -3.630 -37.554 1.00 66.69 1094 ARG A CA 1
ATOM 8832 C C . ARG A 1 1094 ? 75.117 -4.818 -37.585 1.00 66.69 1094 ARG A C 1
ATOM 8834 O O . ARG A 1 1094 ? 75.478 -5.252 -38.667 1.00 66.69 1094 ARG A O 1
ATOM 8841 N N . ASP A 1 1095 ? 75.495 -5.385 -36.448 1.00 59.34 1095 ASP A N 1
ATOM 8842 C CA . ASP A 1 1095 ? 76.419 -6.528 -36.418 1.00 59.34 1095 ASP A CA 1
ATOM 8843 C C . ASP A 1 1095 ? 75.706 -7.867 -36.677 1.00 59.34 1095 ASP A C 1
ATOM 8845 O O . ASP A 1 1095 ? 76.303 -8.824 -37.177 1.00 59.34 1095 ASP A O 1
ATOM 8849 N N . VAL A 1 1096 ? 74.389 -7.925 -36.454 1.00 60.28 1096 VAL A N 1
ATOM 8850 C CA . VAL A 1 1096 ? 73.528 -9.037 -36.897 1.00 60.28 1096 VAL A CA 1
ATOM 8851 C C . VAL A 1 1096 ? 73.491 -9.125 -38.445 1.00 60.28 1096 VAL A C 1
ATOM 8853 O O . VAL A 1 1096 ? 73.337 -10.217 -38.997 1.00 60.28 1096 VAL A O 1
ATOM 8856 N N . ARG A 1 1097 ? 73.773 -8.019 -39.161 1.00 52.62 1097 ARG A N 1
ATOM 8857 C CA . ARG A 1 1097 ? 73.884 -7.914 -40.638 1.00 52.62 1097 ARG A CA 1
ATOM 8858 C C . ARG A 1 1097 ? 74.900 -8.872 -41.267 1.00 52.62 1097 ARG A C 1
ATOM 8860 O O . ARG A 1 1097 ? 74.669 -9.331 -42.383 1.00 52.62 1097 ARG A O 1
ATOM 8867 N N . ASN A 1 1098 ? 76.017 -9.151 -40.589 1.00 52.53 1098 ASN A N 1
ATOM 8868 C CA . ASN A 1 1098 ? 77.132 -9.917 -41.163 1.00 52.53 1098 ASN A CA 1
ATOM 8869 C C . ASN A 1 1098 ? 77.050 -11.427 -40.876 1.00 52.53 1098 ASN A C 1
ATOM 8871 O O . ASN A 1 1098 ? 77.627 -12.214 -41.625 1.00 52.53 1098 ASN A O 1
ATOM 8875 N N . SER A 1 1099 ? 76.293 -11.839 -39.853 1.00 51.72 1099 SER A N 1
ATOM 8876 C CA . SER A 1 1099 ? 76.276 -13.229 -39.365 1.00 51.72 1099 SER A CA 1
ATOM 8877 C C . SER A 1 1099 ? 74.960 -13.982 -39.626 1.00 51.72 1099 SER A C 1
ATOM 8879 O O . SER A 1 1099 ? 74.938 -15.208 -39.563 1.00 51.72 1099 SER A O 1
ATOM 8881 N N . CYS A 1 1100 ? 73.854 -13.300 -39.956 1.00 50.94 1100 CYS A N 1
ATOM 8882 C CA . CYS A 1 1100 ? 72.516 -13.910 -40.059 1.00 50.94 1100 CYS A CA 1
ATOM 8883 C C . CYS A 1 1100 ? 72.089 -14.347 -41.470 1.00 50.94 1100 CYS A C 1
ATOM 8885 O O . CYS A 1 1100 ? 70.934 -14.161 -41.856 1.00 50.94 1100 CYS A O 1
ATOM 8887 N N . LYS A 1 1101 ? 72.978 -14.975 -42.248 1.00 52.56 1101 LYS A N 1
ATOM 8888 C CA . LYS A 1 1101 ? 72.547 -15.625 -43.503 1.00 52.56 1101 LYS A CA 1
ATOM 8889 C C . LYS A 1 1101 ? 71.664 -16.865 -43.264 1.00 52.56 1101 LYS A C 1
ATOM 8891 O O . LYS A 1 1101 ? 70.892 -17.205 -44.153 1.00 52.56 1101 LYS A O 1
ATOM 8896 N N . GLU A 1 1102 ? 71.714 -17.462 -42.067 1.00 55.81 1102 GLU A N 1
ATOM 8897 C CA . GLU A 1 1102 ? 70.986 -18.696 -41.701 1.00 55.81 1102 GLU A CA 1
ATOM 8898 C C . GLU A 1 1102 ? 70.307 -18.644 -40.308 1.00 55.81 1102 GLU A C 1
ATOM 8900 O O . GLU A 1 1102 ? 70.024 -19.681 -39.716 1.00 55.81 1102 GLU A O 1
ATOM 8905 N N . SER A 1 1103 ? 70.047 -17.455 -39.741 1.00 64.69 1103 SER A N 1
ATOM 8906 C CA . SER A 1 1103 ? 69.355 -17.363 -38.438 1.00 64.69 1103 SER A CA 1
ATOM 8907 C C . SER A 1 1103 ? 67.846 -17.649 -38.575 1.00 64.69 1103 SER A C 1
ATOM 8909 O O . SER A 1 1103 ? 67.226 -17.133 -39.513 1.00 64.69 1103 SER A O 1
ATOM 8911 N N . PRO A 1 1104 ? 67.226 -18.419 -37.657 1.00 71.38 1104 PRO A N 1
ATOM 8912 C CA . PRO A 1 1104 ? 65.785 -18.695 -37.651 1.00 71.38 1104 PRO A CA 1
ATOM 8913 C C . PRO A 1 1104 ? 64.937 -17.536 -37.097 1.00 71.38 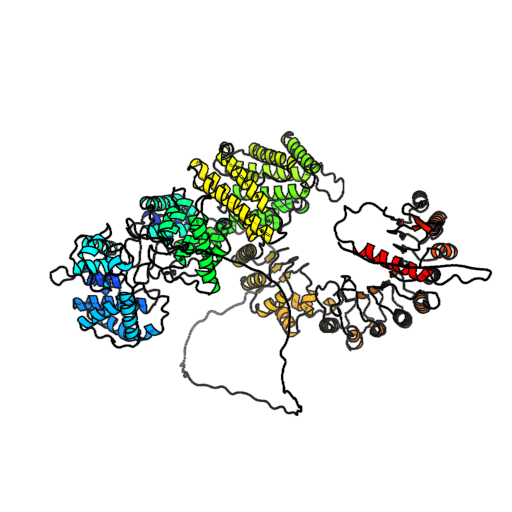1104 PRO A C 1
ATOM 8915 O O . PRO A 1 1104 ? 63.716 -17.660 -37.047 1.00 71.38 1104 PRO A O 1
ATOM 8918 N N . LEU A 1 1105 ? 65.548 -16.420 -36.676 1.00 80.12 1105 LEU A N 1
ATOM 8919 C CA . LEU A 1 1105 ? 64.840 -15.310 -36.038 1.00 80.12 1105 LEU A CA 1
ATOM 8920 C C . LEU A 1 1105 ? 63.808 -14.681 -36.992 1.00 80.12 1105 LEU A C 1
ATOM 8922 O O . LEU A 1 1105 ? 64.165 -14.119 -38.030 1.00 80.12 1105 LEU A O 1
ATOM 8926 N N . LYS A 1 1106 ? 62.526 -14.765 -36.619 1.00 84.19 1106 LYS A N 1
ATOM 8927 C CA . LYS A 1 1106 ? 61.373 -14.232 -37.361 1.00 84.19 1106 LYS A CA 1
ATOM 8928 C C . LYS A 1 1106 ? 60.876 -12.910 -36.784 1.00 84.19 1106 LYS A C 1
ATOM 8930 O O . LYS A 1 1106 ? 60.472 -12.035 -37.550 1.00 84.19 1106 LYS A O 1
ATOM 8935 N N . THR A 1 1107 ? 60.933 -12.751 -35.462 1.00 85.06 1107 THR A N 1
ATOM 8936 C CA . THR A 1 1107 ? 60.386 -11.581 -34.768 1.00 85.06 1107 THR A CA 1
ATOM 8937 C C . THR A 1 1107 ? 61.393 -10.970 -33.803 1.00 85.06 1107 THR A C 1
ATOM 8939 O O . THR A 1 1107 ? 61.902 -11.661 -32.920 1.00 85.06 1107 THR A O 1
ATOM 8942 N N . LEU A 1 1108 ? 61.631 -9.664 -33.939 1.00 86.25 1108 LEU A N 1
ATOM 8943 C CA . LEU A 1 1108 ? 62.494 -8.882 -33.055 1.00 86.25 1108 LEU A CA 1
ATOM 8944 C C . LEU A 1 1108 ? 61.755 -7.642 -32.536 1.00 86.25 1108 LEU A C 1
ATOM 8946 O O . LEU A 1 1108 ? 61.329 -6.801 -33.320 1.00 86.25 1108 LEU A O 1
ATOM 8950 N N . ILE A 1 1109 ? 61.626 -7.506 -31.218 1.00 87.69 1109 ILE A N 1
ATOM 8951 C CA . ILE A 1 1109 ? 60.946 -6.364 -30.588 1.00 87.69 1109 ILE A CA 1
ATOM 8952 C C . ILE A 1 1109 ? 61.915 -5.627 -29.664 1.00 87.69 1109 ILE A C 1
ATOM 8954 O O . ILE A 1 1109 ? 62.436 -6.207 -28.710 1.00 87.69 1109 ILE A O 1
ATOM 8958 N N . VAL A 1 1110 ? 62.120 -4.340 -29.934 1.00 86.06 1110 VAL A N 1
ATOM 8959 C CA . VAL A 1 1110 ? 62.996 -3.419 -29.194 1.00 86.06 1110 VAL A CA 1
ATOM 8960 C C . VAL A 1 1110 ? 62.212 -2.128 -28.912 1.00 86.06 1110 VAL A C 1
ATOM 8962 O O . VAL A 1 1110 ? 62.609 -1.027 -29.287 1.00 86.06 1110 VAL A O 1
ATOM 8965 N N . ARG A 1 1111 ? 61.036 -2.274 -28.289 1.00 86.75 1111 ARG A N 1
ATOM 8966 C CA . ARG A 1 1111 ? 60.093 -1.175 -28.041 1.00 86.75 1111 ARG A CA 1
ATOM 8967 C C . ARG A 1 1111 ? 60.500 -0.357 -26.812 1.00 86.75 1111 ARG A C 1
ATOM 8969 O O . ARG A 1 1111 ? 60.894 -0.932 -25.797 1.00 86.75 1111 ARG A O 1
ATOM 8976 N N . ASN A 1 1112 ? 60.346 0.967 -26.870 1.00 83.00 1112 ASN A N 1
ATOM 8977 C CA . ASN A 1 1112 ? 60.638 1.905 -25.773 1.00 83.00 1112 ASN A CA 1
ATOM 8978 C C . ASN A 1 1112 ? 62.061 1.757 -25.181 1.00 83.00 1112 ASN A C 1
ATOM 8980 O O . ASN A 1 1112 ? 62.256 1.916 -23.978 1.00 83.00 1112 ASN A O 1
ATOM 8984 N N . CYS A 1 1113 ? 63.061 1.417 -26.001 1.00 83.88 1113 CYS A N 1
ATOM 8985 C CA . CYS A 1 1113 ? 64.466 1.421 -25.584 1.00 83.88 1113 CYS A CA 1
ATOM 8986 C C . CYS A 1 1113 ? 65.036 2.839 -25.714 1.00 83.88 1113 CYS A C 1
ATOM 8988 O O . CYS A 1 1113 ? 65.198 3.348 -26.823 1.00 83.88 1113 CYS A O 1
ATOM 8990 N N . LEU A 1 1114 ? 65.324 3.492 -24.584 1.00 78.44 1114 LEU A N 1
ATOM 8991 C CA . LEU A 1 1114 ? 65.635 4.925 -24.553 1.00 78.44 1114 LEU A CA 1
ATOM 8992 C C . LEU A 1 1114 ? 66.917 5.311 -25.296 1.00 78.44 1114 LEU A C 1
ATOM 8994 O O . LEU A 1 1114 ? 66.979 6.422 -25.801 1.00 78.44 1114 LEU A O 1
ATOM 8998 N N . LYS A 1 1115 ? 67.924 4.444 -25.425 1.00 80.81 1115 LYS A N 1
ATOM 8999 C CA . LYS A 1 1115 ? 69.163 4.782 -26.154 1.00 80.81 1115 LYS A CA 1
ATOM 9000 C C . LYS A 1 1115 ? 69.139 4.418 -27.637 1.00 80.81 1115 LYS A C 1
ATOM 9002 O O . LYS A 1 1115 ? 70.138 4.637 -28.319 1.00 80.81 1115 LYS A O 1
ATOM 9007 N N . LEU A 1 1116 ? 68.028 3.875 -28.142 1.00 86.31 1116 LEU A N 1
ATOM 9008 C CA . LEU A 1 1116 ? 67.923 3.402 -29.520 1.00 86.31 1116 LEU A CA 1
ATOM 9009 C C . LEU A 1 1116 ? 68.122 4.556 -30.518 1.00 86.31 1116 LEU A C 1
ATOM 9011 O O . LEU A 1 1116 ? 67.374 5.537 -30.508 1.00 86.31 1116 LEU A O 1
ATOM 9015 N N . GLN A 1 1117 ? 69.136 4.427 -31.374 1.00 85.19 1117 GLN A N 1
ATOM 9016 C CA . GLN A 1 1117 ? 69.551 5.475 -32.305 1.00 85.19 1117 GLN A CA 1
ATOM 9017 C C . GLN A 1 1117 ? 68.795 5.396 -33.636 1.00 85.19 1117 GLN A C 1
ATOM 9019 O O . GLN A 1 1117 ? 68.646 4.320 -34.219 1.00 85.19 1117 GLN A O 1
ATOM 9024 N N . GLU A 1 1118 ? 68.371 6.550 -34.161 1.00 85.19 1118 GLU A N 1
ATOM 9025 C CA . GLU A 1 1118 ? 67.682 6.659 -35.455 1.00 85.19 1118 GLU A CA 1
ATOM 9026 C C . GLU A 1 1118 ? 68.546 6.107 -36.597 1.00 85.19 1118 GLU A C 1
ATOM 9028 O O . GLU A 1 1118 ? 68.055 5.364 -37.449 1.00 85.19 1118 GLU A O 1
ATOM 9033 N N . LYS A 1 1119 ? 69.850 6.408 -36.575 1.00 84.81 1119 LYS A N 1
ATOM 9034 C CA . LYS A 1 1119 ? 70.819 5.945 -37.574 1.00 84.81 1119 LYS A CA 1
ATOM 9035 C C . LYS A 1 1119 ? 70.888 4.419 -37.670 1.00 84.81 1119 LYS A C 1
ATOM 9037 O O . LYS A 1 1119 ? 70.864 3.876 -38.772 1.00 84.81 1119 LYS A O 1
ATOM 9042 N N . GLU A 1 1120 ? 70.925 3.724 -36.536 1.00 86.06 1120 GLU A N 1
ATOM 9043 C CA . GLU A 1 1120 ? 71.030 2.259 -36.498 1.00 86.06 1120 GLU A CA 1
ATOM 9044 C C . GLU A 1 1120 ? 69.740 1.591 -37.015 1.00 86.06 1120 GLU A C 1
ATOM 9046 O O . GLU A 1 1120 ? 69.786 0.620 -37.776 1.00 86.06 1120 GLU A O 1
ATOM 9051 N N . VAL A 1 1121 ? 68.571 2.162 -36.696 1.00 84.81 1121 VAL A N 1
ATOM 9052 C CA . VAL A 1 1121 ? 67.274 1.703 -37.228 1.00 84.81 1121 VAL A CA 1
ATOM 9053 C C . VAL A 1 1121 ? 67.165 1.965 -38.738 1.00 84.81 1121 VAL A C 1
ATOM 9055 O O . VAL A 1 1121 ? 66.671 1.115 -39.486 1.00 84.81 1121 VAL A O 1
ATOM 9058 N N . LEU A 1 1122 ? 67.671 3.102 -39.224 1.00 83.94 1122 LEU A N 1
ATOM 9059 C CA . LEU A 1 1122 ? 67.714 3.423 -40.652 1.00 83.94 1122 LEU A CA 1
ATOM 9060 C C . LEU A 1 1122 ? 68.638 2.465 -41.424 1.00 83.94 1122 LEU A C 1
ATOM 9062 O O . LEU A 1 1122 ? 68.281 1.981 -42.503 1.00 83.94 1122 LEU A O 1
ATOM 9066 N N . GLU A 1 1123 ? 69.813 2.149 -40.876 1.00 81.00 1123 GLU A N 1
ATOM 9067 C CA . GLU A 1 1123 ? 70.737 1.164 -41.449 1.00 81.00 1123 GLU A CA 1
ATOM 9068 C C . GLU A 1 1123 ? 70.133 -0.249 -41.498 1.00 81.00 1123 GLU A C 1
ATOM 9070 O O . GLU A 1 1123 ? 70.327 -0.971 -42.488 1.00 81.00 1123 GLU A O 1
ATOM 9075 N N . LEU A 1 1124 ? 69.345 -0.631 -40.487 1.00 82.25 1124 LEU A N 1
ATOM 9076 C CA . LEU A 1 1124 ? 68.574 -1.875 -40.481 1.00 82.25 1124 LEU A CA 1
ATOM 9077 C C . LEU A 1 1124 ? 67.532 -1.896 -41.612 1.00 82.25 1124 LEU A C 1
ATOM 9079 O O . LEU A 1 1124 ? 67.499 -2.855 -42.386 1.00 82.25 1124 LEU A O 1
ATOM 9083 N N . CYS A 1 1125 ? 66.743 -0.828 -41.774 1.00 80.12 1125 CYS A N 1
ATOM 9084 C CA . CYS A 1 1125 ? 65.757 -0.705 -42.858 1.00 80.12 1125 CYS A CA 1
ATOM 9085 C C . CYS A 1 1125 ? 66.411 -0.845 -44.240 1.00 80.12 1125 CYS A C 1
ATOM 9087 O O . CYS A 1 1125 ? 65.959 -1.620 -45.083 1.00 80.12 1125 CYS A O 1
ATOM 9089 N N . ASN A 1 1126 ? 67.529 -0.148 -44.455 1.00 82.19 1126 ASN A N 1
ATOM 9090 C CA . ASN A 1 1126 ? 68.294 -0.231 -45.698 1.00 82.19 1126 ASN A CA 1
ATOM 9091 C C . ASN A 1 1126 ? 68.865 -1.636 -45.946 1.00 82.19 1126 ASN A C 1
ATOM 9093 O O . ASN A 1 1126 ? 68.987 -2.069 -47.093 1.00 82.19 1126 ASN A O 1
ATOM 9097 N N . SER A 1 1127 ? 69.220 -2.362 -44.885 1.00 77.62 1127 SER A N 1
ATOM 9098 C CA . SER A 1 1127 ? 69.715 -3.737 -44.983 1.00 77.62 1127 SER A CA 1
ATOM 9099 C C . SER A 1 1127 ? 68.608 -4.733 -45.339 1.00 77.62 1127 SER A C 1
ATOM 9101 O O . SER A 1 1127 ? 68.861 -5.639 -46.134 1.00 77.62 1127 SER A O 1
ATOM 9103 N N . LEU A 1 1128 ? 67.392 -4.544 -44.815 1.00 77.75 1128 LEU A N 1
ATOM 9104 C CA . LEU A 1 1128 ? 66.213 -5.345 -45.169 1.00 77.75 1128 LEU A CA 1
ATOM 9105 C C . LEU A 1 1128 ? 65.830 -5.161 -46.644 1.00 77.75 1128 LEU A C 1
ATOM 9107 O O . LEU A 1 1128 ? 65.618 -6.155 -47.338 1.00 77.75 1128 LEU A O 1
ATOM 9111 N N . ILE A 1 1129 ? 65.849 -3.917 -47.146 1.00 79.50 1129 ILE A N 1
ATOM 9112 C CA . ILE A 1 1129 ? 65.600 -3.592 -48.566 1.00 79.50 1129 ILE A CA 1
ATOM 9113 C C . ILE A 1 1129 ? 66.608 -4.296 -49.486 1.00 79.50 1129 ILE A C 1
ATOM 9115 O O . ILE A 1 1129 ? 66.243 -4.804 -50.538 1.00 79.50 1129 ILE A O 1
ATOM 9119 N N . LYS A 1 1130 ? 67.881 -4.392 -49.079 1.00 77.44 1130 LYS A N 1
ATOM 9120 C CA . LYS A 1 1130 ? 68.928 -5.106 -49.838 1.00 77.44 1130 LYS A CA 1
ATOM 9121 C C . LYS A 1 1130 ? 68.784 -6.639 -49.816 1.00 77.44 1130 LYS A C 1
ATOM 9123 O O . LYS A 1 1130 ? 69.640 -7.327 -50.367 1.00 77.44 1130 LYS A O 1
ATOM 9128 N N . GLY A 1 1131 ? 67.753 -7.186 -49.167 1.00 67.56 1131 GLY A N 1
ATOM 9129 C CA . GLY A 1 1131 ? 67.491 -8.627 -49.105 1.00 67.56 1131 GLY A CA 1
ATOM 9130 C C . GLY A 1 1131 ? 68.251 -9.381 -48.006 1.00 67.56 1131 GLY A C 1
ATOM 9131 O O . GLY A 1 1131 ? 68.234 -10.615 -47.991 1.00 67.56 1131 GLY A O 1
ATOM 9132 N N . ASN A 1 1132 ? 68.898 -8.677 -47.069 1.00 68.75 1132 ASN A N 1
ATOM 9133 C CA . ASN A 1 1132 ? 69.478 -9.305 -45.877 1.00 68.75 1132 ASN A CA 1
ATOM 9134 C C . ASN A 1 1132 ? 68.363 -9.662 -44.868 1.00 68.75 1132 ASN A C 1
ATOM 9136 O O . ASN A 1 1132 ? 67.254 -9.140 -44.961 1.00 68.75 1132 ASN A O 1
ATOM 9140 N N . PHE A 1 1133 ? 68.637 -10.560 -43.911 1.00 70.38 1133 PHE A N 1
ATOM 9141 C CA . PHE A 1 1133 ? 67.655 -11.060 -42.927 1.00 70.38 1133 PHE A CA 1
ATOM 9142 C C . PHE A 1 1133 ? 66.438 -11.773 -43.559 1.00 70.38 1133 PHE A C 1
ATOM 9144 O O . PHE A 1 1133 ? 65.288 -11.352 -43.430 1.00 70.38 1133 PHE A O 1
ATOM 9151 N N . LYS A 1 1134 ? 66.680 -12.883 -44.269 1.00 70.00 1134 LYS A N 1
ATOM 9152 C CA . LYS A 1 1134 ? 65.634 -13.622 -45.007 1.00 70.00 1134 LYS A CA 1
ATOM 9153 C C . LYS A 1 1134 ? 64.528 -14.217 -44.130 1.00 70.00 1134 LYS A C 1
ATOM 9155 O O . LYS A 1 1134 ? 63.422 -14.402 -44.631 1.00 70.00 1134 LYS A O 1
ATOM 9160 N N . SER A 1 1135 ? 64.807 -14.512 -42.861 1.00 74.38 1135 SER A N 1
ATOM 9161 C CA . SER A 1 1135 ? 63.852 -15.144 -41.936 1.00 74.38 1135 SER A CA 1
ATOM 9162 C C . SER A 1 1135 ? 62.990 -14.144 -41.165 1.00 74.38 1135 SER A C 1
ATOM 9164 O O . SER A 1 1135 ? 61.906 -14.514 -40.724 1.00 74.38 1135 SER A O 1
ATOM 9166 N N . ILE A 1 1136 ? 63.428 -12.886 -41.033 1.00 81.25 1136 ILE A N 1
ATOM 9167 C CA . ILE A 1 1136 ? 62.682 -11.866 -40.289 1.00 81.25 1136 ILE A CA 1
ATOM 9168 C C . ILE A 1 1136 ? 61.381 -11.536 -41.027 1.00 81.25 1136 ILE A C 1
ATOM 9170 O O . ILE A 1 1136 ? 61.358 -11.402 -42.251 1.00 81.25 1136 ILE A O 1
ATOM 9174 N N . ARG A 1 1137 ? 60.296 -11.426 -40.262 1.00 83.44 1137 ARG A N 1
ATOM 9175 C CA . ARG A 1 1137 ? 58.939 -11.080 -40.702 1.00 83.44 1137 ARG A CA 1
ATOM 9176 C C . ARG A 1 1137 ? 58.349 -9.930 -39.897 1.00 83.44 1137 ARG A C 1
ATOM 9178 O O . ARG A 1 1137 ? 57.504 -9.215 -40.419 1.00 83.44 1137 ARG A O 1
ATOM 9185 N N . HIS A 1 1138 ? 58.784 -9.730 -38.652 1.00 85.25 1138 HIS A N 1
ATOM 9186 C CA . HIS A 1 1138 ? 58.259 -8.669 -37.800 1.00 85.25 1138 HIS A CA 1
ATOM 9187 C C . HIS A 1 1138 ? 59.363 -7.981 -36.999 1.00 85.25 1138 HIS A C 1
ATOM 9189 O O . HIS A 1 1138 ? 60.142 -8.640 -36.307 1.00 85.25 1138 HIS A O 1
ATOM 9195 N N . ILE A 1 1139 ? 59.408 -6.654 -37.076 1.00 85.06 1139 ILE A N 1
ATOM 9196 C CA . ILE A 1 1139 ? 60.290 -5.816 -36.269 1.00 85.06 1139 ILE A CA 1
ATOM 9197 C C . ILE A 1 1139 ? 59.459 -4.698 -35.650 1.00 85.06 1139 ILE A C 1
ATOM 9199 O O . ILE A 1 1139 ? 58.734 -4.017 -36.366 1.00 85.06 1139 ILE A O 1
ATOM 9203 N N . ASP A 1 1140 ? 59.594 -4.482 -34.345 1.00 86.25 1140 ASP A N 1
ATOM 9204 C CA . ASP A 1 1140 ? 58.980 -3.345 -33.654 1.00 86.25 1140 ASP A CA 1
ATOM 9205 C C . ASP A 1 1140 ? 60.058 -2.534 -32.927 1.00 86.25 1140 ASP A C 1
ATOM 9207 O O . ASP A 1 1140 ? 60.751 -3.042 -32.041 1.00 86.25 1140 ASP A O 1
ATOM 9211 N N . VAL A 1 1141 ? 60.208 -1.278 -33.344 1.00 85.75 1141 VAL A N 1
ATOM 9212 C CA . VAL A 1 1141 ? 61.150 -0.276 -32.812 1.00 85.75 1141 VAL A CA 1
ATOM 9213 C C . VAL A 1 1141 ? 60.415 0.947 -32.257 1.00 85.75 1141 VAL A C 1
ATOM 9215 O O . VAL A 1 1141 ? 61.012 2.008 -32.077 1.00 85.75 1141 VAL A O 1
ATOM 9218 N N . SER A 1 1142 ? 59.108 0.820 -32.015 1.00 85.69 1142 SER A N 1
ATOM 9219 C CA . SER A 1 1142 ? 58.258 1.920 -31.562 1.00 85.69 1142 SER A CA 1
ATOM 9220 C C . SER A 1 1142 ? 58.770 2.496 -30.248 1.00 85.69 1142 SER A C 1
ATOM 9222 O O . SER A 1 1142 ? 59.168 1.762 -29.337 1.00 85.69 1142 SER A O 1
ATOM 9224 N N . ASN A 1 1143 ? 58.761 3.818 -30.131 1.00 81.31 1143 ASN A N 1
ATOM 9225 C CA . ASN A 1 1143 ? 59.281 4.489 -28.950 1.00 81.31 1143 ASN A CA 1
ATOM 9226 C C . ASN A 1 1143 ? 58.439 5.718 -28.617 1.00 81.31 1143 ASN A C 1
ATOM 9228 O O . ASN A 1 1143 ? 58.391 6.677 -29.386 1.00 81.31 1143 ASN A O 1
ATOM 9232 N N . LYS A 1 1144 ? 57.804 5.701 -27.440 1.00 79.75 1144 LYS A N 1
ATOM 9233 C CA . LYS A 1 1144 ? 56.954 6.799 -26.957 1.00 79.75 1144 LYS A CA 1
ATOM 9234 C C . LYS A 1 1144 ? 57.696 8.144 -26.887 1.00 79.75 1144 LYS A C 1
ATOM 9236 O O . LYS A 1 1144 ? 57.065 9.176 -27.074 1.00 79.75 1144 LYS A O 1
ATOM 9241 N N . ARG A 1 1145 ? 59.020 8.138 -26.671 1.00 71.44 1145 ARG A N 1
ATOM 9242 C CA . ARG A 1 1145 ? 59.864 9.347 -26.554 1.00 71.44 1145 ARG A CA 1
ATOM 9243 C C . ARG A 1 1145 ? 60.731 9.636 -27.786 1.00 71.44 1145 ARG A C 1
ATOM 9245 O O . ARG A 1 1145 ? 61.676 10.418 -27.716 1.00 71.44 1145 ARG A O 1
ATOM 9252 N N . GLY A 1 1146 ? 60.426 8.998 -28.916 1.00 79.06 1146 GLY A N 1
ATOM 9253 C CA . GLY A 1 1146 ? 61.223 9.122 -30.134 1.00 79.06 1146 GLY A CA 1
ATOM 9254 C C . GLY A 1 1146 ? 62.593 8.435 -30.042 1.00 79.06 1146 GLY A C 1
ATOM 9255 O O . GLY A 1 1146 ? 62.968 7.850 -29.023 1.00 79.06 1146 GLY A O 1
ATOM 9256 N N . LEU A 1 1147 ? 63.344 8.476 -31.139 1.00 84.50 1147 LEU A N 1
ATOM 9257 C CA . LEU A 1 1147 ? 64.681 7.878 -31.258 1.00 84.50 1147 LEU A CA 1
ATOM 9258 C C . LEU A 1 1147 ? 65.778 8.920 -31.033 1.00 84.50 1147 LEU A C 1
ATOM 9260 O O . LEU A 1 1147 ? 65.536 10.111 -31.192 1.00 84.50 1147 LEU A O 1
ATOM 9264 N N . VAL A 1 1148 ? 66.985 8.486 -30.672 1.00 83.50 1148 VAL A N 1
ATOM 9265 C CA . VAL A 1 1148 ? 68.133 9.394 -30.502 1.00 83.50 1148 VAL A CA 1
ATOM 9266 C C . VAL A 1 1148 ? 68.746 9.712 -31.872 1.00 83.50 1148 VAL A C 1
ATOM 9268 O O . VAL A 1 1148 ? 69.151 8.791 -32.585 1.00 83.50 1148 VAL A O 1
ATOM 9271 N N . SER A 1 1149 ? 68.803 10.989 -32.255 1.00 80.50 1149 SER A N 1
ATOM 9272 C CA . SER A 1 1149 ? 69.467 11.465 -33.477 1.00 80.50 1149 SER A CA 1
ATOM 9273 C C . SER A 1 1149 ? 70.978 11.647 -33.282 1.00 80.50 1149 SER A C 1
ATOM 9275 O O . SER A 1 1149 ? 71.484 11.630 -32.161 1.00 80.50 1149 SER A O 1
ATOM 9277 N N . ASP A 1 1150 ? 71.717 11.827 -34.383 1.00 73.62 1150 ASP A N 1
ATOM 9278 C CA . ASP A 1 1150 ? 73.185 11.964 -34.371 1.00 73.62 1150 ASP A CA 1
ATOM 9279 C C . ASP A 1 1150 ? 73.686 13.197 -33.579 1.00 73.62 1150 ASP A C 1
ATOM 9281 O O . ASP A 1 1150 ? 74.828 13.206 -33.128 1.00 73.62 1150 ASP A O 1
ATOM 9285 N N . ASP A 1 1151 ? 72.841 14.216 -33.370 1.00 72.81 1151 ASP A N 1
ATOM 9286 C CA . ASP A 1 1151 ? 73.108 15.402 -32.536 1.00 72.81 1151 ASP A CA 1
ATOM 9287 C C . ASP A 1 1151 ? 72.679 15.231 -31.061 1.00 72.81 1151 ASP A C 1
ATOM 9289 O O . ASP A 1 1151 ? 72.691 16.194 -30.296 1.00 72.81 1151 ASP A O 1
ATOM 9293 N N . GLY A 1 1152 ? 72.273 14.020 -30.662 1.00 67.81 1152 GLY A N 1
ATOM 9294 C CA . GLY A 1 1152 ? 71.834 13.686 -29.304 1.00 67.81 1152 GLY A CA 1
ATOM 9295 C C . GLY A 1 1152 ? 70.387 14.075 -28.973 1.00 67.81 1152 GLY A C 1
ATOM 9296 O O . GLY A 1 1152 ? 69.929 13.801 -27.865 1.00 67.81 1152 GLY A O 1
ATOM 9297 N N . LYS A 1 1153 ? 69.640 14.684 -29.906 1.00 77.94 1153 LYS A N 1
ATOM 9298 C CA . LYS A 1 1153 ? 68.233 15.069 -29.697 1.00 77.94 1153 LYS A CA 1
ATOM 9299 C C . LYS A 1 1153 ? 67.264 13.899 -29.909 1.00 77.94 1153 LYS A C 1
ATOM 9301 O O . LYS A 1 1153 ? 67.622 12.831 -30.401 1.00 77.94 1153 LYS A O 1
ATOM 9306 N N . ARG A 1 1154 ? 66.002 14.091 -29.504 1.00 81.81 1154 ARG A N 1
ATOM 9307 C CA . ARG A 1 1154 ? 64.913 13.118 -29.694 1.00 81.81 1154 ARG A CA 1
ATOM 9308 C C . ARG A 1 1154 ? 64.155 13.386 -30.996 1.00 81.81 1154 ARG A C 1
ATOM 9310 O O . ARG A 1 1154 ? 63.599 14.466 -31.188 1.00 81.81 1154 ARG A O 1
ATOM 9317 N N . SER A 1 1155 ? 64.094 12.383 -31.865 1.00 79.44 1155 SER A N 1
ATOM 9318 C CA . SER A 1 1155 ? 63.404 12.398 -33.155 1.00 79.44 1155 SER A CA 1
ATOM 9319 C C . SER A 1 1155 ? 62.083 11.629 -33.076 1.00 79.44 1155 SER A C 1
ATOM 9321 O O . SER A 1 1155 ? 62.061 10.413 -32.885 1.00 79.44 1155 SER A O 1
ATOM 9323 N N . TYR A 1 1156 ? 60.967 12.348 -33.232 1.00 77.00 1156 TYR A N 1
ATOM 9324 C CA . TYR A 1 1156 ? 59.597 11.804 -33.207 1.00 77.00 1156 TYR A CA 1
ATOM 9325 C C . TYR A 1 1156 ? 59.002 11.599 -34.609 1.00 77.00 1156 TYR A C 1
ATOM 9327 O O . TYR A 1 1156 ? 57.886 11.114 -34.755 1.00 77.00 1156 TYR A O 1
ATOM 9335 N N . LYS A 1 1157 ? 59.733 11.992 -35.658 1.00 75.75 1157 LYS A N 1
ATOM 9336 C CA . LYS A 1 1157 ? 59.351 11.783 -37.064 1.00 75.75 1157 LYS A CA 1
ATOM 9337 C C . LYS A 1 1157 ? 60.543 11.261 -37.875 1.00 75.75 1157 LYS A C 1
ATOM 9339 O O . LYS A 1 1157 ? 60.937 11.913 -38.848 1.00 75.75 1157 LYS A O 1
ATOM 9344 N N . PRO A 1 1158 ? 61.141 10.125 -37.479 1.00 75.62 1158 PRO A N 1
ATOM 9345 C CA . PRO A 1 1158 ? 62.285 9.585 -38.193 1.00 75.62 1158 PRO A CA 1
ATOM 9346 C C . PRO A 1 1158 ? 61.888 9.192 -39.620 1.00 75.62 1158 PRO A C 1
ATOM 9348 O O . PRO A 1 1158 ? 60.829 8.604 -39.864 1.00 75.62 1158 PRO A O 1
ATOM 9351 N N . LYS A 1 1159 ? 62.729 9.548 -40.594 1.00 76.88 1159 LYS A N 1
ATOM 9352 C CA . LYS A 1 1159 ? 62.440 9.320 -42.018 1.00 76.88 1159 LYS A CA 1
ATOM 9353 C C . LYS A 1 1159 ? 62.979 7.966 -42.455 1.00 76.88 1159 LYS A C 1
ATOM 9355 O O . LYS A 1 1159 ? 64.073 7.861 -43.004 1.00 76.88 1159 LYS A O 1
ATOM 9360 N N . PHE A 1 1160 ? 62.182 6.926 -42.248 1.00 82.38 1160 PHE A N 1
ATOM 9361 C CA . PHE A 1 1160 ? 62.506 5.587 -42.729 1.00 82.38 1160 PHE A CA 1
ATOM 9362 C C . PHE A 1 1160 ? 61.953 5.337 -44.140 1.00 82.38 1160 PHE A C 1
ATOM 9364 O O . PHE A 1 1160 ? 60.858 5.802 -44.464 1.00 82.38 1160 PHE A O 1
ATOM 9371 N N . PRO A 1 1161 ? 62.653 4.562 -44.988 1.00 79.94 1161 PRO A N 1
ATOM 9372 C CA . PRO A 1 1161 ? 62.191 4.195 -46.327 1.00 79.94 1161 PRO A CA 1
ATOM 9373 C C . PRO A 1 1161 ? 61.093 3.113 -46.274 1.00 79.94 1161 PRO A C 1
ATOM 9375 O O . PRO A 1 1161 ? 61.207 2.075 -46.919 1.00 79.94 1161 PRO A O 1
ATOM 9378 N N . LEU A 1 1162 ? 60.028 3.332 -45.494 1.00 77.12 1162 LEU A N 1
ATOM 9379 C CA . LEU A 1 1162 ? 58.972 2.346 -45.219 1.00 77.12 1162 LEU A CA 1
ATOM 9380 C C . LEU A 1 1162 ? 58.206 1.940 -46.482 1.00 77.12 1162 LEU A C 1
ATOM 9382 O O . LEU A 1 1162 ? 57.887 0.768 -46.655 1.00 77.12 1162 LEU A O 1
ATOM 9386 N N . GLN A 1 1163 ? 57.948 2.892 -47.382 1.00 75.38 1163 GLN A N 1
ATOM 9387 C CA . GLN A 1 1163 ? 57.257 2.626 -48.646 1.00 75.38 1163 GLN A CA 1
ATOM 9388 C C . GLN A 1 1163 ? 58.104 1.737 -49.566 1.00 75.38 1163 GLN A C 1
ATOM 9390 O O . GLN A 1 1163 ? 57.627 0.708 -50.034 1.00 75.38 1163 GLN A O 1
ATOM 9395 N N . LYS A 1 1164 ? 59.396 2.057 -49.707 1.00 78.56 1164 LYS A N 1
ATOM 9396 C CA . LYS A 1 1164 ? 60.354 1.248 -50.475 1.00 78.56 1164 LYS A CA 1
ATOM 9397 C C . LYS A 1 1164 ? 60.593 -0.130 -49.845 1.00 78.56 1164 LYS A C 1
ATOM 9399 O O . LYS A 1 1164 ? 60.740 -1.115 -50.556 1.00 78.56 1164 LYS A O 1
ATOM 9404 N N . LEU A 1 1165 ? 60.599 -0.219 -48.513 1.00 80.00 1165 LEU A N 1
ATOM 9405 C CA . LEU A 1 1165 ? 60.670 -1.491 -47.789 1.00 80.00 1165 LEU A CA 1
ATOM 9406 C C . LEU A 1 1165 ? 59.437 -2.364 -48.054 1.00 80.00 1165 LEU A C 1
ATOM 9408 O O . LEU A 1 1165 ? 59.589 -3.558 -48.283 1.00 80.00 1165 LEU A O 1
ATOM 9412 N N . LYS A 1 1166 ? 58.238 -1.772 -48.078 1.00 76.56 1166 LYS A N 1
ATOM 9413 C CA . LYS A 1 1166 ? 56.980 -2.474 -48.363 1.00 76.56 1166 LYS A CA 1
ATOM 9414 C C . LYS A 1 1166 ? 56.892 -2.974 -49.810 1.00 76.56 1166 LYS A C 1
ATOM 9416 O O . LYS A 1 1166 ? 56.311 -4.029 -50.043 1.00 76.56 1166 LYS A O 1
ATOM 9421 N N . GLU A 1 1167 ? 57.461 -2.231 -50.758 1.00 81.62 1167 GLU A N 1
ATOM 9422 C CA . GLU A 1 1167 ? 57.532 -2.611 -52.176 1.00 81.62 1167 GLU A CA 1
ATOM 9423 C C . GLU A 1 1167 ? 58.525 -3.762 -52.419 1.00 81.62 1167 GLU A C 1
ATOM 9425 O O . GLU A 1 1167 ? 58.181 -4.733 -53.087 1.00 81.62 1167 GLU A O 1
ATOM 9430 N N . GLU A 1 1168 ? 59.728 -3.692 -51.840 1.00 78.38 1168 GLU A N 1
ATOM 9431 C CA . GLU A 1 1168 ? 60.815 -4.663 -52.076 1.00 78.38 1168 GLU A CA 1
ATOM 9432 C C . GLU A 1 1168 ? 60.738 -5.911 -51.166 1.00 78.38 1168 GLU A C 1
ATOM 9434 O O . GLU A 1 1168 ? 61.229 -6.985 -51.518 1.00 78.38 1168 GLU A O 1
ATOM 9439 N N . ARG A 1 1169 ? 60.132 -5.796 -49.975 1.00 76.69 1169 ARG A N 1
ATOM 9440 C CA . ARG A 1 1169 ? 59.976 -6.866 -48.968 1.00 76.69 1169 ARG A CA 1
ATOM 9441 C C . ARG A 1 1169 ? 58.596 -6.799 -48.306 1.00 76.69 1169 ARG A C 1
ATOM 9443 O O . ARG A 1 1169 ? 58.463 -6.494 -47.121 1.00 76.69 1169 ARG A O 1
ATOM 9450 N N . SER A 1 1170 ? 57.551 -7.120 -49.067 1.00 76.56 1170 SER A N 1
ATOM 9451 C CA . SER A 1 1170 ? 56.160 -7.146 -48.579 1.00 76.56 1170 SER A CA 1
ATOM 9452 C C . SER A 1 1170 ? 55.891 -8.191 -47.482 1.00 76.56 1170 SER A C 1
ATOM 9454 O O . SER A 1 1170 ? 54.875 -8.114 -46.794 1.00 76.56 1170 SER A O 1
ATOM 9456 N N . ASP A 1 1171 ? 56.808 -9.145 -47.287 1.00 75.75 1171 ASP A N 1
ATOM 9457 C CA . ASP A 1 1171 ? 56.775 -10.173 -46.245 1.00 75.75 1171 ASP A CA 1
ATOM 9458 C C . ASP A 1 1171 ? 57.235 -9.676 -44.861 1.00 75.75 1171 ASP A C 1
ATOM 9460 O O . ASP A 1 1171 ? 57.120 -10.416 -43.881 1.00 75.75 1171 ASP A O 1
ATOM 9464 N N . VAL A 1 1172 ? 57.764 -8.449 -44.763 1.00 81.00 1172 VAL A N 1
ATOM 9465 C CA . VAL A 1 1172 ? 58.294 -7.871 -43.520 1.00 81.00 1172 VAL A CA 1
ATOM 9466 C C . VAL A 1 1172 ? 57.406 -6.732 -43.023 1.00 81.00 1172 VAL A C 1
ATOM 9468 O O . VAL A 1 1172 ? 57.175 -5.744 -43.712 1.00 81.00 1172 VAL A O 1
ATOM 9471 N N . THR A 1 1173 ? 56.958 -6.840 -41.775 1.00 83.38 1173 THR A N 1
ATOM 9472 C CA . THR A 1 1173 ? 56.230 -5.790 -41.058 1.00 83.38 1173 THR A CA 1
ATOM 9473 C C . THR A 1 1173 ? 57.180 -5.058 -40.116 1.00 83.38 1173 THR A C 1
ATOM 9475 O O . THR A 1 1173 ? 57.694 -5.658 -39.173 1.00 83.38 1173 THR A O 1
ATOM 9478 N N . LEU A 1 1174 ? 57.401 -3.766 -40.360 1.00 82.81 1174 LEU A N 1
ATOM 9479 C CA . LEU A 1 1174 ? 58.127 -2.876 -39.455 1.00 82.81 1174 LEU A CA 1
ATOM 9480 C C . LEU A 1 1174 ? 57.131 -1.945 -38.754 1.00 82.81 1174 LEU A C 1
ATOM 9482 O O . LEU A 1 1174 ? 56.457 -1.157 -39.414 1.00 82.81 1174 LEU A O 1
ATOM 9486 N N . VAL A 1 1175 ? 57.056 -2.041 -37.429 1.00 82.81 1175 VAL A N 1
ATOM 9487 C CA . VAL A 1 1175 ? 56.255 -1.166 -36.567 1.00 82.81 1175 VAL A CA 1
ATOM 9488 C C . VAL A 1 1175 ? 57.186 -0.128 -35.947 1.00 82.81 1175 VAL A C 1
ATOM 9490 O O . VAL A 1 1175 ? 58.194 -0.464 -35.323 1.00 82.81 1175 VAL A O 1
ATOM 9493 N N . ALA A 1 1176 ? 56.882 1.141 -36.189 1.00 79.62 1176 ALA A N 1
ATOM 9494 C CA . ALA A 1 1176 ? 57.725 2.269 -35.816 1.00 79.62 1176 ALA A CA 1
ATOM 9495 C C . ALA A 1 1176 ? 56.829 3.459 -35.437 1.00 79.62 1176 ALA A C 1
ATOM 9497 O O . ALA A 1 1176 ? 56.755 4.460 -36.147 1.00 79.62 1176 ALA A O 1
ATOM 9498 N N . GLU A 1 1177 ? 56.069 3.295 -34.353 1.00 80.81 1177 GLU A N 1
ATOM 9499 C CA . GLU A 1 1177 ? 55.151 4.312 -33.838 1.00 80.81 1177 GLU A CA 1
ATOM 9500 C C . GLU A 1 1177 ? 55.883 5.266 -32.882 1.00 80.81 1177 GLU A C 1
ATOM 9502 O O . GLU A 1 1177 ? 56.465 4.841 -31.878 1.00 80.81 1177 GLU A O 1
ATOM 9507 N N . PHE A 1 1178 ? 55.831 6.565 -33.192 1.00 81.00 1178 PHE A N 1
ATOM 9508 C CA . PHE A 1 1178 ? 56.443 7.645 -32.412 1.00 81.00 1178 PHE A CA 1
ATOM 9509 C C . PHE A 1 1178 ? 55.404 8.766 -32.209 1.00 81.00 1178 PHE A C 1
ATOM 9511 O O . PHE A 1 1178 ? 55.195 9.581 -33.110 1.00 81.00 1178 PHE A O 1
ATOM 9518 N N . PRO A 1 1179 ? 54.684 8.793 -31.074 1.00 71.00 1179 PRO A N 1
ATOM 9519 C CA . PRO A 1 1179 ? 53.672 9.813 -30.793 1.00 71.00 1179 PRO A CA 1
ATOM 9520 C C . PRO A 1 1179 ? 54.305 11.208 -30.669 1.00 71.00 1179 PRO A C 1
ATOM 9522 O O . PRO A 1 1179 ? 55.328 11.359 -30.007 1.00 71.00 1179 PRO A O 1
ATOM 9525 N N . SER A 1 1180 ? 53.719 12.243 -31.282 1.00 57.19 1180 SER A N 1
ATOM 9526 C CA . SER A 1 1180 ? 54.204 13.625 -31.134 1.00 57.19 1180 SER A CA 1
ATOM 9527 C C . SER A 1 1180 ? 53.772 14.232 -29.797 1.00 57.19 1180 SER A C 1
ATOM 9529 O O . SER A 1 1180 ? 52.602 14.136 -29.433 1.00 57.19 1180 SER A O 1
ATOM 9531 N N . LEU A 1 1181 ? 54.692 14.913 -29.104 1.00 53.94 1181 LEU A N 1
ATOM 9532 C CA . LEU A 1 1181 ? 54.375 15.758 -27.948 1.00 53.94 1181 LEU A CA 1
ATOM 9533 C C . LEU A 1 1181 ? 53.300 16.784 -28.365 1.00 53.94 1181 LEU A C 1
ATOM 9535 O O . LEU A 1 1181 ? 53.532 17.509 -29.326 1.00 53.94 1181 LEU A O 1
ATOM 9539 N N . TRP A 1 1182 ? 52.180 16.829 -27.628 1.00 41.97 1182 TRP A N 1
ATOM 9540 C CA . TRP A 1 1182 ? 51.038 17.776 -27.690 1.00 41.97 1182 TRP A CA 1
ATOM 9541 C C . TRP A 1 1182 ? 49.694 17.171 -28.140 1.00 41.97 1182 TRP A C 1
ATOM 9543 O O . TRP A 1 1182 ? 49.142 17.536 -29.172 1.00 41.97 1182 TRP A O 1
ATOM 9553 N N . SER A 1 1183 ? 49.111 16.322 -27.287 1.00 36.44 1183 SER A N 1
ATOM 9554 C CA . SER A 1 1183 ? 47.654 16.262 -27.063 1.00 36.44 1183 SER A CA 1
ATOM 9555 C C . SER A 1 1183 ? 47.372 15.535 -25.739 1.00 36.44 1183 SER A C 1
ATOM 9557 O O . SER A 1 1183 ? 47.385 14.309 -25.689 1.00 36.44 1183 SER A O 1
ATOM 9559 N N . VAL A 1 1184 ? 47.146 16.271 -24.647 1.00 41.38 1184 VAL A N 1
ATOM 9560 C CA . VAL A 1 1184 ? 46.821 15.695 -23.319 1.00 41.38 1184 VAL A CA 1
ATOM 9561 C C . VAL A 1 1184 ? 45.384 16.054 -22.923 1.00 41.38 1184 VAL A C 1
ATOM 9563 O O . VAL A 1 1184 ? 45.154 16.591 -21.847 1.00 41.38 1184 VAL A O 1
ATOM 9566 N N . LYS A 1 1185 ? 44.395 15.837 -23.800 1.00 35.53 1185 LYS A N 1
ATOM 9567 C CA . LYS A 1 1185 ? 42.980 16.012 -23.405 1.00 35.53 1185 LYS A CA 1
ATOM 9568 C C . LYS A 1 1185 ? 42.009 14.896 -23.779 1.00 35.53 1185 LYS A C 1
ATOM 9570 O O . LYS A 1 1185 ? 40.965 14.843 -23.152 1.00 35.53 1185 LYS A O 1
ATOM 9575 N N . ASP A 1 1186 ? 42.375 13.951 -24.642 1.00 36.12 1186 ASP A N 1
ATOM 9576 C CA . ASP A 1 1186 ? 41.461 12.874 -25.042 1.00 36.12 1186 ASP A CA 1
ATOM 9577 C C . ASP A 1 1186 ? 42.114 11.496 -24.912 1.00 36.12 1186 ASP A C 1
ATOM 9579 O O . ASP A 1 1186 ? 42.541 10.913 -25.901 1.00 36.12 1186 ASP A O 1
ATOM 9583 N N . TYR A 1 1187 ? 42.203 10.969 -23.688 1.00 28.09 1187 TYR A N 1
ATOM 9584 C CA . TYR A 1 1187 ? 42.301 9.525 -23.438 1.00 28.09 1187 TYR A CA 1
ATOM 9585 C C . TYR A 1 1187 ? 41.613 9.189 -22.105 1.00 28.09 1187 TYR A C 1
ATOM 9587 O O . TYR A 1 1187 ? 41.743 9.956 -21.149 1.00 28.09 1187 TYR A O 1
ATOM 9595 N N . PRO A 1 1188 ? 40.891 8.057 -22.007 1.00 31.59 1188 PRO A N 1
ATOM 9596 C CA . PRO A 1 1188 ? 40.316 7.609 -20.748 1.00 31.59 1188 PRO A CA 1
ATOM 9597 C C . PRO A 1 1188 ? 41.435 7.370 -19.728 1.00 31.59 1188 PRO A C 1
ATOM 9599 O O . PRO A 1 1188 ? 42.469 6.774 -20.037 1.00 31.59 1188 PRO A O 1
ATOM 9602 N N . VAL A 1 1189 ? 41.208 7.862 -18.512 1.00 34.81 1189 VAL A N 1
ATOM 9603 C CA . VAL A 1 1189 ? 42.068 7.759 -17.327 1.00 34.81 1189 VAL A CA 1
ATOM 9604 C C . VAL A 1 1189 ? 42.406 6.288 -17.041 1.00 34.81 1189 VAL A C 1
ATOM 9606 O O . VAL A 1 1189 ? 41.653 5.615 -16.349 1.00 34.81 1189 VAL A O 1
ATOM 9609 N N . CYS A 1 1190 ? 43.490 5.759 -17.623 1.00 29.66 1190 CYS A N 1
ATOM 9610 C CA . CYS A 1 1190 ? 44.029 4.414 -17.340 1.00 29.66 1190 CYS A CA 1
ATOM 9611 C C . CYS A 1 1190 ? 45.524 4.221 -17.708 1.00 29.66 1190 CYS A C 1
ATOM 9613 O O . CYS A 1 1190 ? 45.990 3.083 -17.733 1.00 29.66 1190 CYS A O 1
ATOM 9615 N N . HIS A 1 1191 ? 46.306 5.272 -18.001 1.00 38.62 1191 HIS A N 1
ATOM 9616 C CA . HIS A 1 1191 ? 47.705 5.112 -18.458 1.00 38.62 1191 HIS A CA 1
ATOM 9617 C C . HIS A 1 1191 ? 48.739 6.073 -17.831 1.00 38.62 1191 HIS A C 1
ATOM 9619 O O . HIS A 1 1191 ? 49.780 6.310 -18.438 1.00 38.62 1191 HIS A O 1
ATOM 9625 N N . GLU A 1 1192 ? 48.517 6.581 -16.613 1.00 42.03 1192 GLU A N 1
ATOM 9626 C CA . GLU A 1 1192 ? 49.529 7.390 -15.895 1.00 42.03 1192 GLU A CA 1
ATOM 9627 C C . GLU A 1 1192 ? 50.810 6.589 -15.549 1.00 42.03 1192 GLU A C 1
ATOM 9629 O O . GLU A 1 1192 ? 51.908 7.144 -15.553 1.00 42.03 1192 GLU A O 1
ATOM 9634 N N . GLU A 1 1193 ? 50.705 5.264 -15.375 1.00 46.97 1193 GLU A N 1
ATOM 9635 C CA . GLU A 1 1193 ? 51.818 4.384 -14.962 1.00 46.97 1193 GLU A CA 1
ATOM 9636 C C . GLU A 1 1193 ? 52.977 4.286 -15.981 1.00 46.97 1193 GLU A C 1
ATOM 9638 O O . GLU A 1 1193 ? 54.133 4.106 -15.603 1.00 46.97 1193 GLU A O 1
ATOM 9643 N N . ASP A 1 1194 ? 52.693 4.380 -17.285 1.00 44.72 1194 ASP A N 1
ATOM 9644 C CA . ASP A 1 1194 ? 53.695 4.186 -18.348 1.00 44.72 1194 ASP A CA 1
ATOM 9645 C C . ASP A 1 1194 ? 54.621 5.412 -18.523 1.00 44.72 1194 ASP A C 1
ATOM 9647 O O . ASP A 1 1194 ? 55.749 5.267 -19.005 1.00 44.72 1194 ASP A O 1
ATOM 9651 N N . ASP A 1 1195 ? 54.149 6.612 -18.165 1.00 52.31 1195 ASP A N 1
ATOM 9652 C CA . ASP A 1 1195 ? 54.888 7.873 -18.328 1.00 52.31 1195 ASP A CA 1
ATOM 9653 C C . ASP A 1 1195 ? 55.786 8.185 -17.125 1.00 52.31 1195 ASP A C 1
ATOM 9655 O O . ASP A 1 1195 ? 56.881 8.724 -17.314 1.00 52.31 1195 ASP A O 1
ATOM 9659 N N . GLU A 1 1196 ? 55.365 7.807 -15.915 1.00 54.94 1196 GLU A N 1
ATOM 9660 C CA . GLU A 1 1196 ? 56.154 7.897 -14.678 1.00 54.94 1196 GLU A CA 1
ATOM 9661 C C . GLU A 1 1196 ? 57.326 6.896 -14.696 1.00 54.94 1196 GLU A C 1
ATOM 9663 O O . GLU A 1 1196 ? 58.467 7.242 -14.394 1.00 54.94 1196 GLU A O 1
ATOM 9668 N N . GLU A 1 1197 ? 57.088 5.692 -15.222 1.00 55.16 1197 GLU A N 1
ATOM 9669 C CA . GLU A 1 1197 ? 58.094 4.642 -15.411 1.00 55.16 1197 GLU A CA 1
ATOM 9670 C C . GLU A 1 1197 ? 59.191 5.018 -16.426 1.00 55.16 1197 GLU A C 1
ATOM 9672 O O . GLU A 1 1197 ? 60.359 4.666 -16.257 1.00 55.16 1197 GLU A O 1
ATOM 9677 N N . LEU A 1 1198 ? 58.851 5.767 -17.481 1.00 56.69 1198 LEU A N 1
ATOM 9678 C CA . LEU A 1 1198 ? 59.844 6.305 -18.419 1.00 56.69 1198 LEU A CA 1
ATOM 9679 C C . LEU A 1 1198 ? 60.660 7.463 -17.812 1.00 56.69 1198 LEU A C 1
ATOM 9681 O O . LEU A 1 1198 ? 61.776 7.695 -18.273 1.00 56.69 1198 LEU A O 1
ATOM 9685 N N . ARG A 1 1199 ? 60.136 8.173 -16.796 1.00 59.03 1199 ARG A N 1
ATOM 9686 C CA . ARG A 1 1199 ? 60.872 9.220 -16.056 1.00 59.03 1199 ARG A CA 1
ATOM 9687 C C . ARG A 1 1199 ? 61.887 8.621 -15.082 1.00 59.03 1199 ARG A C 1
ATOM 9689 O O . ARG A 1 1199 ? 62.997 9.134 -15.010 1.00 59.03 1199 ARG A O 1
ATOM 9696 N N . GLU A 1 1200 ? 61.567 7.516 -14.401 1.00 58.00 1200 GLU A N 1
ATOM 9697 C CA . GLU A 1 1200 ? 62.525 6.822 -13.517 1.00 58.00 1200 GLU A CA 1
ATOM 9698 C C . GLU A 1 1200 ? 63.786 6.352 -14.264 1.00 58.00 1200 GLU A C 1
ATOM 9700 O O . GLU A 1 1200 ? 64.891 6.412 -13.726 1.00 58.00 1200 GLU A O 1
ATOM 9705 N N . ILE A 1 1201 ? 63.639 5.901 -15.517 1.00 56.16 1201 ILE A N 1
ATOM 9706 C CA . ILE A 1 1201 ? 64.774 5.455 -16.339 1.00 56.16 1201 ILE A CA 1
ATOM 9707 C C . ILE A 1 1201 ? 65.683 6.635 -16.725 1.00 56.16 1201 ILE A C 1
ATOM 9709 O O . ILE A 1 1201 ? 66.896 6.456 -16.764 1.00 56.16 1201 ILE A O 1
ATOM 9713 N N . GLU A 1 1202 ? 65.121 7.823 -16.973 1.00 57.16 1202 GLU A N 1
ATOM 9714 C CA . GLU A 1 1202 ? 65.879 9.046 -17.289 1.00 57.16 1202 GLU A CA 1
ATOM 9715 C C . GLU A 1 1202 ? 66.560 9.655 -16.061 1.00 57.16 1202 GLU A C 1
ATOM 9717 O O . GLU A 1 1202 ? 67.722 10.036 -16.142 1.00 57.16 1202 GLU A O 1
ATOM 9722 N N . MET A 1 1203 ? 65.891 9.684 -14.904 1.00 55.94 1203 MET A N 1
ATOM 9723 C CA . MET A 1 1203 ? 66.470 10.227 -13.665 1.00 55.94 1203 MET A CA 1
ATOM 9724 C C . MET A 1 1203 ? 67.736 9.483 -13.213 1.00 55.94 1203 MET A C 1
ATOM 9726 O O . MET A 1 1203 ? 68.579 10.059 -12.538 1.00 55.94 1203 MET A O 1
ATOM 9730 N N . MET A 1 1204 ? 67.891 8.210 -13.589 1.00 52.03 1204 MET A N 1
ATOM 9731 C CA . MET A 1 1204 ? 69.102 7.424 -13.321 1.00 52.03 1204 MET A CA 1
ATOM 9732 C C . MET A 1 1204 ? 70.163 7.512 -14.441 1.00 52.03 1204 MET A C 1
ATOM 9734 O O . MET A 1 1204 ? 71.236 6.917 -14.301 1.00 52.03 1204 MET A O 1
ATOM 9738 N N . GLU A 1 1205 ? 69.891 8.199 -15.562 1.00 50.22 1205 GLU A N 1
ATOM 9739 C CA . GLU A 1 1205 ? 70.891 8.491 -16.606 1.00 50.22 1205 GLU A CA 1
ATOM 9740 C C . GLU A 1 1205 ? 71.819 9.646 -16.206 1.00 50.22 1205 GLU A C 1
ATOM 9742 O O . GLU A 1 1205 ? 73.011 9.561 -16.509 1.00 50.22 1205 GLU A O 1
ATOM 9747 N N . ASP A 1 1206 ? 71.317 10.636 -15.459 1.00 46.19 1206 ASP A N 1
ATOM 9748 C CA . ASP A 1 1206 ? 72.107 11.785 -14.985 1.00 46.19 1206 ASP A CA 1
ATOM 9749 C C . ASP A 1 1206 ? 73.190 11.376 -13.963 1.00 46.19 1206 ASP A C 1
ATOM 9751 O O . ASP A 1 1206 ? 74.292 11.931 -13.955 1.00 46.19 1206 ASP A O 1
ATOM 9755 N N . ASP A 1 1207 ? 72.948 10.319 -13.177 1.00 39.47 1207 ASP A N 1
ATOM 9756 C CA . ASP A 1 1207 ? 73.921 9.795 -12.205 1.00 39.47 1207 ASP A CA 1
ATOM 9757 C C . ASP A 1 1207 ? 75.065 8.991 -12.860 1.00 39.47 1207 ASP A C 1
ATOM 9759 O O . ASP A 1 1207 ? 76.176 8.923 -12.325 1.00 39.47 1207 ASP A O 1
ATOM 9763 N N . ALA A 1 1208 ? 74.835 8.386 -14.033 1.00 39.62 1208 ALA A N 1
ATOM 9764 C CA . ALA A 1 1208 ? 75.808 7.515 -14.705 1.00 39.62 1208 ALA A CA 1
ATOM 9765 C C . ALA A 1 1208 ? 76.736 8.251 -15.693 1.00 39.62 1208 ALA A C 1
ATOM 9767 O O . ALA A 1 1208 ? 77.716 7.664 -16.150 1.00 39.62 1208 ALA A O 1
ATOM 9768 N N . SER A 1 1209 ? 76.463 9.521 -16.018 1.00 38.56 1209 SER A N 1
ATOM 9769 C CA . SER A 1 1209 ? 77.361 10.372 -16.819 1.00 38.56 1209 SER A CA 1
ATOM 9770 C C . SER A 1 1209 ? 78.549 10.952 -16.039 1.00 38.56 1209 SER A C 1
ATOM 9772 O O . SER A 1 1209 ? 79.382 11.632 -16.631 1.00 38.56 1209 SER A O 1
ATOM 9774 N N . SER A 1 1210 ? 78.669 10.669 -14.736 1.00 33.31 1210 SER A N 1
ATOM 9775 C CA . SER A 1 1210 ? 79.744 11.193 -13.875 1.00 33.31 1210 SER A CA 1
ATOM 9776 C C . SER A 1 1210 ? 80.982 10.289 -13.746 1.00 33.31 1210 SER A C 1
ATOM 9778 O O . SER A 1 1210 ? 81.940 10.653 -13.068 1.00 33.31 1210 SER A O 1
ATOM 9780 N N . SER A 1 1211 ? 81.024 9.133 -14.416 1.00 34.41 1211 SER A N 1
ATOM 9781 C CA . SER A 1 1211 ? 82.184 8.233 -14.378 1.00 34.41 1211 SER A CA 1
ATOM 9782 C C . SER A 1 1211 ? 82.570 7.762 -15.778 1.00 34.41 1211 SER A C 1
ATOM 9784 O O . SER A 1 1211 ? 82.150 6.687 -16.194 1.00 34.41 1211 SER A O 1
ATOM 9786 N N . ASP A 1 1212 ? 83.284 8.606 -16.524 1.00 30.39 1212 ASP A N 1
ATOM 9787 C CA . ASP A 1 1212 ? 84.362 8.221 -17.456 1.00 30.39 1212 ASP A CA 1
ATOM 9788 C C . ASP A 1 1212 ? 84.774 9.437 -18.304 1.00 30.39 1212 ASP A C 1
ATOM 9790 O O . ASP A 1 1212 ? 84.387 9.586 -19.462 1.00 30.39 1212 ASP A O 1
ATOM 9794 N N . ALA A 1 1213 ? 85.586 10.319 -17.718 1.00 28.72 1213 ALA A N 1
ATOM 9795 C CA . ALA A 1 1213 ? 86.461 11.224 -18.462 1.00 28.72 1213 ALA A CA 1
ATOM 9796 C C . ALA A 1 1213 ? 87.647 11.635 -17.575 1.00 28.72 1213 ALA A C 1
ATOM 9798 O O . ALA A 1 1213 ? 87.638 12.681 -16.935 1.00 28.72 1213 ALA A O 1
ATOM 9799 N N . SER A 1 1214 ? 88.673 10.783 -17.522 1.00 27.97 1214 SER A N 1
ATOM 9800 C CA . SER A 1 1214 ? 90.002 11.139 -17.019 1.00 27.97 1214 SER A CA 1
ATOM 9801 C C . SER A 1 1214 ? 91.021 11.064 -18.155 1.00 27.97 1214 SER A C 1
ATOM 9803 O O . SER A 1 1214 ? 91.382 9.971 -18.590 1.00 27.97 1214 SER A O 1
ATOM 9805 N N . SER A 1 1215 ? 91.471 12.228 -18.613 1.00 27.97 1215 SER A N 1
ATOM 9806 C CA . SER A 1 1215 ? 92.781 12.530 -19.216 1.00 27.97 1215 SER A CA 1
ATOM 9807 C C . SER A 1 1215 ? 92.705 14.006 -19.614 1.00 27.97 1215 SER A C 1
ATOM 9809 O O . SER A 1 1215 ? 91.736 14.384 -20.262 1.00 27.97 1215 SER A O 1
ATOM 9811 N N . SER A 1 1216 ? 93.616 14.910 -19.309 1.00 29.05 1216 SER A N 1
ATOM 9812 C CA . SER A 1 1216 ? 94.967 14.845 -18.766 1.00 29.05 1216 SER A CA 1
ATOM 9813 C C . SER A 1 1216 ? 95.379 16.309 -18.580 1.00 29.05 1216 SER A C 1
ATOM 9815 O O . SER A 1 1216 ? 95.089 17.109 -19.464 1.00 29.05 1216 SER A O 1
ATOM 9817 N N . ASP A 1 1217 ? 96.000 16.600 -17.445 1.00 29.31 1217 ASP A N 1
ATOM 9818 C CA . ASP A 1 1217 ? 97.105 17.533 -17.217 1.00 29.31 1217 ASP A CA 1
ATOM 9819 C C . ASP A 1 1217 ? 97.150 18.908 -17.924 1.00 29.31 1217 ASP A C 1
ATOM 9821 O O . ASP A 1 1217 ? 97.254 19.029 -19.144 1.00 29.31 1217 ASP A O 1
ATOM 9825 N N . ASP A 1 1218 ? 97.235 19.908 -17.040 1.00 28.02 1218 ASP A N 1
ATOM 9826 C CA . ASP A 1 1218 ? 98.252 20.969 -16.985 1.00 28.02 1218 ASP A CA 1
ATOM 9827 C C . ASP A 1 1218 ? 97.884 22.432 -17.305 1.00 28.02 1218 ASP A C 1
ATOM 9829 O O . ASP A 1 1218 ? 97.399 22.785 -18.377 1.00 28.02 1218 ASP A O 1
ATOM 9833 N N . GLU A 1 1219 ? 98.281 23.255 -16.316 1.00 29.83 1219 GLU A N 1
ATOM 9834 C CA . GLU A 1 1219 ? 98.595 24.693 -16.316 1.00 29.83 1219 GLU A CA 1
ATOM 9835 C C . GLU A 1 1219 ? 97.418 25.684 -16.428 1.00 29.83 1219 GLU A C 1
ATOM 9837 O O . GLU A 1 1219 ? 96.534 25.551 -17.257 1.00 29.83 1219 GLU A O 1
ATOM 9842 N N . SER A 1 1220 ? 97.329 26.785 -15.680 1.00 28.78 1220 SER A N 1
ATOM 9843 C CA . SER A 1 1220 ? 98.161 27.419 -14.651 1.00 28.78 1220 SER A CA 1
ATOM 9844 C C . SER A 1 1220 ? 97.389 28.643 -14.108 1.00 28.78 1220 SER A C 1
ATOM 9846 O O . SER A 1 1220 ? 96.470 29.134 -14.763 1.00 28.78 1220 SER A O 1
ATOM 9848 N N . SER A 1 1221 ? 97.830 29.126 -12.943 1.00 28.83 1221 SER A N 1
ATOM 9849 C CA . SER A 1 1221 ? 97.777 30.513 -12.441 1.00 28.83 1221 SER A CA 1
ATOM 9850 C C . SER A 1 1221 ? 96.432 31.200 -12.129 1.00 28.83 1221 SER A C 1
ATOM 9852 O O . SER A 1 1221 ? 95.687 31.602 -13.018 1.00 28.83 1221 SER A O 1
ATOM 9854 N N . ASP A 1 1222 ? 96.275 31.418 -10.821 1.00 28.95 1222 ASP A N 1
ATOM 9855 C CA . ASP A 1 1222 ? 96.211 32.729 -10.154 1.00 28.95 1222 ASP A CA 1
ATOM 9856 C C . ASP A 1 1222 ? 94.887 33.517 -10.052 1.00 28.95 1222 ASP A C 1
ATOM 9858 O O . ASP A 1 1222 ? 94.332 34.036 -11.017 1.00 28.95 1222 ASP A O 1
ATOM 9862 N N . ASP A 1 1223 ? 94.522 33.660 -8.772 1.00 29.78 1223 ASP A N 1
ATOM 9863 C CA . ASP A 1 1223 ? 94.262 34.905 -8.041 1.00 29.78 1223 ASP A CA 1
ATOM 9864 C C . ASP A 1 1223 ? 92.864 35.538 -7.965 1.00 29.78 1223 ASP A C 1
ATOM 9866 O O . ASP A 1 1223 ? 92.251 35.919 -8.955 1.00 29.78 1223 ASP A O 1
ATOM 9870 N N . GLU A 1 1224 ? 92.505 35.743 -6.682 1.00 30.19 1224 GLU A N 1
ATOM 9871 C CA . GLU A 1 1224 ? 91.798 36.889 -6.086 1.00 30.19 1224 GLU A CA 1
ATOM 9872 C C . GLU A 1 1224 ? 90.327 37.112 -6.495 1.00 30.19 1224 GLU A C 1
ATOM 9874 O O . GLU A 1 1224 ? 89.927 36.968 -7.637 1.00 30.19 1224 GLU A O 1
ATOM 9879 N N . SER A 1 1225 ? 89.392 37.504 -5.636 1.00 29.59 1225 SER A N 1
ATOM 9880 C CA . SER A 1 1225 ? 89.336 37.840 -4.216 1.00 29.59 1225 SER A CA 1
ATOM 9881 C C . SER A 1 1225 ? 87.836 37.953 -3.867 1.00 29.59 1225 SER A C 1
ATOM 9883 O O . SER A 1 1225 ? 86.997 38.160 -4.743 1.00 29.59 1225 SER A O 1
ATOM 9885 N N . SER A 1 1226 ? 87.489 37.774 -2.595 1.00 29.73 1226 SER A N 1
ATOM 9886 C CA . SER A 1 1226 ? 86.826 38.787 -1.750 1.00 29.73 1226 SER A CA 1
ATOM 9887 C C . SER A 1 1226 ? 85.291 38.754 -1.722 1.00 29.73 1226 SER A C 1
ATOM 9889 O O . SER A 1 1226 ? 84.622 39.117 -2.685 1.00 29.73 1226 SER A O 1
ATOM 9891 N N . ASP A 1 1227 ? 84.822 38.387 -0.529 1.00 30.34 1227 ASP A N 1
ATOM 9892 C CA . ASP A 1 1227 ? 83.959 39.197 0.339 1.00 30.34 1227 ASP A CA 1
ATOM 9893 C C . ASP A 1 1227 ? 82.435 39.227 0.099 1.00 30.34 1227 ASP A C 1
ATOM 9895 O O . ASP A 1 1227 ? 81.901 39.847 -0.815 1.00 30.34 1227 ASP A O 1
ATOM 9899 N N . ASP A 1 1228 ? 81.784 38.551 1.051 1.00 30.88 1228 ASP A N 1
ATOM 9900 C CA . ASP A 1 1228 ? 80.941 39.138 2.101 1.00 30.88 1228 ASP A CA 1
ATOM 9901 C C . ASP A 1 1228 ? 79.436 39.404 1.921 1.00 30.88 1228 ASP A C 1
ATOM 9903 O O . ASP A 1 1228 ? 78.955 40.089 1.025 1.00 30.88 1228 ASP A O 1
ATOM 9907 N N . GLU A 1 1229 ? 78.762 38.892 2.962 1.00 31.47 1229 GLU A N 1
ATOM 9908 C CA . GLU A 1 1229 ? 77.719 39.512 3.788 1.00 31.47 1229 GLU A CA 1
ATOM 9909 C C . GLU A 1 1229 ? 76.332 39.760 3.183 1.00 31.47 1229 GLU A C 1
ATOM 9911 O O . GLU A 1 1229 ? 76.106 40.649 2.375 1.00 31.47 1229 GLU A O 1
ATOM 9916 N N . SER A 1 1230 ? 75.339 39.019 3.699 1.00 31.47 1230 SER A N 1
ATOM 9917 C CA . SER A 1 1230 ? 74.335 39.539 4.662 1.00 31.47 1230 SER A CA 1
ATOM 9918 C C . SER A 1 1230 ? 73.096 40.059 3.915 1.00 31.47 1230 SER A C 1
ATOM 9920 O O . SER A 1 1230 ? 73.182 40.430 2.756 1.00 31.47 1230 SER A O 1
ATOM 9922 N N . SER A 1 1231 ? 71.873 40.069 4.419 1.00 31.66 1231 SER A N 1
ATOM 9923 C CA . SER A 1 1231 ? 71.242 39.689 5.675 1.00 31.66 1231 SER A CA 1
ATOM 9924 C C . SER A 1 1231 ? 69.732 39.634 5.384 1.00 31.66 1231 SER A C 1
ATOM 9926 O O . SER A 1 1231 ? 69.266 40.230 4.417 1.00 31.66 1231 SER A O 1
ATOM 9928 N N . GLU A 1 1232 ? 69.026 38.918 6.251 1.00 33.31 1232 GLU A N 1
ATOM 9929 C CA . GLU A 1 1232 ? 67.730 39.258 6.858 1.00 33.31 1232 GLU A CA 1
ATOM 9930 C C . GLU A 1 1232 ? 66.487 39.689 6.045 1.00 33.31 1232 GLU A C 1
ATOM 9932 O O . GLU A 1 1232 ? 66.481 40.591 5.215 1.00 33.31 1232 GLU A O 1
ATOM 9937 N N . ASP A 1 1233 ? 65.402 39.058 6.503 1.00 33.97 1233 ASP A N 1
ATOM 9938 C CA . ASP A 1 1233 ? 64.099 39.622 6.843 1.00 33.97 1233 ASP A CA 1
ATOM 9939 C C . ASP A 1 1233 ? 63.003 39.850 5.787 1.00 33.97 1233 ASP A C 1
ATOM 9941 O O . ASP A 1 1233 ? 63.073 40.653 4.862 1.00 33.97 1233 ASP A O 1
ATOM 9945 N N . ASP A 1 1234 ? 61.909 39.150 6.102 1.00 33.41 1234 ASP A N 1
ATOM 9946 C CA . ASP A 1 1234 ? 60.583 39.688 6.420 1.00 33.41 1234 ASP A CA 1
ATOM 9947 C C . ASP A 1 1234 ? 59.407 39.308 5.504 1.00 33.41 1234 ASP A C 1
ATOM 9949 O O . ASP A 1 1234 ? 59.297 39.700 4.348 1.00 33.41 1234 ASP A O 1
ATOM 9953 N N . LEU A 1 1235 ? 58.482 38.597 6.166 1.00 36.06 1235 LEU A N 1
ATOM 9954 C CA . LEU A 1 1235 ? 57.020 38.732 6.164 1.00 36.06 1235 LEU A CA 1
ATOM 9955 C C . LEU A 1 1235 ? 56.231 38.553 4.854 1.00 36.06 1235 LEU A C 1
ATOM 9957 O O . LEU A 1 1235 ? 56.292 39.354 3.924 1.00 36.06 1235 LEU A O 1
ATOM 9961 N N . GLY A 1 1236 ? 55.321 37.572 4.904 1.00 36.00 1236 GLY A N 1
ATOM 9962 C CA . GLY A 1 1236 ? 54.192 37.391 3.989 1.00 36.00 1236 GLY A CA 1
ATOM 9963 C C . GLY A 1 1236 ? 53.516 36.045 4.167 1.00 36.00 1236 GLY A C 1
ATOM 9964 O O . GLY A 1 1236 ? 53.896 35.127 3.411 1.00 36.00 1236 GLY A O 1
#

Radius of gyration: 44.16 Å; chains: 1; bounding box: 140×104×100 Å

Sequence (1236 aa):
MSFQYYALNSVQNNNFFCTKTTISPYFRKISRSPFTVAKSKPKGCSISCSKLPIQESKNSQETQHDDLSLIQWQHLQGEDAPQIGIGSSNSVIEEAVKRVKSILRNISDGEITISAYDTAWIALIDAGDKTPAFPSAVKWIVNNQLSDGSWGDAHLFSYHDRLINTLACVVALRSWNLFPHQSQKGITFFQENIEKLEEENDEHMPIGFEVAFPSLLEIARGINIDVPYDTPVLKDIYAKKELKLTRIPKEIMHKIPTTLLHSLEGMRDLDWEKLLKLQCQDGSFLFSPSSTAFAFMQTRDNNCLKYLRNAVERFNGGVPGAFPVDLFEHIWIVDRLQRLGISRYFEEEIKECLDYVHRYWTDKGICWARCSHVQDIDDTAMAFRLLRLHGYQVSADVFKNFEKEGEFFCFAGQSNQALTGMFNLYRASQLAFPKEEILKNAKEFSSKYLKHKQDIDELIDKWIIMKDLPGEIGFALEIPWYASLPRVETRFYIEQYGGENDVWIGNRNVKQVVSMPYVNNNEYLELAKQDYNNCQALHQLEWDTFQKWYEESRLYECGVCRNGLLECFYLAAATIFEKDRSDERMAWAKSSVLVKAISSSFGESSDSRVSLFDQFHNARRSDHHFNDRSMILDRPGSVQPSLLVGILIRTLNQISFDLFMSDGRDVKNLIYQLWEDWLEKWKLDGEGGEGELMLKMILSMKHNDLTSLFSHPNFVRLSEIINRIYLISQYSKASRNVEKEKIKIMENEMEQMVELVLSEIDTLRDVSITFLDVAKAFYYYFSCGNIDASTASHLIELVTKSPNLTSLTLLCFQLTNEIVRNLVESSRKLKYLNLSRSPKIDGRFLRDLGNSCKESPLETLILRNCVKLEEVFSMVDTKSLMRAAACCTMFNTCAMDRFAYAHVDLTTATSQVDSKVVCNLIHRAGKELRSLKLGSLARTYPSDCNPSLVNGPFLSTLSRNPDFIGNRLKSLGLYNIRSMNSSFEVLSVCSNLTDLRIVGLNNPFMHLFKILTEKCRLIEYLFIETYQLPSTIIDTVKGSHLIKFVTNSPNLTSLRLIRFRLTDEVARILAQSSRTLEYLNLSRSPTINGRFLRDVRNSCKESPLKTLIVRNCLKLQEKEVLELCNSLIKGNFKSIRHIDVSNKRGLVSDDGKRSYKPKFPLQKLKEERSDVTLVAEFPSLWSVKDYPVCHEEDDEELREIEMMEDDASSSDASSSDDESSDDESSDDESSEDDLG